Protein AF-0000000077073268 (afdb_homodimer)

Organism: Amphimedon queenslandica (NCBI:txid400682)

Radius of gyration: 28.72 Å; Cα contacts (8 Å, |Δi|>4): 1515; chains: 2; bounding box: 52×98×79 Å

InterPro domains:
  IPR008928 Six-hairpin glycosidase superfamily [SSF48208] (18-399)
  IPR010819 N-acylglucosamine 2-epimerase/Cellobiose 2-epimerase [PF07221] (36-372)
  IPR012341 Six-hairpin glycosidase-like superfamily [G3DSA:1.50.10.10] (2-399)

Nearest PDB structures (foldseek):
  1fp3-assembly1_A  TM=9.815E-01  e=6.208E-42  Sus scrofa
  6f04-assembly1_A-2  TM=9.497E-01  e=4.222E-34  Nostoc sp. KVJ10
  8bry-assembly1_B  TM=9.528E-01  e=8.111E-32  Pedobacter heparinus
  2gz6-assembly1_B  TM=9.140E-01  e=1.262E-31  Anabaena sp. CH1
  2gz6-assembly1_A  TM=9.123E-01  e=1.547E-30  Anabaena sp. CH1

Secondary structure (DSSP, 8-state):
---HHHHHHHHHHHHHHHHHHHHHHHHHTB-TTTSSB--EE-TTS-EEE--EEHHHHHHHHHHHHHHHHH-GGG-SHHHHHHHHHHHHHIIIIIBPTTSS-B-SEE-TT--EEE--SSSHHHHHHHHHHHHHHHHH--HHHHHHHHHHHHHHHIIIII--GGGT----TTS--EEETHHHHHHHHHHHHHHTT-HHHHHHTHHHHHHHHHHHHTTB-SS-B-SEEETTSS--SHHHHHEE-HHHHHHHHHHHHHHHHHHT-HHHHHHIIIIIIIHHHHHHB-TTT-SB-S-EE-STT---S-TTTT-EEHHHHHHHHHHHHHHHHHH--HHHHHHHHHHHHHHHHHSB-TTT-SB--EE-TTS-EEE--S--SS--SSHHHHHHHHHHHHHHHHHHHHHHHHHHHHH-/---HHHHHHHHHHHHHHHHHHHHHHHHHTB-TTTSSB--EE-TTS-EEE--EEHHHHHHHHHHHHHHHHH-GGG-SHHHHHHHHHHHHHIIIIIBPTTSS-B-SEE-TT--EEE--SSSHHHHHHHHHHHHHHHHH--HHHHHHHHHHHHHHHIIIII--GGGT----TTS--EEETHHHHHHHHHHHHHHTT-HHHHHHTHHHHHHHHHHHHTTB-SS-B-SEEETTSS--SHHHHHEE-HHHHHHHHHHHHHHHHHHT-HHHHHHIIIIIIIHHHHHHB-TTT-SB-S-EE-STT---S-TTTT-EEHHHHHHHHHHHHHHHHHH--HHHHHHHHHHHHHHHHHSB-TTT-SB--EE-TTS-EEE--S-BTTB-SSHHHHHHHHHHHHHHHHHHHHHHHHHHHHH-

Solvent-accessible surface area (backbone atoms only — not comparable to full-atom values): 40536 Å² total; per-residue (Å²): 119,85,46,72,66,56,45,51,53,50,33,52,49,28,51,52,49,33,54,36,30,50,49,37,48,68,74,48,18,63,31,88,84,63,39,30,49,45,33,24,19,35,55,83,38,48,75,64,26,60,52,24,42,34,36,45,43,15,33,32,15,22,44,35,16,46,38,31,66,73,32,77,92,39,53,45,66,70,39,46,50,54,19,48,41,26,47,49,33,42,65,69,43,31,42,38,83,99,46,98,48,40,33,36,28,22,38,53,82,38,36,42,45,38,73,61,65,60,65,59,27,47,50,24,42,23,47,12,24,39,32,36,16,73,58,66,71,43,62,68,34,41,53,54,18,50,56,46,46,54,51,48,49,38,36,71,74,72,52,49,60,84,43,69,53,81,88,37,89,41,42,73,67,62,41,52,46,65,51,31,42,47,49,41,51,44,51,47,66,69,30,62,86,40,63,70,50,43,59,74,42,40,67,58,50,50,48,18,54,54,55,46,58,55,22,50,74,88,79,51,56,30,37,28,18,30,79,89,59,54,57,51,74,38,61,64,24,26,27,22,35,31,33,59,36,18,39,40,9,42,53,40,29,51,51,14,62,74,68,66,34,64,69,50,32,49,46,14,46,52,59,21,33,46,41,32,52,60,76,25,43,35,85,86,59,48,58,46,34,42,41,40,34,72,48,89,94,48,70,48,88,55,87,58,21,56,23,33,44,44,56,41,54,28,31,43,46,38,30,21,51,55,46,19,73,75,62,71,42,50,66,30,48,52,50,30,50,55,51,48,55,50,44,70,74,54,30,64,37,86,84,60,34,40,42,39,41,39,20,36,53,77,55,44,79,67,37,62,41,44,21,36,91,87,35,51,63,31,53,61,55,49,27,26,50,51,40,29,52,52,38,50,55,54,55,53,48,48,50,52,53,52,55,51,59,71,73,101,117,84,46,72,66,54,46,51,52,52,33,53,48,28,51,52,48,33,54,35,31,50,50,38,46,69,73,45,18,65,31,88,86,62,38,31,48,45,33,25,19,35,55,86,38,50,76,64,27,62,52,24,44,33,35,46,41,15,32,32,15,22,45,35,17,45,37,32,65,74,33,78,92,40,54,46,66,70,40,46,50,54,19,48,42,25,46,50,33,41,65,69,43,31,42,37,83,98,46,98,47,38,32,36,28,22,38,54,81,38,34,43,45,38,72,60,66,61,64,58,29,48,51,23,43,26,46,13,24,39,33,37,16,74,58,65,69,43,62,68,33,41,54,55,18,51,56,47,45,54,51,47,48,39,36,71,74,73,50,50,60,84,43,69,52,80,87,36,88,42,42,72,68,61,42,51,47,66,52,32,44,48,49,40,50,44,49,47,67,69,30,62,88,41,64,70,52,44,58,73,42,41,66,57,50,50,49,19,54,54,54,46,58,54,24,51,75,87,79,50,57,28,38,28,18,29,78,88,58,54,56,50,73,38,60,63,24,26,27,24,36,31,34,59,36,19,39,40,8,42,54,41,31,52,51,14,62,75,69,67,34,64,68,49,32,50,47,14,45,52,60,20,34,46,42,32,51,60,76,25,43,34,85,85,59,50,59,46,34,41,42,40,35,72,48,88,93,49,70,48,87,55,87,58,20,56,22,32,45,43,57,38,55,28,31,43,47,38,30,21,53,54,47,20,74,74,63,71,40,51,67,30,49,54,49,29,50,54,51,47,53,51,44,70,72,53,30,63,39,86,86,59,33,40,42,38,41,39,20,36,54,78,53,45,79,68,36,63,42,45,22,36,91,87,36,50,62,32,52,61,53,50,28,26,50,52,39,30,52,52,40,51,54,54,54,54,48,47,51,51,53,53,55,52,58,68,73,100

pLDDT: mean 95.15, std 8.07, range [43.97, 98.94]

Foldseek 3Di:
DQDLVNLVVLLVVLVVQLVLLVCLQLVQFADPPQFFTQFFAFLQRHRPAQKDFQLQLLQLLLLLLVCCLPPPVSVDDSSLVNSVRSLVLCVPAQQDPPDLAGARIAGNNRHGDGGALDRSSLLSNLLSLLSNCSSPVPVVSVVNSVVSLVVLCCCLPPNVVVSPDDDDPPDAAKHFLVSLLSNLVSLCSNCPLPPVSCVVCVVSNVVSLVVNLLQFPPQARARMAGPVGAADDDLNRFKHFLLSLLLSLVSQCVVCVSVVPVVSNCCSLVGRQPRSLVVQFDPPQGAGFGMAGNDDPDGRPDPRRLKHFDLSLLSNLLSLLSNCLVPVDVVSVVSNVRSVVLQVVAFFDDPSHATQTIGHNNRHRPHRGRGDSPHGDHSSSVSSVSNSVSSVVVSVVVVVVVVVVVVD/DQDLVNLVVLLVVLVVQLVLLVCLQLVQFADPPQFFTQFFAFLQRHRPAQKDFQLQLLQLLLLLLVCCLPPPVSVDDSSLVNSVRSLVLCVPAQQDPPDLFGARIAGNNRHGDGGALDRSSLLSNLLSLLSNCSNPVPVVSLVNSVVSLVVLCCCLPPNVVVSPDDDDPPDAAKDFLVSLLSNLVSLCSNCPLPPVSCVVCVVSNVVSLVVNLLQFPPQARARMAGPVGAADDDLNRFKHFLLSLLLSLVSQCVVCVSVVPVVSNCCSLVGRQPRSLVVQFDPPQGAGFGMAGNDDPDGHPDPRRLKHFDLSLLSNLLSLLSNCLVPVDVVSVVSNVSSVVLQVVAFFDDPSHAGQTIGHNNRHRPHRGRGDSPHGSHSSSVSSVSNSVSSVVVSVVVVVVVVVVVVD

Structure (mmCIF, N/CA/C/O backbone):
data_AF-0000000077073268-model_v1
#
loop_
_entity.id
_entity.type
_entity.pdbx_description
1 polymer 'N-acylglucosamine 2-epimerase'
#
loop_
_atom_site.group_PDB
_atom_site.id
_atom_site.type_symbol
_atom_site.label_atom_id
_atom_site.label_alt_id
_atom_site.label_comp_id
_atom_site.label_asym_id
_atom_site.label_entity_id
_atom_site.label_seq_id
_atom_site.pdbx_PDB_ins_code
_atom_site.Cartn_x
_atom_site.Cartn_y
_atom_site.Cartn_z
_atom_site.occupancy
_atom_site.B_iso_or_equiv
_atom_site.auth_seq_id
_atom_site.auth_comp_id
_atom_site.auth_asym_id
_atom_site.auth_atom_id
_atom_site.pdbx_PDB_model_num
ATOM 1 N N . MET A 1 1 ? 20.703 -35.906 1.863 1 76.62 1 MET A N 1
ATOM 2 C CA . MET A 1 1 ? 19.781 -36.531 0.923 1 76.62 1 MET A CA 1
ATOM 3 C C . MET A 1 1 ? 18.469 -36.906 1.605 1 76.62 1 MET A C 1
ATOM 5 O O . MET A 1 1 ? 18.469 -37.312 2.773 1 76.62 1 MET A O 1
ATOM 9 N N . ALA A 1 2 ? 17.484 -36.656 0.829 1 83.19 2 ALA A N 1
ATOM 10 C CA . ALA A 1 2 ? 16.172 -36.969 1.375 1 83.19 2 ALA A CA 1
ATOM 11 C C . ALA A 1 2 ? 15.977 -38.5 1.52 1 83.19 2 ALA A C 1
ATOM 13 O O . ALA A 1 2 ? 16.25 -39.25 0.588 1 83.19 2 ALA A O 1
ATOM 14 N N . SER A 1 3 ? 15.625 -38.875 2.725 1 85.12 3 SER A N 1
ATOM 15 C CA . SER A 1 3 ? 15.258 -40.281 2.885 1 85.12 3 SER A CA 1
ATOM 16 C C . SER A 1 3 ? 13.867 -40.562 2.314 1 85.12 3 SER A C 1
ATOM 18 O O . SER A 1 3 ? 13.078 -39.625 2.121 1 85.12 3 SER A O 1
ATOM 20 N N . GLN A 1 4 ? 13.68 -41.781 1.961 1 84.88 4 GLN A N 1
ATOM 21 C CA . GLN A 1 4 ? 12.359 -42.188 1.496 1 84.88 4 GLN A CA 1
ATOM 22 C C . GLN A 1 4 ? 11.289 -41.844 2.531 1 84.88 4 GLN A C 1
ATOM 24 O O . GLN A 1 4 ? 10.172 -41.469 2.176 1 84.88 4 GLN A O 1
ATOM 29 N N . SER A 1 5 ? 11.672 -42 3.75 1 86.56 5 SER A N 1
ATOM 30 C CA . SER A 1 5 ? 10.75 -41.688 4.836 1 86.56 5 SER A CA 1
ATOM 31 C C . SER A 1 5 ? 10.438 -40.188 4.867 1 86.56 5 SER A C 1
ATOM 33 O O . SER A 1 5 ? 9.297 -39.812 5.098 1 86.56 5 SER A O 1
ATOM 35 N N . ASP A 1 6 ? 11.445 -39.375 4.66 1 89.69 6 ASP A N 1
ATOM 36 C CA . ASP A 1 6 ? 11.266 -37.938 4.621 1 89.69 6 ASP A CA 1
ATOM 37 C C . ASP A 1 6 ? 10.312 -37.531 3.498 1 89.69 6 ASP A C 1
ATOM 39 O O . ASP A 1 6 ? 9.422 -36.688 3.701 1 89.69 6 ASP A O 1
ATOM 43 N N . LEU A 1 7 ? 10.5 -38.125 2.406 1 91.69 7 LEU A N 1
ATOM 44 C CA . LEU A 1 7 ? 9.68 -37.812 1.239 1 91.69 7 LEU A CA 1
ATOM 45 C C . LEU A 1 7 ? 8.234 -38.219 1.469 1 91.69 7 LEU A C 1
ATOM 47 O O . LEU A 1 7 ? 7.305 -37.5 1.138 1 91.69 7 LEU A O 1
ATOM 51 N N . ALA A 1 8 ? 8.062 -39.406 2.018 1 92.38 8 ALA A N 1
ATOM 52 C CA . ALA A 1 8 ? 6.723 -39.938 2.262 1 92.38 8 ALA A CA 1
ATOM 53 C C . ALA A 1 8 ? 5.969 -39.094 3.277 1 92.38 8 ALA A C 1
ATOM 55 O O . ALA A 1 8 ? 4.766 -38.844 3.131 1 92.38 8 ALA A O 1
ATOM 56 N N . GLU A 1 9 ? 6.648 -38.688 4.27 1 93.31 9 GLU A N 1
ATOM 57 C CA . GLU A 1 9 ? 6.031 -37.844 5.293 1 93.31 9 GLU A CA 1
ATOM 58 C C . GLU A 1 9 ? 5.609 -36.5 4.723 1 93.31 9 GLU A C 1
ATOM 60 O O . GLU A 1 9 ? 4.52 -36 5.02 1 93.31 9 GLU A O 1
ATOM 65 N N . ALA A 1 10 ? 6.48 -35.938 4.004 1 95.62 10 ALA A N 1
ATOM 66 C CA . ALA A 1 10 ? 6.156 -34.656 3.35 1 95.62 10 ALA A CA 1
ATOM 67 C C . ALA A 1 10 ? 4.969 -34.812 2.402 1 95.62 10 ALA A C 1
ATOM 69 O O . ALA A 1 10 ? 4.062 -33.969 2.389 1 95.62 10 ALA A O 1
ATOM 70 N N . LEU A 1 11 ? 5.039 -35.875 1.615 1 96.69 11 LEU A N 1
ATOM 71 C CA . LEU A 1 11 ? 3.969 -36.125 0.662 1 96.69 11 LEU A CA 1
ATOM 72 C C . LEU A 1 11 ? 2.623 -36.25 1.371 1 96.69 11 LEU A C 1
ATOM 74 O O . LEU A 1 11 ? 1.629 -35.688 0.916 1 96.69 11 LEU A O 1
ATOM 78 N N . GLU A 1 12 ? 2.553 -36.938 2.512 1 96.75 12 GLU A N 1
ATOM 79 C CA . GLU A 1 12 ? 1.321 -37.094 3.279 1 96.75 12 GLU A CA 1
ATOM 80 C C . GLU A 1 12 ? 0.827 -35.75 3.791 1 96.75 12 GLU A C 1
ATOM 82 O O . GLU A 1 12 ? -0.378 -35.469 3.805 1 96.75 12 GLU A O 1
ATOM 87 N N . TRP A 1 13 ? 1.729 -34.969 4.234 1 97.5 13 TRP A N 1
ATOM 88 C CA . TRP A 1 13 ? 1.37 -33.656 4.738 1 97.5 13 TRP A CA 1
ATOM 89 C C . TRP A 1 13 ? 0.764 -32.781 3.637 1 97.5 13 TRP A C 1
ATOM 91 O O . TRP A 1 13 ? -0.293 -32.188 3.824 1 97.5 13 TRP A O 1
ATOM 101 N N . PHE A 1 14 ? 1.43 -32.719 2.494 1 98.31 14 PHE A N 1
ATOM 102 C CA . PHE A 1 14 ? 0.949 -31.906 1.378 1 98.31 14 PHE A CA 1
ATOM 103 C C . PHE A 1 14 ? -0.417 -32.406 0.909 1 98.31 14 PHE A C 1
ATOM 105 O O . PHE A 1 14 ? -1.281 -31.594 0.557 1 98.31 14 PHE A O 1
ATOM 112 N N . ASP A 1 15 ? -0.577 -33.688 0.882 1 97.19 15 ASP A N 1
ATOM 113 C CA . ASP A 1 15 ? -1.86 -34.281 0.487 1 97.19 15 ASP A CA 1
ATOM 114 C C . ASP A 1 15 ? -2.971 -33.844 1.44 1 97.19 15 ASP A C 1
ATOM 116 O O . ASP A 1 15 ? -4.043 -33.406 1.002 1 97.19 15 ASP A O 1
ATOM 120 N N . SER A 1 16 ? -2.695 -33.969 2.695 1 97.19 16 SER A N 1
ATOM 121 C CA . SER A 1 16 ? -3.674 -33.594 3.717 1 97.19 16 SER A CA 1
ATOM 122 C C . SER A 1 16 ? -3.998 -32.125 3.666 1 97.19 16 SER A C 1
ATOM 124 O O . SER A 1 16 ? -5.164 -31.719 3.746 1 97.19 16 SER A O 1
ATOM 126 N N . GLN A 1 17 ? -2.979 -31.297 3.496 1 98.12 17 GLN A N 1
ATOM 127 C CA . GLN A 1 17 ? -3.164 -29.859 3.449 1 98.12 17 GLN A CA 1
ATOM 128 C C . GLN A 1 17 ? -3.957 -29.438 2.213 1 98.12 17 GLN A C 1
ATOM 130 O O . GLN A 1 17 ? -4.766 -28.516 2.271 1 98.12 17 GLN A O 1
ATOM 135 N N . LEU A 1 18 ? -3.666 -30.062 1.1 1 98.38 18 LEU A N 1
ATOM 136 C CA . LEU A 1 18 ? -4.402 -29.766 -0.121 1 98.38 18 LEU A CA 1
ATOM 137 C C . LEU A 1 18 ? -5.891 -30.047 0.058 1 98.38 18 LEU A C 1
ATOM 139 O O . LEU A 1 18 ? -6.73 -29.234 -0.338 1 98.38 18 LEU A O 1
ATOM 143 N N . LYS A 1 19 ? -6.215 -31.188 0.669 1 97.31 19 LYS A N 1
ATOM 144 C CA . LYS A 1 19 ? -7.605 -31.562 0.921 1 97.31 19 LYS A CA 1
ATOM 145 C C . LYS A 1 19 ? -8.297 -30.516 1.804 1 97.31 19 LYS A C 1
ATOM 147 O O . LYS A 1 19 ? -9.414 -30.094 1.507 1 97.31 19 LYS A O 1
ATOM 152 N N . ASP A 1 20 ? -7.602 -30.125 2.811 1 96.88 20 ASP A N 1
ATOM 153 C CA . ASP A 1 20 ? -8.156 -29.156 3.744 1 96.88 20 ASP A CA 1
ATOM 154 C C . ASP A 1 20 ? -8.352 -27.797 3.072 1 96.88 20 ASP A C 1
ATOM 156 O O . ASP A 1 20 ? -9.352 -27.109 3.318 1 96.88 20 ASP A O 1
ATOM 160 N N . ASN A 1 21 ? -7.402 -27.422 2.338 1 98 21 ASN A N 1
ATOM 161 C CA . ASN A 1 21 ? -7.445 -26.141 1.648 1 98 21 ASN A CA 1
ATOM 162 C C . ASN A 1 21 ? -8.594 -26.078 0.648 1 98 21 ASN A C 1
ATOM 164 O O . ASN A 1 21 ? -9.375 -25.125 0.647 1 98 21 ASN A O 1
ATOM 168 N N . ILE A 1 22 ? -8.734 -27.062 -0.17 1 98.31 22 ILE A N 1
ATOM 169 C CA . ILE A 1 22 ? -9.773 -27.078 -1.194 1 98.31 22 ILE A CA 1
ATOM 170 C C . ILE A 1 22 ? -11.148 -27.188 -0.536 1 98.31 22 ILE A C 1
ATOM 172 O O . ILE A 1 22 ? -12.102 -26.547 -0.981 1 98.31 22 ILE A O 1
ATOM 176 N N . LYS A 1 23 ? -11.258 -27.953 0.535 1 97.94 23 LYS A N 1
ATOM 177 C CA . LYS A 1 23 ? -12.508 -28.031 1.28 1 97.94 23 LYS A CA 1
ATOM 178 C C . LYS A 1 23 ? -12.938 -26.641 1.771 1 97.94 23 LYS A C 1
ATOM 180 O O . LYS A 1 23 ? -14.117 -26.297 1.689 1 97.94 23 LYS A O 1
ATOM 185 N N . PHE A 1 24 ? -12.047 -25.875 2.295 1 98.44 24 PHE A N 1
ATOM 186 C CA . PHE A 1 24 ? -12.328 -24.531 2.795 1 98.44 24 PHE A CA 1
ATOM 187 C C . PHE A 1 24 ? -12.914 -23.656 1.694 1 98.44 24 PHE A C 1
ATOM 189 O O . PHE A 1 24 ? -13.953 -23.031 1.888 1 98.44 24 PHE A O 1
ATOM 196 N N . TRP A 1 25 ? -12.266 -23.594 0.557 1 98.69 25 TRP A N 1
ATOM 197 C CA . TRP A 1 25 ? -12.68 -22.703 -0.523 1 98.69 25 TRP A CA 1
ATOM 198 C C . TRP A 1 25 ? -13.969 -23.203 -1.174 1 98.69 25 TRP A C 1
ATOM 200 O O . TRP A 1 25 ? -14.844 -22.406 -1.529 1 98.69 25 TRP A O 1
ATOM 210 N N . MET A 1 26 ? -14.148 -24.516 -1.332 1 98.44 26 MET A N 1
ATOM 211 C CA . MET A 1 26 ? -15.359 -25.078 -1.926 1 98.44 26 MET A CA 1
ATOM 212 C C . MET A 1 26 ? -16.562 -24.844 -1.021 1 98.44 26 MET A C 1
ATOM 214 O O . MET A 1 26 ? -17.688 -24.641 -1.507 1 98.44 26 MET A O 1
ATOM 218 N N . SER A 1 27 ? -16.312 -24.75 0.281 1 98.12 27 SER A N 1
ATOM 219 C CA . SER A 1 27 ? -17.406 -24.641 1.242 1 98.12 27 SER A CA 1
ATOM 220 C C . SER A 1 27 ? -17.812 -23.188 1.454 1 98.12 27 SER A C 1
ATOM 222 O O . SER A 1 27 ? -18.953 -22.891 1.81 1 98.12 27 SER A O 1
ATOM 224 N N . ASN A 1 28 ? -16.859 -22.297 1.199 1 98.5 28 ASN A N 1
ATOM 225 C CA . ASN A 1 28 ? -17.125 -20.953 1.701 1 98.5 28 ASN A CA 1
ATOM 226 C C . ASN A 1 28 ? -17.047 -19.922 0.585 1 98.5 28 ASN A C 1
ATOM 228 O O . ASN A 1 28 ? -17.594 -18.828 0.72 1 98.5 28 ASN A O 1
ATOM 232 N N . SER A 1 29 ? -16.453 -20.188 -0.515 1 98.69 29 SER A N 1
ATOM 233 C CA . SER A 1 29 ? -16.078 -19.156 -1.482 1 98.69 29 SER A CA 1
ATOM 234 C C . SER A 1 29 ? -17.094 -19.078 -2.619 1 98.69 29 SER A C 1
ATOM 236 O O . SER A 1 29 ? -17.25 -18.031 -3.24 1 98.69 29 SER A O 1
ATOM 238 N N . ILE A 1 30 ? -17.812 -20.141 -2.963 1 98.56 30 ILE A N 1
ATOM 239 C CA . ILE A 1 30 ? -18.656 -20.234 -4.148 1 98.56 30 ILE A CA 1
ATOM 240 C C . ILE A 1 30 ? -19.922 -19.406 -3.943 1 98.56 30 ILE A C 1
ATOM 242 O O . ILE A 1 30 ? -20.641 -19.609 -2.965 1 98.56 30 ILE A O 1
ATOM 246 N N . ASP A 1 31 ? -20.172 -18.453 -4.789 1 98.56 31 ASP A N 1
ATOM 247 C CA . ASP A 1 31 ? -21.406 -17.688 -4.801 1 98.56 31 ASP A CA 1
ATOM 248 C C . ASP A 1 31 ? -22.438 -18.328 -5.73 1 98.56 31 ASP A C 1
ATOM 250 O O . ASP A 1 31 ? -22.5 -18.016 -6.918 1 98.56 31 ASP A O 1
ATOM 254 N N . ASN A 1 32 ? -23.297 -19.047 -5.195 1 96.56 32 ASN A N 1
ATOM 255 C CA . ASN A 1 32 ? -24.281 -19.797 -5.973 1 96.56 32 ASN A CA 1
ATOM 256 C C . ASN A 1 32 ? -25.406 -18.906 -6.465 1 96.56 32 ASN A C 1
ATOM 258 O O . ASN A 1 32 ? -26.172 -19.297 -7.355 1 96.56 32 ASN A O 1
ATOM 262 N N . LYS A 1 33 ? -25.469 -17.734 -5.914 1 97.44 33 LYS A N 1
ATOM 263 C CA . LYS A 1 33 ? -26.547 -16.812 -6.285 1 97.44 33 LYS A CA 1
ATOM 264 C C . LYS A 1 33 ? -26.172 -15.992 -7.512 1 97.44 33 LYS A C 1
ATOM 266 O O . LYS A 1 33 ? -26.938 -15.914 -8.477 1 97.44 33 LYS A O 1
ATOM 271 N N . ASN A 1 34 ? -24.984 -15.414 -7.535 1 97.81 34 ASN A N 1
ATOM 272 C CA . ASN A 1 34 ? -24.609 -14.469 -8.578 1 97.81 34 ASN A CA 1
ATOM 273 C C . ASN A 1 34 ? -23.516 -15.023 -9.484 1 97.81 34 ASN A C 1
ATOM 275 O O . ASN A 1 34 ? -23.188 -14.422 -10.516 1 97.81 34 ASN A O 1
ATOM 279 N N . GLY A 1 35 ? -23 -16.219 -9.109 1 98.06 35 GLY A N 1
ATOM 280 C CA . GLY A 1 35 ? -21.828 -16.719 -9.812 1 98.06 35 GLY A CA 1
ATOM 281 C C . GLY A 1 35 ? -20.516 -16.172 -9.266 1 98.06 35 GLY A C 1
ATOM 282 O O . GLY A 1 35 ? -20.516 -15.25 -8.445 1 98.06 35 GLY A O 1
ATOM 283 N N . GLY A 1 36 ? -19.422 -16.797 -9.68 1 98.56 36 GLY A N 1
ATOM 284 C CA . GLY A 1 36 ? -18.109 -16.375 -9.203 1 98.56 36 GLY A CA 1
ATOM 285 C C . GLY A 1 36 ? -17.828 -16.797 -7.773 1 98.56 36 GLY A C 1
ATOM 286 O O . GLY A 1 36 ? -18.422 -17.75 -7.273 1 98.56 36 GLY A O 1
ATOM 287 N N . TYR A 1 37 ? -16.859 -16.047 -7.18 1 98.94 37 TYR A N 1
ATOM 288 C CA . TYR A 1 37 ? -16.375 -16.469 -5.875 1 98.94 37 TYR A CA 1
ATOM 289 C C . TYR A 1 37 ? -16.266 -15.297 -4.914 1 98.94 37 TYR A C 1
ATOM 291 O O . TYR A 1 37 ? -15.867 -14.203 -5.312 1 98.94 37 TYR A O 1
ATOM 299 N N . TYR A 1 38 ? -16.656 -15.555 -3.691 1 98.75 38 TYR A N 1
ATOM 300 C CA . TYR A 1 38 ? -16.234 -14.656 -2.619 1 98.75 38 TYR A CA 1
ATOM 301 C C . TYR A 1 38 ? -14.789 -14.945 -2.213 1 98.75 38 TYR A C 1
ATOM 303 O O . TYR A 1 38 ? -14.414 -16.094 -1.975 1 98.75 38 TYR A O 1
ATOM 311 N N . THR A 1 39 ? -13.977 -13.922 -2.189 1 98.44 39 THR A N 1
ATOM 312 C CA . THR A 1 39 ? -12.57 -14.117 -1.85 1 98.44 39 THR A CA 1
ATOM 313 C C . THR A 1 39 ? -12.281 -13.617 -0.436 1 98.44 39 THR A C 1
ATOM 315 O O . THR A 1 39 ? -11.414 -14.156 0.256 1 98.44 39 THR A O 1
ATOM 318 N N . CYS A 1 40 ? -12.984 -12.547 0.005 1 98.19 40 CYS A N 1
ATOM 319 C CA . CYS A 1 40 ? -12.773 -11.977 1.331 1 98.19 40 CYS A CA 1
ATOM 320 C C . CYS A 1 40 ? -13.453 -12.828 2.402 1 98.19 40 CYS A C 1
ATOM 322 O O . CYS A 1 40 ? -14.578 -12.539 2.812 1 98.19 40 CYS A O 1
ATOM 324 N N . LEU A 1 41 ? -12.68 -13.789 2.883 1 98.19 41 LEU A N 1
ATOM 325 C CA . LEU A 1 41 ? -13.195 -14.758 3.844 1 98.19 41 LEU A CA 1
ATOM 326 C C . LEU A 1 41 ? -12.438 -14.664 5.164 1 98.19 41 LEU A C 1
ATOM 328 O O . LEU A 1 41 ? -11.203 -14.594 5.176 1 98.19 41 LEU A O 1
ATOM 332 N N . SER A 1 42 ? -13.156 -14.68 6.297 1 96.62 42 SER A N 1
ATOM 333 C CA . SER A 1 42 ? -12.555 -14.711 7.625 1 96.62 42 SER A CA 1
ATOM 334 C C . SER A 1 42 ? -11.844 -16.031 7.883 1 96.62 42 SER A C 1
ATOM 336 O O . SER A 1 42 ? -11.836 -16.922 7.027 1 96.62 42 SER A O 1
ATOM 338 N N . TYR A 1 43 ? -11.211 -16.156 9.062 1 95.31 43 TYR A N 1
ATOM 339 C CA . TYR A 1 43 ? -10.516 -17.406 9.359 1 95.31 43 TYR A CA 1
ATOM 340 C C . TYR A 1 43 ? -11.492 -18.562 9.484 1 95.31 43 TYR A C 1
ATOM 342 O O . TYR A 1 43 ? -11.125 -19.719 9.273 1 95.31 43 TYR A O 1
ATOM 350 N N . ARG A 1 44 ? -12.836 -18.281 9.734 1 95.81 44 ARG A N 1
ATOM 351 C CA . ARG A 1 44 ? -13.859 -19.312 9.844 1 95.81 44 ARG A CA 1
ATOM 352 C C . ARG A 1 44 ? -14.547 -19.547 8.5 1 95.81 44 ARG A C 1
ATOM 354 O O . ARG A 1 44 ? -15.336 -20.484 8.359 1 95.81 44 ARG A O 1
ATOM 361 N N . GLY A 1 45 ? -14.281 -18.656 7.574 1 96.88 45 GLY A N 1
ATOM 362 C CA . GLY A 1 45 ? -14.875 -18.812 6.254 1 96.88 45 GLY A CA 1
ATOM 363 C C . GLY A 1 45 ? -16.016 -17.859 6 1 96.88 45 GLY A C 1
ATOM 364 O O . GLY A 1 45 ? -16.594 -17.844 4.91 1 96.88 45 GLY A O 1
ATOM 365 N N . GLU A 1 46 ? -16.297 -16.984 6.953 1 96.69 46 GLU A N 1
ATOM 366 C CA . GLU A 1 46 ? -17.359 -16 6.77 1 96.69 46 GLU A CA 1
ATOM 367 C C . GLU A 1 46 ? -16.969 -14.922 5.766 1 96.69 46 GLU A C 1
ATOM 369 O O . GLU A 1 46 ? -15.82 -14.461 5.773 1 96.69 46 GLU A O 1
ATOM 374 N N . VAL A 1 47 ? -17.922 -14.539 4.898 1 97.62 47 VAL A N 1
ATOM 375 C CA . VAL A 1 47 ? -17.672 -13.469 3.941 1 97.62 47 VAL A CA 1
ATOM 376 C C . VAL A 1 47 ? -17.734 -12.117 4.652 1 97.62 47 VAL A C 1
ATOM 378 O O . VAL A 1 47 ? -18.766 -11.742 5.211 1 97.62 47 VAL A O 1
ATOM 381 N N . TYR A 1 48 ? -16.609 -11.359 4.668 1 97 48 TYR A N 1
ATOM 382 C CA . TYR A 1 48 ? -16.609 -10.078 5.359 1 97 48 TYR A CA 1
ATOM 383 C C . TYR A 1 48 ? -16.656 -8.922 4.363 1 97 48 TYR A C 1
ATOM 385 O O . TYR A 1 48 ? -16.75 -7.758 4.758 1 97 48 TYR A O 1
ATOM 393 N N . ASP A 1 49 ? -16.609 -9.164 3.076 1 97.25 49 ASP A N 1
ATOM 394 C CA . ASP A 1 49 ? -16.75 -8.234 1.962 1 97.25 49 ASP A CA 1
ATOM 395 C C . ASP A 1 49 ? -17.234 -8.953 0.706 1 97.25 49 ASP A C 1
ATOM 397 O O . ASP A 1 49 ? -16.656 -9.969 0.303 1 97.25 49 ASP A O 1
ATOM 401 N N . THR A 1 50 ? -18.234 -8.445 0.056 1 97.69 50 THR A N 1
ATOM 402 C CA . THR A 1 50 ? -18.875 -9.18 -1.027 1 97.69 50 THR A CA 1
ATOM 403 C C . THR A 1 50 ? -18.297 -8.773 -2.377 1 97.69 50 THR A C 1
ATOM 405 O O . THR A 1 50 ? -18.656 -9.336 -3.412 1 97.69 50 THR A O 1
ATOM 408 N N . LEU A 1 51 ? -17.375 -7.793 -2.395 1 97.69 51 LEU A N 1
ATOM 409 C CA . LEU A 1 51 ? -16.719 -7.43 -3.645 1 97.69 51 LEU A CA 1
ATOM 410 C C . LEU A 1 51 ? -15.922 -8.609 -4.203 1 97.69 51 LEU A C 1
ATOM 412 O O . LEU A 1 51 ? -15.336 -9.383 -3.443 1 97.69 51 LEU A O 1
ATOM 416 N N . LYS A 1 52 ? -15.922 -8.703 -5.5 1 98.56 52 LYS A N 1
ATOM 417 C CA . LYS A 1 52 ? -15.172 -9.773 -6.16 1 98.56 52 LYS A CA 1
ATOM 418 C C . LYS A 1 52 ? -13.938 -9.227 -6.859 1 98.56 52 LYS A C 1
ATOM 420 O O . LYS A 1 52 ? -14.039 -8.383 -7.758 1 98.56 52 LYS A O 1
ATOM 425 N N . TYR A 1 53 ? -12.82 -9.727 -6.406 1 98.44 53 TYR A N 1
ATOM 426 C CA . TYR A 1 53 ? -11.539 -9.359 -7.004 1 98.44 53 TYR A CA 1
ATOM 427 C C . TYR A 1 53 ? -11.203 -10.281 -8.172 1 98.44 53 TYR A C 1
ATOM 429 O O . TYR A 1 53 ? -10.898 -11.461 -7.977 1 98.44 53 TYR A O 1
ATOM 437 N N . CYS A 1 54 ? -11.07 -9.695 -9.289 1 98.62 54 CYS A N 1
ATOM 438 C CA . CYS A 1 54 ? -11.258 -10.484 -10.508 1 98.62 54 CYS A CA 1
ATOM 439 C C . CYS A 1 54 ? -9.984 -11.242 -10.859 1 98.62 54 CYS A C 1
ATOM 441 O O . CYS A 1 54 ? -10.039 -12.281 -11.508 1 98.62 54 CYS A O 1
ATOM 443 N N . TRP A 1 55 ? -8.789 -10.734 -10.453 1 98.5 55 TRP A N 1
ATOM 444 C CA . TRP A 1 55 ? -7.598 -11.539 -10.664 1 98.5 55 TRP A CA 1
ATOM 445 C C . TRP A 1 55 ? -7.656 -12.828 -9.852 1 98.5 55 TRP A C 1
ATOM 447 O O . TRP A 1 55 ? -7.133 -13.859 -10.273 1 98.5 55 TRP A O 1
ATOM 457 N N . LEU A 1 56 ? -8.375 -12.758 -8.719 1 98.81 56 LEU A N 1
ATOM 458 C CA . LEU A 1 56 ? -8.508 -13.938 -7.875 1 98.81 56 LEU A CA 1
ATOM 459 C C . LEU A 1 56 ? -9.609 -14.852 -8.391 1 98.81 56 LEU A C 1
ATOM 461 O O . LEU A 1 56 ? -9.57 -16.062 -8.18 1 98.81 56 LEU A O 1
ATOM 465 N N . GLN A 1 57 ? -10.617 -14.266 -9.109 1 98.81 57 GLN A N 1
ATOM 466 C CA . GLN A 1 57 ? -11.594 -15.109 -9.797 1 98.81 57 GLN A CA 1
ATOM 467 C C . GLN A 1 57 ? -10.906 -16.016 -10.82 1 98.81 57 GLN A C 1
ATOM 469 O O . GLN A 1 57 ? -11.141 -17.234 -10.828 1 98.81 57 GLN A O 1
ATOM 474 N N . GLY A 1 58 ? -10.07 -15.344 -11.641 1 98.88 58 GLY A N 1
ATOM 475 C CA . GLY A 1 58 ? -9.352 -16.125 -12.641 1 98.88 58 GLY A CA 1
ATOM 476 C C . GLY A 1 58 ? -8.438 -17.172 -12.039 1 98.88 58 GLY A C 1
ATOM 477 O O . GLY A 1 58 ? -8.359 -18.297 -12.539 1 98.88 58 GLY A O 1
ATOM 478 N N . ARG A 1 59 ? -7.77 -16.844 -10.969 1 98.88 59 ARG A N 1
ATOM 479 C CA . ARG A 1 59 ? -6.863 -17.75 -10.266 1 98.88 59 ARG A CA 1
ATOM 480 C C . ARG A 1 59 ? -7.609 -18.969 -9.742 1 98.88 59 ARG A C 1
ATOM 482 O O . ARG A 1 59 ? -7.121 -20.094 -9.852 1 98.88 59 ARG A O 1
ATOM 489 N N . GLN A 1 60 ? -8.734 -18.719 -9.156 1 98.94 60 GLN A N 1
ATOM 490 C CA . GLN A 1 60 ? -9.477 -19.828 -8.578 1 98.94 60 GLN A CA 1
ATOM 491 C C . GLN A 1 60 ? -10.062 -20.719 -9.672 1 98.94 60 GLN A C 1
ATOM 493 O O . GLN A 1 60 ? -10.125 -21.938 -9.516 1 98.94 60 GLN A O 1
ATOM 498 N N . VAL A 1 61 ? -10.531 -20.156 -10.797 1 98.94 61 VAL A N 1
ATOM 499 C CA . VAL A 1 61 ? -10.945 -20.953 -11.945 1 98.94 61 VAL A CA 1
ATOM 500 C C . VAL A 1 61 ? -9.805 -21.859 -12.383 1 98.94 61 VAL A C 1
ATOM 502 O O . VAL A 1 61 ? -10.008 -23.062 -12.578 1 98.94 61 VAL A O 1
ATOM 505 N N . TRP A 1 62 ? -8.648 -21.266 -12.531 1 98.94 62 TRP A N 1
ATOM 506 C CA . TRP A 1 62 ? -7.48 -22.047 -12.938 1 98.94 62 TRP A CA 1
ATOM 507 C C . TRP A 1 62 ? -7.215 -23.188 -11.961 1 98.94 62 TRP A C 1
ATOM 509 O O . TRP A 1 62 ? -7.02 -24.328 -12.375 1 98.94 62 TRP A O 1
ATOM 519 N N . MET A 1 63 ? -7.238 -22.859 -10.664 1 98.94 63 MET A N 1
ATOM 520 C CA . MET A 1 63 ? -6.871 -23.828 -9.641 1 98.94 63 MET A CA 1
ATOM 521 C C . MET A 1 63 ? -7.836 -25.016 -9.633 1 98.94 63 MET A C 1
ATOM 523 O O . MET A 1 63 ? -7.41 -26.172 -9.594 1 98.94 63 MET A O 1
ATOM 527 N N . LEU A 1 64 ? -9.141 -24.719 -9.672 1 98.88 64 LEU A N 1
ATOM 528 C CA . LEU A 1 64 ? -10.141 -25.781 -9.664 1 98.88 64 LEU A CA 1
ATOM 529 C C . LEU A 1 64 ? -10.07 -26.609 -10.945 1 98.88 64 LEU A C 1
ATOM 531 O O . LEU A 1 64 ? -10.094 -27.844 -10.891 1 98.88 64 LEU A O 1
ATOM 535 N N . ALA A 1 65 ? -9.945 -25.953 -12.055 1 98.88 65 ALA A N 1
ATOM 536 C CA . ALA A 1 65 ? -9.844 -26.656 -13.32 1 98.88 65 ALA A CA 1
ATOM 537 C C . ALA A 1 65 ? -8.586 -27.516 -13.367 1 98.88 65 ALA A C 1
ATOM 539 O O . ALA A 1 65 ? -8.609 -28.641 -13.875 1 98.88 65 ALA A O 1
ATOM 540 N N . LYS A 1 66 ? -7.496 -26.953 -12.859 1 98.75 66 LYS A N 1
ATOM 541 C CA . LYS A 1 66 ? -6.234 -27.672 -12.828 1 98.75 66 LYS A CA 1
ATOM 542 C C . LYS A 1 66 ? -6.352 -28.953 -11.992 1 98.75 66 LYS A C 1
ATOM 544 O O . LYS A 1 66 ? -5.883 -30.016 -12.398 1 98.75 66 LYS A O 1
ATOM 549 N N . LEU A 1 67 ? -6.961 -28.812 -10.859 1 98.75 67 LEU A N 1
ATOM 550 C CA . LEU A 1 67 ? -7.168 -29.984 -10.008 1 98.75 67 LEU A CA 1
ATOM 551 C C . LEU A 1 67 ? -8.062 -31.016 -10.695 1 98.75 67 LEU A C 1
ATOM 553 O O . LEU A 1 67 ? -7.77 -32.219 -10.672 1 98.75 67 LEU A O 1
ATOM 557 N N . TYR A 1 68 ? -9.125 -30.562 -11.281 1 98.81 68 TYR A N 1
ATOM 558 C CA . TYR A 1 68 ? -10.023 -31.438 -12.016 1 98.81 68 TYR A CA 1
ATOM 559 C C . TYR A 1 68 ? -9.273 -32.188 -13.117 1 98.81 68 TYR A C 1
ATOM 561 O O . TYR A 1 68 ? -9.477 -33.375 -13.305 1 98.81 68 TYR A O 1
ATOM 569 N N . ASN A 1 69 ? -8.453 -31.5 -13.797 1 98.44 69 ASN A N 1
ATOM 570 C CA . ASN A 1 69 ? -7.754 -32.031 -14.961 1 98.44 69 ASN A CA 1
ATOM 571 C C . ASN A 1 69 ? -6.668 -33.031 -14.547 1 98.44 69 ASN A C 1
ATOM 573 O O . ASN A 1 69 ? -6.379 -33.969 -15.273 1 98.44 69 ASN A O 1
ATOM 577 N N . GLU A 1 70 ? -6.023 -32.812 -13.383 1 97.31 70 GLU A N 1
ATOM 578 C CA . GLU A 1 70 ? -4.742 -33.5 -13.18 1 97.31 70 GLU A CA 1
ATOM 579 C C . GLU A 1 70 ? -4.785 -34.406 -11.961 1 97.31 70 GLU A C 1
ATOM 581 O O . GLU A 1 70 ? -3.828 -35.125 -11.688 1 97.31 70 GLU A O 1
ATOM 586 N N . THR A 1 71 ? -5.863 -34.375 -11.234 1 96.56 71 THR A N 1
ATOM 587 C CA . THR A 1 71 ? -5.918 -35.156 -10.016 1 96.56 71 THR A CA 1
ATOM 588 C C . THR A 1 71 ? -7.203 -35.969 -9.961 1 96.56 71 THR A C 1
ATOM 590 O O . THR A 1 71 ? -8.305 -35.438 -10.047 1 96.56 71 THR A O 1
ATOM 593 N N . LYS A 1 72 ? -7.062 -37.219 -9.742 1 96.06 72 LYS A N 1
ATOM 594 C CA . LYS A 1 72 ? -8.203 -38.156 -9.75 1 96.06 72 LYS A CA 1
ATOM 595 C C . LYS A 1 72 ? -9.195 -37.781 -8.648 1 96.06 72 LYS A C 1
ATOM 597 O O . LYS A 1 72 ? -10.406 -37.812 -8.867 1 96.06 72 LYS A O 1
ATOM 602 N N . GLU A 1 73 ? -8.688 -37.438 -7.52 1 95.88 73 GLU A N 1
ATOM 603 C CA . GLU A 1 73 ? -9.508 -37.156 -6.344 1 95.88 73 GLU A CA 1
ATOM 604 C C . GLU A 1 73 ? -10.422 -35.969 -6.59 1 95.88 73 GLU A C 1
ATOM 606 O O . GLU A 1 73 ? -11.5 -35.875 -5.996 1 95.88 73 GLU A O 1
ATOM 611 N N . TYR A 1 74 ? -10.047 -35.094 -7.473 1 98.06 74 TYR A N 1
ATOM 612 C CA . TYR A 1 74 ? -10.797 -33.844 -7.699 1 98.06 74 TYR A CA 1
ATOM 613 C C . TYR A 1 74 ? -11.484 -33.875 -9.055 1 98.06 74 TYR A C 1
ATOM 615 O O . TYR A 1 74 ? -12.086 -32.906 -9.477 1 98.06 74 TYR A O 1
ATOM 623 N N . HIS A 1 75 ? -11.383 -35.062 -9.703 1 98.31 75 HIS A N 1
ATOM 624 C CA . HIS A 1 75 ? -12.07 -35.25 -10.977 1 98.31 75 HIS A CA 1
ATOM 625 C C . HIS A 1 75 ? -13.547 -35.594 -10.766 1 98.31 75 HIS A C 1
ATOM 627 O O . HIS A 1 75 ? -13.969 -36.719 -11.008 1 98.31 75 HIS A O 1
ATOM 633 N N . ASN A 1 76 ? -14.305 -34.594 -10.406 1 97.75 76 ASN A N 1
ATOM 634 C CA . ASN A 1 76 ? -15.727 -34.812 -10.133 1 97.75 76 ASN A CA 1
ATOM 635 C C . ASN A 1 76 ? -16.547 -33.562 -10.508 1 97.75 76 ASN A C 1
ATOM 637 O O . ASN A 1 76 ? -15.984 -32.5 -10.773 1 97.75 76 ASN A O 1
ATOM 641 N N . HIS A 1 77 ? -17.781 -33.688 -10.461 1 97.81 77 HIS A N 1
ATOM 642 C CA . HIS A 1 77 ? -18.688 -32.656 -11 1 97.81 77 HIS A CA 1
ATOM 643 C C . HIS A 1 77 ? -18.734 -31.438 -10.102 1 97.81 77 HIS A C 1
ATOM 645 O O . HIS A 1 77 ? -18.938 -30.312 -10.586 1 97.81 77 HIS A O 1
ATOM 651 N N . ASP A 1 78 ? -18.547 -31.594 -8.836 1 97.94 78 ASP A N 1
ATOM 652 C CA . ASP A 1 78 ? -18.578 -30.453 -7.934 1 97.94 78 ASP A CA 1
ATOM 653 C C . ASP A 1 78 ? -17.469 -29.469 -8.266 1 97.94 78 ASP A C 1
ATOM 655 O O . ASP A 1 78 ? -17.719 -28.25 -8.352 1 97.94 78 ASP A O 1
ATOM 659 N N . ILE A 1 79 ? -16.266 -30.016 -8.445 1 98.69 79 ILE A N 1
ATOM 660 C CA . ILE A 1 79 ? -15.109 -29.203 -8.773 1 98.69 79 ILE A CA 1
ATOM 661 C C . ILE A 1 79 ? -15.289 -28.578 -10.156 1 98.69 79 ILE A C 1
ATOM 663 O O . ILE A 1 79 ? -15.062 -27.375 -10.336 1 98.69 79 ILE A O 1
ATOM 667 N N . LEU A 1 80 ? -15.703 -29.375 -11.07 1 98.81 80 LEU A N 1
ATOM 668 C CA . LEU A 1 80 ? -15.867 -28.906 -12.445 1 98.81 80 LEU A CA 1
ATOM 669 C C . LEU A 1 80 ? -16.938 -27.828 -12.523 1 98.81 80 LEU A C 1
ATOM 671 O O . LEU A 1 80 ? -16.75 -26.797 -13.18 1 98.81 80 LEU A O 1
ATOM 675 N N . ASP A 1 81 ? -18.078 -28.047 -11.891 1 98.62 81 ASP A N 1
ATOM 676 C CA . ASP A 1 81 ? -19.172 -27.078 -11.906 1 98.62 81 ASP A CA 1
ATOM 677 C C . ASP A 1 81 ? -18.734 -25.75 -11.289 1 98.62 81 ASP A C 1
ATOM 679 O O . ASP A 1 81 ? -19.094 -24.688 -11.789 1 98.62 81 ASP A O 1
ATOM 683 N N . ALA A 1 82 ? -17.984 -25.891 -10.211 1 98.75 82 ALA A N 1
ATOM 684 C CA . ALA A 1 82 ? -17.469 -24.672 -9.562 1 98.75 82 ALA A CA 1
ATOM 685 C C . ALA A 1 82 ? -16.531 -23.922 -10.492 1 98.75 82 ALA A C 1
ATOM 687 O O . ALA A 1 82 ? -16.562 -22.688 -10.531 1 98.75 82 ALA A O 1
ATOM 688 N N . ALA A 1 83 ? -15.672 -24.609 -11.211 1 98.88 83 ALA A N 1
ATOM 689 C CA . ALA A 1 83 ? -14.766 -23.969 -12.172 1 98.88 83 ALA A CA 1
ATOM 690 C C . ALA A 1 83 ? -15.539 -23.312 -13.305 1 98.88 83 ALA A C 1
ATOM 692 O O . ALA A 1 83 ? -15.242 -22.172 -13.688 1 98.88 83 ALA A O 1
ATOM 693 N N . ILE A 1 84 ? -16.578 -24.031 -13.82 1 98.81 84 ILE A N 1
ATOM 694 C CA . ILE A 1 84 ? -17.359 -23.547 -14.945 1 98.81 84 ILE A CA 1
ATOM 695 C C . ILE A 1 84 ? -18.109 -22.281 -14.547 1 98.81 84 ILE A C 1
ATOM 697 O O . ILE A 1 84 ? -18.109 -21.281 -15.289 1 98.81 84 ILE A O 1
ATOM 701 N N . GLN A 1 85 ? -18.703 -22.312 -13.414 1 98.31 85 GLN A N 1
ATOM 702 C CA . GLN A 1 85 ? -19.469 -21.141 -13.016 1 98.31 85 GLN A CA 1
ATOM 703 C C . GLN A 1 85 ? -18.562 -19.922 -12.859 1 98.31 85 GLN A C 1
ATOM 705 O O . GLN A 1 85 ? -18.938 -18.797 -13.203 1 98.31 85 GLN A O 1
ATOM 710 N N . GLY A 1 86 ? -17.344 -20.141 -12.273 1 98.69 86 GLY A N 1
ATOM 711 C CA . GLY A 1 86 ? -16.359 -19.047 -12.211 1 98.69 86 GLY A CA 1
ATOM 712 C C . GLY A 1 86 ? -15.945 -18.547 -13.578 1 98.69 86 GLY A C 1
ATOM 713 O O . GLY A 1 86 ? -15.828 -17.344 -13.797 1 98.69 86 GLY A O 1
ATOM 714 N N . GLY A 1 87 ? -15.703 -19.469 -14.477 1 98.75 87 GLY A N 1
ATOM 715 C CA . GLY A 1 87 ? -15.352 -19.094 -15.836 1 98.75 87 GLY A CA 1
ATOM 716 C C . GLY A 1 87 ? -16.438 -18.297 -16.531 1 98.75 87 GLY A C 1
ATOM 717 O O . GLY A 1 87 ? -16.141 -17.312 -17.234 1 98.75 87 GLY A O 1
ATOM 718 N N . GLU A 1 88 ? -17.656 -18.734 -16.344 1 98.62 88 GLU A N 1
ATOM 719 C CA . GLU A 1 88 ? -18.781 -18 -16.922 1 98.62 88 GLU A CA 1
ATOM 720 C C . GLU A 1 88 ? -18.891 -16.609 -16.344 1 98.62 88 GLU A C 1
ATOM 722 O O . GLU A 1 88 ? -19.25 -15.656 -17.047 1 98.62 88 GLU A O 1
ATOM 727 N N . PHE A 1 89 ? -18.656 -16.5 -15.07 1 98.69 89 PHE A N 1
ATOM 728 C CA . PHE A 1 89 ? -18.656 -15.195 -14.414 1 98.69 89 PHE A CA 1
ATOM 729 C C . PHE A 1 89 ? -17.594 -14.281 -15.023 1 98.69 89 PHE A C 1
ATOM 731 O O . PHE A 1 89 ? -17.844 -13.094 -15.242 1 98.69 89 PHE A O 1
ATOM 738 N N . LEU A 1 90 ? -16.359 -14.805 -15.281 1 98.56 90 LEU A N 1
ATOM 739 C CA . LEU A 1 90 ? -15.289 -14.047 -15.922 1 98.56 90 LEU A CA 1
ATOM 740 C C . LEU A 1 90 ? -15.742 -13.508 -17.281 1 98.56 90 LEU A C 1
ATOM 742 O O . LEU A 1 90 ? -15.562 -12.32 -17.562 1 98.56 90 LEU A O 1
ATOM 746 N N . LEU A 1 91 ? -16.359 -14.344 -18.062 1 97.88 91 LEU A N 1
ATOM 747 C CA . LEU A 1 91 ? -16.766 -13.984 -19.422 1 97.88 91 LEU A CA 1
ATOM 748 C C . LEU A 1 91 ? -17.875 -12.945 -19.406 1 97.88 91 LEU A C 1
ATOM 750 O O . LEU A 1 91 ? -17.875 -12.016 -20.219 1 97.88 91 LEU A O 1
ATOM 754 N N . LYS A 1 92 ? -18.719 -13.086 -18.484 1 97.06 92 LYS A N 1
ATOM 755 C CA . LYS A 1 92 ? -19.938 -12.281 -18.484 1 97.06 92 LYS A CA 1
ATOM 756 C C . LYS A 1 92 ? -19.703 -10.922 -17.828 1 97.06 92 LYS A C 1
ATOM 758 O O . LYS A 1 92 ? -20.219 -9.898 -18.312 1 97.06 92 LYS A O 1
ATOM 763 N N . TYR A 1 93 ? -18.906 -10.898 -16.719 1 97.31 93 TYR A N 1
ATOM 764 C CA . TYR A 1 93 ? -18.922 -9.711 -15.891 1 97.31 93 TYR A CA 1
ATOM 765 C C . TYR A 1 93 ? -17.547 -9.078 -15.812 1 97.31 93 TYR A C 1
ATOM 767 O O . TYR A 1 93 ? -17.406 -7.875 -15.578 1 97.31 93 TYR A O 1
ATOM 775 N N . VAL A 1 94 ? -16.438 -9.781 -15.93 1 97.56 94 VAL A N 1
ATOM 776 C CA . VAL A 1 94 ? -15.094 -9.297 -15.648 1 97.56 94 VAL A CA 1
ATOM 777 C C . VAL A 1 94 ? -14.492 -8.688 -16.906 1 97.56 94 VAL A C 1
ATOM 779 O O . VAL A 1 94 ? -13.82 -7.656 -16.844 1 97.56 94 VAL A O 1
ATOM 782 N N . LYS A 1 95 ? -14.695 -9.32 -18.016 1 95.88 95 LYS A N 1
ATOM 783 C CA . LYS A 1 95 ? -14.211 -8.773 -19.281 1 95.88 95 LYS A CA 1
ATOM 784 C C . LYS A 1 95 ? -15.008 -7.531 -19.672 1 95.88 95 LYS A C 1
ATOM 786 O O . LYS A 1 95 ? -16.234 -7.535 -19.641 1 95.88 95 LYS A O 1
ATOM 791 N N . VAL A 1 96 ? -14.289 -6.41 -19.984 1 88.75 96 VAL A N 1
ATOM 792 C CA . VAL A 1 96 ? -14.93 -5.184 -20.438 1 88.75 96 VAL A CA 1
ATOM 793 C C . VAL A 1 96 ? -15.492 -5.379 -21.844 1 88.75 96 VAL A C 1
ATOM 795 O O . VAL A 1 96 ? -14.758 -5.734 -22.766 1 88.75 96 VAL A O 1
ATOM 798 N N . LYS A 1 97 ? -16.672 -5.074 -21.922 1 79.88 97 LYS A N 1
ATOM 799 C CA . LYS A 1 97 ? -17.344 -5.281 -23.203 1 79.88 97 LYS A CA 1
ATOM 800 C C . LYS A 1 97 ? -16.672 -4.488 -24.312 1 79.88 97 LYS A C 1
ATOM 802 O O . LYS A 1 97 ? -16.422 -3.291 -24.156 1 79.88 97 LYS A O 1
ATOM 807 N N . ASP A 1 98 ? -16.344 -5.168 -25.266 1 81 98 ASP A N 1
ATOM 808 C CA . ASP A 1 98 ? -15.828 -4.613 -26.516 1 81 98 ASP A CA 1
ATOM 809 C C . ASP A 1 98 ? -14.406 -4.07 -26.328 1 81 98 ASP A C 1
ATOM 811 O O . ASP A 1 98 ? -13.898 -3.354 -27.188 1 81 98 ASP A O 1
ATOM 815 N N . GLU A 1 99 ? -13.93 -4.273 -25.109 1 84.69 99 GLU A N 1
ATOM 816 C CA . GLU A 1 99 ? -12.547 -3.902 -24.859 1 84.69 99 GLU A CA 1
ATOM 817 C C . GLU A 1 99 ? -11.719 -5.109 -24.422 1 84.69 99 GLU A C 1
ATOM 819 O O . GLU A 1 99 ? -12.281 -6.133 -24.016 1 84.69 99 GLU A O 1
ATOM 824 N N . LEU A 1 100 ? -10.594 -5.352 -24.656 1 90.94 100 LEU A N 1
ATOM 825 C CA . LEU A 1 100 ? -9.719 -6.426 -24.203 1 90.94 100 LEU A CA 1
ATOM 826 C C . LEU A 1 100 ? -9.023 -6.051 -22.906 1 90.94 100 LEU A C 1
ATOM 828 O O . LEU A 1 100 ? -7.805 -6.156 -22.781 1 90.94 100 LEU A O 1
ATOM 832 N N . ARG A 1 101 ? -9.891 -5.527 -21.984 1 94.12 101 ARG A N 1
ATOM 833 C CA . ARG A 1 101 ? -9.508 -5.234 -20.609 1 94.12 101 ARG A CA 1
ATOM 834 C C . ARG A 1 101 ? -10.359 -6.035 -19.625 1 94.12 101 ARG A C 1
ATOM 836 O O . ARG A 1 101 ? -11.398 -6.578 -20 1 94.12 101 ARG A O 1
ATOM 843 N N . CYS A 1 102 ? -9.906 -6.18 -18.438 1 97.19 102 CYS A N 1
ATOM 844 C CA . CYS A 1 102 ? -10.656 -6.809 -17.344 1 97.19 102 CYS A CA 1
ATOM 845 C C . CYS A 1 102 ? -10.75 -5.887 -16.141 1 97.19 102 CYS A C 1
ATOM 847 O O . CYS A 1 102 ? -9.773 -5.23 -15.781 1 97.19 102 CYS A O 1
ATOM 849 N N . TYR A 1 103 ? -11.969 -5.832 -15.617 1 96.62 103 TYR A N 1
ATOM 850 C CA . TYR A 1 103 ? -12.133 -5.098 -14.367 1 96.62 103 TYR A CA 1
ATOM 851 C C . TYR A 1 103 ? -11.375 -5.77 -13.234 1 96.62 103 TYR A C 1
ATOM 853 O O . TYR A 1 103 ? -11.344 -7 -13.141 1 96.62 103 TYR A O 1
ATOM 861 N N . PHE A 1 104 ? -10.82 -4.961 -12.367 1 97.25 104 PHE A N 1
ATOM 862 C CA . PHE A 1 104 ? -10.117 -5.488 -11.211 1 97.25 104 PHE A CA 1
ATOM 863 C C . PHE A 1 104 ? -11.094 -5.875 -10.102 1 97.25 104 PHE A C 1
ATOM 865 O O . PHE A 1 104 ? -10.898 -6.887 -9.43 1 97.25 104 PHE A O 1
ATOM 872 N N . ILE A 1 105 ? -12.047 -5.043 -9.922 1 97.5 105 ILE A N 1
ATOM 873 C CA . ILE A 1 105 ? -13.062 -5.27 -8.898 1 97.5 105 ILE A CA 1
ATOM 874 C C . ILE A 1 105 ? -14.453 -5.105 -9.508 1 97.5 105 ILE A C 1
ATOM 876 O O . ILE A 1 105 ? -14.695 -4.18 -10.289 1 97.5 105 ILE A O 1
ATOM 880 N N . VAL A 1 106 ? -15.352 -5.992 -9.156 1 97.88 106 VAL A N 1
ATOM 881 C CA . VAL A 1 106 ? -16.766 -5.852 -9.453 1 97.88 106 VAL A CA 1
ATOM 882 C C . VAL A 1 106 ? -17.594 -6.156 -8.211 1 97.88 106 VAL A C 1
ATOM 884 O O . VAL A 1 106 ? -17.094 -6.77 -7.262 1 97.88 106 VAL A O 1
ATOM 887 N N . THR A 1 107 ? -18.812 -5.699 -8.172 1 97.62 107 THR A N 1
ATOM 888 C CA . THR A 1 107 ? -19.734 -6.074 -7.113 1 97.62 107 THR A CA 1
ATOM 889 C C . THR A 1 107 ? -20.125 -7.547 -7.219 1 97.62 107 THR A C 1
ATOM 891 O O . THR A 1 107 ? -19.766 -8.219 -8.195 1 97.62 107 THR A O 1
ATOM 894 N N . GLU A 1 108 ? -20.75 -8.062 -6.195 1 97.31 108 GLU A N 1
ATOM 895 C CA . GLU A 1 108 ? -21.094 -9.484 -6.191 1 97.31 108 GLU A CA 1
ATOM 896 C C . GLU A 1 108 ? -22 -9.836 -7.371 1 97.31 108 GLU A C 1
ATOM 898 O O . GLU A 1 108 ? -21.953 -10.953 -7.883 1 97.31 108 GLU A O 1
ATOM 903 N N . ASP A 1 109 ? -22.734 -8.82 -7.871 1 97.06 109 ASP A N 1
ATOM 904 C CA . ASP A 1 109 ? -23.641 -9.078 -8.992 1 97.06 109 ASP A CA 1
ATOM 905 C C . ASP A 1 109 ? -23.016 -8.625 -10.312 1 97.06 109 ASP A C 1
ATOM 907 O O . ASP A 1 109 ? -23.703 -8.531 -11.328 1 97.06 109 ASP A O 1
ATOM 911 N N . GLY A 1 110 ? -21.766 -8.219 -10.312 1 97.12 110 GLY A N 1
ATOM 912 C CA . GLY A 1 110 ? -21.016 -8.102 -11.547 1 97.12 110 GLY A CA 1
ATOM 913 C C . GLY A 1 110 ? -20.875 -6.668 -12.039 1 97.12 110 GLY A C 1
ATOM 914 O O . GLY A 1 110 ? -20.422 -6.426 -13.156 1 97.12 110 GLY A O 1
ATOM 915 N N . LYS A 1 111 ? -21.219 -5.695 -11.266 1 96.94 111 LYS A N 1
ATOM 916 C CA . LYS A 1 111 ? -21.062 -4.301 -11.672 1 96.94 111 LYS A CA 1
ATOM 917 C C . LYS A 1 111 ? -19.641 -3.818 -11.438 1 96.94 111 LYS A C 1
ATOM 919 O O . LYS A 1 111 ? -19.062 -4.059 -10.375 1 96.94 111 LYS A O 1
ATOM 924 N N . PRO A 1 112 ? -19.078 -3.17 -12.445 1 96 112 PRO A N 1
ATOM 925 C CA . PRO A 1 112 ? -17.672 -2.76 -12.367 1 96 112 PRO A CA 1
ATOM 926 C C . PRO A 1 112 ? -17.422 -1.729 -11.266 1 96 112 PRO A C 1
ATOM 928 O O . PRO A 1 112 ? -18.188 -0.775 -11.125 1 96 112 PRO A O 1
ATOM 931 N N . VAL A 1 113 ? -16.312 -1.894 -10.539 1 95 113 VAL A N 1
ATOM 932 C CA . VAL A 1 113 ? -15.953 -0.99 -9.453 1 95 113 VAL A CA 1
ATOM 933 C C . VAL A 1 113 ? -14.586 -0.361 -9.734 1 95 113 VAL A C 1
ATOM 935 O O . VAL A 1 113 ? -14.375 0.826 -9.477 1 95 113 VAL A O 1
ATOM 938 N N . LYS A 1 114 ? -13.695 -1.126 -10.305 1 93.38 114 LYS A N 1
ATOM 939 C CA . LYS A 1 114 ? -12.336 -0.62 -10.492 1 93.38 114 LYS A CA 1
ATOM 940 C C . LYS A 1 114 ? -11.672 -1.28 -11.695 1 93.38 114 LYS A C 1
ATOM 942 O O . LYS A 1 114 ? -11.836 -2.479 -11.93 1 93.38 114 LYS A O 1
ATOM 947 N N . LEU A 1 115 ? -10.961 -0.47 -12.43 1 91.12 115 LEU A N 1
ATOM 948 C CA . LEU A 1 115 ? -10.078 -0.904 -13.508 1 91.12 115 LEU A CA 1
ATOM 949 C C . LEU A 1 115 ? -8.633 -0.541 -13.211 1 91.12 115 LEU A C 1
ATOM 951 O O . LEU A 1 115 ? -8.32 0.619 -12.922 1 91.12 115 LEU A O 1
ATOM 955 N N . GLN A 1 116 ? -7.738 -1.504 -13.227 1 89.69 116 GLN A N 1
ATOM 956 C CA . GLN A 1 116 ? -6.336 -1.249 -12.914 1 89.69 116 GLN A CA 1
ATOM 957 C C . GLN A 1 116 ? -5.543 -0.917 -14.18 1 89.69 116 GLN A C 1
ATOM 959 O O . GLN A 1 116 ? -5.953 -1.273 -15.289 1 89.69 116 GLN A O 1
ATOM 964 N N . ARG A 1 117 ? -4.41 -0.301 -13.969 1 88.44 117 ARG A N 1
ATOM 965 C CA . ARG A 1 117 ? -3.549 0.073 -15.086 1 88.44 117 ARG A CA 1
ATOM 966 C C . ARG A 1 117 ? -2.438 -0.951 -15.289 1 88.44 117 ARG A C 1
ATOM 968 O O . ARG A 1 117 ? -1.36 -0.616 -15.789 1 88.44 117 ARG A O 1
ATOM 975 N N . LYS A 1 118 ? -2.596 -2.109 -14.789 1 92.81 118 LYS A N 1
ATOM 976 C CA . L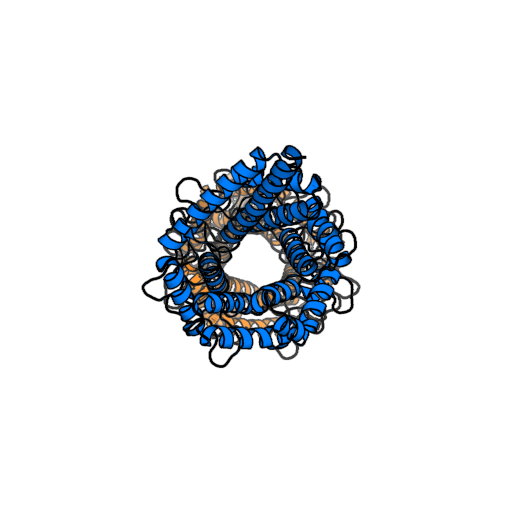YS A 1 118 ? -1.711 -3.258 -14.961 1 92.81 118 LYS A CA 1
ATOM 977 C C . LYS A 1 118 ? -2.459 -4.445 -15.555 1 92.81 118 LYS A C 1
ATOM 979 O O . LYS A 1 118 ? -3.672 -4.578 -15.375 1 92.81 118 LYS A O 1
ATOM 984 N N . PRO A 1 119 ? -1.803 -5.258 -16.156 1 95.75 119 PRO A N 1
ATOM 985 C CA . PRO A 1 119 ? -2.498 -6.289 -16.922 1 95.75 119 PRO A CA 1
ATOM 986 C C . PRO A 1 119 ? -2.697 -7.582 -16.141 1 95.75 119 PRO A C 1
ATOM 988 O O . PRO A 1 119 ? -2.977 -8.625 -16.734 1 95.75 119 PRO A O 1
ATOM 991 N N . TYR A 1 120 ? -2.574 -7.598 -14.867 1 97.44 120 TYR A N 1
ATOM 992 C CA . TYR A 1 120 ? -2.518 -8.844 -14.109 1 97.44 120 TYR A CA 1
ATOM 993 C C . TYR A 1 120 ? -3.873 -9.539 -14.102 1 97.44 120 TYR A C 1
ATOM 995 O O . TYR A 1 120 ? -3.947 -10.766 -14.133 1 97.44 120 TYR A O 1
ATOM 1003 N N . THR A 1 121 ? -4.957 -8.758 -14 1 98.25 121 THR A N 1
ATOM 1004 C CA . THR A 1 121 ? -6.27 -9.391 -14.055 1 98.25 121 THR A CA 1
ATOM 1005 C C . THR A 1 121 ? -6.457 -10.133 -15.375 1 98.25 121 THR A C 1
ATOM 1007 O O . THR A 1 121 ? -6.984 -11.25 -15.398 1 98.25 121 THR A O 1
ATOM 1010 N N . GLU A 1 122 ? -6.016 -9.477 -16.469 1 98.06 122 GLU A N 1
ATOM 1011 C CA . GLU A 1 122 ? -6.094 -10.109 -17.781 1 98.06 122 GLU A CA 1
ATOM 1012 C C . GLU A 1 122 ? -5.25 -11.375 -17.828 1 98.06 122 GLU A C 1
ATOM 1014 O O . GLU A 1 122 ? -5.633 -12.359 -18.469 1 98.06 122 GLU A O 1
ATOM 1019 N N . CYS A 1 123 ? -4.129 -11.352 -17.141 1 98.56 123 CYS A N 1
ATOM 1020 C CA . CYS A 1 123 ? -3.277 -12.539 -17.094 1 98.56 123 CYS A CA 1
ATOM 1021 C C . CYS A 1 123 ? -4.016 -13.711 -16.469 1 98.56 123 CYS A C 1
ATOM 1023 O O . CYS A 1 123 ? -4.043 -14.805 -17.047 1 98.56 123 CYS A O 1
ATOM 1025 N N . PHE A 1 124 ? -4.664 -13.492 -15.383 1 98.81 124 PHE A N 1
ATOM 1026 C CA . PHE A 1 124 ? -5.285 -14.586 -14.641 1 98.81 124 PHE A CA 1
ATOM 1027 C C . PHE A 1 124 ? -6.621 -14.969 -15.266 1 98.81 124 PHE A C 1
ATOM 1029 O O . PHE A 1 124 ? -7.02 -16.141 -15.227 1 98.81 124 PHE A O 1
ATOM 1036 N N . TYR A 1 125 ? -7.25 -13.953 -15.875 1 98.62 125 TYR A N 1
ATOM 1037 C CA . TYR A 1 125 ? -8.375 -14.266 -16.75 1 98.62 125 TYR A CA 1
ATOM 1038 C C . TYR A 1 125 ? -7.973 -15.289 -17.812 1 98.62 125 TYR A C 1
ATOM 1040 O O . TYR A 1 125 ? -8.672 -16.281 -18.016 1 98.62 125 TYR A O 1
ATOM 1048 N N . THR A 1 126 ? -6.875 -15.133 -18.375 1 98.69 126 THR A N 1
ATOM 1049 C CA . THR A 1 126 ? -6.391 -15.938 -19.5 1 98.69 126 THR A CA 1
ATOM 1050 C C . THR A 1 126 ? -6.043 -17.344 -19.031 1 98.69 126 THR A C 1
ATOM 1052 O O . THR A 1 126 ? -6.52 -18.328 -19.594 1 98.69 126 THR A O 1
ATOM 1055 N N . ILE A 1 127 ? -5.32 -17.453 -17.969 1 98.69 127 ILE A N 1
ATOM 1056 C CA . ILE A 1 127 ? -4.898 -18.797 -17.562 1 98.69 127 ILE A CA 1
ATOM 1057 C C . ILE A 1 127 ? -6.098 -19.578 -17.031 1 98.69 127 ILE A C 1
ATOM 1059 O O . ILE A 1 127 ? -6.18 -20.797 -17.203 1 98.69 127 ILE A O 1
ATOM 1063 N N . GLY A 1 128 ? -7.027 -18.828 -16.391 1 98.88 128 GLY A N 1
ATOM 1064 C CA . GLY A 1 128 ? -8.25 -19.484 -15.953 1 98.88 128 GLY A CA 1
ATOM 1065 C C . GLY A 1 128 ? -9.023 -20.125 -17.094 1 98.88 128 GLY A C 1
ATOM 1066 O O . GLY A 1 128 ? -9.438 -21.281 -17 1 98.88 128 GLY A O 1
ATOM 1067 N N . LEU A 1 129 ? -9.156 -19.422 -18.156 1 98.81 129 LEU A N 1
ATOM 1068 C CA . LEU A 1 129 ? -9.953 -19.906 -19.281 1 98.81 129 LEU A CA 1
ATOM 1069 C C . LEU A 1 129 ? -9.211 -20.984 -20.047 1 98.81 129 LEU A C 1
ATOM 1071 O O . LEU A 1 129 ? -9.836 -21.906 -20.594 1 98.81 129 LEU A O 1
ATOM 1075 N N . ILE A 1 130 ? -7.91 -20.875 -20.109 1 98.38 130 ILE A N 1
ATOM 1076 C CA . ILE A 1 130 ? -7.109 -21.906 -20.766 1 98.38 130 ILE A CA 1
ATOM 1077 C C . ILE A 1 130 ? -7.34 -23.25 -20.062 1 98.38 130 ILE A C 1
ATOM 1079 O O . ILE A 1 130 ? -7.625 -24.25 -20.734 1 98.38 130 ILE A O 1
ATOM 1083 N N . GLU A 1 131 ? -7.223 -23.25 -18.734 1 98.62 131 GLU A N 1
ATOM 1084 C CA . GLU A 1 131 ? -7.363 -24.5 -18 1 98.62 131 GLU A CA 1
ATOM 1085 C C . GLU A 1 131 ? -8.805 -25 -18.047 1 98.62 131 GLU A C 1
ATOM 1087 O O . GLU A 1 131 ? -9.047 -26.203 -18.047 1 98.62 131 GLU A O 1
ATOM 1092 N N . LEU A 1 132 ? -9.719 -24.062 -18.062 1 98.75 132 LEU A N 1
ATOM 1093 C CA . LEU A 1 132 ? -11.125 -24.438 -18.141 1 98.75 132 LEU A CA 1
ATOM 1094 C C . LEU A 1 132 ? -11.438 -25.078 -19.484 1 98.75 132 LEU A C 1
ATOM 1096 O O . LEU A 1 132 ? -12.258 -26 -19.562 1 98.75 132 LEU A O 1
ATOM 1100 N N . TYR A 1 133 ? -10.891 -24.594 -20.547 1 98.5 133 TYR A N 1
ATOM 1101 C CA . TYR A 1 133 ? -11.023 -25.234 -21.844 1 98.5 133 TYR A CA 1
ATOM 1102 C C . TYR A 1 133 ? -10.555 -26.688 -21.781 1 98.5 133 TYR A C 1
ATOM 1104 O O . TYR A 1 133 ? -11.227 -27.578 -22.281 1 98.5 133 TYR A O 1
ATOM 1112 N N . ARG A 1 134 ? -9.414 -26.875 -21.172 1 97.94 134 ARG A N 1
ATOM 1113 C CA . ARG A 1 134 ? -8.883 -28.234 -21.062 1 97.94 134 ARG A CA 1
ATOM 1114 C C . ARG A 1 134 ? -9.844 -29.141 -20.297 1 97.94 134 ARG A C 1
ATOM 1116 O O . ARG A 1 134 ? -9.953 -30.328 -20.594 1 97.94 134 ARG A O 1
ATOM 1123 N N . ALA A 1 135 ? -10.508 -28.547 -19.328 1 98.44 135 ALA A N 1
ATOM 1124 C CA . ALA A 1 135 ? -11.406 -29.312 -18.469 1 98.44 135 ALA A CA 1
ATOM 1125 C C . ALA A 1 135 ? -12.711 -29.641 -19.203 1 98.44 135 ALA A C 1
ATOM 1127 O O . ALA A 1 135 ? -13.312 -30.688 -18.969 1 98.44 135 ALA A O 1
ATOM 1128 N N . THR A 1 136 ? -13.148 -28.734 -20.141 1 98.5 136 THR A N 1
ATOM 1129 C CA . THR A 1 136 ? -14.508 -28.844 -20.672 1 98.5 136 THR A CA 1
ATOM 1130 C C . THR A 1 136 ? -14.5 -29.141 -22.156 1 98.5 136 THR A C 1
ATOM 1132 O O . THR A 1 136 ? -15.516 -29.531 -22.734 1 98.5 136 THR A O 1
ATOM 1135 N N . SER A 1 137 ? -13.422 -28.828 -22.812 1 97.69 137 SER A N 1
ATOM 1136 C CA . SER A 1 137 ? -13.273 -28.906 -24.266 1 97.69 137 SER A CA 1
ATOM 1137 C C . SER A 1 137 ? -14.211 -27.938 -24.984 1 97.69 137 SER A C 1
ATOM 1139 O O . SER A 1 137 ? -14.516 -28.109 -26.156 1 97.69 137 SER A O 1
ATOM 1141 N N . ASN A 1 138 ? -14.734 -27.031 -24.188 1 98.19 138 ASN A N 1
ATOM 1142 C CA . ASN A 1 138 ? -15.555 -26 -24.812 1 98.19 138 ASN A CA 1
ATOM 1143 C C . ASN A 1 138 ? -14.695 -24.922 -25.469 1 98.19 138 ASN A C 1
ATOM 1145 O O . ASN A 1 138 ? -14.039 -24.141 -24.766 1 98.19 138 ASN A O 1
ATOM 1149 N N . ILE A 1 139 ? -14.82 -24.734 -26.734 1 97.62 139 ILE A N 1
ATOM 1150 C CA . ILE A 1 139 ? -13.922 -23.938 -27.562 1 97.62 139 ILE A CA 1
ATOM 1151 C C . ILE A 1 139 ? -14.086 -22.453 -27.219 1 97.62 139 ILE A C 1
ATOM 1153 O O . ILE A 1 139 ? -13.172 -21.656 -27.438 1 97.62 139 ILE A O 1
ATOM 1157 N N . LYS A 1 140 ? -15.18 -22.062 -26.672 1 97.94 140 LYS A N 1
ATOM 1158 C CA . LYS A 1 140 ? -15.406 -20.656 -26.359 1 97.94 140 LYS A CA 1
ATOM 1159 C C . LYS A 1 140 ? -14.375 -20.141 -25.375 1 97.94 140 LYS A C 1
ATOM 1161 O O . LYS A 1 140 ? -13.969 -18.969 -25.438 1 97.94 140 LYS A O 1
ATOM 1166 N N . TYR A 1 141 ? -13.969 -21.016 -24.422 1 98.31 141 TYR A N 1
ATOM 1167 C CA . TYR A 1 141 ? -12.977 -20.609 -23.422 1 98.31 141 TYR A CA 1
ATOM 1168 C C . TYR A 1 141 ? -11.609 -20.406 -24.062 1 98.31 141 TYR A C 1
ATOM 1170 O O . TYR A 1 141 ? -10.906 -19.453 -23.75 1 98.31 141 TYR A O 1
ATOM 1178 N N . GLU A 1 142 ? -11.211 -21.266 -24.938 1 97 142 GLU A N 1
ATOM 1179 C CA . GLU A 1 142 ? -9.922 -21.141 -25.609 1 97 142 GLU A CA 1
ATOM 1180 C C . GLU A 1 142 ? -9.867 -19.922 -26.5 1 97 142 GLU A C 1
ATOM 1182 O O . GLU A 1 142 ? -8.852 -19.219 -26.562 1 97 142 GLU A O 1
ATOM 1187 N N . VAL A 1 143 ? -10.945 -19.703 -27.219 1 97 143 VAL A N 1
ATOM 1188 C CA . VAL A 1 143 ? -11.023 -18.547 -28.109 1 97 143 VAL A CA 1
ATOM 1189 C C . VAL A 1 143 ? -10.859 -17.266 -27.312 1 97 143 VAL A C 1
ATOM 1191 O O . VAL A 1 143 ? -10.07 -16.391 -27.688 1 97 143 VAL A O 1
ATOM 1194 N N . ALA A 1 144 ? -11.594 -17.188 -26.219 1 96.88 144 ALA A N 1
ATOM 1195 C CA . ALA A 1 144 ? -11.508 -16.016 -25.359 1 96.88 144 ALA A CA 1
ATOM 1196 C C . ALA A 1 144 ? -10.109 -15.859 -24.766 1 96.88 144 ALA A C 1
ATOM 1198 O O . ALA A 1 144 ? -9.57 -14.75 -24.719 1 96.88 144 ALA A O 1
ATOM 1199 N N . ALA A 1 145 ? -9.5 -16.922 -24.312 1 97.44 145 ALA A N 1
ATOM 1200 C CA . ALA A 1 145 ? -8.172 -16.906 -23.719 1 97.44 145 ALA A CA 1
ATOM 1201 C C . ALA A 1 145 ? -7.117 -16.469 -24.734 1 97.44 145 ALA A C 1
ATOM 1203 O O . ALA A 1 145 ? -6.23 -15.68 -24.406 1 97.44 145 ALA A O 1
ATOM 1204 N N . GLU A 1 146 ? -7.195 -16.984 -25.906 1 96.25 146 GLU A N 1
ATOM 1205 C CA . GLU A 1 146 ? -6.207 -16.672 -26.938 1 96.25 146 GLU A CA 1
ATOM 1206 C C . GLU A 1 146 ? -6.293 -15.219 -27.359 1 96.25 146 GLU A C 1
ATOM 1208 O O . GLU A 1 146 ? -5.27 -14.578 -27.625 1 96.25 146 GLU A O 1
ATOM 1213 N N . GLU A 1 147 ? -7.504 -14.773 -27.516 1 96.62 147 GLU A N 1
ATOM 1214 C CA . GLU A 1 147 ? -7.68 -13.359 -27.859 1 96.62 147 GLU A CA 1
ATOM 1215 C C . GLU A 1 147 ? -7.008 -12.461 -26.812 1 96.62 147 GLU A C 1
ATOM 1217 O O . GLU A 1 147 ? -6.301 -11.516 -27.172 1 96.62 147 GLU A O 1
ATOM 1222 N N . MET A 1 148 ? -7.227 -12.75 -25.562 1 97.44 148 MET A N 1
ATOM 1223 C CA . MET A 1 148 ? -6.625 -11.961 -24.5 1 97.44 148 MET A CA 1
ATOM 1224 C C . MET A 1 148 ? -5.113 -12.148 -24.469 1 97.44 148 MET A C 1
ATOM 1226 O O . MET A 1 148 ? -4.375 -11.203 -24.188 1 97.44 148 MET A O 1
ATOM 1230 N N . LEU A 1 149 ? -4.672 -13.344 -24.734 1 97.81 149 LEU A N 1
ATOM 1231 C CA . LEU A 1 149 ? -3.236 -13.609 -24.781 1 97.81 149 LEU A CA 1
ATOM 1232 C C . LEU A 1 149 ? -2.557 -12.719 -25.828 1 97.81 149 LEU A C 1
ATOM 1234 O O . LEU A 1 149 ? -1.49 -12.164 -25.562 1 97.81 149 LEU A O 1
ATOM 1238 N N . GLN A 1 150 ? -3.154 -12.57 -26.969 1 97.12 150 GLN A N 1
ATOM 1239 C CA . GLN A 1 150 ? -2.584 -11.727 -28 1 97.12 150 GLN A CA 1
ATOM 1240 C C . GLN A 1 150 ? -2.479 -10.273 -27.531 1 97.12 150 GLN A C 1
ATOM 1242 O O . GLN A 1 150 ? -1.489 -9.594 -27.812 1 97.12 150 GLN A O 1
ATOM 1247 N N . GLN A 1 151 ? -3.465 -9.852 -26.875 1 96.44 151 GLN A N 1
ATOM 1248 C CA . GLN A 1 151 ? -3.457 -8.5 -26.328 1 96.44 151 GLN A CA 1
ATOM 1249 C C . GLN A 1 151 ? -2.377 -8.336 -25.266 1 96.44 151 GLN A C 1
ATOM 1251 O O . GLN A 1 151 ? -1.694 -7.312 -25.219 1 96.44 151 GLN A O 1
ATOM 1256 N N . LEU A 1 152 ? -2.246 -9.312 -24.422 1 97.56 152 LEU A N 1
ATOM 1257 C CA . LEU A 1 152 ? -1.22 -9.305 -23.391 1 97.56 152 LEU A CA 1
ATOM 1258 C C . LEU A 1 152 ? 0.175 -9.25 -24 1 97.56 152 LEU A C 1
ATOM 1260 O O . LEU A 1 152 ? 1.041 -8.516 -23.516 1 97.56 152 LEU A O 1
ATOM 1264 N N . ILE A 1 153 ? 0.347 -10.055 -25.047 1 97.94 153 ILE A N 1
ATOM 1265 C CA . ILE A 1 153 ? 1.623 -10.047 -25.75 1 97.94 153 ILE A CA 1
ATOM 1266 C C . ILE A 1 153 ? 1.913 -8.641 -26.281 1 97.94 153 ILE A C 1
ATOM 1268 O O . ILE A 1 153 ? 3.029 -8.141 -26.141 1 97.94 153 ILE A O 1
ATOM 1272 N N . HIS A 1 154 ? 0.945 -8.031 -26.812 1 96.31 154 HIS A N 1
ATOM 1273 C CA . HIS A 1 154 ? 1.11 -6.672 -27.328 1 96.31 154 HIS A CA 1
ATOM 1274 C C . HIS A 1 154 ? 1.502 -5.707 -26.219 1 96.31 154 HIS A C 1
ATOM 1276 O O . HIS A 1 154 ? 2.447 -4.93 -26.375 1 96.31 154 HIS A O 1
ATOM 1282 N N . TRP A 1 155 ? 0.802 -5.77 -25.062 1 94.81 155 TRP A N 1
ATOM 1283 C CA . TRP A 1 155 ? 1.06 -4.852 -23.953 1 94.81 155 TRP A CA 1
ATOM 1284 C C . TRP A 1 155 ? 2.438 -5.102 -23.344 1 94.81 155 TRP A C 1
ATOM 1286 O O . TRP A 1 155 ? 3.152 -4.156 -23 1 94.81 155 TRP A O 1
ATOM 1296 N N . ILE A 1 156 ? 2.809 -6.297 -23.203 1 95.38 156 ILE A N 1
ATOM 1297 C CA . ILE A 1 156 ? 4.008 -6.664 -22.453 1 95.38 156 ILE A CA 1
ATOM 1298 C C . ILE A 1 156 ? 5.238 -6.516 -23.359 1 95.38 156 ILE A C 1
ATOM 1300 O O . ILE A 1 156 ? 6.289 -6.059 -22.906 1 95.38 156 ILE A O 1
ATOM 1304 N N . CYS A 1 157 ? 5.109 -6.801 -24.656 1 94.62 157 CYS A N 1
ATOM 1305 C CA . CYS A 1 157 ? 6.281 -6.895 -25.531 1 94.62 157 CYS A CA 1
ATOM 1306 C C . CYS A 1 157 ? 6.398 -5.664 -26.422 1 94.62 157 CYS A C 1
ATOM 1308 O O . CYS A 1 157 ? 7.488 -5.34 -26.891 1 94.62 157 CYS A O 1
ATOM 1310 N N . VAL A 1 158 ? 5.277 -5 -26.672 1 92.19 158 VAL A N 1
ATOM 1311 C CA . VAL A 1 158 ? 5.316 -4.031 -27.75 1 92.19 158 VAL A CA 1
ATOM 1312 C C . VAL A 1 158 ? 4.965 -2.645 -27.219 1 92.19 158 VAL A C 1
ATOM 1314 O O . VAL A 1 158 ? 5.75 -1.703 -27.359 1 92.19 158 VAL A O 1
ATOM 1317 N N . ASP A 1 159 ? 3.789 -2.555 -26.688 1 90.5 159 ASP A N 1
ATOM 1318 C CA . ASP A 1 159 ? 3.252 -1.244 -26.328 1 90.5 159 ASP A CA 1
ATOM 1319 C C . ASP A 1 159 ? 2.232 -1.354 -25.203 1 90.5 159 ASP A C 1
ATOM 1321 O O . ASP A 1 159 ? 1.161 -1.938 -25.375 1 90.5 159 ASP A O 1
ATOM 1325 N N . ASP A 1 160 ? 2.574 -0.689 -24.109 1 88.38 160 ASP A N 1
ATOM 1326 C CA . ASP A 1 160 ? 1.675 -0.81 -22.969 1 88.38 160 ASP A CA 1
ATOM 1327 C C . ASP A 1 160 ? 0.794 0.43 -22.828 1 88.38 160 ASP A C 1
ATOM 1329 O O . ASP A 1 160 ? 0.151 0.627 -21.781 1 88.38 160 ASP A O 1
ATOM 1333 N N . SER A 1 161 ? 0.733 1.316 -23.719 1 85.5 161 SER A N 1
ATOM 1334 C CA . SER A 1 161 ? -0.037 2.555 -23.656 1 85.5 161 SER A CA 1
ATOM 1335 C C . SER A 1 161 ? -1.524 2.27 -23.469 1 85.5 161 SER A C 1
ATOM 1337 O O . SER A 1 161 ? -2.246 3.07 -22.875 1 85.5 161 SER A O 1
ATOM 1339 N N . GLY A 1 162 ? -1.918 1.142 -23.938 1 84.75 162 GLY A N 1
ATOM 1340 C CA . GLY A 1 162 ? -3.32 0.766 -23.859 1 84.75 162 GLY A CA 1
ATOM 1341 C C . GLY A 1 162 ? -3.756 0.411 -22.438 1 84.75 162 GLY A C 1
ATOM 1342 O O . GLY A 1 162 ? -4.953 0.308 -22.172 1 84.75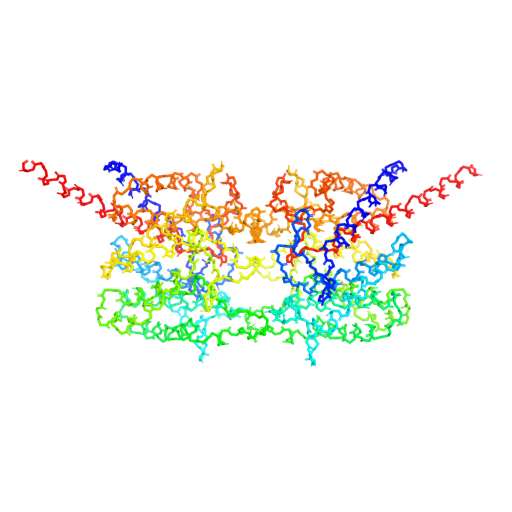 162 GLY A O 1
ATOM 1343 N N . LEU A 1 163 ? -2.82 0.266 -21.547 1 86.5 163 LEU A N 1
ATOM 1344 C CA . LEU A 1 163 ? -3.15 -0.038 -20.156 1 86.5 163 LEU A CA 1
ATOM 1345 C C . LEU A 1 163 ? -3.57 1.224 -19.406 1 86.5 163 LEU A C 1
ATOM 1347 O O . LEU A 1 163 ? -4.098 1.145 -18.297 1 86.5 163 LEU A O 1
ATOM 1351 N N . GLY A 1 164 ? -3.398 2.404 -20 1 77.06 164 GLY A N 1
ATOM 1352 C CA . GLY A 1 164 ? -3.945 3.633 -19.453 1 77.06 164 GLY A CA 1
ATOM 1353 C C . GLY A 1 164 ? -2.939 4.418 -18.625 1 77.06 164 GLY A C 1
ATOM 1354 O O . GLY A 1 164 ? -3.316 5.281 -17.828 1 77.06 164 GLY A O 1
ATOM 1355 N N . MET A 1 165 ? -1.701 4.039 -18.719 1 73.62 165 MET A N 1
ATOM 1356 C CA . MET A 1 165 ? -0.692 4.848 -18.031 1 73.62 165 MET A CA 1
ATOM 1357 C C . MET A 1 165 ? -0.046 5.832 -19 1 73.62 165 MET A C 1
ATOM 1359 O O . MET A 1 165 ? 0.525 5.426 -20.016 1 73.62 165 MET A O 1
ATOM 1363 N N . PRO A 1 166 ? -0.201 7.074 -18.656 1 73 166 PRO A N 1
ATOM 1364 C CA . PRO A 1 166 ? 0.433 8.055 -19.531 1 73 166 PRO A CA 1
ATOM 1365 C C . PRO A 1 166 ? 1.956 7.945 -19.531 1 73 166 PRO A C 1
ATOM 1367 O O . PRO A 1 166 ? 2.562 7.648 -18.5 1 73 166 PRO A O 1
ATOM 1370 N N . ALA A 1 167 ? 2.492 8.125 -20.703 1 78.56 167 ALA A N 1
ATOM 1371 C CA . ALA A 1 167 ? 3.947 8.195 -20.797 1 78.56 167 ALA A CA 1
ATOM 1372 C C . ALA A 1 167 ? 4.453 9.594 -20.438 1 78.56 167 ALA A C 1
ATOM 1374 O O . ALA A 1 167 ? 4.328 10.531 -21.219 1 78.56 167 ALA A O 1
ATOM 1375 N N . LEU A 1 168 ? 4.934 9.727 -19.234 1 87.25 168 LEU A N 1
ATOM 1376 C CA . LEU A 1 168 ? 5.457 11.016 -18.797 1 87.25 168 LEU A CA 1
ATOM 1377 C C . LEU A 1 168 ? 6.961 11.102 -19.047 1 87.25 168 LEU A C 1
ATOM 1379 O O . LEU A 1 168 ? 7.668 10.094 -18.938 1 87.25 168 LEU A O 1
ATOM 1383 N N . SER A 1 169 ? 7.395 12.258 -19.297 1 87.06 169 SER A N 1
ATOM 1384 C CA . SER A 1 169 ? 8.742 12.492 -19.812 1 87.06 169 SER A CA 1
ATOM 1385 C C . SER A 1 169 ? 9.805 12.07 -18.797 1 87.06 169 SER A C 1
ATOM 1387 O O . SER A 1 169 ? 10.922 11.719 -19.172 1 87.06 169 SER A O 1
ATOM 1389 N N . GLY A 1 170 ? 9.461 12.117 -17.578 1 89.44 170 GLY A N 1
ATOM 1390 C CA . GLY A 1 170 ? 10.445 11.797 -16.547 1 89.44 170 GLY A CA 1
ATOM 1391 C C . GLY A 1 170 ? 10.398 10.344 -16.125 1 89.44 170 GLY A C 1
ATOM 1392 O O . GLY A 1 170 ? 11.273 9.883 -15.375 1 89.44 170 GLY A O 1
ATOM 1393 N N . ALA A 1 171 ? 9.438 9.688 -16.625 1 84.81 171 ALA A N 1
ATOM 1394 C CA . ALA A 1 171 ? 9.305 8.281 -16.281 1 84.81 171 ALA A CA 1
ATOM 1395 C C . ALA A 1 171 ? 10.125 7.402 -17.219 1 84.81 171 ALA A C 1
ATOM 1397 O O . ALA A 1 171 ? 9.805 7.293 -18.406 1 84.81 171 ALA A O 1
ATOM 1398 N N . LEU A 1 172 ? 11.172 6.863 -16.703 1 83.75 172 LEU A N 1
ATOM 1399 C CA . LEU A 1 172 ? 11.992 5.98 -17.516 1 83.75 172 LEU A CA 1
ATOM 1400 C C . LEU A 1 172 ? 11.25 4.691 -17.844 1 83.75 172 LEU A C 1
ATOM 1402 O O . LEU A 1 172 ? 10.531 4.152 -17 1 83.75 172 LEU A O 1
ATOM 1406 N N . PRO A 1 173 ? 11.438 4.289 -19.094 1 86.81 173 PRO A N 1
ATOM 1407 C CA . PRO A 1 173 ? 10.82 3.01 -19.453 1 86.81 173 PRO A CA 1
ATOM 1408 C C . PRO A 1 173 ? 11.391 1.837 -18.656 1 86.81 173 PRO A C 1
ATOM 1410 O O . PRO A 1 173 ? 12.547 1.459 -18.859 1 86.81 173 PRO A O 1
ATOM 1413 N N . THR A 1 174 ? 10.648 1.387 -17.734 1 91.19 174 THR A N 1
ATOM 1414 C CA . THR A 1 174 ? 11.062 0.268 -16.891 1 91.19 174 THR A CA 1
ATOM 1415 C C . THR A 1 174 ? 10.141 -0.929 -17.094 1 91.19 174 THR A C 1
ATOM 1417 O O . THR A 1 174 ? 9.008 -0.774 -17.562 1 91.19 174 THR A O 1
ATOM 1420 N N . ARG A 1 175 ? 10.742 -2.039 -16.906 1 93.19 175 ARG A N 1
ATOM 1421 C CA . ARG A 1 175 ? 9.992 -3.289 -16.938 1 93.19 175 ARG A CA 1
ATOM 1422 C C . ARG A 1 175 ? 9.992 -3.959 -15.562 1 93.19 175 ARG A C 1
ATOM 1424 O O . ARG A 1 175 ? 11.055 -4.199 -14.992 1 93.19 175 ARG A O 1
ATOM 1431 N N . GLN A 1 176 ? 8.797 -4.203 -15.18 1 95.56 176 GLN A N 1
ATOM 1432 C CA . GLN A 1 176 ? 8.672 -4.969 -13.945 1 95.56 176 GLN A CA 1
ATOM 1433 C C . GLN A 1 176 ? 8.875 -6.461 -14.195 1 95.56 176 GLN A C 1
ATOM 1435 O O . GLN A 1 176 ? 8.383 -6.996 -15.195 1 95.56 176 GLN A O 1
ATOM 1440 N N . LEU A 1 177 ? 9.5 -7.145 -13.25 1 98.31 177 LEU A N 1
ATOM 1441 C CA . LEU A 1 177 ? 9.781 -8.57 -13.375 1 98.31 177 LEU A CA 1
ATOM 1442 C C . LEU A 1 177 ? 8.492 -9.359 -13.578 1 98.31 177 LEU A C 1
ATOM 1444 O O . LEU A 1 177 ? 8.484 -10.359 -14.305 1 98.31 177 LEU A O 1
ATOM 1448 N N . GLY A 1 178 ? 7.402 -8.852 -13 1 97.5 178 GLY A N 1
ATOM 1449 C CA . GLY A 1 178 ? 6.121 -9.531 -13.062 1 97.5 178 GLY A CA 1
ATOM 1450 C C . GLY A 1 178 ? 5.602 -9.703 -14.477 1 97.5 178 GLY A C 1
ATOM 1451 O O . GLY A 1 178 ? 4.918 -10.688 -14.773 1 97.5 178 GLY A O 1
ATOM 1452 N N . TYR A 1 179 ? 5.965 -8.844 -15.422 1 96.62 179 TYR A N 1
ATOM 1453 C CA . TYR A 1 179 ? 5.418 -8.867 -16.766 1 96.62 179 TYR A CA 1
ATOM 1454 C C . TYR A 1 179 ? 5.992 -10.039 -17.562 1 96.62 179 TYR A C 1
ATOM 1456 O O . TYR A 1 179 ? 5.25 -10.906 -18.016 1 96.62 179 TYR A O 1
ATOM 1464 N N . PRO A 1 180 ? 7.32 -10.094 -17.641 1 98 180 PRO A N 1
ATOM 1465 C CA . PRO A 1 180 ? 7.855 -11.211 -18.422 1 98 180 PRO A CA 1
ATOM 1466 C C . PRO A 1 180 ? 7.625 -12.562 -17.75 1 98 180 PRO A C 1
ATOM 1468 O O . PRO A 1 180 ? 7.453 -13.578 -18.422 1 98 180 PRO A O 1
ATOM 1471 N N . MET A 1 181 ? 7.633 -12.594 -16.438 1 98.44 181 MET A N 1
ATOM 1472 C CA . MET A 1 181 ? 7.391 -13.859 -15.758 1 98.44 181 MET A CA 1
ATOM 1473 C C . MET A 1 181 ? 5.969 -14.352 -16 1 98.44 181 MET A C 1
ATOM 1475 O O . MET A 1 181 ? 5.754 -15.539 -16.234 1 98.44 181 MET A O 1
ATOM 1479 N N . MET A 1 182 ? 4.988 -13.43 -16 1 98.44 182 MET A N 1
ATOM 1480 C CA . MET A 1 182 ? 3.6 -13.805 -16.266 1 98.44 182 MET A CA 1
ATOM 1481 C C . MET A 1 182 ? 3.43 -14.266 -17.719 1 98.44 182 MET A C 1
ATOM 1483 O O . MET A 1 182 ? 2.699 -15.219 -17.984 1 98.44 182 MET A O 1
ATOM 1487 N N . LEU A 1 183 ? 4.094 -13.547 -18.594 1 98.62 183 LEU A N 1
ATOM 1488 C CA . LEU A 1 183 ? 4.004 -13.977 -19.984 1 98.62 183 LEU A CA 1
ATOM 1489 C C . LEU A 1 183 ? 4.551 -15.391 -20.156 1 98.62 183 LEU A C 1
ATOM 1491 O O . LEU A 1 183 ? 3.936 -16.219 -20.828 1 98.62 183 LEU A O 1
ATOM 1495 N N . LEU A 1 184 ? 5.68 -15.648 -19.547 1 98.75 184 LEU A N 1
ATOM 1496 C CA . LEU A 1 184 ? 6.254 -16.984 -19.609 1 98.75 184 LEU A CA 1
ATOM 1497 C C . LEU A 1 184 ? 5.281 -18.031 -19.062 1 98.75 184 LEU A C 1
ATOM 1499 O O . LEU A 1 184 ? 5.098 -19.094 -19.656 1 98.75 184 LEU A O 1
ATOM 1503 N N . ASN A 1 185 ? 4.688 -17.703 -17.922 1 98.44 185 ASN A N 1
ATOM 1504 C CA . ASN A 1 185 ? 3.742 -18.609 -17.281 1 98.44 185 ASN A CA 1
ATOM 1505 C C . ASN A 1 185 ? 2.525 -18.875 -18.172 1 98.44 185 ASN A C 1
ATOM 1507 O O . ASN A 1 185 ? 2.07 -20 -18.297 1 98.44 185 ASN A O 1
ATOM 1511 N N . ILE A 1 186 ? 1.966 -17.828 -18.766 1 98.69 186 ILE A N 1
ATOM 1512 C CA . ILE A 1 186 ? 0.777 -17.938 -19.594 1 98.69 186 ILE A CA 1
ATOM 1513 C C . ILE A 1 186 ? 1.096 -18.781 -20.844 1 98.69 186 ILE A C 1
ATOM 1515 O O . ILE A 1 186 ? 0.306 -19.641 -21.234 1 98.69 186 ILE A O 1
ATOM 1519 N N . LEU A 1 187 ? 2.256 -18.516 -21.453 1 98.5 187 LEU A N 1
ATOM 1520 C CA . LEU A 1 187 ? 2.666 -19.281 -22.609 1 98.5 187 LEU A CA 1
ATOM 1521 C C . LEU A 1 187 ? 2.842 -20.75 -22.266 1 98.5 187 LEU A C 1
ATOM 1523 O O . LEU A 1 187 ? 2.432 -21.625 -23.031 1 98.5 187 LEU A O 1
ATOM 1527 N N . THR A 1 188 ? 3.432 -20.953 -21.125 1 97.81 188 THR A N 1
ATOM 1528 C CA . THR A 1 188 ? 3.619 -22.328 -20.656 1 97.81 188 THR A CA 1
ATOM 1529 C C . THR A 1 188 ? 2.275 -23.031 -20.469 1 97.81 188 THR A C 1
ATOM 1531 O O . THR A 1 188 ? 2.1 -24.172 -20.875 1 97.81 188 THR A O 1
ATOM 1534 N N . GLU A 1 189 ? 1.334 -22.328 -19.859 1 96.44 189 GLU A N 1
ATOM 1535 C CA . GLU A 1 189 ? 0.003 -22.875 -19.625 1 96.44 189 GLU A CA 1
ATOM 1536 C C . GLU A 1 189 ? -0.755 -23.062 -20.938 1 96.44 189 GLU A C 1
ATOM 1538 O O . GLU A 1 189 ? -1.474 -24.062 -21.109 1 96.44 189 GLU A O 1
ATOM 1543 N N . PHE A 1 190 ? -0.629 -22.125 -21.828 1 97.19 190 PHE A N 1
ATOM 1544 C CA . PHE A 1 190 ? -1.389 -22.141 -23.078 1 97.19 190 PHE A CA 1
ATOM 1545 C C . PHE A 1 190 ? -0.864 -23.203 -24.016 1 97.19 190 PHE A C 1
ATOM 1547 O O . PHE A 1 190 ? -1.645 -23.938 -24.641 1 97.19 190 PHE A O 1
ATOM 1554 N N . CYS A 1 191 ? 0.473 -23.359 -24.125 1 95.94 191 CYS A N 1
ATOM 1555 C CA . CYS A 1 191 ? 1.079 -24.219 -25.141 1 95.94 191 CYS A CA 1
ATOM 1556 C C . CYS A 1 191 ? 1.291 -25.641 -24.594 1 95.94 191 CYS A C 1
ATOM 1558 O O . CYS A 1 191 ? 1.273 -26.609 -25.359 1 95.94 191 CYS A O 1
ATOM 1560 N N . GLY A 1 192 ? 1.472 -25.719 -23.281 1 91.31 192 GLY A N 1
ATOM 1561 C CA . GLY A 1 192 ? 1.888 -27.016 -22.766 1 91.31 192 GLY A CA 1
ATOM 1562 C C . GLY A 1 192 ? 3.092 -27.594 -23.484 1 91.31 192 GLY A C 1
ATOM 1563 O O . GLY A 1 192 ? 4.098 -26.906 -23.672 1 91.31 192 GLY A O 1
ATOM 1564 N N . ASN A 1 193 ? 2.963 -28.891 -23.891 1 88.81 193 ASN A N 1
ATOM 1565 C CA . ASN A 1 193 ? 4.051 -29.562 -24.594 1 88.81 193 ASN A CA 1
ATOM 1566 C C . ASN A 1 193 ? 3.734 -29.719 -26.078 1 88.81 193 ASN A C 1
ATOM 1568 O O . ASN A 1 193 ? 4.398 -30.469 -26.797 1 88.81 193 ASN A O 1
ATOM 1572 N N . GLU A 1 194 ? 2.779 -28.969 -26.516 1 93 194 GLU A N 1
ATOM 1573 C CA . GLU A 1 194 ? 2.395 -29.078 -27.922 1 93 194 GLU A CA 1
ATOM 1574 C C . GLU A 1 194 ? 3.406 -28.375 -28.828 1 93 194 GLU A C 1
ATOM 1576 O O . GLU A 1 194 ? 3.494 -27.141 -28.828 1 93 194 GLU A O 1
ATOM 1581 N N . ALA A 1 195 ? 3.953 -29.094 -29.641 1 94.19 195 ALA A N 1
ATOM 1582 C CA . ALA A 1 195 ? 5.078 -28.625 -30.438 1 94.19 195 ALA A CA 1
ATOM 1583 C C . ALA A 1 195 ? 4.652 -27.484 -31.375 1 94.19 195 ALA A C 1
ATOM 1585 O O . ALA A 1 195 ? 5.383 -26.516 -31.547 1 94.19 195 ALA A O 1
ATOM 1586 N N . GLU A 1 196 ? 3.537 -27.625 -32 1 95.56 196 GLU A N 1
ATOM 1587 C CA . GLU A 1 196 ? 3.074 -26.625 -32.969 1 95.56 196 GLU A CA 1
ATOM 1588 C C . GLU A 1 196 ? 2.82 -25.281 -32.281 1 95.56 196 GLU A C 1
ATOM 1590 O O . GLU A 1 196 ? 3.215 -24.234 -32.781 1 95.56 196 GLU A O 1
ATOM 1595 N N . LYS A 1 197 ? 2.135 -25.312 -31.094 1 95.25 197 LYS A N 1
ATOM 1596 C CA . LYS A 1 197 ? 1.865 -24.094 -30.344 1 95.25 197 LYS A CA 1
ATOM 1597 C C . LYS A 1 197 ? 3.16 -23.453 -29.859 1 95.25 197 LYS A C 1
ATOM 1599 O O . LYS A 1 197 ? 3.314 -22.234 -29.922 1 95.25 197 LYS A O 1
ATOM 1604 N N . ARG A 1 198 ? 4.047 -24.297 -29.391 1 96.31 198 ARG A N 1
ATOM 1605 C CA . ARG A 1 198 ? 5.312 -23.781 -28.875 1 96.31 198 ARG A CA 1
ATOM 1606 C C . ARG A 1 198 ? 6.133 -23.141 -29.984 1 96.31 198 ARG A C 1
ATOM 1608 O O . ARG A 1 198 ? 6.836 -22.156 -29.766 1 96.31 198 ARG A O 1
ATOM 1615 N N . GLU A 1 199 ? 6.059 -23.688 -31.156 1 97.12 199 GLU A N 1
ATOM 1616 C CA . GLU A 1 199 ? 6.742 -23.094 -32.312 1 97.12 199 GLU A CA 1
ATOM 1617 C C . GLU A 1 199 ? 6.121 -21.75 -32.688 1 97.12 199 GLU A C 1
ATOM 1619 O O . GLU A 1 199 ? 6.832 -20.781 -32.938 1 97.12 199 GLU A O 1
ATOM 1624 N N . LYS A 1 200 ? 4.871 -21.75 -32.656 1 96.88 200 LYS A N 1
ATOM 1625 C CA . LYS A 1 200 ? 4.137 -20.531 -32.969 1 96.88 200 LYS A CA 1
ATOM 1626 C C . LYS A 1 200 ? 4.535 -19.375 -32.062 1 96.88 200 LYS A C 1
ATOM 1628 O O . LYS A 1 200 ? 4.637 -18.234 -32.5 1 96.88 200 LYS A O 1
ATOM 1633 N N . TYR A 1 201 ? 4.77 -19.719 -30.797 1 97.88 201 TYR A N 1
ATOM 1634 C CA . TYR A 1 201 ? 5.039 -18.672 -29.812 1 97.88 201 TYR A CA 1
ATOM 1635 C C . TYR A 1 201 ? 6.504 -18.688 -29.391 1 97.88 201 TYR A C 1
ATOM 1637 O O . TYR A 1 201 ? 6.848 -18.203 -28.312 1 97.88 201 TYR A O 1
ATOM 1645 N N . SER A 1 202 ? 7.371 -19.234 -30.219 1 97.69 202 SER A N 1
ATOM 1646 C CA . SER A 1 202 ? 8.781 -19.406 -29.875 1 97.69 202 SER A CA 1
ATOM 1647 C C . SER A 1 202 ? 9.453 -18.062 -29.594 1 97.69 202 SER A C 1
ATOM 1649 O O . SER A 1 202 ? 10.297 -17.969 -28.703 1 97.69 202 SER A O 1
ATOM 1651 N N . GLU A 1 203 ? 9.094 -17.031 -30.344 1 97.94 203 GLU A N 1
ATOM 1652 C CA . GLU A 1 203 ? 9.688 -15.719 -30.156 1 97.94 203 GLU A CA 1
ATOM 1653 C C . GLU A 1 203 ? 9.289 -15.117 -28.812 1 97.94 203 GLU A C 1
ATOM 1655 O O . GLU A 1 203 ? 10.094 -14.453 -28.156 1 97.94 203 GLU A O 1
ATOM 1660 N N . GLN A 1 204 ? 8.062 -15.336 -28.406 1 98.44 204 GLN A N 1
ATOM 1661 C CA . GLN A 1 204 ? 7.562 -14.805 -27.141 1 98.44 204 GLN A CA 1
ATOM 1662 C C . GLN A 1 204 ? 8.164 -15.555 -25.953 1 98.44 204 GLN A C 1
ATOM 1664 O O . GLN A 1 204 ? 8.438 -14.961 -24.906 1 98.44 204 GLN A O 1
ATOM 1669 N N . PHE A 1 205 ? 8.336 -16.875 -26.125 1 98.19 205 PHE A N 1
ATOM 1670 C CA . PHE A 1 205 ? 9.062 -17.625 -25.109 1 98.19 205 PHE A CA 1
ATOM 1671 C C . PHE A 1 205 ? 10.469 -17.062 -24.906 1 98.19 205 PHE A C 1
ATOM 1673 O O . PHE A 1 205 ? 10.883 -16.781 -23.781 1 98.19 205 PHE A O 1
ATOM 1680 N N . LYS A 1 206 ? 11.156 -16.875 -26.047 1 98.12 206 LYS A N 1
ATOM 1681 C CA . LYS A 1 206 ? 12.516 -16.359 -26.031 1 98.12 206 LYS A CA 1
ATOM 1682 C C . LYS A 1 206 ? 12.562 -14.969 -25.406 1 98.12 206 LYS A C 1
ATOM 1684 O O . LYS A 1 206 ? 13.422 -14.68 -24.562 1 98.12 206 LYS A O 1
ATOM 1689 N N . TRP A 1 207 ? 11.672 -14.148 -25.812 1 98.06 207 TRP A N 1
ATOM 1690 C CA . TRP A 1 207 ? 11.594 -12.789 -25.281 1 98.06 207 TRP A CA 1
ATOM 1691 C C . TRP A 1 207 ? 11.414 -12.805 -23.766 1 98.06 207 TRP A C 1
ATOM 1693 O O . TRP A 1 207 ? 12.078 -12.055 -23.047 1 98.06 207 TRP A O 1
ATOM 1703 N N . SER A 1 208 ? 10.508 -13.617 -23.266 1 98.56 208 SER A N 1
ATOM 1704 C CA . SER A 1 208 ? 10.195 -13.688 -21.844 1 98.56 208 SER A CA 1
ATOM 1705 C C . SER A 1 208 ? 11.414 -14.102 -21.031 1 98.56 208 SER A C 1
ATOM 1707 O O . SER A 1 208 ? 11.719 -13.492 -20 1 98.56 208 SER A O 1
ATOM 1709 N N . VAL A 1 209 ? 12.062 -15.109 -21.516 1 98.62 209 VAL A N 1
ATOM 1710 C CA . VAL A 1 209 ? 13.242 -15.617 -20.828 1 98.62 209 VAL A CA 1
ATOM 1711 C C . VAL A 1 209 ? 14.312 -14.531 -20.766 1 98.62 209 VAL A C 1
ATOM 1713 O O . VAL A 1 209 ? 14.859 -14.25 -19.703 1 98.62 209 VAL A O 1
ATOM 1716 N N . GLU A 1 210 ? 14.594 -13.914 -21.875 1 97.81 210 GLU A N 1
ATOM 1717 C CA . GLU A 1 210 ? 15.617 -12.875 -21.953 1 97.81 210 GLU A CA 1
ATOM 1718 C C . GLU A 1 210 ? 15.266 -11.688 -21.062 1 97.81 210 GLU A C 1
ATOM 1720 O O . GLU A 1 210 ? 16.141 -11.133 -20.391 1 97.81 210 GLU A O 1
ATOM 1725 N N . ALA A 1 211 ? 14.023 -11.32 -21.094 1 97.88 211 ALA A N 1
ATOM 1726 C CA . ALA A 1 211 ? 13.562 -10.188 -20.297 1 97.88 211 ALA A CA 1
ATOM 1727 C C . ALA A 1 211 ? 13.719 -10.469 -18.812 1 97.88 211 ALA A C 1
ATOM 1729 O O . ALA A 1 211 ? 14.086 -9.586 -18.031 1 97.88 211 ALA A O 1
ATOM 1730 N N . ILE A 1 212 ? 13.406 -11.672 -18.375 1 98.62 212 ILE A N 1
ATOM 1731 C CA . ILE A 1 212 ? 13.562 -12.062 -16.969 1 98.62 212 ILE A CA 1
ATOM 1732 C C . ILE A 1 212 ? 15.031 -11.992 -16.578 1 98.62 212 ILE A C 1
ATOM 1734 O O . ILE A 1 212 ? 15.375 -11.445 -15.523 1 98.62 212 ILE A O 1
ATOM 1738 N N . LEU A 1 213 ? 15.906 -12.484 -17.406 1 98.31 213 LEU A N 1
ATOM 1739 C CA . LEU A 1 213 ? 17.328 -12.578 -17.094 1 98.31 213 LEU A CA 1
ATOM 1740 C C . LEU A 1 213 ? 17.953 -11.195 -16.953 1 98.31 213 LEU A C 1
ATOM 1742 O O . LEU A 1 213 ? 18.953 -11.023 -16.25 1 98.31 213 LEU A O 1
ATOM 1746 N N . LYS A 1 214 ? 17.344 -10.18 -17.516 1 97.56 214 LYS A N 1
ATOM 1747 C CA . LYS A 1 214 ? 17.859 -8.812 -17.469 1 97.56 214 LYS A CA 1
ATOM 1748 C C . LYS A 1 214 ? 17.703 -8.219 -16.078 1 97.56 214 LYS A C 1
ATOM 1750 O O . LYS A 1 214 ? 18.297 -7.184 -15.766 1 97.56 214 LYS A O 1
ATOM 1755 N N . HIS A 1 215 ? 16.984 -8.883 -15.219 1 98.5 215 HIS A N 1
ATOM 1756 C CA . HIS A 1 215 ? 16.734 -8.352 -13.883 1 98.5 215 HIS A CA 1
ATOM 1757 C C . HIS A 1 215 ? 17.859 -8.734 -12.922 1 98.5 215 HIS A C 1
ATOM 1759 O O . HIS A 1 215 ? 17.859 -8.297 -11.773 1 98.5 215 HIS A O 1
ATOM 1765 N N . ASP A 1 216 ? 18.766 -9.531 -13.352 1 98.25 216 ASP A N 1
ATOM 1766 C CA . ASP A 1 216 ? 19.875 -10.016 -12.547 1 98.25 216 ASP A CA 1
ATOM 1767 C C . ASP A 1 216 ? 21.078 -9.086 -12.656 1 98.25 216 ASP A C 1
ATOM 1769 O O . ASP A 1 216 ? 21.578 -8.852 -13.75 1 98.25 216 ASP A O 1
ATOM 1773 N N . ASP A 1 217 ? 21.547 -8.586 -11.562 1 97.12 217 ASP A N 1
ATOM 1774 C CA . ASP A 1 217 ? 22.734 -7.73 -11.617 1 97.12 217 ASP A CA 1
ATOM 1775 C C . ASP A 1 217 ? 23.984 -8.5 -11.195 1 97.12 217 ASP A C 1
ATOM 1777 O O . ASP A 1 217 ? 25.031 -7.898 -10.953 1 97.12 217 ASP A O 1
ATOM 1781 N N . GLY A 1 218 ? 23.906 -9.773 -11.008 1 96.81 218 GLY A N 1
ATOM 1782 C CA . GLY A 1 218 ? 25.016 -10.609 -10.562 1 96.81 218 GLY A CA 1
ATOM 1783 C C . GLY A 1 218 ? 24.953 -10.938 -9.078 1 96.81 218 GLY A C 1
ATOM 1784 O O . GLY A 1 218 ? 25.547 -11.93 -8.641 1 96.81 218 GLY A O 1
ATOM 1785 N N . ARG A 1 219 ? 24.266 -10.086 -8.305 1 96.5 219 ARG A N 1
ATOM 1786 C CA . ARG A 1 219 ? 24.141 -10.305 -6.867 1 96.5 219 ARG A CA 1
ATOM 1787 C C . ARG A 1 219 ? 22.672 -10.336 -6.438 1 96.5 219 ARG A C 1
ATOM 1789 O O . ARG A 1 219 ? 22.297 -11.141 -5.586 1 96.5 219 ARG A O 1
ATOM 1796 N N . TRP A 1 220 ? 21.875 -9.453 -7.008 1 97.62 220 TRP A N 1
ATOM 1797 C CA . TRP A 1 220 ? 20.453 -9.305 -6.668 1 97.62 220 TRP A CA 1
ATOM 1798 C C . TRP A 1 220 ? 19.578 -9.453 -7.906 1 97.62 220 TRP A C 1
ATOM 1800 O O . TRP A 1 220 ? 20.031 -9.211 -9.031 1 97.62 220 TRP A O 1
ATOM 1810 N N . ILE A 1 221 ? 18.406 -9.938 -7.68 1 98.62 221 ILE A N 1
ATOM 1811 C CA . ILE A 1 221 ? 17.359 -9.844 -8.688 1 98.62 221 ILE A CA 1
ATOM 1812 C C . ILE A 1 221 ? 16.5 -8.609 -8.422 1 98.62 221 ILE A C 1
ATOM 1814 O O . ILE A 1 221 ? 15.773 -8.555 -7.43 1 98.62 221 ILE A O 1
ATOM 1818 N N . HIS A 1 222 ? 16.594 -7.645 -9.367 1 98.5 222 HIS A N 1
ATOM 1819 C CA . HIS A 1 222 ? 15.836 -6.402 -9.227 1 98.5 222 HIS A CA 1
ATOM 1820 C C . HIS A 1 222 ? 14.406 -6.57 -9.734 1 98.5 222 HIS A C 1
ATOM 1822 O O . HIS A 1 222 ? 14.172 -7.242 -10.742 1 98.5 222 HIS A O 1
ATOM 1828 N N . GLU A 1 223 ? 13.453 -5.91 -9.047 1 98.31 223 GLU A N 1
ATOM 1829 C CA . GLU A 1 223 ? 12.062 -5.973 -9.484 1 98.31 223 GLU A CA 1
ATOM 1830 C C . GLU A 1 223 ? 11.852 -5.184 -10.781 1 98.31 223 GLU A C 1
ATOM 1832 O O . GLU A 1 223 ? 11.039 -5.559 -11.617 1 98.31 223 GLU A O 1
ATOM 1837 N N . TYR A 1 224 ? 12.672 -4.098 -10.922 1 97.25 224 TYR A N 1
ATOM 1838 C CA . TYR A 1 224 ? 12.539 -3.25 -12.102 1 97.25 224 TYR A CA 1
ATOM 1839 C C . TYR A 1 224 ? 13.844 -3.205 -12.883 1 97.25 224 TYR A C 1
ATOM 1841 O O . TYR A 1 224 ? 14.922 -3.082 -12.305 1 97.25 224 TYR A O 1
ATOM 1849 N N . ALA A 1 225 ? 13.734 -3.352 -14.172 1 96.75 225 ALA A N 1
ATOM 1850 C CA . ALA A 1 225 ? 14.859 -3.193 -15.094 1 96.75 225 ALA A CA 1
ATOM 1851 C C . ALA A 1 225 ? 14.531 -2.172 -16.172 1 96.75 225 ALA A C 1
ATOM 1853 O O . ALA A 1 225 ? 13.367 -1.976 -16.531 1 96.75 225 ALA A O 1
ATOM 1854 N N . LEU A 1 226 ? 15.594 -1.504 -16.672 1 94.38 226 LEU A N 1
ATOM 1855 C CA . LEU A 1 226 ? 15.414 -0.602 -17.797 1 94.38 226 LEU A CA 1
ATOM 1856 C C . LEU A 1 226 ? 15.336 -1.38 -19.109 1 94.38 226 LEU A C 1
ATOM 1858 O O . LEU A 1 226 ? 16.031 -2.381 -19.281 1 94.38 226 LEU A O 1
ATOM 1862 N N . GLU A 1 227 ? 14.547 -0.907 -20 1 86.69 227 GLU A N 1
ATOM 1863 C CA . GLU A 1 227 ? 14.477 -1.522 -21.328 1 86.69 227 GLU A CA 1
ATOM 1864 C C . GLU A 1 227 ? 15.828 -1.467 -22.031 1 86.69 227 GLU A C 1
ATOM 1866 O O . GLU A 1 227 ? 16.172 -2.375 -22.781 1 86.69 227 GLU A O 1
ATOM 1871 N N . SER A 1 228 ? 16.594 -0.449 -21.75 1 88.06 228 SER A N 1
ATOM 1872 C CA . SER A 1 228 ? 17.891 -0.244 -22.391 1 88.06 228 SER A CA 1
ATOM 1873 C C . SER A 1 228 ? 18.984 -1.071 -21.719 1 88.06 228 SER A C 1
ATOM 1875 O O . SER A 1 228 ? 20.109 -1.156 -22.219 1 88.06 228 SER A O 1
ATOM 1877 N N . GLY A 1 229 ? 18.609 -1.655 -20.672 1 90.31 229 GLY A N 1
ATOM 1878 C CA . GLY A 1 229 ? 19.609 -2.381 -19.891 1 90.31 229 GLY A CA 1
ATOM 1879 C C . GLY A 1 229 ? 20 -1.675 -18.609 1 90.31 229 GLY A C 1
ATOM 1880 O O . GLY A 1 229 ? 20.078 -0.445 -18.578 1 90.31 229 GLY A O 1
ATOM 1881 N N . GLY A 1 230 ? 20.188 -2.465 -17.625 1 95 230 GLY A N 1
ATOM 1882 C CA . GLY A 1 230 ? 20.5 -1.904 -16.328 1 95 230 GLY A CA 1
ATOM 1883 C C . GLY A 1 230 ? 19.266 -1.644 -15.469 1 95 230 GLY A C 1
ATOM 1884 O O . GLY A 1 230 ? 18.234 -2.273 -15.664 1 95 230 GLY A O 1
ATOM 1885 N N . PHE A 1 231 ? 19.5 -0.752 -14.414 1 96.12 231 PHE A N 1
ATOM 1886 C CA . PHE A 1 231 ? 18.438 -0.536 -13.43 1 96.12 231 PHE A CA 1
ATOM 1887 C C . PHE A 1 231 ? 18.234 0.952 -13.188 1 96.12 231 PHE A C 1
ATOM 1889 O O . PHE A 1 231 ? 19.172 1.737 -13.234 1 96.12 231 PHE A O 1
ATOM 1896 N N . PRO A 1 232 ? 16.984 1.331 -13.031 1 94.94 232 PRO A N 1
ATOM 1897 C CA . PRO A 1 232 ? 16.75 2.744 -12.711 1 94.94 232 PRO A CA 1
ATOM 1898 C C . PRO A 1 232 ? 17.375 3.154 -11.383 1 94.94 232 PRO A C 1
ATOM 1900 O O . PRO A 1 232 ? 17.625 2.305 -10.523 1 94.94 232 PRO A O 1
ATOM 1903 N N . GLU A 1 233 ? 17.578 4.43 -11.227 1 93.06 233 GLU A N 1
ATOM 1904 C CA . GLU A 1 233 ? 18.141 4.949 -9.977 1 93.06 233 GLU A CA 1
ATOM 1905 C C . GLU A 1 233 ? 17.078 5 -8.875 1 93.06 233 GLU A C 1
ATOM 1907 O O . GLU A 1 233 ? 15.891 4.809 -9.141 1 93.06 233 GLU A O 1
ATOM 1912 N N . GLY A 1 234 ? 17.594 5.145 -7.656 1 94.31 234 GLY A N 1
ATOM 1913 C CA . GLY A 1 234 ? 16.688 5.363 -6.535 1 94.31 234 GLY A CA 1
ATOM 1914 C C . GLY A 1 234 ? 16.078 4.082 -6.004 1 94.31 234 GLY A C 1
ATOM 1915 O O . GLY A 1 234 ? 16.562 2.986 -6.297 1 94.31 234 GLY A O 1
ATOM 1916 N N . CYS A 1 235 ? 15.047 4.254 -5.223 1 95.5 235 CYS A N 1
ATOM 1917 C CA . CYS A 1 235 ? 14.43 3.139 -4.512 1 95.5 235 CYS A CA 1
ATOM 1918 C C . CYS A 1 235 ? 13.82 2.141 -5.492 1 95.5 235 CYS A C 1
ATOM 1920 O O . CYS A 1 235 ? 13.859 0.932 -5.25 1 95.5 235 CYS A O 1
ATOM 1922 N N . GLN A 1 236 ? 13.32 2.662 -6.559 1 94.94 236 GLN A N 1
ATOM 1923 C CA . GLN A 1 236 ? 12.688 1.777 -7.531 1 94.94 236 GLN A CA 1
ATOM 1924 C C . GLN A 1 236 ? 13.695 0.783 -8.102 1 94.94 236 GLN A C 1
ATOM 1926 O O . GLN A 1 236 ? 13.406 -0.41 -8.211 1 94.94 236 GLN A O 1
ATOM 1931 N N . GLY A 1 237 ? 14.828 1.275 -8.43 1 96.25 237 GLY A N 1
ATOM 1932 C CA . GLY A 1 237 ? 15.836 0.428 -9.039 1 96.25 237 GLY A CA 1
ATOM 1933 C C . GLY A 1 237 ? 16.484 -0.535 -8.062 1 96.25 237 GLY A C 1
ATOM 1934 O O . GLY A 1 237 ? 17.094 -1.529 -8.469 1 96.25 237 GLY A O 1
ATOM 1935 N N . ARG A 1 238 ? 16.328 -0.281 -6.793 1 97.12 238 ARG A N 1
ATOM 1936 C CA . ARG A 1 238 ? 16.969 -1.097 -5.773 1 97.12 238 ARG A CA 1
ATOM 1937 C C . ARG A 1 238 ? 15.992 -2.092 -5.164 1 97.12 238 ARG A C 1
ATOM 1939 O O . ARG A 1 238 ? 16.359 -2.863 -4.273 1 97.12 238 ARG A O 1
ATOM 1946 N N . LEU A 1 239 ? 14.805 -2.148 -5.637 1 98.19 239 LEU A N 1
ATOM 1947 C CA . LEU A 1 239 ? 13.781 -2.996 -5.039 1 98.19 239 LEU A CA 1
ATOM 1948 C C . LEU A 1 239 ? 13.953 -4.449 -5.473 1 98.19 239 LEU A C 1
ATOM 1950 O O . LEU A 1 239 ? 14.125 -4.73 -6.664 1 98.19 239 LEU A O 1
ATOM 1954 N N . SER A 1 240 ? 13.969 -5.324 -4.48 1 98.44 240 SER A N 1
ATOM 1955 C CA . SER A 1 240 ? 13.938 -6.762 -4.734 1 98.44 240 SER A CA 1
ATOM 1956 C C . SER A 1 240 ? 12.781 -7.426 -4.004 1 98.44 240 SER A C 1
ATOM 1958 O O . SER A 1 240 ? 12.477 -7.078 -2.859 1 98.44 240 SER A O 1
ATOM 1960 N N . ILE A 1 241 ? 12.117 -8.297 -4.652 1 98.75 241 ILE A N 1
ATOM 1961 C CA . ILE A 1 241 ? 11.062 -9.133 -4.082 1 98.75 241 ILE A CA 1
ATOM 1962 C C . ILE A 1 241 ? 11.469 -10.602 -4.18 1 98.75 241 ILE A C 1
ATOM 1964 O O . ILE A 1 241 ? 11.273 -11.242 -5.219 1 98.75 241 ILE A O 1
ATOM 1968 N N . PRO A 1 242 ? 11.93 -11.133 -3.09 1 98.69 242 PRO A N 1
ATOM 1969 C CA . PRO A 1 242 ? 12.438 -12.508 -3.135 1 98.69 242 PRO A CA 1
ATOM 1970 C C . PRO A 1 242 ? 11.414 -13.5 -3.68 1 98.69 242 PRO A C 1
ATOM 1972 O O . PRO A 1 242 ? 11.766 -14.391 -4.457 1 98.69 242 PRO A O 1
ATOM 1975 N N . GLY A 1 243 ? 10.195 -13.352 -3.316 1 98.81 243 GLY A N 1
ATOM 1976 C CA . GLY A 1 243 ? 9.148 -14.234 -3.811 1 98.81 243 GLY A CA 1
ATOM 1977 C C . GLY A 1 243 ? 9.023 -14.227 -5.32 1 98.81 243 GLY A C 1
ATOM 1978 O O . GLY A 1 243 ? 8.906 -15.281 -5.949 1 98.81 243 GLY A O 1
ATOM 1979 N N . HIS A 1 244 ? 9.047 -13.055 -5.922 1 98.88 244 HIS A N 1
ATOM 1980 C CA . HIS A 1 244 ? 8.977 -12.93 -7.375 1 98.88 244 HIS A CA 1
ATOM 1981 C C . HIS A 1 244 ? 10.195 -13.555 -8.039 1 98.88 244 HIS A C 1
ATOM 1983 O O . HIS A 1 244 ? 10.078 -14.219 -9.07 1 98.88 244 HIS A O 1
ATOM 1989 N N . ALA A 1 245 ? 11.328 -13.328 -7.441 1 98.88 245 ALA A N 1
ATOM 1990 C CA . ALA A 1 245 ? 12.562 -13.875 -7.992 1 98.88 245 ALA A CA 1
ATOM 1991 C C . ALA A 1 245 ? 12.531 -15.406 -7.996 1 98.88 245 ALA A C 1
ATOM 1993 O O . ALA A 1 245 ? 12.812 -16.031 -9.016 1 98.88 245 ALA A O 1
ATOM 1994 N N . ILE A 1 246 ? 12.148 -15.945 -6.906 1 98.94 246 ILE A N 1
ATOM 1995 C CA . ILE A 1 246 ? 12.109 -17.391 -6.762 1 98.94 246 ILE A CA 1
ATOM 1996 C C . ILE A 1 246 ? 11.047 -17.984 -7.695 1 98.94 246 ILE A C 1
ATOM 1998 O O . ILE A 1 246 ? 11.281 -19 -8.344 1 98.94 246 ILE A O 1
ATOM 2002 N N . GLU A 1 247 ? 9.922 -17.312 -7.742 1 98.88 247 GLU A N 1
ATOM 2003 C CA . GLU A 1 247 ? 8.852 -17.734 -8.648 1 98.88 247 GLU A CA 1
ATOM 2004 C C . GLU A 1 247 ? 9.32 -17.703 -10.102 1 98.88 247 GLU A C 1
ATOM 2006 O O . GLU A 1 247 ? 9.094 -18.656 -10.852 1 98.88 247 GLU A O 1
ATOM 2011 N N . ALA A 1 248 ? 9.969 -16.609 -10.469 1 98.94 248 ALA A N 1
ATOM 2012 C CA . ALA A 1 248 ? 10.555 -16.531 -11.805 1 98.94 248 ALA A CA 1
ATOM 2013 C C . ALA A 1 248 ? 11.547 -17.672 -12.031 1 98.94 248 ALA A C 1
ATOM 2015 O O . ALA A 1 248 ? 11.648 -18.203 -13.141 1 98.94 248 ALA A O 1
ATOM 2016 N N . GLY A 1 249 ? 12.242 -18 -10.992 1 98.88 249 GLY A N 1
ATOM 2017 C CA . GLY A 1 249 ? 13.219 -19.078 -11.062 1 98.88 249 GLY A CA 1
ATOM 2018 C C . GLY A 1 249 ? 12.625 -20.406 -11.461 1 98.88 249 GLY A C 1
ATOM 2019 O O . GLY A 1 249 ? 13.117 -21.062 -12.375 1 98.88 249 GLY A O 1
ATOM 2020 N N . TRP A 1 250 ? 11.57 -20.797 -10.742 1 98.81 250 TRP A N 1
ATOM 2021 C CA . TRP A 1 250 ? 11.07 -22.125 -11.086 1 98.81 250 TRP A CA 1
ATOM 2022 C C . TRP A 1 250 ? 10.25 -22.078 -12.367 1 98.81 250 TRP A C 1
ATOM 2024 O O . TRP A 1 250 ? 10.086 -23.094 -13.039 1 98.81 250 TRP A O 1
ATOM 2034 N N . PHE A 1 251 ? 9.711 -20.859 -12.891 1 98.88 251 PHE A N 1
ATOM 2035 C CA . PHE A 1 251 ? 9.164 -20.719 -14.242 1 98.88 251 PHE A CA 1
ATOM 2036 C C . PHE A 1 251 ? 10.25 -20.953 -15.281 1 98.88 251 PHE A C 1
ATOM 2038 O O . PHE A 1 251 ? 10.047 -21.703 -16.25 1 98.88 251 PHE A O 1
ATOM 2045 N N . LEU A 1 252 ? 11.422 -20.312 -15.07 1 98.88 252 LEU A N 1
ATOM 2046 C CA . LEU A 1 252 ? 12.562 -20.5 -15.961 1 98.88 252 LEU A CA 1
ATOM 2047 C C . LEU A 1 252 ? 13.008 -21.953 -15.984 1 98.88 252 LEU A C 1
ATOM 2049 O O . LEU A 1 252 ? 13.336 -22.484 -17.047 1 98.88 252 LEU A O 1
ATOM 2053 N N . LEU A 1 253 ? 13.047 -22.5 -14.812 1 98.81 253 LEU A N 1
ATOM 2054 C CA . LEU A 1 253 ? 13.484 -23.891 -14.703 1 98.81 253 LEU A CA 1
ATOM 2055 C C . LEU A 1 253 ? 12.547 -24.828 -15.477 1 98.81 253 LEU A C 1
ATOM 2057 O O . LEU A 1 253 ? 13 -25.734 -16.172 1 98.81 253 LEU A O 1
ATOM 2061 N N . GLN A 1 254 ? 11.266 -24.594 -15.336 1 98 254 GLN A N 1
ATOM 2062 C CA . GLN A 1 254 ? 10.289 -25.391 -16.078 1 98 254 GLN A CA 1
ATOM 2063 C C . GLN A 1 254 ? 10.516 -25.266 -17.578 1 98 254 GLN A C 1
ATOM 2065 O O . GLN A 1 254 ? 10.469 -26.25 -18.312 1 98 254 GLN A O 1
ATOM 2070 N N . GLU A 1 255 ? 10.719 -24.062 -18.031 1 98.12 255 GLU A N 1
ATOM 2071 C CA . GLU A 1 255 ? 10.969 -23.844 -19.453 1 98.12 255 GLU A CA 1
ATOM 2072 C C . GLU A 1 255 ? 12.266 -24.516 -19.891 1 98.12 255 GLU A C 1
ATOM 2074 O O . GLU A 1 255 ? 12.32 -25.125 -20.969 1 98.12 255 GLU A O 1
ATOM 2079 N N . ALA A 1 256 ? 13.281 -24.375 -19.094 1 98.31 256 ALA A N 1
ATOM 2080 C CA . ALA A 1 256 ? 14.57 -25 -19.391 1 98.31 256 ALA A CA 1
ATOM 2081 C C . ALA A 1 256 ? 14.438 -26.516 -19.562 1 98.31 256 ALA A C 1
ATOM 2083 O O . ALA A 1 256 ? 15.008 -27.094 -20.484 1 98.31 256 ALA A O 1
ATOM 2084 N N . LEU A 1 257 ? 13.711 -27.109 -18.672 1 96.94 257 LEU A N 1
ATOM 2085 C CA . LEU A 1 257 ? 13.516 -28.562 -18.703 1 96.94 257 LEU A CA 1
ATOM 2086 C C . LEU A 1 257 ? 12.719 -28.969 -19.938 1 96.94 257 LEU A C 1
ATOM 2088 O O . LEU A 1 257 ? 13.023 -29.984 -20.578 1 96.94 257 LEU A O 1
ATOM 2092 N N . THR A 1 258 ? 11.719 -28.203 -20.281 1 95.5 258 THR A N 1
ATOM 2093 C CA . THR A 1 258 ? 10.891 -28.5 -21.453 1 95.5 258 THR A CA 1
ATOM 2094 C C . THR A 1 258 ? 11.719 -28.438 -22.734 1 95.5 258 THR A C 1
ATOM 2096 O O . THR A 1 258 ? 11.555 -29.266 -23.625 1 95.5 258 THR A O 1
ATOM 2099 N N . LYS A 1 259 ? 12.664 -27.562 -22.766 1 94.44 259 LYS A N 1
ATOM 2100 C CA . LYS A 1 259 ? 13.445 -27.328 -23.984 1 94.44 259 LYS A CA 1
ATOM 2101 C C . LYS A 1 259 ? 14.75 -28.125 -23.953 1 94.44 259 LYS A C 1
ATOM 2103 O O . LYS A 1 259 ? 15.438 -28.234 -24.984 1 94.44 259 LYS A O 1
ATOM 2108 N N . GLY A 1 260 ? 15.047 -28.641 -22.844 1 95.5 260 GLY A N 1
ATOM 2109 C CA . GLY A 1 260 ? 16.344 -29.281 -22.703 1 95.5 260 GLY A CA 1
ATOM 2110 C C . GLY A 1 260 ? 17.5 -28.281 -22.719 1 95.5 260 GLY A C 1
ATOM 2111 O O . GLY A 1 260 ? 18.562 -28.594 -23.266 1 95.5 260 GLY A O 1
ATOM 2112 N N . ASP A 1 261 ? 17.266 -27.094 -22.281 1 97.31 261 ASP A N 1
ATOM 2113 C CA . ASP A 1 261 ? 18.266 -26.031 -22.266 1 97.31 261 ASP A CA 1
ATOM 2114 C C . ASP A 1 261 ? 19.062 -26.047 -20.953 1 97.31 261 ASP A C 1
ATOM 2116 O O . ASP A 1 261 ? 18.672 -25.391 -19.984 1 97.31 261 ASP A O 1
ATOM 2120 N N . VAL A 1 262 ? 20.219 -26.547 -20.953 1 97.81 262 VAL A N 1
ATOM 2121 C CA . VAL A 1 262 ? 21.016 -26.797 -19.75 1 97.81 262 VAL A CA 1
ATOM 2122 C C . VAL A 1 262 ? 21.531 -25.469 -19.203 1 97.81 262 VAL A C 1
ATOM 2124 O O . VAL A 1 262 ? 21.656 -25.281 -17.984 1 97.81 262 VAL A O 1
ATOM 2127 N N . GLU A 1 263 ? 21.891 -24.609 -20.109 1 98.19 263 GLU A N 1
ATOM 2128 C CA . GLU A 1 263 ? 22.391 -23.297 -19.672 1 98.19 263 GLU A CA 1
ATOM 2129 C C . GLU A 1 263 ? 21.312 -22.531 -18.922 1 98.19 263 GLU A C 1
ATOM 2131 O O . GLU A 1 263 ? 21.578 -21.938 -17.859 1 98.19 263 GLU A O 1
ATOM 2136 N N . LEU A 1 264 ? 20.125 -22.531 -19.484 1 98.56 264 LEU A N 1
ATOM 2137 C CA . LEU A 1 264 ? 19.016 -21.844 -18.828 1 98.56 264 LEU A CA 1
ATOM 2138 C C . LEU A 1 264 ? 18.672 -22.516 -17.5 1 98.56 264 LEU A C 1
ATOM 2140 O O . LEU A 1 264 ? 18.312 -21.828 -16.547 1 98.56 264 LEU A O 1
ATOM 2144 N N . GLN A 1 265 ? 18.75 -23.828 -17.469 1 98.62 265 GLN A N 1
ATOM 2145 C CA . GLN A 1 265 ? 18.531 -24.578 -16.234 1 98.62 265 GLN A CA 1
ATOM 2146 C C . GLN A 1 265 ? 19.469 -24.094 -15.133 1 98.62 265 GLN A C 1
ATOM 2148 O O . GLN A 1 265 ? 19.047 -23.859 -14 1 98.62 265 GLN A O 1
ATOM 2153 N N . ASP A 1 266 ? 20.703 -23.953 -15.484 1 98.25 266 ASP A N 1
ATOM 2154 C CA . ASP A 1 266 ? 21.703 -23.516 -14.523 1 98.25 266 ASP A CA 1
ATOM 2155 C C . ASP A 1 266 ? 21.422 -22.094 -14.039 1 98.25 266 ASP A C 1
ATOM 2157 O O . ASP A 1 266 ? 21.516 -21.812 -12.844 1 98.25 266 ASP A O 1
ATOM 2161 N N . LYS A 1 267 ? 21.109 -21.219 -14.938 1 98.44 267 LYS A N 1
ATOM 2162 C CA . LYS A 1 267 ? 20.797 -19.828 -14.586 1 98.44 267 LYS A CA 1
ATOM 2163 C C . LYS A 1 267 ? 19.578 -19.75 -13.68 1 98.44 267 LYS A C 1
ATOM 2165 O O . LYS A 1 267 ? 19.562 -19.031 -12.688 1 98.44 267 LYS A O 1
ATOM 2170 N N . ALA A 1 268 ? 18.531 -20.531 -14.055 1 98.81 268 ALA A N 1
ATOM 2171 C CA . ALA A 1 268 ? 17.297 -20.547 -13.258 1 98.81 268 ALA A CA 1
ATOM 2172 C C . ALA A 1 268 ? 17.594 -20.953 -11.812 1 98.81 268 ALA A C 1
ATOM 2174 O O . ALA A 1 268 ? 17.125 -20.312 -10.875 1 98.81 268 ALA A O 1
ATOM 2175 N N . ILE A 1 269 ? 18.359 -22.016 -11.664 1 98.69 269 ILE A N 1
ATOM 2176 C CA . ILE A 1 269 ? 18.594 -22.609 -10.359 1 98.69 269 ILE A CA 1
ATOM 2177 C C . ILE A 1 269 ? 19.562 -21.734 -9.555 1 98.69 269 ILE A C 1
ATOM 2179 O O . ILE A 1 269 ? 19.281 -21.391 -8.406 1 98.69 269 ILE A O 1
ATOM 2183 N N . ARG A 1 270 ? 20.625 -21.25 -10.109 1 98.19 270 ARG A N 1
ATOM 2184 C CA . ARG A 1 270 ? 21.672 -20.547 -9.375 1 98.19 270 ARG A CA 1
ATOM 2185 C C . ARG A 1 270 ? 21.281 -19.094 -9.133 1 98.19 270 ARG A C 1
ATOM 2187 O O . ARG A 1 270 ? 21.5 -18.562 -8.039 1 98.19 270 ARG A O 1
ATOM 2194 N N . GLN A 1 271 ? 20.766 -18.5 -10.148 1 98.62 271 GLN A N 1
ATOM 2195 C CA . GLN A 1 271 ? 20.594 -17.047 -10.086 1 98.62 271 GLN A CA 1
ATOM 2196 C C . GLN A 1 271 ? 19.219 -16.688 -9.523 1 98.62 271 GLN A C 1
ATOM 2198 O O . GLN A 1 271 ? 19.078 -15.719 -8.781 1 98.62 271 GLN A O 1
ATOM 2203 N N . PHE A 1 272 ? 18.203 -17.5 -9.828 1 98.88 272 PHE A N 1
ATOM 2204 C CA . PHE A 1 272 ? 16.844 -17.047 -9.531 1 98.88 272 PHE A CA 1
ATOM 2205 C C . PHE A 1 272 ? 16.219 -17.891 -8.43 1 98.88 272 PHE A C 1
ATOM 2207 O O . PHE A 1 272 ? 15.18 -17.531 -7.871 1 98.88 272 PHE A O 1
ATOM 2214 N N . ILE A 1 273 ? 16.75 -19 -8.094 1 98.81 273 ILE A N 1
ATOM 2215 C CA . ILE A 1 273 ? 16.234 -19.797 -6.98 1 98.81 273 ILE A CA 1
ATOM 2216 C C . ILE A 1 273 ? 17.188 -19.703 -5.797 1 98.81 273 ILE A C 1
ATOM 2218 O O . ILE A 1 273 ? 16.828 -19.219 -4.727 1 98.81 273 ILE A O 1
ATOM 2222 N N . LYS A 1 274 ? 18.438 -19.984 -5.98 1 98.62 274 LYS A N 1
ATOM 2223 C CA . LYS A 1 274 ? 19.391 -20.078 -4.883 1 98.62 274 LYS A CA 1
ATOM 2224 C C . LYS A 1 274 ? 19.703 -18.688 -4.309 1 98.62 274 LYS A C 1
ATOM 2226 O O . LYS A 1 274 ? 19.562 -18.469 -3.105 1 98.62 274 LYS A O 1
ATOM 2231 N N . ARG A 1 275 ? 20.109 -17.781 -5.121 1 98.25 275 ARG A N 1
ATOM 2232 C CA . ARG A 1 275 ? 20.578 -16.469 -4.645 1 98.25 275 ARG A CA 1
ATOM 2233 C C . ARG A 1 275 ? 19.453 -15.734 -3.912 1 98.25 275 ARG A C 1
ATOM 2235 O O . ARG A 1 275 ? 19.641 -15.289 -2.777 1 98.25 275 ARG A O 1
ATOM 2242 N N . PRO A 1 276 ? 18.266 -15.609 -4.523 1 98.44 276 PRO A N 1
ATOM 2243 C CA . PRO A 1 276 ? 17.203 -14.922 -3.793 1 98.44 276 PRO A CA 1
ATOM 2244 C C . PRO A 1 276 ? 16.812 -15.648 -2.51 1 98.44 276 PRO A C 1
ATOM 2246 O O . PRO A 1 276 ? 16.359 -15.016 -1.55 1 98.44 276 PRO A O 1
ATOM 2249 N N . SER A 1 277 ? 16.906 -16.953 -2.486 1 97.62 277 SER A N 1
ATOM 2250 C CA . SER A 1 277 ? 16.641 -17.703 -1.269 1 97.62 277 SER A CA 1
ATOM 2251 C C . SER A 1 277 ? 17.625 -17.344 -0.163 1 97.62 277 SER A C 1
ATOM 2253 O O . SER A 1 277 ? 17.25 -17.297 1.012 1 97.62 277 SER A O 1
ATOM 2255 N N . GLU A 1 278 ? 18.828 -17.125 -0.531 1 97.44 278 GLU A N 1
ATOM 2256 C CA . GLU A 1 278 ? 19.875 -16.812 0.442 1 97.44 278 GLU A CA 1
ATOM 2257 C C . GLU A 1 278 ? 19.703 -15.414 1.011 1 97.44 278 GLU A C 1
ATOM 2259 O O . GLU A 1 278 ? 19.703 -15.227 2.229 1 97.44 278 GLU A O 1
ATOM 2264 N N . TYR A 1 279 ? 19.516 -14.438 0.095 1 97.19 279 TYR A N 1
ATOM 2265 C CA . TYR A 1 279 ? 19.438 -13.086 0.638 1 97.19 279 TYR A CA 1
ATOM 2266 C C . TYR A 1 279 ? 18.031 -12.797 1.146 1 97.19 279 TYR A C 1
ATOM 2268 O O . TYR A 1 279 ? 17.828 -11.867 1.938 1 97.19 279 TYR A O 1
ATOM 2276 N N . GLY A 1 280 ? 17.062 -13.578 0.718 1 98.25 280 GLY A N 1
ATOM 2277 C CA . GLY A 1 280 ? 15.688 -13.312 1.088 1 98.25 280 GLY A CA 1
ATOM 2278 C C . GLY A 1 280 ? 15.297 -13.914 2.424 1 98.25 280 GLY A C 1
ATOM 2279 O O . GLY A 1 280 ? 14.289 -13.531 3.016 1 98.25 280 GLY A O 1
ATOM 2280 N N . TRP A 1 281 ? 16.062 -14.906 2.953 1 98.62 281 TRP A N 1
ATOM 2281 C CA . TRP A 1 281 ? 15.734 -15.609 4.191 1 98.62 281 TRP A CA 1
ATOM 2282 C C . TRP A 1 281 ? 16.141 -14.781 5.406 1 98.62 281 TRP A C 1
ATOM 2284 O O . TRP A 1 281 ? 17.266 -14.273 5.477 1 98.62 281 TRP A O 1
ATOM 2294 N N . ASP A 1 282 ? 15.195 -14.555 6.281 1 98.31 282 ASP A N 1
ATOM 2295 C CA . ASP A 1 282 ? 15.453 -13.867 7.543 1 98.31 282 ASP A CA 1
ATOM 2296 C C . ASP A 1 282 ? 16.188 -14.773 8.523 1 98.31 282 ASP A C 1
ATOM 2298 O O . ASP A 1 282 ? 15.578 -15.594 9.203 1 98.31 282 ASP A O 1
ATOM 2302 N N . LYS A 1 283 ? 17.422 -14.562 8.734 1 97.38 283 LYS A N 1
ATOM 2303 C CA . LYS A 1 283 ? 18.25 -15.438 9.547 1 97.38 283 LYS A CA 1
ATOM 2304 C C . LYS A 1 283 ? 17.922 -15.305 11.031 1 97.38 283 LYS A C 1
ATOM 2306 O O . LYS A 1 283 ? 18.188 -16.203 11.82 1 97.38 283 LYS A O 1
ATOM 2311 N N . GLU A 1 284 ? 17.312 -14.211 11.367 1 97.44 284 GLU A N 1
ATOM 2312 C CA . GLU A 1 284 ? 17 -13.953 12.766 1 97.44 284 GLU A CA 1
ATOM 2313 C C . GLU A 1 284 ? 15.703 -14.633 13.188 1 97.44 284 GLU A C 1
ATOM 2315 O O . GLU A 1 284 ? 15.641 -15.266 14.242 1 97.44 284 GLU A O 1
ATOM 2320 N N . HIS A 1 285 ? 14.656 -14.562 12.383 1 97.88 285 HIS A N 1
ATOM 2321 C CA . HIS A 1 285 ? 13.352 -15.031 12.82 1 97.88 285 HIS A CA 1
ATOM 2322 C C . HIS A 1 285 ? 12.844 -16.172 11.938 1 97.88 285 HIS A C 1
ATOM 2324 O O . HIS A 1 285 ? 11.805 -16.766 12.219 1 97.88 285 HIS A O 1
ATOM 2330 N N . GLY A 1 286 ? 13.57 -16.469 10.898 1 98.31 286 GLY A N 1
ATOM 2331 C CA . GLY A 1 286 ? 13.086 -17.438 9.922 1 98.31 286 GLY A CA 1
ATOM 2332 C C . GLY A 1 286 ? 12.086 -16.844 8.945 1 98.31 286 GLY A C 1
ATOM 2333 O O . GLY A 1 286 ? 11.602 -15.734 9.148 1 98.31 286 GLY A O 1
ATOM 2334 N N . GLY A 1 287 ? 11.867 -17.578 7.848 1 98.69 287 GLY A N 1
ATOM 2335 C CA . GLY A 1 287 ? 10.93 -17.125 6.828 1 98.69 287 GLY A CA 1
ATOM 2336 C C . GLY A 1 287 ? 11.539 -16.109 5.879 1 98.69 287 GLY A C 1
ATOM 2337 O O . GLY A 1 287 ? 12.648 -15.617 6.105 1 98.69 287 GLY A O 1
ATOM 2338 N N . PHE A 1 288 ? 10.797 -15.805 4.852 1 98.94 288 PHE A N 1
ATOM 2339 C CA . PHE A 1 288 ? 11.281 -14.898 3.812 1 98.94 288 PHE A CA 1
ATOM 2340 C C . PHE A 1 288 ? 10.758 -13.484 4.039 1 98.94 288 PHE A C 1
ATOM 2342 O O . PHE A 1 288 ? 9.602 -13.297 4.41 1 98.94 288 PHE A O 1
ATOM 2349 N N . PHE A 1 289 ? 11.672 -12.508 3.832 1 98.75 289 PHE A N 1
ATOM 2350 C CA . PHE A 1 289 ? 11.234 -11.117 3.773 1 98.75 289 PHE A CA 1
ATOM 2351 C C . PHE A 1 289 ? 10.336 -10.883 2.562 1 98.75 289 PHE A C 1
ATOM 2353 O O . PHE A 1 289 ? 10.469 -11.562 1.544 1 98.75 289 PHE A O 1
ATOM 2360 N N . TYR A 1 290 ? 9.492 -9.914 2.715 1 98.62 290 TYR A N 1
ATOM 2361 C CA . TYR A 1 290 ? 8.602 -9.578 1.61 1 98.62 290 TYR A CA 1
ATOM 2362 C C . TYR A 1 290 ? 9.312 -8.703 0.584 1 98.62 290 TYR A C 1
ATOM 2364 O O . TYR A 1 290 ? 9.359 -9.039 -0.602 1 98.62 290 TYR A O 1
ATOM 2372 N N . TYR A 1 291 ? 9.875 -7.582 1.004 1 98.56 291 TYR A N 1
ATOM 2373 C CA . TYR A 1 291 ? 10.648 -6.672 0.167 1 98.56 291 TYR A CA 1
ATOM 2374 C C . TYR A 1 291 ? 12.047 -6.457 0.741 1 98.56 291 TYR A C 1
ATOM 2376 O O . TYR A 1 291 ? 12.234 -6.496 1.959 1 98.56 291 TYR A O 1
ATOM 2384 N N . LEU A 1 292 ? 12.938 -6.23 -0.148 1 98.19 292 LEU A N 1
ATOM 2385 C CA . LEU A 1 292 ? 14.297 -5.871 0.247 1 98.19 292 LEU A CA 1
ATOM 2386 C C . LEU A 1 292 ? 14.836 -4.738 -0.621 1 98.19 292 LEU A C 1
ATOM 2388 O O . LEU A 1 292 ? 14.32 -4.492 -1.715 1 98.19 292 LEU A O 1
ATOM 2392 N N . ASP A 1 293 ? 15.758 -4.008 -0.101 1 97.75 293 ASP A N 1
ATOM 2393 C CA . ASP A 1 293 ? 16.516 -2.988 -0.825 1 97.75 293 ASP A CA 1
ATOM 2394 C C . ASP A 1 293 ? 17.906 -3.49 -1.186 1 97.75 293 ASP A C 1
ATOM 2396 O O . ASP A 1 293 ? 18.672 -3.879 -0.306 1 97.75 293 ASP A O 1
ATOM 2400 N N . CYS A 1 294 ? 18.219 -3.477 -2.445 1 95.06 294 CYS A N 1
ATOM 2401 C CA . CYS A 1 294 ? 19.484 -4.02 -2.943 1 95.06 294 CYS A CA 1
ATOM 2402 C C . CYS A 1 294 ? 20.656 -3.139 -2.537 1 95.06 294 CYS A C 1
ATOM 2404 O O . CYS A 1 294 ? 21.812 -3.549 -2.643 1 95.06 294 CYS A O 1
ATOM 2406 N N . GLY A 1 295 ? 20.328 -1.935 -2.119 1 87.12 295 GLY A N 1
ATOM 2407 C CA . GLY A 1 295 ? 21.391 -1.029 -1.699 1 87.12 295 GLY A CA 1
ATOM 2408 C C . GLY A 1 295 ? 21.969 -1.377 -0.34 1 87.12 295 GLY A C 1
ATOM 2409 O O . GLY A 1 295 ? 21.281 -1.972 0.497 1 87.12 295 GLY A O 1
ATOM 2410 N N . ILE A 1 296 ? 23.188 -0.996 -0.188 1 81.56 296 ILE A N 1
ATOM 2411 C CA . ILE A 1 296 ? 23.859 -1.272 1.074 1 81.56 296 ILE A CA 1
ATOM 2412 C C . ILE A 1 296 ? 23.312 -0.364 2.168 1 81.56 296 ILE A C 1
ATOM 2414 O O . ILE A 1 296 ? 23.328 0.862 2.033 1 81.56 296 ILE A O 1
ATOM 2418 N N . ASN A 1 297 ? 22.656 -0.854 3.195 1 80.81 297 ASN A N 1
ATOM 2419 C CA . ASN A 1 297 ? 22.25 -0.188 4.426 1 80.81 297 ASN A CA 1
ATOM 2420 C C . ASN A 1 297 ? 20.984 0.644 4.223 1 80.81 297 ASN A C 1
ATOM 2422 O O . ASN A 1 297 ? 20.797 1.656 4.895 1 80.81 297 ASN A O 1
ATOM 2426 N N . TRP A 1 298 ? 20.266 0.411 3.135 1 91.75 298 TRP A N 1
ATOM 2427 C CA . TRP A 1 298 ? 19 1.112 2.963 1 91.75 298 TRP A CA 1
ATOM 2428 C C . TRP A 1 298 ? 17.812 0.17 3.184 1 91.75 298 TRP A C 1
ATOM 2430 O O . TRP A 1 298 ? 17.922 -1.033 2.934 1 91.75 298 TRP A O 1
ATOM 2440 N N . PHE A 1 299 ? 16.766 0.693 3.689 1 95 299 PHE A N 1
ATOM 2441 C CA . PHE A 1 299 ? 15.523 -0.05 3.85 1 95 299 PHE A CA 1
ATOM 2442 C C . PHE A 1 299 ? 14.594 0.184 2.662 1 95 299 PHE A C 1
ATOM 2444 O O . PHE A 1 299 ? 14.602 1.264 2.068 1 95 299 PHE A O 1
ATOM 2451 N N . PRO A 1 300 ? 13.836 -0.909 2.252 1 96.94 300 PRO A N 1
ATOM 2452 C CA . PRO A 1 300 ? 12.766 -0.634 1.296 1 96.94 300 PRO A CA 1
ATOM 2453 C C . PRO A 1 300 ? 11.75 0.375 1.824 1 96.94 300 PRO A C 1
ATOM 2455 O O . PRO A 1 300 ? 11.602 0.53 3.039 1 96.94 300 PRO A O 1
ATOM 2458 N N . THR A 1 301 ? 11.086 1.083 0.897 1 97.06 301 THR A N 1
ATOM 2459 C CA . THR A 1 301 ? 10.102 2.074 1.314 1 97.06 301 THR A CA 1
ATOM 2460 C C . THR A 1 301 ? 8.75 1.414 1.576 1 97.06 301 THR A C 1
ATOM 2462 O O . THR A 1 301 ? 7.848 2.033 2.152 1 97.06 301 THR A O 1
ATOM 2465 N N . GLN A 1 302 ? 8.594 0.154 1.152 1 97.69 302 GLN A N 1
ATOM 2466 C CA . GLN A 1 302 ? 7.391 -0.602 1.481 1 97.69 302 GLN A CA 1
ATOM 2467 C C . GLN A 1 302 ? 7.312 -0.889 2.979 1 97.69 302 GLN A C 1
ATOM 2469 O O . GLN A 1 302 ? 8.195 -1.539 3.537 1 97.69 302 GLN A O 1
ATOM 2474 N N . LEU A 1 303 ? 6.203 -0.533 3.574 1 97.88 303 LEU A N 1
ATOM 2475 C CA . LEU A 1 303 ? 6.113 -0.603 5.031 1 97.88 303 LEU A CA 1
ATOM 2476 C C . LEU A 1 303 ? 6.09 -2.053 5.504 1 97.88 303 LEU A C 1
ATOM 2478 O O . LEU A 1 303 ? 6.512 -2.35 6.625 1 97.88 303 LEU A O 1
ATOM 2482 N N . GLU A 1 304 ? 5.613 -2.955 4.668 1 98.12 304 GLU A N 1
ATOM 2483 C CA . GLU A 1 304 ? 5.434 -4.359 5.031 1 98.12 304 GLU A CA 1
ATOM 2484 C C . GLU A 1 304 ? 6.645 -5.191 4.625 1 98.12 304 GLU A C 1
ATOM 2486 O O . GLU A 1 304 ? 6.543 -6.414 4.484 1 98.12 304 GLU A O 1
ATOM 2491 N N . TRP A 1 305 ? 7.832 -4.574 4.512 1 98.38 305 TRP A N 1
ATOM 2492 C CA . TRP A 1 305 ? 8.984 -5.18 3.857 1 98.38 305 TRP A CA 1
ATOM 2493 C C . TRP A 1 305 ? 9.445 -6.422 4.613 1 98.38 305 TRP A C 1
ATOM 2495 O O . TRP A 1 305 ? 9.93 -7.383 4.004 1 98.38 305 TRP A O 1
ATOM 2505 N N . ASN A 1 306 ? 9.227 -6.434 5.918 1 98.19 306 ASN A N 1
ATOM 2506 C CA . ASN A 1 306 ? 9.805 -7.52 6.695 1 98.19 306 ASN A CA 1
ATOM 2507 C C . ASN A 1 306 ? 8.75 -8.531 7.133 1 98.19 306 ASN A C 1
ATOM 2509 O O . ASN A 1 306 ? 9.031 -9.414 7.941 1 98.19 306 ASN A O 1
ATOM 2513 N N . MET A 1 307 ? 7.5 -8.32 6.668 1 98.75 307 MET A N 1
ATOM 2514 C CA . MET A 1 307 ? 6.445 -9.297 6.945 1 98.75 307 MET A CA 1
ATOM 2515 C C . MET A 1 307 ? 6.727 -10.617 6.238 1 98.75 307 MET A C 1
ATOM 2517 O O . MET A 1 307 ? 7.484 -10.656 5.266 1 98.75 307 MET A O 1
ATOM 2521 N N . LYS A 1 308 ? 6.164 -11.672 6.859 1 98.88 308 LYS A N 1
ATOM 2522 C CA . LYS A 1 308 ? 6.242 -13 6.246 1 98.88 308 LYS A CA 1
ATOM 2523 C C . LYS A 1 308 ? 4.934 -13.367 5.559 1 98.88 308 LYS A C 1
ATOM 2525 O O . LYS A 1 308 ? 3.957 -13.727 6.219 1 98.88 308 LYS A O 1
ATOM 2530 N N . LEU A 1 309 ? 4.895 -13.297 4.227 1 98.88 309 LEU A N 1
ATOM 2531 C CA . LEU A 1 309 ? 3.678 -13.578 3.471 1 98.88 309 LEU A CA 1
ATOM 2532 C C . LEU A 1 309 ? 3.676 -15.016 2.959 1 98.88 309 LEU A C 1
ATOM 2534 O O . LEU A 1 309 ? 4.715 -15.523 2.535 1 98.88 309 LEU A O 1
ATOM 2538 N N . TRP A 1 310 ? 2.574 -15.57 2.857 1 98.81 310 TRP A N 1
ATOM 2539 C CA . TRP A 1 310 ? 2.371 -16.984 2.564 1 98.81 310 TRP A CA 1
ATOM 2540 C C . TRP A 1 310 ? 2.908 -17.344 1.183 1 98.81 310 TRP A C 1
ATOM 2542 O O . TRP A 1 310 ? 3.566 -18.375 1.009 1 98.81 310 TRP A O 1
ATOM 2552 N N . TRP A 1 311 ? 2.639 -16.484 0.229 1 98.81 311 TRP A N 1
ATOM 2553 C CA . TRP A 1 311 ? 2.867 -16.844 -1.165 1 98.81 311 TRP A CA 1
ATOM 2554 C C . TRP A 1 311 ? 4.359 -16.938 -1.468 1 98.81 311 TRP A C 1
ATOM 2556 O O . TRP A 1 311 ? 4.781 -17.734 -2.312 1 98.81 311 TRP A O 1
ATOM 2566 N N . VAL A 1 312 ? 5.172 -16.141 -0.774 1 98.88 312 VAL A N 1
ATOM 2567 C CA . VAL A 1 312 ? 6.617 -16.219 -0.959 1 98.88 312 VAL A CA 1
ATOM 2568 C C . VAL A 1 312 ? 7.121 -17.609 -0.578 1 98.88 312 VAL A C 1
ATOM 2570 O O . VAL A 1 312 ? 7.918 -18.203 -1.303 1 98.88 312 VAL A O 1
ATOM 2573 N N . HIS A 1 313 ? 6.633 -18.125 0.502 1 98.94 313 HIS A N 1
ATOM 2574 C CA . HIS A 1 313 ? 7.02 -19.438 0.997 1 98.94 313 HIS A CA 1
ATOM 2575 C C . HIS A 1 313 ? 6.492 -20.547 0.092 1 98.94 313 HIS A C 1
ATOM 2577 O O . HIS A 1 313 ? 7.172 -21.562 -0.121 1 98.94 313 HIS A O 1
ATOM 2583 N N . CYS A 1 314 ? 5.293 -20.297 -0.419 1 98.94 314 CYS A N 1
ATOM 2584 C CA . CYS A 1 314 ? 4.742 -21.25 -1.381 1 98.94 314 CYS A CA 1
ATOM 2585 C C . CYS A 1 314 ? 5.648 -21.375 -2.598 1 98.94 314 CYS A C 1
ATOM 2587 O O . CYS A 1 314 ? 5.961 -22.5 -3.023 1 98.94 314 CYS A O 1
ATOM 2589 N N . GLU A 1 315 ? 6.07 -20.266 -3.115 1 98.94 315 GLU A N 1
ATOM 2590 C CA . GLU A 1 315 ? 6.934 -20.281 -4.289 1 98.94 315 GLU A CA 1
ATOM 2591 C C . GLU A 1 315 ? 8.266 -20.969 -3.988 1 98.94 315 GLU A C 1
ATOM 2593 O O . GLU A 1 315 ? 8.812 -21.688 -4.832 1 98.94 315 GLU A O 1
ATOM 2598 N N . ALA A 1 316 ? 8.758 -20.734 -2.832 1 98.94 316 ALA A N 1
ATOM 2599 C CA . ALA A 1 316 ? 10.039 -21.297 -2.436 1 98.94 316 ALA A CA 1
ATOM 2600 C C . ALA A 1 316 ? 9.961 -22.828 -2.344 1 98.94 316 ALA A C 1
ATOM 2602 O O . ALA A 1 316 ? 10.859 -23.531 -2.805 1 98.94 316 ALA A O 1
ATOM 2603 N N . LEU A 1 317 ? 8.898 -23.312 -1.744 1 98.88 317 LEU A N 1
ATOM 2604 C CA . LEU A 1 317 ? 8.734 -24.75 -1.613 1 98.88 317 LEU A CA 1
ATOM 2605 C C . LEU A 1 317 ? 8.742 -25.422 -2.982 1 98.88 317 LEU A C 1
ATOM 2607 O O . LEU A 1 317 ? 9.438 -26.422 -3.182 1 98.88 317 LEU A O 1
ATOM 2611 N N . ILE A 1 318 ? 8.016 -24.875 -3.914 1 98.88 318 ILE A N 1
ATOM 2612 C CA . ILE A 1 318 ? 7.961 -25.422 -5.266 1 98.88 318 ILE A CA 1
ATOM 2613 C C . ILE A 1 318 ? 9.359 -25.406 -5.883 1 98.88 318 ILE A C 1
ATOM 2615 O O . ILE A 1 318 ? 9.828 -26.422 -6.402 1 98.88 318 ILE A O 1
ATOM 2619 N N . ALA A 1 319 ? 9.984 -24.281 -5.77 1 98.94 319 ALA A N 1
ATOM 2620 C CA . ALA A 1 319 ? 11.273 -24.047 -6.418 1 98.94 319 ALA A CA 1
ATOM 2621 C C . ALA A 1 319 ? 12.328 -25.016 -5.887 1 98.94 319 ALA A C 1
ATOM 2623 O O . ALA A 1 319 ? 13.102 -25.578 -6.66 1 98.94 319 ALA A O 1
ATOM 2624 N N . TYR A 1 320 ? 12.375 -25.203 -4.582 1 98.81 320 TYR A N 1
ATOM 2625 C CA . TYR A 1 320 ? 13.367 -26.078 -3.965 1 98.81 320 TYR A CA 1
ATOM 2626 C C . TYR A 1 320 ? 13.172 -27.516 -4.398 1 98.81 320 TYR A C 1
ATOM 2628 O O . TYR A 1 320 ? 14.141 -28.203 -4.734 1 98.81 320 TYR A O 1
ATOM 2636 N N . LEU A 1 321 ? 11.945 -27.984 -4.363 1 98.5 321 LEU A N 1
ATOM 2637 C CA . LEU A 1 321 ? 11.695 -29.375 -4.762 1 98.5 321 LEU A CA 1
ATOM 2638 C C . LEU A 1 321 ? 12.023 -29.578 -6.234 1 98.5 321 LEU A C 1
ATOM 2640 O O . LEU A 1 321 ? 12.594 -30.609 -6.609 1 98.5 321 LEU A O 1
ATOM 2644 N N . MET A 1 322 ? 11.648 -28.625 -7.07 1 98.5 322 MET A N 1
ATOM 2645 C CA . MET A 1 322 ? 11.969 -28.719 -8.492 1 98.5 322 MET A CA 1
ATOM 2646 C C . MET A 1 322 ? 13.484 -28.766 -8.703 1 98.5 322 MET A C 1
ATOM 2648 O O . MET A 1 322 ? 13.984 -29.578 -9.477 1 98.5 322 MET A O 1
ATOM 2652 N N . ALA A 1 323 ? 14.156 -27.844 -8.039 1 98.62 323 ALA A N 1
ATOM 2653 C CA . ALA A 1 323 ? 15.617 -27.797 -8.156 1 98.62 323 ALA A CA 1
ATOM 2654 C C . ALA A 1 323 ? 16.25 -29.078 -7.625 1 98.62 323 ALA A C 1
ATOM 2656 O O . ALA A 1 323 ? 17.203 -29.594 -8.219 1 98.62 323 ALA A O 1
ATOM 2657 N N . TYR A 1 324 ? 15.773 -29.547 -6.512 1 97.69 324 TYR A N 1
ATOM 2658 C CA . TYR A 1 324 ? 16.312 -30.766 -5.93 1 97.69 324 TYR A CA 1
ATOM 2659 C C . TYR A 1 324 ? 16.094 -31.953 -6.863 1 97.69 324 TYR A C 1
ATOM 2661 O O . TYR A 1 324 ? 16.984 -32.781 -7.027 1 97.69 324 TYR A O 1
ATOM 2669 N N . LYS A 1 325 ? 14.945 -32.031 -7.41 1 95.88 325 LYS A N 1
ATOM 2670 C CA . LYS A 1 325 ? 14.617 -33.125 -8.32 1 95.88 325 LYS A CA 1
ATOM 2671 C C . LYS A 1 325 ? 15.602 -33.156 -9.484 1 95.88 325 LYS A C 1
ATOM 2673 O O . LYS A 1 325 ? 15.977 -34.25 -9.945 1 95.88 325 LYS A O 1
ATOM 2678 N N . VAL A 1 326 ? 16.062 -32 -9.93 1 95.56 326 VAL A N 1
ATOM 2679 C CA . VAL A 1 326 ? 16.891 -31.891 -11.117 1 95.56 326 VAL A CA 1
ATOM 2680 C C . VAL A 1 326 ? 18.359 -32.062 -10.742 1 95.56 326 VAL A C 1
ATOM 2682 O O . VAL A 1 326 ? 19.141 -32.656 -11.492 1 95.56 326 VAL A O 1
ATOM 2685 N N . THR A 1 327 ? 18.75 -31.625 -9.547 1 96.19 327 THR A N 1
ATOM 2686 C CA . THR A 1 327 ? 20.172 -31.516 -9.234 1 96.19 327 THR A CA 1
ATOM 2687 C C . THR A 1 327 ? 20.578 -32.562 -8.211 1 96.19 327 THR A C 1
ATOM 2689 O O . THR A 1 327 ? 21.766 -32.844 -8.055 1 96.19 327 THR A O 1
ATOM 2692 N N . SER A 1 328 ? 19.672 -33.031 -7.422 1 95.12 328 SER A N 1
ATOM 2693 C CA . SER A 1 328 ? 19.938 -33.906 -6.27 1 95.12 328 SER A CA 1
ATOM 2694 C C . SER A 1 328 ? 20.906 -33.25 -5.297 1 95.12 328 SER A C 1
ATOM 2696 O O . SER A 1 328 ? 21.625 -33.938 -4.574 1 95.12 328 SER A O 1
ATOM 2698 N N . ASP A 1 329 ? 20.969 -31.953 -5.383 1 95.88 329 ASP A N 1
ATOM 2699 C CA . ASP A 1 329 ? 21.828 -31.172 -4.496 1 95.88 329 ASP A CA 1
ATOM 2700 C C . ASP A 1 329 ? 21.188 -30.984 -3.127 1 95.88 329 ASP A C 1
ATOM 2702 O O . ASP A 1 329 ? 20.062 -30.484 -3.027 1 95.88 329 ASP A O 1
ATOM 2706 N N . ASP A 1 330 ? 21.906 -31.266 -2.07 1 95.88 330 ASP A N 1
ATOM 2707 C CA . ASP A 1 330 ? 21.406 -31.234 -0.696 1 95.88 330 ASP A CA 1
ATOM 2708 C C . ASP A 1 330 ? 21.031 -29.812 -0.273 1 95.88 330 ASP A C 1
ATOM 2710 O O . ASP A 1 330 ? 20.156 -29.641 0.591 1 95.88 330 ASP A O 1
ATOM 2714 N N . PHE A 1 331 ? 21.625 -28.891 -0.881 1 96.19 331 PHE A N 1
ATOM 2715 C CA . PHE A 1 331 ? 21.281 -27.516 -0.557 1 96.19 331 PHE A CA 1
ATOM 2716 C C . PHE A 1 331 ? 19.781 -27.281 -0.717 1 96.19 331 PHE A C 1
ATOM 2718 O O . PHE A 1 331 ? 19.141 -26.672 0.145 1 96.19 331 PHE A O 1
ATOM 2725 N N . TYR A 1 332 ? 19.281 -27.75 -1.752 1 97.94 332 TYR A N 1
ATOM 2726 C CA . TYR A 1 332 ? 17.891 -27.469 -2.062 1 97.94 332 TYR A CA 1
ATOM 2727 C C . TYR A 1 332 ? 16.969 -28.281 -1.176 1 97.94 332 TYR A C 1
ATOM 2729 O O . TYR A 1 332 ? 15.906 -27.812 -0.763 1 97.94 332 TYR A O 1
ATOM 2737 N N . TRP A 1 333 ? 17.312 -29.5 -0.877 1 96.81 333 TRP A N 1
ATOM 2738 C CA . TRP A 1 333 ? 16.5 -30.297 0.049 1 96.81 333 TRP A CA 1
ATOM 2739 C C . TRP A 1 333 ? 16.516 -29.672 1.443 1 96.81 333 TRP A C 1
ATOM 2741 O O . TRP A 1 333 ? 15.469 -29.578 2.094 1 96.81 333 TRP A O 1
ATOM 2751 N N . ASP A 1 334 ? 17.703 -29.312 1.896 1 97.5 334 ASP A N 1
ATOM 2752 C CA . ASP A 1 334 ? 17.828 -28.703 3.213 1 97.5 334 ASP A CA 1
ATOM 2753 C C . ASP A 1 334 ? 17.031 -27.391 3.285 1 97.5 334 ASP A C 1
ATOM 2755 O O . ASP A 1 334 ? 16.406 -27.109 4.305 1 97.5 334 ASP A O 1
ATOM 2759 N N . SER A 1 335 ? 17.125 -26.641 2.213 1 98.12 335 SER A N 1
ATOM 2760 C CA . SER A 1 335 ? 16.359 -25.406 2.145 1 98.12 335 SER A CA 1
ATOM 2761 C C . SER A 1 335 ? 14.852 -25.672 2.135 1 98.12 335 SER A C 1
ATOM 2763 O O . SER A 1 335 ? 14.078 -24.953 2.76 1 98.12 335 SER A O 1
ATOM 2765 N N . PHE A 1 336 ? 14.516 -26.719 1.396 1 98.38 336 PHE A N 1
ATOM 2766 C CA . PHE A 1 336 ? 13.125 -27.156 1.401 1 98.38 336 PHE A CA 1
ATOM 2767 C C . PHE A 1 336 ? 12.672 -27.5 2.814 1 98.38 336 PHE A C 1
ATOM 2769 O O . PHE A 1 336 ? 11.641 -27.016 3.279 1 98.38 336 PHE A O 1
ATOM 2776 N N . LYS A 1 337 ? 13.414 -28.266 3.492 1 97.69 337 LYS A N 1
ATOM 2777 C CA . LYS A 1 337 ? 13.055 -28.719 4.832 1 97.69 337 LYS A CA 1
ATOM 2778 C C . LYS A 1 337 ? 12.93 -27.531 5.793 1 97.69 337 LYS A C 1
ATOM 2780 O O . LYS A 1 337 ? 11.992 -27.484 6.594 1 97.69 337 LYS A O 1
ATOM 2785 N N . ALA A 1 338 ? 13.875 -26.625 5.695 1 97.94 338 ALA A N 1
ATOM 2786 C CA . ALA A 1 338 ? 13.836 -25.453 6.559 1 97.94 338 ALA A CA 1
ATOM 2787 C C . ALA A 1 338 ? 12.578 -24.625 6.301 1 97.94 338 ALA A C 1
ATOM 2789 O O . ALA A 1 338 ? 11.914 -24.188 7.242 1 97.94 338 ALA A O 1
ATOM 2790 N N . THR A 1 339 ? 12.281 -24.406 5.055 1 98.62 339 THR A N 1
ATOM 2791 C CA . THR A 1 339 ? 11.094 -23.641 4.676 1 98.62 339 THR A CA 1
ATOM 2792 C C . THR A 1 339 ? 9.82 -24.391 5.062 1 98.62 339 THR A C 1
ATOM 2794 O O . THR A 1 339 ? 8.867 -23.797 5.559 1 98.62 339 THR A O 1
ATOM 2797 N N . PHE A 1 340 ? 9.891 -25.656 4.801 1 98.44 340 PHE A N 1
ATOM 2798 C CA . PHE A 1 340 ? 8.773 -26.531 5.141 1 98.44 340 PHE A CA 1
ATOM 2799 C C . PHE A 1 340 ? 8.477 -26.469 6.637 1 98.44 340 PHE A C 1
ATOM 2801 O O . PHE A 1 340 ? 7.32 -26.328 7.043 1 98.44 340 PHE A O 1
ATOM 2808 N N . ASP A 1 341 ? 9.461 -26.625 7.449 1 98.06 341 ASP A N 1
ATOM 2809 C CA . ASP A 1 341 ? 9.305 -26.562 8.898 1 98.06 341 ASP A CA 1
ATOM 2810 C C . ASP A 1 341 ? 8.727 -25.219 9.336 1 98.06 341 ASP A C 1
ATOM 2812 O O . ASP A 1 341 ? 7.863 -25.172 10.211 1 98.06 341 ASP A O 1
ATOM 2816 N N . TYR A 1 342 ? 9.203 -24.172 8.742 1 98.56 342 TYR A N 1
ATOM 2817 C CA . TYR A 1 342 ? 8.664 -22.844 9.047 1 98.56 342 TYR A CA 1
ATOM 2818 C C . TYR A 1 342 ? 7.188 -22.766 8.695 1 98.56 342 TYR A C 1
ATOM 2820 O O . TYR A 1 342 ? 6.379 -22.297 9.5 1 98.56 342 TYR A O 1
ATOM 2828 N N . VAL A 1 343 ? 6.871 -23.172 7.516 1 98.62 343 VAL A N 1
ATOM 2829 C CA . VAL A 1 343 ? 5.496 -23.125 7.023 1 98.62 343 VAL A CA 1
ATOM 2830 C C . VAL A 1 343 ? 4.582 -23.922 7.938 1 98.62 343 VAL A C 1
ATOM 2832 O O . VAL A 1 343 ? 3.535 -23.438 8.367 1 98.62 343 VAL A O 1
ATOM 2835 N N . CYS A 1 344 ? 4.961 -25.141 8.312 1 97.56 344 CYS A N 1
ATOM 2836 C CA . CYS A 1 344 ? 4.145 -26.047 9.117 1 97.56 344 CYS A CA 1
ATOM 2837 C C . CYS A 1 344 ? 3.83 -25.438 10.477 1 97.56 344 CYS A C 1
ATOM 2839 O O . CYS A 1 344 ? 2.746 -25.641 11.023 1 97.56 344 CYS A O 1
ATOM 2841 N N . SER A 1 345 ? 4.699 -24.625 10.898 1 97.38 345 SER A N 1
ATOM 2842 C CA . SER A 1 345 ? 4.59 -24.125 12.258 1 97.38 345 SER A CA 1
ATOM 2843 C C . SER A 1 345 ? 3.869 -22.781 12.297 1 97.38 345 SER A C 1
ATOM 2845 O O . SER A 1 345 ? 3.434 -22.328 13.359 1 97.38 345 SER A O 1
ATOM 2847 N N . HIS A 1 346 ? 3.654 -22.156 11.102 1 98.31 346 HIS A N 1
ATOM 2848 C CA . HIS A 1 346 ? 3.232 -20.766 11.211 1 98.31 346 HIS A CA 1
ATOM 2849 C C . HIS A 1 346 ? 1.969 -20.5 10.398 1 98.31 346 HIS A C 1
ATOM 2851 O O . HIS A 1 346 ? 1.092 -19.75 10.828 1 98.31 346 HIS A O 1
ATOM 2857 N N . PHE A 1 347 ? 1.761 -21.062 9.281 1 98.44 347 PHE A N 1
ATOM 2858 C CA . PHE A 1 347 ? 0.761 -20.562 8.344 1 98.44 347 PHE A CA 1
ATOM 2859 C C . PHE A 1 347 ? -0.527 -21.375 8.445 1 98.44 347 PHE A C 1
ATOM 2861 O O . PHE A 1 347 ? -1.622 -20.812 8.469 1 98.44 347 PHE A O 1
ATOM 2868 N N . PRO A 1 348 ? -0.485 -22.719 8.578 1 98.12 348 PRO A N 1
ATOM 2869 C CA . PRO A 1 348 ? -1.732 -23.484 8.539 1 98.12 348 PRO A CA 1
ATOM 2870 C C . PRO A 1 348 ? -2.625 -23.219 9.75 1 98.12 348 PRO A C 1
ATOM 2872 O O . PRO A 1 348 ? -2.139 -23.156 10.883 1 98.12 348 PRO A O 1
ATOM 2875 N N . GLU A 1 349 ? -3.891 -22.922 9.492 1 96.25 349 GLU A N 1
ATOM 2876 C CA . GLU A 1 349 ? -4.906 -22.844 10.539 1 96.25 349 GLU A CA 1
ATOM 2877 C C . GLU A 1 349 ? -5.566 -24.188 10.781 1 96.25 349 GLU A C 1
ATOM 2879 O O . GLU A 1 349 ? -6.211 -24.734 9.883 1 96.25 349 GLU A O 1
ATOM 2884 N N . LYS A 1 350 ? -5.523 -24.703 11.836 1 91.12 350 LYS A N 1
ATOM 2885 C CA . LYS A 1 350 ? -5.742 -26.125 12.109 1 91.12 350 LYS A CA 1
ATOM 2886 C C . LYS A 1 350 ? -7.227 -26.422 12.297 1 91.12 350 LYS A C 1
ATOM 2888 O O . LYS A 1 350 ? -7.676 -27.547 12.055 1 91.12 350 LYS A O 1
ATOM 2893 N N . MET A 1 351 ? -7.996 -25.5 12.602 1 93.62 351 MET A N 1
ATOM 2894 C CA . MET A 1 351 ? -9.375 -25.766 12.984 1 93.62 351 MET A CA 1
ATOM 2895 C C . MET A 1 351 ? -10.297 -25.734 11.773 1 93.62 351 MET A C 1
ATOM 2897 O O . MET A 1 351 ? -11.148 -26.594 11.609 1 93.62 351 MET A O 1
ATOM 2901 N N . PHE A 1 352 ? -10.188 -24.734 10.891 1 95.12 352 PHE A N 1
ATOM 2902 C CA . PHE A 1 352 ? -11.141 -24.562 9.805 1 95.12 352 PHE A CA 1
ATOM 2903 C C . PHE A 1 352 ? -10.477 -24.781 8.453 1 95.12 352 PHE A C 1
ATOM 2905 O O . PHE A 1 352 ? -11.141 -24.766 7.418 1 95.12 352 PHE A O 1
ATOM 2912 N N . GLY A 1 353 ? -9.164 -25.031 8.469 1 95.31 353 GLY A N 1
ATOM 2913 C CA . GLY A 1 353 ? -8.445 -25.266 7.23 1 95.31 353 GLY A CA 1
ATOM 2914 C C . GLY A 1 353 ? -7.879 -23.984 6.617 1 95.31 353 GLY A C 1
ATOM 2915 O O . GLY A 1 353 ? -8.086 -22.891 7.145 1 95.31 353 GLY A O 1
ATOM 2916 N N . GLU A 1 354 ? -7.094 -24.141 5.531 1 98 354 GLU A N 1
ATOM 2917 C CA . GLU A 1 354 ? -6.449 -23.047 4.82 1 98 354 GLU A CA 1
ATOM 2918 C C . GLU A 1 354 ? -5.355 -22.406 5.672 1 98 354 GLU A C 1
ATOM 2920 O O . GLU A 1 354 ? -5.129 -22.812 6.812 1 98 354 GLU A O 1
ATOM 2925 N N . TRP A 1 355 ? -4.578 -21.516 5.062 1 98.62 355 TRP A N 1
ATOM 2926 C CA . TRP A 1 355 ? -3.434 -20.875 5.711 1 98.62 355 TRP A CA 1
ATOM 2927 C C . TRP A 1 355 ? -3.729 -19.422 6.039 1 98.62 355 TRP A C 1
ATOM 2929 O O . TRP A 1 355 ? -4.449 -18.75 5.301 1 98.62 355 TRP A O 1
ATOM 2939 N N . TYR A 1 356 ? -3.217 -18.938 7.164 1 98.25 356 TYR A N 1
ATOM 2940 C CA . TYR A 1 356 ? -3.053 -17.5 7.316 1 98.25 356 TYR A CA 1
ATOM 2941 C C . TYR A 1 356 ? -2.115 -16.938 6.25 1 98.25 356 TYR A C 1
ATOM 2943 O O . TYR A 1 356 ? -1.197 -17.641 5.801 1 98.25 356 TYR A O 1
ATOM 2951 N N . GLY A 1 357 ? -2.379 -15.75 5.859 1 98.06 357 GLY A N 1
ATOM 2952 C CA . GLY A 1 357 ? -1.596 -15.211 4.758 1 98.06 357 GLY A CA 1
ATOM 2953 C C . GLY A 1 357 ? -0.557 -14.203 5.199 1 98.06 357 GLY A C 1
ATOM 2954 O O . GLY A 1 357 ? 0.42 -13.953 4.492 1 98.06 357 GLY A O 1
ATOM 2955 N N . TYR A 1 358 ? -0.799 -13.578 6.363 1 98.5 358 TYR A N 1
ATOM 2956 C CA . TYR A 1 358 ? -0.025 -12.398 6.727 1 98.5 358 TYR A CA 1
ATOM 2957 C C . TYR A 1 358 ? 0.519 -12.516 8.148 1 98.5 358 TYR A C 1
ATOM 2959 O O . TYR A 1 358 ? -0.239 -12.438 9.117 1 98.5 358 TYR A O 1
ATOM 2967 N N . LEU A 1 359 ? 1.841 -12.711 8.227 1 98.75 359 LEU A N 1
ATOM 2968 C CA . LEU A 1 359 ? 2.514 -12.766 9.523 1 98.75 359 LEU A CA 1
ATOM 2969 C C . LEU A 1 359 ? 3.438 -11.57 9.703 1 98.75 359 LEU A C 1
ATOM 2971 O O . LEU A 1 359 ? 3.975 -11.039 8.734 1 98.75 359 LEU A O 1
ATOM 2975 N N . ASN A 1 360 ? 3.582 -11.094 10.961 1 98.25 360 ASN A N 1
ATOM 2976 C CA . ASN A 1 360 ? 4.625 -10.109 11.211 1 98.25 360 ASN A CA 1
ATOM 2977 C C . ASN A 1 360 ? 6.016 -10.727 11.133 1 98.25 360 ASN A C 1
ATOM 2979 O O . ASN A 1 360 ? 6.156 -11.914 10.82 1 98.25 360 ASN A O 1
ATOM 2983 N N . ARG A 1 361 ? 7.07 -9.984 11.32 1 98.25 361 ARG A N 1
ATOM 2984 C CA . ARG A 1 361 ? 8.445 -10.445 11.133 1 98.25 361 ARG A CA 1
ATOM 2985 C C . ARG A 1 361 ? 8.75 -11.625 12.047 1 98.25 361 ARG A C 1
ATOM 2987 O O . ARG A 1 361 ? 9.484 -12.539 11.664 1 98.25 361 ARG A O 1
ATOM 2994 N N . GLU A 1 362 ? 8.148 -11.688 13.195 1 97.88 362 GLU A N 1
ATOM 2995 C CA . GLU A 1 362 ? 8.422 -12.711 14.195 1 97.88 362 GLU A CA 1
ATOM 2996 C C . GLU A 1 362 ? 7.609 -13.977 13.93 1 97.88 362 GLU A C 1
ATOM 2998 O O . GLU A 1 362 ? 7.73 -14.961 14.656 1 97.88 362 GLU A O 1
ATOM 3003 N N . GLY A 1 363 ? 6.766 -13.969 12.922 1 98.12 363 GLY A N 1
ATOM 3004 C CA . GLY A 1 363 ? 6.012 -15.156 12.547 1 98.12 363 GLY A CA 1
ATOM 3005 C C . GLY A 1 363 ? 4.66 -15.242 13.227 1 98.12 363 GLY A C 1
ATOM 3006 O O . GLY A 1 363 ? 4.02 -16.297 13.219 1 98.12 363 GLY A O 1
ATOM 3007 N N . LYS A 1 364 ? 4.277 -14.141 13.844 1 97.81 364 LYS A N 1
ATOM 3008 C CA . LYS A 1 364 ? 2.955 -14.102 14.461 1 97.81 364 LYS A CA 1
ATOM 3009 C C . LYS A 1 364 ? 1.902 -13.602 13.477 1 97.81 364 LYS A C 1
ATOM 3011 O O . LYS A 1 364 ? 2.191 -12.758 12.625 1 97.81 364 LYS A O 1
ATOM 3016 N N . VAL A 1 365 ? 0.656 -14.109 13.633 1 97.81 365 VAL A N 1
ATOM 3017 C CA . VAL A 1 365 ? -0.431 -13.742 12.727 1 97.81 365 VAL A CA 1
ATOM 3018 C C . VAL A 1 365 ? -0.729 -12.25 12.867 1 97.81 365 VAL A C 1
ATOM 3020 O O . VAL A 1 365 ? -1.016 -11.766 13.961 1 97.81 365 VAL A O 1
ATOM 3023 N N . ASN A 1 366 ? -0.622 -11.539 11.773 1 97.75 366 ASN A N 1
ATOM 3024 C CA . ASN A 1 366 ? -0.919 -10.109 11.719 1 97.75 366 ASN A CA 1
ATOM 3025 C C . ASN A 1 366 ? -2.385 -9.859 11.375 1 97.75 366 ASN A C 1
ATOM 3027 O O . ASN A 1 366 ? -3.014 -8.961 11.945 1 97.75 366 ASN A O 1
ATOM 3031 N N . GLN A 1 367 ? -2.92 -10.523 10.391 1 97.25 367 GLN A N 1
ATOM 3032 C CA . GLN A 1 367 ? -4.328 -10.617 10.023 1 97.25 367 GLN A CA 1
ATOM 3033 C C . GLN A 1 367 ? -4.797 -12.07 10.008 1 97.25 367 GLN A C 1
ATOM 3035 O O . GLN A 1 367 ? -4.098 -12.953 9.5 1 97.25 367 GLN A O 1
ATOM 3040 N N . ASP A 1 368 ? -5.98 -12.234 10.445 1 96.12 368 ASP A N 1
ATOM 3041 C CA . ASP A 1 368 ? -6.359 -13.633 10.625 1 96.12 368 ASP A CA 1
ATOM 3042 C C . ASP A 1 368 ? -7.297 -14.094 9.508 1 96.12 368 ASP A C 1
ATOM 3044 O O . ASP A 1 368 ? -7.711 -15.258 9.477 1 96.12 368 ASP A O 1
ATOM 3048 N N . PHE A 1 369 ? -7.711 -13.125 8.617 1 97.31 369 PHE A N 1
ATOM 3049 C CA . PHE A 1 369 ? -8.531 -13.586 7.508 1 97.31 369 PHE A CA 1
ATOM 3050 C C . PHE A 1 369 ? -7.719 -14.453 6.555 1 97.31 369 PHE A C 1
ATOM 3052 O O . PHE A 1 369 ? -6.52 -14.227 6.379 1 97.31 369 PHE A O 1
ATOM 3059 N N . LYS A 1 370 ? -8.328 -15.383 5.949 1 97.56 370 LYS A N 1
ATOM 3060 C CA . LYS A 1 370 ? -7.641 -16.344 5.09 1 97.56 370 LYS A CA 1
ATOM 3061 C C . LYS A 1 370 ? -7.773 -15.953 3.619 1 97.56 370 LYS A C 1
ATOM 3063 O O . LYS A 1 370 ? -7.055 -16.484 2.768 1 97.56 370 LYS A O 1
ATOM 3068 N N . GLY A 1 371 ? -8.688 -15.148 3.275 1 98.25 371 GLY A N 1
ATOM 3069 C CA . GLY A 1 371 ? -8.844 -14.547 1.96 1 98.25 371 GLY A CA 1
ATOM 3070 C C . GLY A 1 371 ? -9.039 -13.047 2.01 1 98.25 371 GLY A C 1
ATOM 3071 O O . GLY A 1 371 ? -9.633 -12.523 2.953 1 98.25 371 GLY A O 1
ATOM 3072 N N . GLY A 1 372 ? -8.609 -12.359 1.06 1 97.62 372 GLY A N 1
ATOM 3073 C CA . GLY A 1 372 ? -8.727 -10.914 0.959 1 97.62 372 GLY A CA 1
ATOM 3074 C C . GLY A 1 372 ? -8.5 -10.391 -0.448 1 97.62 372 GLY A C 1
ATOM 3075 O O . GLY A 1 372 ? -8.531 -11.156 -1.412 1 97.62 372 GLY A O 1
ATOM 3076 N N . PRO A 1 373 ? -8.258 -9.141 -0.565 1 97 373 PRO A N 1
ATOM 3077 C CA . PRO A 1 373 ? -8.102 -8.523 -1.885 1 97 373 PRO A CA 1
ATOM 3078 C C . PRO A 1 373 ? -6.93 -9.109 -2.674 1 97 373 PRO A C 1
ATOM 3080 O O . PRO A 1 373 ? -6.926 -9.062 -3.906 1 97 373 PRO A O 1
ATOM 3083 N N . PHE A 1 374 ? -5.961 -9.672 -1.924 1 97.25 374 PHE A N 1
ATOM 3084 C CA . PHE A 1 374 ? -4.762 -10.117 -2.625 1 97.25 374 PHE A CA 1
ATOM 3085 C C . PHE A 1 374 ? -4.453 -11.578 -2.299 1 97.25 374 PHE A C 1
ATOM 3087 O O . PHE A 1 374 ? -3.402 -12.094 -2.684 1 97.25 374 PHE A O 1
ATOM 3094 N N . LYS A 1 375 ? -5.242 -12.18 -1.548 1 98.5 375 LYS A N 1
ATOM 3095 C CA . LYS A 1 375 ? -5.078 -13.586 -1.206 1 98.5 375 LYS A CA 1
ATOM 3096 C C . LYS A 1 375 ? -6.34 -14.383 -1.518 1 98.5 375 LYS A C 1
ATOM 3098 O O . LYS A 1 375 ? -7.434 -14.023 -1.078 1 98.5 375 LYS A O 1
ATOM 3103 N N . GLY A 1 376 ? -6.258 -15.344 -2.312 1 98.56 376 GLY A N 1
ATOM 3104 C CA . GLY A 1 376 ? -7.355 -16.234 -2.674 1 98.56 376 GLY A CA 1
ATOM 3105 C C . GLY A 1 376 ? -6.914 -17.656 -2.92 1 98.56 376 GLY A C 1
ATOM 3106 O O . GLY A 1 376 ? -5.852 -18.078 -2.455 1 98.56 376 GLY A O 1
ATOM 3107 N N . CYS A 1 377 ? -7.742 -18.406 -3.518 1 98.75 377 CYS A N 1
ATOM 3108 C CA . CYS A 1 377 ? -7.543 -19.828 -3.773 1 98.75 377 CYS A CA 1
ATOM 3109 C C . CYS A 1 377 ? -6.605 -20.031 -4.957 1 98.75 377 CYS A C 1
ATOM 3111 O O . CYS A 1 377 ? -7.047 -20.406 -6.047 1 98.75 377 CYS A O 1
ATOM 3113 N N . PHE A 1 378 ? -5.223 -19.844 -4.645 1 98.81 378 PHE A N 1
ATOM 3114 C CA . PHE A 1 378 ? -4.297 -19.984 -5.766 1 98.81 378 PHE A CA 1
ATOM 3115 C C . PHE A 1 378 ? -2.916 -20.406 -5.277 1 98.81 378 PHE A C 1
ATOM 3117 O O . PHE A 1 378 ? -2.559 -21.578 -5.352 1 98.81 378 PHE A O 1
ATOM 3124 N N . HIS A 1 379 ? -2.137 -19.516 -4.586 1 98.81 379 HIS A N 1
ATOM 3125 C CA . HIS A 1 379 ? -0.751 -19.797 -4.234 1 98.81 379 HIS A CA 1
ATOM 3126 C C . HIS A 1 379 ? -0.653 -21.016 -3.312 1 98.81 379 HIS A C 1
ATOM 3128 O O . HIS A 1 379 ? 0.217 -21.859 -3.496 1 98.81 379 HIS A O 1
ATOM 3134 N N . VAL A 1 380 ? -1.509 -21.109 -2.33 1 98.81 380 VAL A N 1
ATOM 3135 C CA . VAL A 1 380 ? -1.431 -22.203 -1.368 1 98.81 380 VAL A CA 1
ATOM 3136 C C . VAL A 1 380 ? -1.785 -23.516 -2.055 1 98.81 380 VAL A C 1
ATOM 3138 O O . VAL A 1 380 ? -0.958 -24.422 -2.125 1 98.81 380 VAL A O 1
ATOM 3141 N N . PRO A 1 381 ? -2.971 -23.594 -2.609 1 98.81 381 PRO A N 1
ATOM 3142 C CA . PRO A 1 381 ? -3.283 -24.891 -3.217 1 98.81 381 PRO A CA 1
ATOM 3143 C C . PRO A 1 381 ? -2.389 -25.219 -4.41 1 98.81 381 PRO A C 1
ATOM 3145 O O . PRO A 1 381 ? -2.096 -26.391 -4.672 1 98.81 381 PRO A O 1
ATOM 3148 N N . ARG A 1 382 ? -1.924 -24.203 -5.133 1 98.88 382 ARG A N 1
ATOM 3149 C CA . ARG A 1 382 ? -0.994 -24.484 -6.223 1 98.88 382 ARG A CA 1
ATOM 3150 C C . ARG A 1 382 ? 0.306 -25.078 -5.695 1 98.88 382 ARG A C 1
ATOM 3152 O O . ARG A 1 382 ? 0.83 -26.047 -6.266 1 98.88 382 ARG A O 1
ATOM 3159 N N . ALA A 1 383 ? 0.81 -24.484 -4.656 1 98.88 383 ALA A N 1
ATOM 3160 C CA . ALA A 1 383 ? 2.041 -25 -4.066 1 98.88 383 ALA A CA 1
ATOM 3161 C C . ALA A 1 383 ? 1.834 -26.406 -3.512 1 98.88 383 ALA A C 1
ATOM 3163 O O . ALA A 1 383 ? 2.688 -27.281 -3.686 1 98.88 383 ALA A O 1
ATOM 3164 N N . LEU A 1 384 ? 0.709 -26.609 -2.83 1 98.81 384 LEU A N 1
ATOM 3165 C CA . LEU A 1 384 ? 0.405 -27.922 -2.266 1 98.81 384 LEU A CA 1
ATOM 3166 C C . LEU A 1 384 ? 0.28 -28.969 -3.365 1 98.81 384 LEU A C 1
ATOM 3168 O O . LEU A 1 384 ? 0.829 -30.062 -3.246 1 98.81 384 LEU A O 1
ATOM 3172 N N . PHE A 1 385 ? -0.361 -28.656 -4.367 1 98.62 385 PHE A N 1
ATOM 3173 C CA . PHE A 1 385 ? -0.576 -29.531 -5.508 1 98.62 385 PHE A CA 1
ATOM 3174 C C . PHE A 1 385 ? 0.745 -29.875 -6.191 1 98.62 385 PHE A C 1
ATOM 3176 O O . PHE A 1 385 ? 1.06 -31.047 -6.41 1 98.62 385 PHE A O 1
ATOM 3183 N N . LEU A 1 386 ? 1.515 -28.844 -6.516 1 98.69 386 LEU A N 1
ATOM 3184 C CA . LEU A 1 386 ? 2.756 -29.031 -7.258 1 98.69 386 LEU A CA 1
ATOM 3185 C C . LEU A 1 386 ? 3.783 -29.781 -6.418 1 98.69 386 LEU A C 1
ATOM 3187 O O . LEU A 1 386 ? 4.5 -30.641 -6.926 1 98.69 386 LEU A O 1
ATOM 3191 N N . CYS A 1 387 ? 3.867 -29.438 -5.168 1 98.75 387 CYS A N 1
ATOM 3192 C CA . CYS A 1 387 ? 4.801 -30.141 -4.293 1 98.75 387 CYS A CA 1
ATOM 3193 C C . CYS A 1 387 ? 4.414 -31.594 -4.137 1 98.75 387 CYS A C 1
ATOM 3195 O O . CYS A 1 387 ? 5.273 -32.469 -4.156 1 98.75 387 CYS A O 1
ATOM 3197 N N . ARG A 1 388 ? 3.119 -31.812 -3.945 1 97.94 388 ARG A N 1
ATOM 3198 C CA . ARG A 1 388 ? 2.631 -33.188 -3.895 1 97.94 388 ARG A CA 1
ATOM 3199 C C . ARG A 1 388 ? 3.027 -33.969 -5.148 1 97.94 388 ARG A C 1
ATOM 3201 O O . ARG A 1 388 ? 3.492 -35.094 -5.066 1 97.94 388 ARG A O 1
ATOM 3208 N N . LYS A 1 389 ? 2.84 -33.375 -6.273 1 97.19 389 LYS A N 1
ATOM 3209 C CA . LYS A 1 389 ? 3.178 -33.969 -7.551 1 97.19 389 LYS A CA 1
ATOM 3210 C C . LYS A 1 389 ? 4.672 -34.281 -7.641 1 97.19 389 LYS A C 1
ATOM 3212 O O . LYS A 1 389 ? 5.07 -35.375 -8.016 1 97.19 389 LYS A O 1
ATOM 3217 N N . LEU A 1 390 ? 5.492 -33.344 -7.277 1 97.44 390 LEU A N 1
ATOM 3218 C CA . LEU A 1 390 ? 6.941 -33.469 -7.336 1 97.44 390 LEU A CA 1
ATOM 3219 C C . LEU A 1 390 ? 7.422 -34.562 -6.383 1 97.44 390 LEU A C 1
ATOM 3221 O O . LEU A 1 390 ? 8.258 -35.406 -6.75 1 97.44 390 LEU A O 1
ATOM 3225 N N . LEU A 1 391 ? 6.871 -34.562 -5.195 1 97.19 391 LEU A N 1
ATOM 3226 C CA . LEU A 1 391 ? 7.25 -35.562 -4.203 1 97.19 391 LEU A CA 1
ATOM 3227 C C . LEU A 1 391 ? 6.832 -36.969 -4.648 1 97.19 391 LEU A C 1
ATOM 3229 O O . LEU A 1 391 ? 7.562 -37.938 -4.434 1 97.19 391 LEU A O 1
ATOM 3233 N N . THR A 1 392 ? 5.68 -37.062 -5.254 1 95.56 392 THR A N 1
ATOM 3234 C CA . THR A 1 392 ? 5.207 -38.312 -5.785 1 95.56 392 THR A CA 1
ATOM 3235 C C . THR A 1 392 ? 6.164 -38.844 -6.852 1 95.56 392 THR A C 1
ATOM 3237 O O . THR A 1 392 ? 6.508 -40.031 -6.852 1 95.56 392 THR A O 1
ATOM 3240 N N . GLU A 1 393 ? 6.574 -38 -7.699 1 94.19 393 GLU A N 1
ATOM 3241 C CA . GLU A 1 393 ? 7.5 -38.406 -8.758 1 94.19 393 GLU A CA 1
ATOM 3242 C C . GLU A 1 393 ? 8.844 -38.844 -8.195 1 94.19 393 GLU A C 1
ATOM 3244 O O . GLU A 1 393 ? 9.477 -39.75 -8.719 1 94.19 393 GLU A O 1
ATOM 3249 N N . MET A 1 394 ? 9.266 -38.219 -7.152 1 92.06 394 MET A N 1
ATOM 3250 C CA . MET A 1 394 ? 10.562 -38.5 -6.547 1 92.06 394 MET A CA 1
ATOM 3251 C C . MET A 1 394 ? 10.5 -39.812 -5.766 1 92.06 394 MET A C 1
ATOM 3253 O O . MET A 1 394 ? 11.5 -40.531 -5.664 1 92.06 394 MET A O 1
ATOM 3257 N N . THR A 1 395 ? 9.383 -40.062 -5.176 1 88.81 395 THR A N 1
ATOM 3258 C CA . THR A 1 395 ? 9.219 -41.281 -4.41 1 88.81 395 THR A CA 1
ATOM 3259 C C . THR A 1 395 ? 9.086 -42.5 -5.344 1 88.81 395 THR A C 1
ATOM 3261 O O . THR A 1 395 ? 9.547 -43.594 -5.012 1 88.81 395 THR A O 1
ATOM 3264 N N . THR A 1 396 ? 8.445 -42.375 -6.477 1 84.06 396 THR A N 1
ATOM 3265 C CA . THR A 1 396 ? 8.281 -43.469 -7.445 1 84.06 396 THR A CA 1
ATOM 3266 C C . THR A 1 396 ? 9.602 -43.781 -8.141 1 84.06 396 THR A C 1
ATOM 3268 O O . THR A 1 396 ? 9.906 -44.938 -8.422 1 84.06 396 THR A O 1
ATOM 3271 N N . LYS A 1 397 ? 10.438 -42.844 -8.406 1 69.69 397 LYS A N 1
ATOM 3272 C CA . LYS A 1 397 ? 11.742 -43.062 -9.039 1 69.69 397 LYS A CA 1
ATOM 3273 C C . LYS A 1 397 ? 12.688 -43.812 -8.109 1 69.69 397 LYS A C 1
ATOM 3275 O O . LYS A 1 397 ? 13.438 -44.688 -8.547 1 69.69 397 LYS A O 1
ATOM 3280 N N . ASP A 1 398 ? 12.711 -43.375 -6.926 1 61.91 398 ASP A N 1
ATOM 3281 C CA . ASP A 1 398 ? 13.578 -44.062 -5.957 1 61.91 398 ASP A CA 1
ATOM 3282 C C . ASP A 1 398 ? 13.188 -45.531 -5.789 1 61.91 398 ASP A C 1
ATOM 3284 O O . ASP A 1 398 ? 14.047 -46.375 -5.617 1 61.91 398 ASP A O 1
ATOM 3288 N N . ASN A 1 399 ? 11.883 -45.625 -5.863 1 54.72 399 ASN A N 1
ATOM 3289 C CA . ASN A 1 399 ? 11.414 -47 -5.773 1 54.72 399 ASN A CA 1
ATOM 3290 C C . ASN A 1 399 ? 11.844 -47.844 -6.988 1 54.72 399 ASN A C 1
ATOM 3292 O O . ASN A 1 399 ? 12.188 -49 -6.859 1 54.72 399 ASN A O 1
ATOM 3296 N N . VAL A 1 400 ? 11.953 -47.094 -8.047 1 51.47 400 VAL A N 1
ATOM 3297 C CA . VAL A 1 400 ? 12.383 -47.812 -9.258 1 51.47 400 VAL A CA 1
ATOM 3298 C C . VAL A 1 400 ? 13.891 -48.062 -9.203 1 51.47 400 VAL A C 1
ATOM 3300 O O . VAL A 1 400 ? 14.359 -49.125 -9.547 1 51.47 400 VAL A O 1
ATOM 3303 N N . GLU A 1 401 ? 14.578 -47.125 -8.68 1 54.31 401 GLU A N 1
ATOM 3304 C CA . GLU A 1 401 ? 16.031 -47.25 -8.609 1 54.31 401 GLU A CA 1
ATOM 3305 C C . GLU A 1 401 ? 16.438 -48.219 -7.512 1 54.31 401 GLU A C 1
ATOM 3307 O O . GLU A 1 401 ? 17.391 -49 -7.68 1 54.31 401 GLU A O 1
ATOM 3312 N N . THR A 1 402 ? 15.727 -48.188 -6.391 1 51.97 402 THR A N 1
ATOM 3313 C CA . THR A 1 402 ? 16 -49.125 -5.312 1 51.97 402 THR A CA 1
ATOM 3314 C C . THR A 1 402 ? 15.633 -50.531 -5.738 1 51.97 402 THR A C 1
ATOM 3316 O O . THR A 1 402 ? 16.344 -51.5 -5.422 1 51.97 402 THR A O 1
ATOM 3319 N N . LYS A 1 403 ? 14.57 -50.812 -6.43 1 49.81 403 LYS A N 1
ATOM 3320 C CA . LYS A 1 403 ? 14.203 -52.125 -6.938 1 49.81 403 LYS A CA 1
ATOM 3321 C C . LYS A 1 403 ? 15.227 -52.625 -7.953 1 49.81 403 LYS A C 1
ATOM 3323 O O . LYS A 1 403 ? 15.531 -53.812 -7.996 1 49.81 403 LYS A O 1
ATOM 3328 N N . LYS A 1 404 ? 15.859 -51.781 -8.703 1 54.75 404 LYS A N 1
ATOM 3329 C CA . LYS A 1 404 ? 16.891 -52.188 -9.656 1 54.75 404 LYS A CA 1
ATOM 3330 C C . LYS A 1 404 ? 18.172 -52.594 -8.945 1 54.75 404 LYS A C 1
ATOM 3332 O O . LYS A 1 404 ? 18.875 -53.5 -9.391 1 54.75 404 LYS A O 1
ATOM 3337 N N . ARG A 1 405 ? 18.625 -52 -7.906 1 55.88 405 ARG A N 1
ATOM 3338 C CA . ARG A 1 405 ? 19.828 -52.344 -7.156 1 55.88 405 ARG A CA 1
ATOM 3339 C C . ARG A 1 405 ? 19.672 -53.688 -6.43 1 55.88 405 ARG A C 1
ATOM 3341 O O . ARG A 1 405 ? 20.656 -54.281 -6.012 1 55.88 405 ARG A O 1
ATOM 3348 N N . LYS A 1 406 ? 18.469 -53.875 -6.059 1 67.06 406 LYS A N 1
ATOM 3349 C CA . LYS A 1 406 ? 18.234 -55.156 -5.359 1 67.06 406 LYS A CA 1
ATOM 3350 C C . LYS A 1 406 ? 18.266 -56.312 -6.328 1 67.06 406 LYS A C 1
ATOM 3352 O O . LYS A 1 406 ? 18.344 -57.469 -5.906 1 67.06 406 LYS A O 1
ATOM 3357 N N . LYS A 1 407 ? 17.969 -56.219 -7.551 1 57 407 LYS A N 1
ATOM 3358 C CA . LYS A 1 407 ? 17.984 -57.281 -8.555 1 57 407 LYS A CA 1
ATOM 3359 C C . LYS A 1 407 ? 19.375 -57.469 -9.141 1 57 407 LYS A C 1
ATOM 3361 O O . LYS A 1 407 ? 19.656 -58.469 -9.805 1 57 407 LYS A O 1
ATOM 3366 N N . ASN A 1 408 ? 20.188 -56.625 -9.195 1 44.25 408 ASN A N 1
ATOM 3367 C CA . ASN A 1 408 ? 21.562 -56.844 -9.648 1 44.25 408 ASN A CA 1
ATOM 3368 C C . ASN A 1 408 ? 22.453 -57.344 -8.508 1 44.25 408 ASN A C 1
ATOM 3370 O O . ASN A 1 408 ? 22.438 -56.75 -7.418 1 44.25 408 ASN A O 1
ATOM 3374 N N . MET B 1 1 ? -4.363 18.109 36.656 1 76.69 1 MET B N 1
ATOM 3375 C CA . MET B 1 1 ? -4.059 19.438 36.094 1 76.69 1 MET B CA 1
ATOM 3376 C C . MET B 1 1 ? -2.557 19.594 35.875 1 76.69 1 MET B C 1
ATOM 3378 O O . MET B 1 1 ? -1.751 19.094 36.656 1 76.69 1 MET B O 1
ATOM 3382 N N . ALA B 1 2 ? -2.334 20.172 34.781 1 83.19 2 ALA B N 1
ATOM 3383 C CA . ALA B 1 2 ? -0.926 20.391 34.438 1 83.19 2 ALA B CA 1
ATOM 3384 C C . ALA B 1 2 ? -0.284 21.391 35.375 1 83.19 2 ALA B C 1
ATOM 3386 O O . ALA B 1 2 ? -0.834 22.469 35.625 1 83.19 2 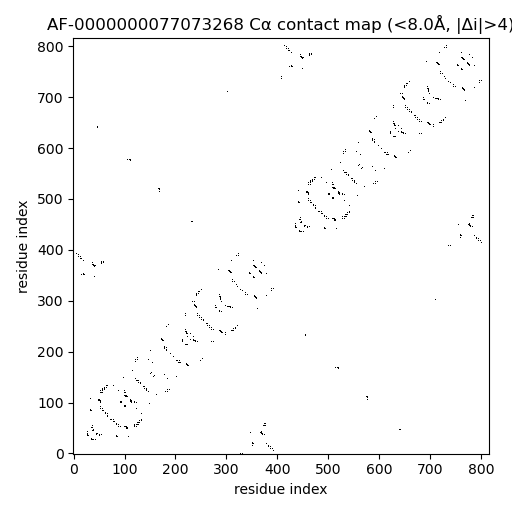ALA B O 1
ATOM 3387 N N . SER B 1 3 ? 0.798 20.969 36 1 85.19 3 SER B N 1
ATOM 3388 C CA . SER B 1 3 ? 1.555 21.938 36.781 1 85.19 3 SER B CA 1
ATOM 3389 C C . SER B 1 3 ? 2.34 22.891 35.875 1 85.19 3 SER B C 1
ATOM 3391 O O . SER B 1 3 ? 2.576 22.578 34.688 1 85.19 3 SER B O 1
ATOM 3393 N N . GLN B 1 4 ? 2.588 24.016 36.406 1 85 4 GLN B N 1
ATOM 3394 C CA . GLN B 1 4 ? 3.418 24.969 35.656 1 85 4 GLN B CA 1
ATOM 3395 C C . GLN B 1 4 ? 4.754 24.328 35.281 1 85 4 GLN B C 1
ATOM 3397 O O . GLN B 1 4 ? 5.281 24.609 34.188 1 85 4 GLN B O 1
ATOM 3402 N N . SER B 1 5 ? 5.242 23.547 36.156 1 86.62 5 SER B N 1
ATOM 3403 C CA . SER B 1 5 ? 6.496 22.844 35.906 1 86.62 5 SER B CA 1
ATOM 3404 C C . SER B 1 5 ? 6.344 21.859 34.75 1 86.62 5 SER B C 1
ATOM 3406 O O . SER B 1 5 ? 7.242 21.75 33.906 1 86.62 5 SER B O 1
ATOM 3408 N N . ASP B 1 6 ? 5.238 21.156 34.688 1 89.69 6 ASP B N 1
ATOM 3409 C CA . ASP B 1 6 ? 4.961 20.219 33.625 1 89.69 6 ASP B CA 1
ATOM 3410 C C . ASP B 1 6 ? 4.898 20.938 32.281 1 89.69 6 ASP B C 1
ATOM 3412 O O . ASP B 1 6 ? 5.465 20.453 31.281 1 89.69 6 ASP B O 1
ATOM 3416 N N . LEU B 1 7 ? 4.262 22.016 32.281 1 91.69 7 LEU B N 1
ATOM 3417 C CA . LEU B 1 7 ? 4.105 22.797 31.062 1 91.69 7 LEU B CA 1
ATOM 3418 C C . LEU B 1 7 ? 5.449 23.344 30.578 1 91.69 7 LEU B C 1
ATOM 3420 O O . LEU B 1 7 ? 5.75 23.281 29.391 1 91.69 7 LEU B O 1
ATOM 3424 N N . ALA B 1 8 ? 6.227 23.844 31.5 1 92.44 8 ALA B N 1
ATOM 3425 C CA . ALA B 1 8 ? 7.527 24.422 31.172 1 92.44 8 ALA B CA 1
ATOM 3426 C C . ALA B 1 8 ? 8.469 23.359 30.609 1 92.44 8 ALA B C 1
ATOM 3428 O O . ALA B 1 8 ? 9.227 23.609 29.672 1 92.44 8 ALA B O 1
ATOM 3429 N N . GLU B 1 9 ? 8.438 22.219 31.188 1 93.31 9 GLU B N 1
ATOM 3430 C CA . GLU B 1 9 ? 9.289 21.125 30.734 1 93.31 9 GLU B CA 1
ATOM 3431 C C . GLU B 1 9 ? 8.898 20.672 29.328 1 93.31 9 GLU B C 1
ATOM 3433 O O . GLU B 1 9 ? 9.766 20.422 28.5 1 93.31 9 GLU B O 1
ATOM 3438 N N . ALA B 1 10 ? 7.664 20.516 29.156 1 95.69 10 ALA B N 1
ATOM 3439 C CA . ALA B 1 10 ? 7.176 20.156 27.828 1 95.69 10 ALA B CA 1
ATOM 3440 C C . ALA B 1 10 ? 7.551 21.219 26.797 1 95.69 10 ALA B C 1
ATOM 3442 O O . ALA B 1 10 ? 8 20.891 25.703 1 95.69 10 ALA B O 1
ATOM 3443 N N . LEU B 1 11 ? 7.309 22.453 27.172 1 96.75 11 LEU B N 1
ATOM 3444 C CA . LEU B 1 11 ? 7.625 23.562 26.281 1 96.75 11 LEU B CA 1
ATOM 3445 C C . LEU B 1 11 ? 9.094 23.531 25.875 1 96.75 11 LEU B C 1
ATOM 3447 O O . LEU B 1 11 ? 9.422 23.703 24.703 1 96.75 11 LEU B O 1
ATOM 3451 N N . GLU B 1 12 ? 10.016 23.281 26.812 1 96.69 12 GLU B N 1
ATOM 3452 C CA . GLU B 1 12 ? 11.445 23.219 26.516 1 96.69 12 GLU B CA 1
ATOM 3453 C C . GLU B 1 12 ? 11.758 22.062 25.562 1 96.69 12 GLU B C 1
ATOM 3455 O O . GLU B 1 12 ? 12.609 22.203 24.688 1 96.69 12 GLU B O 1
ATOM 3460 N N . TRP B 1 13 ? 11.133 20.984 25.781 1 97.5 13 TRP B N 1
ATOM 3461 C CA . TRP B 1 13 ? 11.352 19.828 24.938 1 97.5 13 TRP B CA 1
ATOM 3462 C C . TRP B 1 13 ? 10.914 20.125 23.5 1 97.5 13 TRP B C 1
ATOM 3464 O O . TRP B 1 13 ? 11.664 19.844 22.547 1 97.5 13 TRP B O 1
ATOM 3474 N N . PHE B 1 14 ? 9.711 20.656 23.328 1 98.31 14 PHE B N 1
ATOM 3475 C CA . PHE B 1 14 ? 9.195 20.953 22 1 98.31 14 PHE B CA 1
ATOM 3476 C C . PHE B 1 14 ? 10.078 21.984 21.297 1 98.31 14 PHE B C 1
ATOM 3478 O O . PHE B 1 14 ? 10.305 21.891 20.094 1 98.31 14 PHE B O 1
ATOM 3485 N N . ASP B 1 15 ? 10.531 22.953 22.062 1 97.12 15 ASP B N 1
ATOM 3486 C CA . ASP B 1 15 ? 11.422 23.953 21.5 1 97.12 15 ASP B CA 1
ATOM 3487 C C . ASP B 1 15 ? 12.719 23.328 20.984 1 97.12 15 ASP B C 1
ATOM 3489 O O . ASP B 1 15 ? 13.148 23.609 19.859 1 97.12 15 ASP B O 1
ATOM 3493 N N . SER B 1 16 ? 13.289 22.516 21.797 1 97.19 16 SER B N 1
ATOM 3494 C CA . SER B 1 16 ? 14.539 21.844 21.438 1 97.19 16 SER B CA 1
ATOM 3495 C C . SER B 1 16 ? 14.344 20.922 20.234 1 97.19 16 SER B C 1
ATOM 3497 O O . SER B 1 16 ? 15.172 20.922 19.328 1 97.19 16 SER B O 1
ATOM 3499 N N . GLN B 1 17 ? 13.258 20.203 20.234 1 98.06 17 GLN B N 1
ATOM 3500 C CA . GLN B 1 17 ? 12.977 19.266 19.141 1 98.06 17 GLN B CA 1
ATOM 3501 C C . GLN B 1 17 ? 12.727 20.016 17.828 1 98.06 17 GLN B C 1
ATOM 3503 O O . GLN B 1 17 ? 13.125 19.547 16.766 1 98.06 17 GLN B O 1
ATOM 3508 N N . LEU B 1 18 ? 12.016 21.109 17.906 1 98.38 18 LEU B N 1
ATOM 3509 C CA . LEU B 1 18 ? 11.766 21.891 16.719 1 98.38 18 LEU B CA 1
ATOM 3510 C C . LEU B 1 18 ? 13.078 22.375 16.094 1 98.38 18 LEU B C 1
ATOM 3512 O O . LEU B 1 18 ? 13.258 22.297 14.875 1 98.38 18 LEU B O 1
ATOM 3516 N N . LYS B 1 19 ? 13.992 22.875 16.938 1 97.31 19 LYS B N 1
ATOM 3517 C CA . LYS B 1 19 ? 15.289 23.328 16.469 1 97.31 19 LYS B CA 1
ATOM 3518 C C . LYS B 1 19 ? 16.062 22.219 15.773 1 97.31 19 LYS B C 1
ATOM 3520 O O . LYS B 1 19 ? 16.609 22.406 14.688 1 97.31 19 LYS B O 1
ATOM 3525 N N . ASP B 1 20 ? 16.016 21.078 16.391 1 96.88 20 ASP B N 1
ATOM 3526 C CA . ASP B 1 20 ? 16.734 19.938 15.836 1 96.88 20 ASP B CA 1
ATOM 3527 C C . ASP B 1 20 ? 16.125 19.484 14.516 1 96.88 20 ASP B C 1
ATOM 3529 O O . ASP B 1 20 ? 16.828 19.109 13.586 1 96.88 20 ASP B O 1
ATOM 3533 N N . ASN B 1 21 ? 14.867 19.438 14.508 1 98 21 ASN B N 1
ATOM 3534 C CA . ASN B 1 21 ? 14.141 19.016 13.32 1 98 21 ASN B CA 1
ATOM 3535 C C . ASN B 1 21 ? 14.398 19.938 12.133 1 98 21 ASN B C 1
ATOM 3537 O O . ASN B 1 21 ? 14.727 19.484 11.039 1 98 21 ASN B O 1
ATOM 3541 N N . ILE B 1 22 ? 14.281 21.203 12.328 1 98.31 22 ILE B N 1
ATOM 3542 C CA . ILE B 1 22 ? 14.461 22.172 11.25 1 98.31 22 ILE B CA 1
ATOM 3543 C C . ILE B 1 22 ? 15.914 22.188 10.797 1 98.31 22 ILE B C 1
ATOM 3545 O O . ILE B 1 22 ? 16.203 22.281 9.602 1 98.31 22 ILE B O 1
ATOM 3549 N N . LYS B 1 23 ? 16.844 22.047 11.727 1 97.94 23 LYS B N 1
ATOM 3550 C CA . LYS B 1 23 ? 18.266 21.938 11.367 1 97.94 23 LYS B CA 1
ATOM 3551 C C . LYS B 1 23 ? 18.5 20.766 10.43 1 97.94 23 LYS B C 1
ATOM 3553 O O . LYS B 1 23 ? 19.25 20.891 9.453 1 97.94 23 LYS B O 1
ATOM 3558 N N . PHE B 1 24 ? 17.922 19.641 10.688 1 98.44 24 PHE B N 1
ATOM 3559 C CA . PHE B 1 24 ? 18.078 18.453 9.859 1 98.44 24 PHE B CA 1
ATOM 3560 C C . PHE B 1 24 ? 17.625 18.719 8.43 1 98.44 24 PHE B C 1
ATOM 3562 O O . PHE B 1 24 ? 18.359 18.438 7.48 1 98.44 24 PHE B O 1
ATOM 3569 N N . TRP B 1 25 ? 16.438 19.25 8.25 1 98.69 25 TRP B N 1
ATOM 3570 C CA . TRP B 1 25 ? 15.875 19.453 6.922 1 98.69 25 TRP B CA 1
ATOM 3571 C C . TRP B 1 25 ? 16.594 20.594 6.191 1 98.69 25 TRP B C 1
ATOM 3573 O O . TRP B 1 25 ? 16.828 20.5 4.98 1 98.69 25 TRP B O 1
ATOM 3583 N N . MET B 1 26 ? 17 21.656 6.879 1 98.44 26 MET B N 1
ATOM 3584 C CA . MET B 1 26 ? 17.703 22.766 6.254 1 98.44 26 MET B CA 1
ATOM 3585 C C . MET B 1 26 ? 19.094 22.328 5.793 1 98.44 26 MET B C 1
ATOM 3587 O O . MET B 1 26 ? 19.594 22.812 4.781 1 98.44 26 MET B O 1
ATOM 3591 N N . SER B 1 27 ? 19.641 21.344 6.484 1 98.12 27 SER B N 1
ATOM 3592 C CA . SER B 1 27 ? 21.016 20.922 6.195 1 98.12 27 SER B CA 1
ATOM 3593 C C . SER B 1 27 ? 21.047 19.875 5.09 1 98.12 27 SER B C 1
ATOM 3595 O O . SER B 1 27 ? 22.047 19.75 4.375 1 98.12 27 SER B O 1
ATOM 3597 N N . ASN B 1 28 ? 19.938 19.172 4.957 1 98.5 28 ASN B N 1
ATOM 3598 C CA . ASN B 1 28 ? 20.078 17.969 4.141 1 98.5 28 ASN B CA 1
ATOM 3599 C C . ASN B 1 28 ? 19.078 17.953 2.984 1 98.5 28 ASN B C 1
ATOM 3601 O O . ASN B 1 28 ? 19.266 17.25 1.997 1 98.5 28 ASN B O 1
ATOM 3605 N N . SER B 1 29 ? 18.047 18.719 3.018 1 98.69 29 SER B N 1
ATOM 3606 C CA . SER B 1 29 ? 16.906 18.531 2.119 1 98.69 29 SER B CA 1
ATOM 3607 C C . SER B 1 29 ? 16.969 19.516 0.945 1 98.69 29 SER B C 1
ATOM 3609 O O . SER B 1 29 ? 16.438 19.234 -0.128 1 98.69 29 SER B O 1
ATOM 3611 N N . ILE B 1 30 ? 17.594 20.672 1.066 1 98.56 30 ILE B N 1
ATOM 3612 C CA . ILE B 1 30 ? 17.547 21.75 0.082 1 98.56 30 ILE B CA 1
ATOM 3613 C C . ILE B 1 30 ? 18.406 21.375 -1.125 1 98.56 30 ILE B C 1
ATOM 3615 O O . ILE B 1 30 ? 19.594 21.062 -0.979 1 98.56 30 ILE B O 1
ATOM 3619 N N . ASP B 1 31 ? 17.828 21.344 -2.285 1 98.56 31 ASP B N 1
ATOM 3620 C CA . ASP B 1 31 ? 18.562 21.141 -3.539 1 98.56 31 ASP B CA 1
ATOM 3621 C C . ASP B 1 31 ? 18.953 22.484 -4.156 1 98.56 31 ASP B C 1
ATOM 3623 O O . ASP B 1 31 ? 18.203 23.062 -4.934 1 98.56 31 ASP B O 1
ATOM 3627 N N . ASN B 1 32 ? 20.125 22.859 -3.955 1 96.56 32 ASN B N 1
ATOM 3628 C CA . ASN B 1 32 ? 20.594 24.156 -4.395 1 96.56 32 ASN B CA 1
ATOM 3629 C C . ASN B 1 32 ? 20.922 24.172 -5.887 1 96.56 32 ASN B C 1
ATOM 3631 O O . ASN B 1 32 ? 21.062 25.234 -6.488 1 96.56 32 ASN B O 1
ATOM 3635 N N . LYS B 1 33 ? 20.969 23 -6.449 1 97.38 33 LYS B N 1
ATOM 3636 C CA . LYS B 1 33 ? 21.312 22.891 -7.863 1 97.38 33 LYS B CA 1
ATOM 3637 C C . LYS B 1 33 ? 20.062 23.031 -8.742 1 97.38 33 LYS B C 1
ATOM 3639 O O . LYS B 1 33 ? 20.047 23.828 -9.688 1 97.38 33 LYS B O 1
ATOM 3644 N N . ASN B 1 34 ? 19 22.312 -8.422 1 97.81 34 ASN B N 1
ATOM 3645 C CA . ASN B 1 34 ? 17.844 22.25 -9.305 1 97.81 34 ASN B CA 1
ATOM 3646 C C . ASN B 1 34 ? 16.625 22.938 -8.695 1 97.81 34 ASN B C 1
ATOM 3648 O O . ASN B 1 34 ? 15.609 23.125 -9.367 1 97.81 34 ASN B O 1
ATOM 3652 N N . GLY B 1 35 ? 16.781 23.391 -7.422 1 98.06 35 GLY B N 1
ATOM 3653 C CA . GLY B 1 35 ? 15.609 23.891 -6.711 1 98.06 35 GLY B CA 1
ATOM 3654 C C . GLY B 1 35 ? 14.805 22.781 -6.047 1 98.06 35 GLY B C 1
ATOM 3655 O O . GLY B 1 35 ? 15.039 21.594 -6.289 1 98.06 35 GLY B O 1
ATOM 3656 N N . GLY B 1 36 ? 13.898 23.203 -5.156 1 98.56 36 GLY B N 1
ATOM 3657 C CA . GLY B 1 36 ? 13.086 22.234 -4.441 1 98.56 36 GLY B CA 1
ATOM 3658 C C . GLY B 1 36 ? 13.836 21.516 -3.344 1 98.56 36 GLY B C 1
ATOM 3659 O O . GLY B 1 36 ? 14.844 22.016 -2.834 1 98.56 36 GLY B O 1
ATOM 3660 N N . TYR B 1 37 ? 13.25 20.328 -2.994 1 98.94 37 TYR B N 1
ATOM 3661 C CA . TYR B 1 37 ? 13.789 19.641 -1.825 1 98.94 37 TYR B CA 1
ATOM 3662 C C . TYR B 1 37 ? 13.961 18.156 -2.1 1 98.94 37 TYR B C 1
ATOM 3664 O O . TYR B 1 37 ? 13.125 17.547 -2.773 1 98.94 37 TYR B O 1
ATOM 3672 N N . TYR B 1 38 ? 15.047 17.625 -1.6 1 98.75 38 TYR B N 1
ATOM 3673 C CA . TYR B 1 38 ? 15.125 16.172 -1.447 1 98.75 38 TYR B CA 1
ATOM 3674 C C . TYR B 1 38 ? 14.352 15.719 -0.217 1 98.75 38 TYR B C 1
ATOM 3676 O O . TYR B 1 38 ? 14.523 16.266 0.874 1 98.75 38 TYR B O 1
ATOM 3684 N N . THR B 1 39 ? 13.477 14.773 -0.403 1 98.38 39 THR B N 1
ATOM 3685 C CA . THR B 1 39 ? 12.664 14.297 0.713 1 98.38 39 THR B CA 1
ATOM 3686 C C . THR B 1 39 ? 13.156 12.938 1.195 1 98.38 39 THR B C 1
ATOM 3688 O O . THR B 1 39 ? 13.062 12.625 2.385 1 98.38 39 THR B O 1
ATOM 3691 N N . CYS B 1 40 ? 13.648 12.078 0.271 1 98.19 40 CYS B N 1
ATOM 3692 C CA . CYS B 1 40 ? 14.125 10.75 0.615 1 98.19 40 CYS B CA 1
ATOM 3693 C C . CYS B 1 40 ? 15.508 10.812 1.264 1 98.19 40 CYS B C 1
ATOM 3695 O O . CYS B 1 40 ? 16.516 10.633 0.591 1 98.19 40 CYS B O 1
ATOM 3697 N N . LEU B 1 41 ? 15.484 10.969 2.58 1 98.19 41 LEU B N 1
ATOM 3698 C CA . LEU B 1 41 ? 16.703 11.148 3.357 1 98.19 41 LEU B CA 1
ATOM 3699 C C . LEU B 1 41 ? 16.891 10.008 4.348 1 98.19 41 LEU B C 1
ATOM 3701 O O . LEU B 1 41 ? 15.945 9.617 5.035 1 98.19 41 LEU B O 1
ATOM 3705 N N . SER B 1 42 ? 18.109 9.461 4.453 1 96.62 42 SER B N 1
ATOM 3706 C CA . SER B 1 42 ? 18.453 8.438 5.434 1 96.62 42 SER B CA 1
ATOM 3707 C C . SER B 1 42 ? 18.438 9 6.852 1 96.62 42 SER B C 1
ATOM 3709 O O . SER B 1 42 ? 18.172 10.188 7.047 1 96.62 42 SER B O 1
ATOM 3711 N N . TYR B 1 43 ? 18.688 8.141 7.848 1 95.31 43 TYR B N 1
ATOM 3712 C CA . TYR B 1 43 ? 18.688 8.625 9.227 1 95.31 43 TYR B CA 1
ATOM 3713 C C . TYR B 1 43 ? 19.812 9.609 9.461 1 95.31 43 TYR B C 1
ATOM 3715 O O . TYR B 1 43 ? 19.734 10.461 10.344 1 95.31 43 TYR B O 1
ATOM 3723 N N . ARG B 1 44 ? 20.906 9.617 8.57 1 95.81 44 ARG B N 1
ATOM 3724 C CA . ARG B 1 44 ? 22.016 10.539 8.695 1 95.81 44 ARG B CA 1
ATOM 3725 C C . ARG B 1 44 ? 21.812 11.773 7.828 1 95.81 44 ARG B C 1
ATOM 3727 O O . ARG B 1 44 ? 22.578 12.742 7.906 1 95.81 44 ARG B O 1
ATOM 3734 N N . GLY B 1 45 ? 20.797 11.695 6.977 1 96.88 45 GLY B N 1
ATOM 3735 C CA . GLY B 1 45 ? 20.5 12.836 6.125 1 96.88 45 GLY B CA 1
ATOM 3736 C C . GLY B 1 45 ? 20.953 12.641 4.691 1 96.88 45 GLY B C 1
ATOM 3737 O O . GLY B 1 45 ? 20.75 13.516 3.844 1 96.88 45 GLY B O 1
ATOM 3738 N N . GLU B 1 46 ? 21.5 11.477 4.391 1 96.75 46 GLU B N 1
ATOM 3739 C CA . GLU B 1 46 ? 21.938 11.203 3.021 1 96.75 46 GLU B CA 1
ATOM 3740 C C . GLU B 1 46 ? 20.734 11.008 2.094 1 96.75 46 GLU B C 1
ATOM 3742 O O . GLU B 1 46 ? 19.75 10.375 2.467 1 96.75 46 GLU B O 1
ATOM 3747 N N . VAL B 1 47 ? 20.844 11.57 0.878 1 97.62 47 VAL B N 1
ATOM 3748 C CA . VAL B 1 47 ? 19.797 11.391 -0.126 1 97.62 47 VAL B CA 1
ATOM 3749 C C . VAL B 1 47 ? 19.891 9.992 -0.726 1 97.62 47 VAL B C 1
ATOM 3751 O O . VAL B 1 47 ? 20.906 9.641 -1.335 1 97.62 47 VAL B O 1
ATOM 3754 N N . TYR B 1 48 ? 18.859 9.156 -0.554 1 97.06 48 TYR B N 1
ATOM 3755 C CA . TYR B 1 48 ? 18.922 7.801 -1.089 1 97.06 48 TYR B CA 1
ATOM 3756 C C . TYR B 1 48 ? 18.047 7.66 -2.324 1 97.06 48 TYR B C 1
ATOM 3758 O O . TYR B 1 48 ? 18.031 6.605 -2.969 1 97.06 48 TYR B O 1
ATOM 3766 N N . ASP B 1 49 ? 17.297 8.664 -2.719 1 97.25 49 ASP B N 1
ATOM 3767 C CA . ASP B 1 49 ? 16.5 8.797 -3.93 1 97.25 49 ASP B CA 1
ATOM 3768 C C . ASP B 1 49 ? 16.312 10.258 -4.312 1 97.25 49 ASP B C 1
ATOM 3770 O O . ASP B 1 49 ? 15.906 11.078 -3.484 1 97.25 49 ASP B O 1
ATOM 3774 N N . THR B 1 50 ? 16.531 10.602 -5.535 1 97.69 50 THR B N 1
ATOM 3775 C CA . THR B 1 50 ? 16.578 12.008 -5.926 1 97.69 50 THR B CA 1
ATOM 3776 C C . THR B 1 50 ? 15.219 12.453 -6.469 1 97.69 50 THR B C 1
ATOM 3778 O O . THR B 1 50 ? 15.031 13.633 -6.781 1 97.69 50 THR B O 1
ATOM 3781 N N . LEU B 1 51 ? 14.25 11.531 -6.57 1 97.62 51 LEU B N 1
ATOM 3782 C CA . LEU B 1 51 ? 12.914 11.922 -6.988 1 97.62 51 LEU B CA 1
ATOM 3783 C C . LEU B 1 51 ? 12.297 12.906 -5.992 1 97.62 51 LEU B C 1
ATOM 3785 O O . LEU B 1 51 ? 12.516 12.789 -4.785 1 97.62 51 LEU B O 1
ATOM 3789 N N . LYS B 1 52 ? 11.555 13.836 -6.523 1 98.56 52 LYS B N 1
ATOM 3790 C CA . LYS B 1 52 ? 10.883 14.82 -5.672 1 98.56 52 LYS B CA 1
ATOM 3791 C C . LYS B 1 52 ? 9.383 14.562 -5.617 1 98.56 52 LYS B C 1
ATOM 3793 O O . LYS B 1 52 ? 8.703 14.594 -6.645 1 98.56 52 LYS B O 1
ATOM 3798 N N . TYR B 1 53 ? 8.938 14.312 -4.406 1 98.44 53 TYR B N 1
ATOM 3799 C CA . TYR B 1 53 ? 7.516 14.109 -4.156 1 98.44 53 TYR B CA 1
ATOM 3800 C C . TYR B 1 53 ? 6.816 15.43 -3.881 1 98.44 53 TYR B C 1
ATOM 3802 O O . TYR B 1 53 ? 7.023 16.047 -2.83 1 98.44 53 TYR B O 1
ATOM 3810 N N . CYS B 1 54 ? 5.895 15.727 -4.695 1 98.62 54 CYS B N 1
ATOM 3811 C CA . CYS B 1 54 ? 5.527 17.125 -4.836 1 98.62 54 CYS B CA 1
ATOM 3812 C C . CYS B 1 54 ? 4.559 17.547 -3.738 1 98.62 54 CYS B C 1
ATOM 3814 O O . CYS B 1 54 ? 4.5 18.734 -3.377 1 98.62 54 CYS B O 1
ATOM 3816 N N . TRP B 1 55 ? 3.764 16.609 -3.18 1 98.44 55 TRP B N 1
ATOM 3817 C CA . TRP B 1 55 ? 2.957 17 -2.027 1 98.44 55 TRP B CA 1
ATOM 3818 C C . TRP B 1 55 ? 3.842 17.375 -0.843 1 98.44 55 TRP B C 1
ATOM 3820 O O . TRP B 1 55 ? 3.484 18.234 -0.042 1 98.44 55 TRP B O 1
ATOM 3830 N N . LEU B 1 56 ? 5.031 16.766 -0.809 1 98.81 56 LEU B N 1
ATOM 3831 C CA . LEU B 1 56 ? 5.961 17.062 0.273 1 98.81 56 LEU B CA 1
ATOM 3832 C C . LEU B 1 56 ? 6.738 18.344 -0.018 1 98.81 56 LEU B C 1
ATOM 3834 O O . LEU B 1 56 ? 7.16 19.047 0.906 1 98.81 56 LEU B O 1
ATOM 3838 N N . GLN B 1 57 ? 6.91 18.688 -1.328 1 98.81 57 GLN B N 1
ATOM 3839 C CA . GLN B 1 57 ? 7.461 19.984 -1.668 1 98.81 57 GLN B CA 1
ATOM 3840 C C . GLN B 1 57 ? 6.582 21.109 -1.129 1 98.81 57 GLN B C 1
ATOM 3842 O O . GLN B 1 57 ? 7.074 22.031 -0.473 1 98.81 57 GLN B O 1
ATOM 3847 N N . GLY B 1 58 ? 5.277 20.953 -1.441 1 98.88 58 GLY B N 1
ATOM 3848 C CA . GLY B 1 58 ? 4.344 21.969 -0.956 1 98.88 58 GLY B CA 1
ATOM 3849 C C . GLY B 1 58 ? 4.297 22.047 0.558 1 98.88 58 GLY B C 1
ATOM 3850 O O . GLY B 1 58 ? 4.242 23.141 1.119 1 98.88 58 GLY B O 1
ATOM 3851 N N . ARG B 1 59 ? 4.344 20.938 1.223 1 98.88 59 ARG B N 1
ATOM 3852 C CA . ARG B 1 59 ? 4.32 20.859 2.68 1 98.88 59 ARG B CA 1
ATOM 3853 C C . ARG B 1 59 ? 5.531 21.562 3.283 1 98.88 59 ARG B C 1
ATOM 3855 O O . ARG B 1 59 ? 5.406 22.297 4.27 1 98.88 59 ARG B O 1
ATOM 3862 N N . GLN B 1 60 ? 6.66 21.312 2.709 1 98.94 60 GLN B N 1
ATOM 3863 C CA . GLN B 1 60 ? 7.871 21.906 3.264 1 98.94 60 GLN B CA 1
ATOM 3864 C C . GLN B 1 60 ? 7.906 23.422 3.006 1 98.94 60 GLN B C 1
ATOM 3866 O O . GLN B 1 60 ? 8.383 24.188 3.846 1 98.94 60 GLN B O 1
ATOM 3871 N N . VAL B 1 61 ? 7.426 23.891 1.841 1 98.94 61 VAL B N 1
ATOM 3872 C CA . VAL B 1 61 ? 7.277 25.312 1.601 1 98.94 61 VAL B CA 1
ATOM 3873 C C . VAL B 1 61 ? 6.402 25.938 2.688 1 98.94 61 VAL B C 1
ATOM 3875 O O . VAL B 1 61 ? 6.758 26.969 3.268 1 98.94 61 VAL B O 1
ATOM 3878 N N . TRP B 1 62 ? 5.277 25.297 2.922 1 98.94 62 TRP B N 1
ATOM 3879 C CA . TRP B 1 62 ? 4.359 25.797 3.945 1 98.94 62 TRP B CA 1
ATOM 3880 C C . TRP B 1 62 ? 5.051 25.875 5.301 1 98.94 62 TRP B C 1
ATOM 3882 O O . TRP B 1 62 ? 4.961 26.906 5.988 1 98.94 62 TRP B O 1
ATOM 3892 N N . MET B 1 63 ? 5.758 24.797 5.66 1 98.94 63 MET B N 1
ATOM 3893 C CA . MET B 1 63 ? 6.355 24.703 6.988 1 98.94 63 MET B CA 1
ATOM 3894 C C . MET B 1 63 ? 7.406 25.781 7.195 1 98.94 63 MET B C 1
ATOM 3896 O O . MET B 1 63 ? 7.426 26.453 8.234 1 98.94 63 MET B O 1
ATOM 3900 N N . LEU B 1 64 ? 8.289 25.969 6.211 1 98.88 64 LEU B N 1
ATOM 3901 C CA . LEU B 1 64 ? 9.336 26.984 6.312 1 98.88 64 LEU B CA 1
ATOM 3902 C C . LEU B 1 64 ? 8.742 28.375 6.32 1 98.88 64 LEU B C 1
ATOM 3904 O O . LEU B 1 64 ? 9.125 29.219 7.141 1 98.88 64 LEU B O 1
ATOM 3908 N N . ALA B 1 65 ? 7.812 28.609 5.445 1 98.88 65 ALA B N 1
ATOM 3909 C CA . ALA B 1 65 ? 7.168 29.922 5.398 1 98.88 65 ALA B CA 1
ATOM 3910 C C . ALA B 1 65 ? 6.418 30.219 6.699 1 98.88 65 ALA B C 1
ATOM 3912 O O . ALA B 1 65 ? 6.441 31.344 7.195 1 98.88 65 ALA B O 1
ATOM 3913 N N . LYS B 1 66 ? 5.754 29.188 7.207 1 98.75 66 LYS B N 1
ATOM 3914 C CA . LYS B 1 66 ? 5.016 29.344 8.453 1 98.75 66 LYS B CA 1
ATOM 3915 C C . LYS B 1 66 ? 5.949 29.703 9.609 1 98.75 66 LYS B C 1
ATOM 3917 O O . LYS B 1 66 ? 5.641 30.594 10.406 1 98.75 66 LYS B O 1
ATOM 3922 N N . LEU B 1 67 ? 7.047 29.031 9.672 1 98.75 67 LEU B N 1
ATOM 3923 C CA . LEU B 1 67 ? 8.031 29.344 10.703 1 98.75 67 LEU B CA 1
ATOM 3924 C C . LEU B 1 67 ? 8.57 30.75 10.539 1 98.75 67 LEU B C 1
ATOM 3926 O O . LEU B 1 67 ? 8.695 31.5 11.516 1 98.75 67 LEU B O 1
ATOM 3930 N N . TYR B 1 68 ? 8.906 31.109 9.336 1 98.81 68 TYR B N 1
ATOM 3931 C CA . TYR B 1 68 ? 9.383 32.469 9.055 1 98.81 68 TYR B CA 1
ATOM 3932 C C . TYR B 1 68 ? 8.359 33.5 9.492 1 98.81 68 TYR B C 1
ATOM 3934 O O . TYR B 1 68 ? 8.719 34.531 10.078 1 98.81 68 TYR B O 1
ATOM 3942 N N . ASN B 1 69 ? 7.141 33.25 9.219 1 98.44 69 ASN B N 1
ATOM 3943 C CA . ASN B 1 69 ? 6.07 34.219 9.461 1 98.44 69 ASN B CA 1
ATOM 3944 C C . ASN B 1 69 ? 5.762 34.344 10.953 1 98.44 69 ASN B C 1
ATOM 3946 O O . ASN B 1 69 ? 5.367 35.406 11.422 1 98.44 69 ASN B O 1
ATOM 3950 N N . GLU B 1 70 ? 5.918 33.25 11.734 1 97.31 70 GLU B N 1
ATOM 3951 C CA . GLU B 1 70 ? 5.254 33.25 13.039 1 97.31 70 GLU B CA 1
ATOM 3952 C C . GLU B 1 70 ? 6.262 33.094 14.172 1 97.31 70 GLU B C 1
ATOM 3954 O O . GLU B 1 70 ? 5.898 33.156 15.344 1 97.31 70 GLU B O 1
ATOM 3959 N N . THR B 1 71 ? 7.484 32.875 13.828 1 96.56 71 THR B N 1
ATOM 3960 C CA . THR B 1 71 ? 8.469 32.625 14.875 1 96.56 71 THR B CA 1
ATOM 3961 C C . THR B 1 71 ? 9.695 33.5 14.672 1 96.56 71 THR B C 1
ATOM 3963 O O . THR B 1 71 ? 10.336 33.469 13.617 1 96.56 71 THR B O 1
ATOM 3966 N N . LYS B 1 72 ? 10.062 34.219 15.68 1 96.12 72 LYS B N 1
ATOM 3967 C CA . LYS B 1 72 ? 11.164 35.156 15.602 1 96.12 72 LYS B CA 1
ATOM 3968 C C . LYS B 1 72 ? 12.477 34.469 15.281 1 96.12 72 LYS B C 1
ATOM 3970 O O . LYS B 1 72 ? 13.273 34.969 14.477 1 96.12 72 LYS B O 1
ATOM 3975 N N . GLU B 1 73 ? 12.672 33.312 15.867 1 95.88 73 GLU B N 1
ATOM 3976 C CA . GLU B 1 73 ? 13.922 32.562 15.719 1 95.88 73 GLU B CA 1
ATOM 3977 C C . GLU B 1 73 ? 14.141 32.156 14.273 1 95.88 73 GLU B C 1
ATOM 3979 O O . GLU B 1 73 ? 15.273 31.969 13.836 1 95.88 73 GLU B O 1
ATOM 3984 N N . TYR B 1 74 ? 13.094 32 13.516 1 98.06 74 TYR B N 1
ATOM 3985 C CA . TYR B 1 74 ? 13.188 31.5 12.156 1 98.06 74 TYR B CA 1
ATOM 3986 C C . TYR B 1 74 ? 12.914 32.594 11.141 1 98.06 74 TYR B C 1
ATOM 3988 O O . TYR B 1 74 ? 12.852 32.344 9.938 1 98.06 74 TYR B O 1
ATOM 3996 N N . HIS B 1 75 ? 12.766 33.844 11.695 1 98.31 75 HIS B N 1
ATOM 3997 C CA . HIS B 1 75 ? 12.578 35 10.828 1 98.31 75 HIS B CA 1
ATOM 3998 C C . HIS B 1 75 ? 13.906 35.5 10.266 1 98.31 75 HIS B C 1
ATOM 4000 O O . HIS B 1 75 ? 14.391 36.562 10.648 1 98.31 75 HIS B O 1
ATOM 4006 N N . ASN B 1 76 ? 14.438 34.75 9.32 1 97.75 76 ASN B N 1
ATOM 4007 C CA . ASN B 1 76 ? 15.727 35.094 8.727 1 97.75 76 ASN B CA 1
ATOM 4008 C C . ASN B 1 76 ? 15.781 34.719 7.25 1 97.75 76 ASN B C 1
ATOM 4010 O O . ASN B 1 76 ? 14.914 34 6.762 1 97.75 76 ASN B O 1
ATOM 4014 N N . HIS B 1 77 ? 16.781 35.094 6.605 1 97.81 77 HIS B N 1
ATOM 4015 C CA . HIS B 1 77 ? 16.875 35 5.152 1 97.81 77 HIS B CA 1
ATOM 4016 C C . HIS B 1 77 ? 17.109 33.531 4.719 1 97.81 77 HIS B C 1
ATOM 4018 O O . HIS B 1 77 ? 16.672 33.125 3.641 1 97.81 77 HIS B O 1
ATOM 4024 N N . ASP B 1 78 ? 17.766 32.781 5.527 1 97.94 78 ASP B N 1
ATOM 4025 C CA . ASP B 1 78 ? 18.016 31.375 5.168 1 97.94 78 ASP B CA 1
ATOM 4026 C C . ASP B 1 78 ? 16.703 30.609 5.02 1 97.94 78 ASP B C 1
ATOM 4028 O O . ASP B 1 78 ? 16.516 29.875 4.039 1 97.94 78 ASP B O 1
ATOM 4032 N N . ILE B 1 79 ? 15.844 30.797 6.016 1 98.69 79 ILE B N 1
ATOM 4033 C CA . ILE B 1 79 ? 14.555 30.125 6.012 1 98.69 79 ILE B CA 1
ATOM 4034 C C . ILE B 1 79 ? 13.695 30.656 4.863 1 98.69 79 ILE B C 1
ATOM 4036 O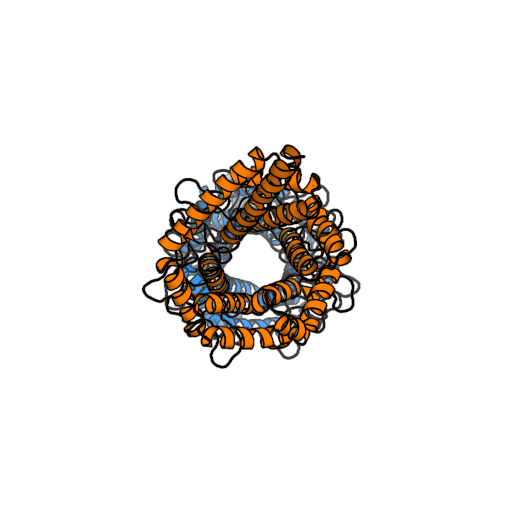 O . ILE B 1 79 ? 13.094 29.875 4.121 1 98.69 79 ILE B O 1
ATOM 4040 N N . LEU B 1 80 ? 13.68 31.922 4.73 1 98.81 80 LEU B N 1
ATOM 4041 C CA . LEU B 1 80 ? 12.867 32.562 3.697 1 98.81 80 LEU B CA 1
ATOM 4042 C C . LEU B 1 80 ? 13.336 32.125 2.307 1 98.81 80 LEU B C 1
ATOM 4044 O O . LEU B 1 80 ? 12.516 31.797 1.445 1 98.81 80 LEU B O 1
ATOM 4048 N N . ASP B 1 81 ? 14.625 32.188 2.066 1 98.62 81 ASP B N 1
ATOM 4049 C CA . ASP B 1 81 ? 15.18 31.797 0.769 1 98.62 81 ASP B CA 1
ATOM 4050 C C . ASP B 1 81 ? 14.867 30.344 0.435 1 98.62 81 ASP B C 1
ATOM 4052 O O . ASP B 1 81 ? 14.547 30.031 -0.712 1 98.62 81 ASP B O 1
ATOM 4056 N N . ALA B 1 82 ? 14.969 29.531 1.462 1 98.75 82 ALA B N 1
ATOM 4057 C CA . ALA B 1 82 ? 14.641 28.109 1.267 1 98.75 82 ALA B CA 1
ATOM 4058 C C . ALA B 1 82 ? 13.172 27.938 0.897 1 98.75 82 ALA B C 1
ATOM 4060 O O . ALA B 1 82 ? 12.836 27.109 0.048 1 98.75 82 ALA B O 1
ATOM 4061 N N . ALA B 1 83 ? 12.281 28.672 1.523 1 98.88 83 ALA B N 1
ATOM 4062 C CA . ALA B 1 83 ? 10.852 28.609 1.209 1 98.88 83 ALA B CA 1
ATOM 4063 C C . ALA B 1 83 ? 10.586 29.109 -0.209 1 98.88 83 ALA B C 1
ATOM 4065 O O . ALA B 1 83 ? 9.82 28.484 -0.957 1 98.88 83 ALA B O 1
ATOM 4066 N N . ILE B 1 84 ? 11.25 30.234 -0.576 1 98.81 84 ILE B N 1
ATOM 4067 C CA . ILE B 1 84 ? 11.047 30.859 -1.879 1 98.81 84 ILE B CA 1
ATOM 4068 C C . ILE B 1 84 ? 11.5 29.906 -2.984 1 98.81 84 ILE B C 1
ATOM 4070 O O . ILE B 1 84 ? 10.797 29.703 -3.975 1 98.81 84 ILE B O 1
ATOM 4074 N N . GLN B 1 85 ? 12.633 29.344 -2.799 1 98.38 85 GLN B N 1
ATOM 4075 C CA . GLN B 1 85 ? 13.125 28.469 -3.855 1 98.38 85 GLN B CA 1
ATOM 4076 C C . GLN B 1 85 ? 12.211 27.266 -4.035 1 98.38 85 GLN B C 1
ATOM 4078 O O . GLN B 1 85 ? 11.984 26.797 -5.16 1 98.38 85 GLN B O 1
ATOM 4083 N N . GLY B 1 86 ? 11.688 26.688 -2.906 1 98.69 86 GLY B N 1
ATOM 4084 C CA . GLY B 1 86 ? 10.695 25.625 -3.014 1 98.69 86 GLY B CA 1
ATOM 4085 C C . GLY B 1 86 ? 9.43 26.078 -3.719 1 98.69 86 GLY B C 1
ATOM 4086 O O . GLY B 1 86 ? 8.883 25.328 -4.543 1 98.69 86 GLY B O 1
ATOM 4087 N N . GLY B 1 87 ? 8.961 27.234 -3.377 1 98.75 87 GLY B N 1
ATOM 4088 C CA . GLY B 1 87 ? 7.781 27.781 -4.031 1 98.75 87 GLY B CA 1
ATOM 4089 C C . GLY B 1 87 ? 7.965 27.969 -5.527 1 98.75 87 GLY B C 1
ATOM 4090 O O . GLY B 1 87 ? 7.066 27.672 -6.312 1 98.75 87 GLY B O 1
ATOM 4091 N N . GLU B 1 88 ? 9.125 28.484 -5.875 1 98.62 88 GLU B N 1
ATOM 4092 C CA . GLU B 1 88 ? 9.43 28.672 -7.289 1 98.62 88 GLU B CA 1
ATOM 4093 C C . GLU B 1 88 ? 9.492 27.328 -8.016 1 98.62 88 GLU B C 1
ATOM 4095 O O . GLU B 1 88 ? 9.086 27.234 -9.18 1 98.62 88 GLU B O 1
ATOM 4100 N N . PHE B 1 89 ? 10.039 26.344 -7.375 1 98.69 89 PHE B N 1
ATOM 4101 C CA . PHE B 1 89 ? 10.07 25 -7.938 1 98.69 89 PHE B CA 1
ATOM 4102 C C . PHE B 1 89 ? 8.656 24.484 -8.188 1 98.69 89 PHE B C 1
ATOM 4104 O O . PHE B 1 89 ? 8.391 23.875 -9.219 1 98.69 89 PHE B O 1
ATOM 4111 N N . LEU B 1 90 ? 7.715 24.688 -7.227 1 98.62 90 LEU B N 1
ATOM 4112 C CA . LEU B 1 90 ? 6.32 24.297 -7.375 1 98.62 90 LEU B CA 1
ATOM 4113 C C . LEU B 1 90 ? 5.703 24.938 -8.617 1 98.62 90 LEU B C 1
ATOM 4115 O O . LEU B 1 90 ? 5.074 24.25 -9.422 1 98.62 90 LEU B O 1
ATOM 4119 N N . LEU B 1 91 ? 5.93 26.219 -8.789 1 97.88 91 LEU B N 1
ATOM 4120 C CA . LEU B 1 91 ? 5.324 26.969 -9.883 1 97.88 91 LEU B CA 1
ATOM 4121 C C . LEU B 1 91 ? 5.895 26.547 -11.227 1 97.88 91 LEU B C 1
ATOM 4123 O O . LEU B 1 91 ? 5.156 26.422 -12.211 1 97.88 91 LEU B O 1
ATOM 4127 N N . LYS B 1 92 ? 7.125 26.25 -11.219 1 97.06 92 LYS B N 1
ATOM 4128 C CA . LYS B 1 92 ? 7.82 26.016 -12.477 1 97.06 92 LYS B CA 1
ATOM 4129 C C . LYS B 1 92 ? 7.668 24.578 -12.93 1 97.06 92 LYS B C 1
ATOM 4131 O O . LYS B 1 92 ? 7.488 24.312 -14.125 1 97.06 92 LYS B O 1
ATOM 4136 N N . TYR B 1 93 ? 7.719 23.609 -11.977 1 97.31 93 TYR B N 1
ATOM 4137 C CA . TYR B 1 93 ? 7.906 22.219 -12.391 1 97.31 93 TYR B CA 1
ATOM 4138 C C . TYR B 1 93 ? 6.738 21.359 -11.945 1 97.31 93 TYR B C 1
ATOM 4140 O O . TYR B 1 93 ? 6.445 20.328 -12.562 1 97.31 93 TYR B O 1
ATOM 4148 N N . VAL B 1 94 ? 6.023 21.641 -10.875 1 97.62 94 VAL B N 1
ATOM 4149 C CA . VAL B 1 94 ? 5.039 20.75 -10.266 1 97.62 94 VAL B CA 1
ATOM 4150 C C . VAL B 1 94 ? 3.668 20.984 -10.891 1 97.62 94 VAL B C 1
ATOM 4152 O O . VAL B 1 94 ? 2.918 20.047 -11.141 1 97.62 94 VAL B O 1
ATOM 4155 N N . LYS B 1 95 ? 3.344 22.219 -11.086 1 95.94 95 LYS B N 1
ATOM 4156 C CA . LYS B 1 95 ? 2.076 22.547 -11.734 1 95.94 95 LYS B CA 1
ATOM 4157 C C . LYS B 1 95 ? 2.104 22.156 -13.211 1 95.94 95 LYS B C 1
ATOM 4159 O O . LYS B 1 95 ? 3.059 22.469 -13.93 1 95.94 95 LYS B O 1
ATOM 4164 N N . VAL B 1 96 ? 1.062 21.391 -13.664 1 89 96 VAL B N 1
ATOM 4165 C CA . VAL B 1 96 ? 0.945 21 -15.07 1 89 96 VAL B CA 1
ATOM 4166 C C . VAL B 1 96 ? 0.582 22.219 -15.906 1 89 96 VAL B C 1
ATOM 4168 O O . VAL B 1 96 ? -0.431 22.875 -15.656 1 89 96 VAL B O 1
ATOM 4171 N N . LYS B 1 97 ? 1.345 22.375 -16.859 1 80.12 97 LYS B N 1
ATOM 4172 C CA . LYS B 1 97 ? 1.146 23.547 -17.703 1 80.12 97 LYS B CA 1
ATOM 4173 C C . LYS B 1 97 ? -0.242 23.547 -18.328 1 80.12 97 LYS B C 1
ATOM 4175 O O . LYS B 1 97 ? -0.667 22.531 -18.906 1 80.12 97 LYS B O 1
ATOM 4180 N N . ASP B 1 98 ? -0.886 24.562 -18.125 1 81.12 98 ASP B N 1
ATOM 4181 C CA . ASP B 1 98 ? -2.172 24.844 -18.75 1 81.12 98 ASP B CA 1
ATOM 4182 C C . ASP B 1 98 ? -3.273 23.953 -18.172 1 81.12 98 ASP B C 1
ATOM 4184 O O . ASP B 1 98 ? -4.371 23.875 -18.734 1 81.12 98 ASP B O 1
ATOM 4188 N N . GLU B 1 99 ? -2.848 23.172 -17.203 1 84.81 99 GLU B N 1
ATOM 4189 C CA . GLU B 1 99 ? -3.846 22.359 -16.5 1 84.81 99 GLU B CA 1
ATOM 4190 C C . GLU B 1 99 ? -3.867 22.688 -15.016 1 84.81 99 GLU B C 1
ATOM 4192 O O . GLU B 1 99 ? -2.932 23.297 -14.492 1 84.81 99 GLU B O 1
ATOM 4197 N N . LEU B 1 100 ? -4.816 22.719 -14.289 1 91.12 100 LEU B N 1
ATOM 4198 C CA . LEU B 1 100 ? -4.91 22.938 -12.852 1 91.12 100 LEU B CA 1
ATOM 4199 C C . LEU B 1 100 ? -4.746 21.625 -12.086 1 91.12 100 LEU B C 1
ATOM 4201 O O . LEU B 1 100 ? -5.57 21.297 -11.227 1 91.12 100 LEU B O 1
ATOM 4205 N N . ARG B 1 101 ? -3.691 20.891 -12.547 1 94.19 101 ARG B N 1
ATOM 4206 C CA . ARG B 1 101 ? -3.236 19.672 -11.891 1 94.19 101 ARG B CA 1
ATOM 4207 C C . ARG B 1 101 ? -1.793 19.812 -11.414 1 94.19 101 ARG B C 1
ATOM 4209 O O . ARG B 1 101 ? -1.077 20.719 -11.852 1 94.19 101 ARG B O 1
ATOM 4216 N N . CYS B 1 102 ? -1.379 19 -10.5 1 97.25 102 CYS B N 1
ATOM 4217 C CA . CYS B 1 102 ? 0.004 18.938 -10.039 1 97.25 102 CYS B CA 1
ATOM 4218 C C . CYS B 1 102 ? 0.547 17.516 -10.156 1 97.25 102 CYS B C 1
ATOM 4220 O O . CYS B 1 102 ? -0.153 16.547 -9.844 1 97.25 102 CYS B O 1
ATOM 4222 N N . TYR B 1 103 ? 1.762 17.453 -10.68 1 96.62 103 TYR B N 1
ATOM 4223 C CA . TYR B 1 103 ? 2.436 16.156 -10.695 1 96.62 103 TYR B CA 1
ATOM 4224 C C . TYR B 1 103 ? 2.715 15.68 -9.273 1 96.62 103 TYR B C 1
ATOM 4226 O O . TYR B 1 103 ? 3.08 16.469 -8.406 1 96.62 103 TYR B O 1
ATOM 4234 N N . PHE B 1 104 ? 2.594 14.383 -9.086 1 97.19 104 PHE B N 1
ATOM 4235 C CA . PHE B 1 104 ? 2.889 13.797 -7.785 1 97.19 104 PHE B CA 1
ATOM 4236 C C . PHE B 1 104 ? 4.391 13.594 -7.609 1 97.19 104 PHE B C 1
ATOM 4238 O O . PHE B 1 104 ? 4.922 13.797 -6.52 1 97.19 104 PHE B O 1
ATOM 4245 N N . ILE B 1 105 ? 5 13.156 -8.648 1 97.56 105 ILE B N 1
ATOM 4246 C CA . ILE B 1 105 ? 6.441 12.906 -8.633 1 97.56 105 ILE B CA 1
ATOM 4247 C C . ILE B 1 105 ? 7.086 13.57 -9.852 1 97.56 105 ILE B C 1
ATOM 4249 O O . ILE B 1 105 ? 6.551 13.508 -10.961 1 97.56 105 ILE B O 1
ATOM 4253 N N . VAL B 1 106 ? 8.211 14.203 -9.641 1 97.94 106 VAL B N 1
ATOM 4254 C CA . VAL B 1 106 ? 9.062 14.688 -10.711 1 97.94 106 VAL B CA 1
ATOM 4255 C C . VAL B 1 106 ? 10.516 14.297 -10.438 1 97.94 106 VAL B C 1
ATOM 4257 O O . VAL B 1 106 ? 10.867 13.969 -9.305 1 97.94 106 VAL B O 1
ATOM 4260 N N . THR B 1 107 ? 11.336 14.281 -11.453 1 97.62 107 THR B N 1
ATOM 4261 C CA . THR B 1 107 ? 12.766 14.094 -11.273 1 97.62 107 THR B CA 1
ATOM 4262 C C . THR B 1 107 ? 13.391 15.297 -10.57 1 97.62 107 THR B C 1
ATOM 4264 O O . THR B 1 107 ? 12.727 16.312 -10.367 1 97.62 107 THR B O 1
ATOM 4267 N N . GLU B 1 108 ? 14.617 15.156 -10.148 1 97.38 108 GLU B N 1
ATOM 4268 C CA . GLU B 1 108 ? 15.266 16.234 -9.414 1 97.38 108 GLU B CA 1
ATOM 4269 C C . GLU B 1 108 ? 15.344 17.5 -10.258 1 97.38 108 GLU B C 1
ATOM 4271 O O . GLU B 1 108 ? 15.305 18.609 -9.719 1 97.38 108 GLU B O 1
ATOM 4276 N N . ASP B 1 109 ? 15.32 17.344 -11.586 1 97.06 109 ASP B N 1
ATOM 4277 C CA . ASP B 1 109 ? 15.406 18.5 -12.469 1 97.06 109 ASP B CA 1
ATOM 4278 C C . ASP B 1 109 ? 14.023 18.891 -12.992 1 97.06 109 ASP B C 1
ATOM 4280 O O . ASP B 1 109 ? 13.914 19.688 -13.922 1 97.06 109 ASP B O 1
ATOM 4284 N N . GLY B 1 110 ? 12.969 18.25 -12.516 1 97.12 110 GLY B N 1
ATOM 4285 C CA . GLY B 1 110 ? 11.633 18.781 -12.711 1 97.12 110 GLY B CA 1
ATOM 4286 C C . GLY B 1 110 ? 10.859 18.078 -13.805 1 97.12 110 GLY B C 1
ATOM 4287 O O . GLY B 1 110 ? 9.773 18.516 -14.195 1 97.12 110 GLY B O 1
ATOM 4288 N N . LYS B 1 111 ? 11.312 16.969 -14.305 1 96.94 111 LYS B N 1
ATOM 4289 C CA . LYS B 1 111 ? 10.578 16.219 -15.312 1 96.94 111 LYS B CA 1
ATOM 4290 C C . LYS B 1 111 ? 9.5 15.352 -14.68 1 96.94 111 LYS B C 1
ATOM 4292 O O . LYS B 1 111 ? 9.758 14.656 -13.695 1 96.94 111 LYS B O 1
ATOM 4297 N N . PRO B 1 112 ? 8.305 15.406 -15.234 1 96 112 PRO B N 1
ATOM 4298 C CA . PRO B 1 112 ? 7.176 14.688 -14.633 1 96 112 PRO B CA 1
ATOM 4299 C C . PRO B 1 112 ? 7.355 13.172 -14.664 1 96 112 PRO B C 1
ATOM 4301 O O . PRO B 1 112 ? 7.766 12.617 -15.688 1 96 112 PRO B O 1
ATOM 4304 N N . VAL B 1 113 ? 7 12.516 -13.562 1 95 113 VAL B N 1
ATOM 4305 C CA . VAL B 1 113 ? 7.125 11.062 -13.453 1 95 113 VAL B CA 1
ATOM 4306 C C . VAL B 1 113 ? 5.754 10.445 -13.188 1 95 113 VAL B C 1
ATOM 4308 O O . VAL B 1 113 ? 5.43 9.391 -13.727 1 95 113 VAL B O 1
ATOM 4311 N N . LYS B 1 114 ? 4.945 11.117 -12.398 1 93.38 114 LYS B N 1
ATOM 4312 C CA . LYS B 1 114 ? 3.668 10.523 -12.016 1 93.38 114 LYS B CA 1
ATOM 4313 C C . LYS B 1 114 ? 2.627 11.602 -11.727 1 93.38 114 LYS B C 1
ATOM 4315 O O . LYS B 1 114 ? 2.941 12.633 -11.133 1 93.38 114 LYS B O 1
ATOM 4320 N N . LEU B 1 115 ? 1.434 11.32 -12.172 1 91.19 115 LEU B N 1
ATOM 4321 C CA . LEU B 1 115 ? 0.244 12.102 -11.852 1 91.19 115 LEU B CA 1
ATOM 4322 C C . LEU B 1 115 ? -0.774 11.258 -11.094 1 91.19 115 LEU B C 1
ATOM 4324 O O . LEU B 1 115 ? -1.159 10.18 -11.547 1 91.19 115 LEU B O 1
ATOM 4328 N N . GLN B 1 116 ? -1.195 11.703 -9.93 1 89.88 116 GLN B N 1
ATOM 4329 C CA . GLN B 1 116 ? -2.139 10.938 -9.117 1 89.88 116 GLN B CA 1
ATOM 4330 C C . GLN B 1 116 ? -3.58 11.32 -9.445 1 89.88 116 GLN B C 1
ATOM 4332 O O . GLN B 1 116 ? -3.836 12.414 -9.953 1 89.88 116 GLN B O 1
ATOM 4337 N N . ARG B 1 117 ? -4.48 10.445 -9.086 1 88.56 117 ARG B N 1
ATOM 4338 C CA . ARG B 1 117 ? -5.898 10.68 -9.328 1 88.56 117 ARG B CA 1
ATOM 4339 C C . ARG B 1 117 ? -6.582 11.227 -8.078 1 88.56 117 ARG B C 1
ATOM 4341 O O . ARG B 1 117 ? -7.781 11.023 -7.875 1 88.56 117 ARG B O 1
ATOM 4348 N N . LYS B 1 118 ? -5.852 11.766 -7.184 1 92.88 118 LYS B N 1
ATOM 4349 C CA . LYS B 1 118 ? -6.309 12.438 -5.973 1 92.88 118 LYS B CA 1
ATOM 4350 C C . LYS B 1 118 ? -5.777 13.867 -5.902 1 92.88 118 LYS B C 1
ATOM 4352 O O . LYS B 1 118 ? -4.719 14.164 -6.461 1 92.88 118 LYS B O 1
ATOM 4357 N N . PRO B 1 119 ? -6.402 14.656 -5.25 1 95.81 119 PRO B N 1
ATOM 4358 C CA . PRO B 1 119 ? -6.055 16.078 -5.332 1 95.81 119 PRO B CA 1
ATOM 4359 C C . PRO B 1 119 ? -5.09 16.516 -4.238 1 95.81 119 PRO B C 1
ATOM 4361 O O . PRO B 1 119 ? -4.945 17.703 -3.979 1 95.81 119 PRO B O 1
ATOM 4364 N N . TYR B 1 120 ? -4.418 15.648 -3.572 1 97.44 120 TYR B N 1
ATOM 4365 C CA . TYR B 1 120 ? -3.672 16 -2.369 1 97.44 120 TYR B CA 1
ATOM 4366 C C . TYR B 1 120 ? -2.453 16.844 -2.713 1 97.44 120 TYR B C 1
ATOM 4368 O O . TYR B 1 120 ? -2.08 17.75 -1.954 1 97.44 120 TYR B O 1
ATOM 4376 N N . THR B 1 121 ? -1.785 16.531 -3.834 1 98.25 121 THR B N 1
ATOM 4377 C CA . THR B 1 121 ? -0.654 17.359 -4.223 1 98.25 121 THR B CA 1
ATOM 4378 C C . THR B 1 121 ? -1.1 18.812 -4.445 1 98.25 121 THR B C 1
ATOM 4380 O O . THR B 1 121 ? -0.411 19.75 -4.035 1 98.25 121 THR B O 1
ATOM 4383 N N . GLU B 1 122 ? -2.254 18.953 -5.102 1 98.12 122 GLU B N 1
ATOM 4384 C CA . GLU B 1 122 ? -2.809 20.281 -5.328 1 98.12 122 GLU B CA 1
ATOM 4385 C C . GLU B 1 122 ? -3.137 20.969 -4.012 1 98.12 122 GLU B C 1
ATOM 4387 O O . GLU B 1 122 ? -2.965 22.188 -3.887 1 98.12 122 GLU B O 1
ATOM 4392 N N . CYS B 1 123 ? -3.584 20.203 -3.049 1 98.56 123 CYS B N 1
ATOM 4393 C CA . CYS B 1 123 ? -3.879 20.766 -1.738 1 98.56 123 CYS B CA 1
ATOM 4394 C C . CYS B 1 123 ? -2.631 21.375 -1.115 1 98.56 123 CYS B C 1
ATOM 4396 O O . CYS B 1 123 ? -2.654 22.531 -0.665 1 98.56 123 CYS B O 1
ATOM 4398 N N . PHE B 1 124 ? -1.548 20.672 -1.152 1 98.81 124 PHE B N 1
ATOM 4399 C CA . PHE B 1 124 ? -0.34 21.109 -0.464 1 98.81 124 PHE B CA 1
ATOM 4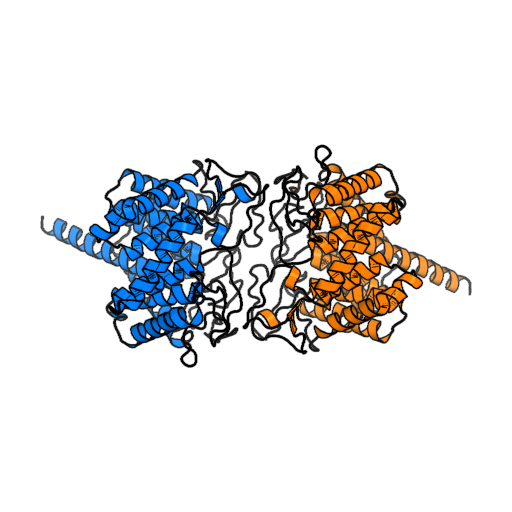400 C C . PHE B 1 124 ? 0.402 22.156 -1.289 1 98.81 124 PHE B C 1
ATOM 4402 O O . PHE B 1 124 ? 1.041 23.047 -0.734 1 98.81 124 PHE B O 1
ATOM 4409 N N . TYR B 1 125 ? 0.238 22.031 -2.611 1 98.62 125 TYR B N 1
ATOM 4410 C CA . TYR B 1 125 ? 0.648 23.125 -3.475 1 98.62 125 TYR B CA 1
ATOM 4411 C C . TYR B 1 125 ? -0.005 24.438 -3.037 1 98.62 125 TYR B C 1
ATOM 4413 O O . TYR B 1 125 ? 0.67 25.453 -2.893 1 98.62 125 TYR B O 1
ATOM 4421 N N . THR B 1 126 ? -1.218 24.406 -2.75 1 98.75 126 THR B N 1
ATOM 4422 C CA . THR B 1 126 ? -2.029 25.562 -2.432 1 98.75 126 THR B CA 1
ATOM 4423 C C . THR B 1 126 ? -1.634 26.156 -1.078 1 98.75 126 THR B C 1
ATOM 4425 O O . THR B 1 126 ? -1.348 27.344 -0.97 1 98.75 126 THR B O 1
ATOM 4428 N N . ILE B 1 127 ? -1.518 25.328 -0.098 1 98.69 127 ILE B N 1
ATOM 4429 C CA . ILE B 1 127 ? -1.235 25.891 1.221 1 98.69 127 ILE B CA 1
ATOM 4430 C C . ILE B 1 127 ? 0.2 26.406 1.267 1 98.69 127 ILE B C 1
ATOM 4432 O O . ILE B 1 127 ? 0.488 27.391 1.947 1 98.69 127 ILE B O 1
ATOM 4436 N N . GLY B 1 128 ? 1.089 25.719 0.513 1 98.88 128 GLY B N 1
ATOM 4437 C CA . GLY B 1 128 ? 2.451 26.219 0.419 1 98.88 128 GLY B CA 1
ATOM 4438 C C . GLY B 1 128 ? 2.529 27.625 -0.144 1 98.88 128 GLY B C 1
ATOM 4439 O O . GLY B 1 128 ? 3.201 28.5 0.423 1 98.88 128 GLY B O 1
ATOM 4440 N N . LEU B 1 129 ? 1.805 27.875 -1.162 1 98.81 129 LEU B N 1
ATOM 4441 C CA . LEU B 1 129 ? 1.864 29.172 -1.84 1 98.81 129 LEU B CA 1
ATOM 4442 C C . LEU B 1 129 ? 1.134 30.234 -1.034 1 98.81 129 LEU B C 1
ATOM 4444 O O . LEU B 1 129 ? 1.532 31.406 -1.041 1 98.81 129 LEU B O 1
ATOM 4448 N N . ILE B 1 130 ? 0.092 29.844 -0.351 1 98.44 130 ILE B N 1
ATOM 4449 C CA . ILE B 1 130 ? -0.62 30.781 0.514 1 98.44 130 ILE B CA 1
ATOM 4450 C C . ILE B 1 130 ? 0.331 31.328 1.576 1 98.44 130 ILE B C 1
ATOM 4452 O O . ILE B 1 130 ? 0.426 32.531 1.768 1 98.44 130 ILE B O 1
ATOM 4456 N N . GLU B 1 131 ? 1.032 30.406 2.248 1 98.62 131 GLU B N 1
ATOM 4457 C CA . GLU B 1 131 ? 1.916 30.844 3.328 1 98.62 131 GLU B CA 1
ATOM 4458 C C . GLU B 1 131 ? 3.119 31.609 2.783 1 98.62 131 GLU B C 1
ATOM 4460 O O . GLU B 1 131 ? 3.629 32.531 3.436 1 98.62 131 GLU B O 1
ATOM 4465 N N . LEU B 1 132 ? 3.541 31.203 1.606 1 98.75 132 LEU B N 1
ATOM 4466 C CA . LEU B 1 132 ? 4.656 31.906 0.977 1 98.75 132 LEU B CA 1
ATOM 4467 C C . LEU B 1 132 ? 4.266 33.344 0.605 1 98.75 132 LEU B C 1
ATOM 4469 O O . LEU B 1 132 ? 5.09 34.25 0.684 1 98.75 132 LEU B O 1
ATOM 4473 N N . TYR B 1 133 ? 3.104 33.531 0.129 1 98.5 133 TYR B N 1
ATOM 4474 C CA . TYR B 1 133 ? 2.602 34.875 -0.118 1 98.5 133 TYR B CA 1
ATOM 4475 C C . TYR B 1 133 ? 2.67 35.719 1.146 1 98.5 133 TYR B C 1
ATOM 4477 O O . TYR B 1 133 ? 3.129 36.875 1.108 1 98.5 133 TYR B O 1
ATOM 4485 N N . ARG B 1 134 ? 2.23 35.156 2.227 1 97.94 134 ARG B N 1
ATOM 4486 C CA . ARG B 1 134 ? 2.26 35.875 3.494 1 97.94 134 ARG B CA 1
ATOM 4487 C C . ARG B 1 134 ? 3.688 36.281 3.871 1 97.94 134 ARG B C 1
ATOM 4489 O O . ARG B 1 134 ? 3.918 37.344 4.453 1 97.94 134 ARG B O 1
ATOM 4496 N N . ALA B 1 135 ? 4.609 35.406 3.51 1 98.44 135 ALA B N 1
ATOM 4497 C CA . ALA B 1 135 ? 6.008 35.625 3.871 1 98.44 135 ALA B CA 1
ATOM 4498 C C . ALA B 1 135 ? 6.648 36.656 2.979 1 98.44 135 ALA B C 1
ATOM 4500 O O . ALA B 1 135 ? 7.527 37.406 3.42 1 98.44 135 ALA B O 1
ATOM 4501 N N . THR B 1 136 ? 6.164 36.781 1.696 1 98.5 136 THR B N 1
ATOM 4502 C CA . THR B 1 136 ? 6.91 37.562 0.714 1 98.5 136 THR B CA 1
ATOM 4503 C C . THR B 1 136 ? 6.094 38.781 0.243 1 98.5 136 THR B C 1
ATOM 4505 O O . THR B 1 136 ? 6.633 39.688 -0.369 1 98.5 136 THR B O 1
ATOM 4508 N N . SER B 1 137 ? 4.809 38.688 0.375 1 97.69 137 SER B N 1
ATOM 4509 C CA . SER B 1 137 ? 3.852 39.656 -0.138 1 97.69 137 SER B CA 1
ATOM 4510 C C . SER B 1 137 ? 3.877 39.719 -1.662 1 97.69 137 SER B C 1
ATOM 4512 O O . SER B 1 137 ? 3.453 40.719 -2.262 1 97.69 137 SER B O 1
ATOM 4514 N N . ASN B 1 138 ? 4.492 38.688 -2.217 1 98.19 138 ASN B N 1
ATOM 4515 C CA . ASN B 1 138 ? 4.465 38.594 -3.672 1 98.19 138 ASN B CA 1
ATOM 4516 C C . ASN B 1 138 ? 3.135 38.062 -4.172 1 98.19 138 ASN B C 1
ATOM 4518 O O . ASN B 1 138 ? 2.838 36.875 -3.977 1 98.19 138 ASN B O 1
ATOM 4522 N N . ILE B 1 139 ? 2.42 38.781 -4.941 1 97.62 139 ILE B N 1
ATOM 4523 C CA . ILE B 1 139 ? 1.031 38.531 -5.309 1 97.62 139 ILE B CA 1
ATOM 4524 C C . ILE B 1 139 ? 0.957 37.312 -6.234 1 97.62 139 ILE B C 1
ATOM 4526 O O . ILE B 1 139 ? -0.08 36.656 -6.312 1 97.62 139 ILE B O 1
ATOM 4530 N N . LYS B 1 140 ? 2.006 36.969 -6.895 1 97.94 140 LYS B N 1
ATOM 4531 C CA . LYS B 1 140 ? 1.973 35.844 -7.82 1 97.94 140 LYS B CA 1
ATOM 4532 C C . LYS B 1 140 ? 1.646 34.562 -7.094 1 97.94 140 LYS B C 1
ATOM 4534 O O . LYS B 1 140 ? 0.979 33.688 -7.645 1 97.94 140 LYS B O 1
ATOM 4539 N N . TYR B 1 141 ? 2.133 34.438 -5.84 1 98.31 141 TYR B N 1
ATOM 4540 C CA . TYR B 1 141 ? 1.87 33.219 -5.059 1 98.31 141 TYR B CA 1
ATOM 4541 C C . TYR B 1 141 ? 0.4 33.125 -4.668 1 98.31 141 TYR B C 1
ATOM 4543 O O . TYR B 1 141 ? -0.208 32.062 -4.746 1 98.31 141 TYR B O 1
ATOM 4551 N N . GLU B 1 142 ? -0.181 34.219 -4.266 1 97 142 GLU B N 1
ATOM 4552 C CA . GLU B 1 142 ? -1.586 34.219 -3.873 1 97 142 GLU B CA 1
ATOM 4553 C C . GLU B 1 142 ? -2.494 33.938 -5.066 1 97 142 GLU B C 1
ATOM 4555 O O . GLU B 1 142 ? -3.488 33.219 -4.941 1 97 142 GLU B O 1
ATOM 4560 N N . VAL B 1 143 ? -2.17 34.562 -6.18 1 97.06 143 VAL B N 1
ATOM 4561 C CA . VAL B 1 143 ? -2.959 34.344 -7.391 1 97.06 143 VAL B CA 1
ATOM 4562 C C . VAL B 1 143 ? -2.953 32.875 -7.777 1 97.06 143 VAL B C 1
ATOM 4564 O O . VAL B 1 143 ? -4.004 32.281 -8.055 1 97.06 143 VAL B O 1
ATOM 4567 N N . ALA B 1 144 ? -1.766 32.312 -7.766 1 96.94 144 ALA B N 1
ATOM 4568 C CA . ALA B 1 144 ? -1.637 30.891 -8.102 1 96.94 144 ALA B CA 1
ATOM 4569 C C . ALA B 1 144 ? -2.383 30.016 -7.105 1 96.94 144 ALA B C 1
ATOM 4571 O O . ALA B 1 144 ? -3.059 29.047 -7.488 1 96.94 144 ALA B O 1
ATOM 4572 N N . ALA B 1 145 ? -2.283 30.297 -5.828 1 97.44 145 ALA B N 1
ATOM 4573 C CA . ALA B 1 145 ? -2.938 29.531 -4.77 1 97.44 145 ALA B CA 1
ATOM 4574 C C . ALA B 1 145 ? -4.457 29.609 -4.895 1 97.44 145 ALA B C 1
ATOM 4576 O O . ALA B 1 145 ? -5.152 28.594 -4.75 1 97.44 145 ALA B O 1
ATOM 4577 N N . GLU B 1 146 ? -4.961 30.766 -5.141 1 96.19 146 GLU B N 1
ATOM 4578 C CA . GLU B 1 146 ? -6.406 30.969 -5.223 1 96.19 146 GLU B CA 1
ATOM 4579 C C . GLU B 1 146 ? -6.988 30.25 -6.438 1 96.19 146 GLU B C 1
ATOM 4581 O O . GLU B 1 146 ? -8.094 29.703 -6.371 1 96.19 146 GLU B O 1
ATOM 4586 N N . GLU B 1 147 ? -6.289 30.375 -7.523 1 96.62 147 GLU B N 1
ATOM 4587 C CA . GLU B 1 147 ? -6.734 29.656 -8.711 1 96.62 147 GLU B CA 1
ATOM 4588 C C . GLU B 1 147 ? -6.863 28.156 -8.438 1 96.62 147 GLU B C 1
ATOM 4590 O O . GLU B 1 147 ? -7.863 27.531 -8.797 1 96.62 147 GLU B O 1
ATOM 4595 N N . MET B 1 148 ? -5.879 27.594 -7.805 1 97.5 148 MET B N 1
ATOM 4596 C CA . MET B 1 148 ? -5.91 26.156 -7.484 1 97.5 148 MET B CA 1
ATOM 4597 C C . MET B 1 148 ? -6.984 25.859 -6.445 1 97.5 148 MET B C 1
ATOM 4599 O O . MET B 1 148 ? -7.629 24.812 -6.496 1 97.5 148 MET B O 1
ATOM 4603 N N . LEU B 1 149 ? -7.16 26.766 -5.516 1 97.81 149 LEU B N 1
ATOM 4604 C CA . LEU B 1 149 ? -8.203 26.594 -4.508 1 97.81 149 LEU B CA 1
ATOM 4605 C C . LEU B 1 149 ? -9.57 26.469 -5.164 1 97.81 149 LEU B C 1
ATOM 4607 O O . LEU B 1 149 ? -10.375 25.625 -4.777 1 97.81 149 LEU B O 1
ATOM 4611 N N . GLN B 1 150 ? -9.836 27.281 -6.133 1 97.12 150 GLN B N 1
ATOM 4612 C CA . GLN B 1 150 ? -11.117 27.219 -6.828 1 97.12 150 GLN B CA 1
ATOM 4613 C C . GLN B 1 150 ? -11.305 25.875 -7.512 1 97.12 150 GLN B C 1
ATOM 4615 O O . GLN B 1 150 ? -12.406 25.312 -7.496 1 97.12 150 GLN B O 1
ATOM 4620 N N . GLN B 1 151 ? -10.289 25.406 -8.078 1 96.5 151 GLN B N 1
ATOM 4621 C CA . GLN B 1 151 ? -10.344 24.094 -8.719 1 96.5 151 GLN B CA 1
ATOM 4622 C C . GLN B 1 151 ? -10.562 22.984 -7.695 1 96.5 151 GLN B C 1
ATOM 4624 O O . GLN B 1 151 ? -11.32 22.047 -7.945 1 96.5 151 GLN B O 1
ATOM 4629 N N . LEU B 1 152 ? -9.891 23.062 -6.59 1 97.56 152 LEU B N 1
ATOM 4630 C CA . LEU B 1 152 ? -10.055 22.094 -5.508 1 97.56 152 LEU B CA 1
ATOM 4631 C C . LEU B 1 152 ? -11.484 22.094 -4.996 1 97.56 152 LEU B C 1
ATOM 4633 O O . LEU B 1 152 ? -12.055 21.016 -4.746 1 97.56 152 LEU B O 1
ATOM 4637 N N . ILE B 1 153 ? -12.023 23.297 -4.84 1 97.94 153 ILE B N 1
ATOM 4638 C CA . ILE B 1 153 ? -13.414 23.422 -4.406 1 97.94 153 ILE B CA 1
ATOM 4639 C C . ILE B 1 153 ? -14.32 22.703 -5.402 1 97.94 153 ILE B C 1
ATOM 4641 O O . ILE B 1 153 ? -15.219 21.969 -5.008 1 97.94 153 ILE B O 1
ATOM 4645 N N . HIS B 1 154 ? -14.078 22.891 -6.625 1 96.31 154 HIS B N 1
ATOM 4646 C CA . HIS B 1 154 ? -14.875 22.234 -7.66 1 96.31 154 HIS B CA 1
ATOM 4647 C C . HIS B 1 154 ? -14.766 20.719 -7.559 1 96.31 154 HIS B C 1
ATOM 4649 O O . HIS B 1 154 ? -15.781 20.016 -7.578 1 96.31 154 HIS B O 1
ATOM 4655 N N . TRP B 1 155 ? -13.531 20.188 -7.406 1 94.81 155 TRP B N 1
ATOM 4656 C CA . TRP B 1 155 ? -13.312 18.734 -7.352 1 94.81 155 TRP B CA 1
ATOM 4657 C C . TRP B 1 155 ? -13.93 18.141 -6.09 1 94.81 155 TRP B C 1
ATOM 4659 O O . TRP B 1 155 ? -14.516 17.062 -6.129 1 94.81 155 TRP B O 1
ATOM 4669 N N . ILE B 1 156 ? -13.805 18.781 -5.012 1 95.44 156 ILE B N 1
ATOM 4670 C CA . ILE B 1 156 ? -14.164 18.219 -3.713 1 95.44 156 ILE B CA 1
ATOM 4671 C C . ILE B 1 156 ? -15.664 18.375 -3.484 1 95.44 156 ILE B C 1
ATOM 4673 O O . ILE B 1 156 ? -16.312 17.469 -2.955 1 95.44 156 ILE B O 1
ATOM 4677 N N . CYS B 1 157 ? -16.266 19.484 -3.977 1 94.75 157 CYS B N 1
ATOM 4678 C CA . CYS B 1 157 ? -17.641 19.797 -3.609 1 94.75 157 CYS B CA 1
ATOM 4679 C C . CYS B 1 157 ? -18.594 19.5 -4.758 1 94.75 157 CYS B C 1
ATOM 4681 O O . CYS B 1 157 ? -19.797 19.297 -4.543 1 94.75 157 CYS B O 1
ATOM 4683 N N . VAL B 1 158 ? -18.094 19.516 -5.977 1 92.19 158 VAL B N 1
ATOM 4684 C CA . VAL B 1 158 ? -19.031 19.547 -7.094 1 92.19 158 VAL B CA 1
ATOM 4685 C C . VAL B 1 158 ? -18.812 18.312 -7.977 1 92.19 158 VAL B C 1
ATOM 4687 O O . VAL B 1 158 ? -19.75 17.531 -8.188 1 92.19 158 VAL B O 1
ATOM 4690 N N . ASP B 1 159 ? -17.625 18.203 -8.484 1 90.5 159 ASP B N 1
ATOM 4691 C CA . ASP B 1 159 ? -17.359 17.188 -9.508 1 90.5 159 ASP B CA 1
ATOM 4692 C C . ASP B 1 159 ? -15.891 16.797 -9.523 1 90.5 159 ASP B C 1
ATOM 4694 O O . ASP B 1 159 ? -15.031 17.609 -9.859 1 90.5 159 ASP B O 1
ATOM 4698 N N . ASP B 1 160 ? -15.68 15.508 -9.266 1 88.44 160 ASP B N 1
ATOM 4699 C CA . ASP B 1 160 ? -14.289 15.086 -9.195 1 88.44 160 ASP B CA 1
ATOM 4700 C C . ASP B 1 160 ? -13.875 14.359 -10.477 1 88.44 160 ASP B C 1
ATOM 4702 O O . ASP B 1 160 ? -12.828 13.711 -10.523 1 88.44 160 ASP B O 1
ATOM 4706 N N . SER B 1 161 ? -14.609 14.344 -11.5 1 85.56 161 SER B N 1
ATOM 4707 C CA . SER B 1 161 ? -14.32 13.633 -12.75 1 85.56 161 SER B CA 1
ATOM 4708 C C . SER B 1 161 ? -13.016 14.117 -13.367 1 85.56 161 SER B C 1
ATOM 4710 O O . SER B 1 161 ? -12.336 13.359 -14.062 1 85.56 161 SER B O 1
ATOM 4712 N N . GLY B 1 162 ? -12.703 15.32 -13.086 1 84.81 162 GLY B N 1
ATOM 4713 C CA . GLY B 1 162 ? -11.492 15.906 -13.641 1 84.81 162 GLY B CA 1
ATOM 4714 C C . GLY B 1 162 ? -10.227 15.352 -13.023 1 84.81 162 GLY B C 1
ATOM 4715 O O . GLY B 1 162 ? -9.133 15.57 -13.547 1 84.81 162 GLY B O 1
ATOM 4716 N N . LEU B 1 163 ? -10.344 14.609 -11.961 1 86.69 163 LEU B N 1
ATOM 4717 C CA . LEU B 1 163 ? -9.18 14 -11.328 1 86.69 163 LEU B CA 1
ATOM 4718 C C . LEU B 1 163 ? -8.758 12.734 -12.062 1 86.69 163 LEU B C 1
ATOM 4720 O O . LEU B 1 163 ? -7.676 12.195 -11.812 1 86.69 163 LEU B O 1
ATOM 4724 N N . GLY B 1 164 ? -9.562 12.258 -13 1 77.19 164 GLY B N 1
ATOM 4725 C CA . GLY B 1 164 ? -9.148 11.18 -13.883 1 77.19 164 GLY B CA 1
ATOM 4726 C C . GLY B 1 164 ? -9.633 9.812 -13.43 1 77.19 164 GLY B C 1
ATOM 4727 O O . GLY B 1 164 ? -9.109 8.789 -13.867 1 77.19 164 GLY B O 1
ATOM 4728 N N . MET B 1 165 ? -10.516 9.797 -12.484 1 73.88 165 MET B N 1
ATOM 4729 C CA . MET B 1 165 ? -11.094 8.508 -12.109 1 73.88 165 MET B CA 1
ATOM 4730 C C . MET B 1 165 ? -12.43 8.289 -12.805 1 73.88 165 MET B C 1
ATOM 4732 O O . MET B 1 165 ? -13.359 9.086 -12.633 1 73.88 165 MET B O 1
ATOM 4736 N N . PRO B 1 166 ? -12.445 7.25 -13.57 1 73.25 166 PRO B N 1
ATOM 4737 C CA . PRO B 1 166 ? -13.727 6.984 -14.234 1 73.25 166 PRO B CA 1
ATOM 4738 C C . PRO B 1 166 ? -14.836 6.625 -13.25 1 73.25 166 PRO B C 1
ATOM 4740 O O . PRO B 1 166 ? -14.586 5.969 -12.242 1 73.25 166 PRO B O 1
ATOM 4743 N N . ALA B 1 167 ? -15.984 7.133 -13.562 1 78.94 167 ALA B N 1
ATOM 4744 C CA . ALA B 1 167 ? -17.156 6.738 -12.781 1 78.94 167 ALA B CA 1
ATOM 4745 C C . ALA B 1 167 ? -17.688 5.383 -13.242 1 78.94 167 ALA B C 1
ATOM 4747 O O . ALA B 1 167 ? -18.297 5.277 -14.312 1 78.94 167 ALA B O 1
ATOM 4748 N N . LEU B 1 168 ? -17.391 4.367 -12.5 1 87.62 168 LEU B N 1
ATOM 4749 C CA . LEU B 1 168 ? -17.875 3.035 -12.844 1 87.62 168 LEU B CA 1
ATOM 4750 C C . LEU B 1 168 ? -19.172 2.727 -12.117 1 87.62 168 LEU B C 1
ATOM 4752 O O . LEU B 1 168 ? -19.375 3.17 -10.992 1 87.62 168 LEU B O 1
ATOM 4756 N N . SER B 1 169 ? -19.969 1.962 -12.742 1 87.56 169 SER B N 1
ATOM 4757 C CA . SER B 1 169 ? -21.359 1.774 -12.328 1 87.56 169 SER B CA 1
ATOM 4758 C C . SER B 1 169 ? -21.438 1.106 -10.961 1 87.56 169 SER B C 1
ATOM 4760 O O . SER B 1 169 ? -22.422 1.294 -10.234 1 87.56 169 SER B O 1
ATOM 4762 N N . GLY B 1 170 ? -20.469 0.355 -10.633 1 89.88 170 GLY B N 1
ATOM 4763 C CA . GLY B 1 170 ? -20.516 -0.36 -9.367 1 89.88 170 GLY B CA 1
ATOM 4764 C C . GLY B 1 170 ? -19.828 0.382 -8.234 1 89.88 170 GLY B C 1
ATOM 4765 O O . GLY B 1 170 ? -19.922 -0.027 -7.078 1 89.88 170 GLY B O 1
ATOM 4766 N N . ALA B 1 171 ? -19.234 1.438 -8.602 1 85.06 171 ALA B N 1
ATOM 4767 C CA . ALA B 1 171 ? -18.547 2.23 -7.582 1 85.06 171 ALA B CA 1
ATOM 4768 C C . ALA B 1 171 ? -19.484 3.244 -6.945 1 85.06 171 ALA B C 1
ATOM 4770 O O . ALA B 1 171 ? -19.922 4.191 -7.602 1 85.06 171 ALA B O 1
ATOM 4771 N N . LEU B 1 172 ? -19.828 2.998 -5.727 1 84.12 172 LEU B N 1
ATOM 4772 C CA . LEU B 1 172 ? -20.703 3.936 -5.031 1 84.12 172 LEU B CA 1
ATOM 4773 C C . LEU B 1 172 ? -19.984 5.258 -4.773 1 84.12 172 LEU B C 1
ATOM 4775 O O . LEU B 1 172 ? -18.797 5.273 -4.457 1 84.12 172 LEU B O 1
ATOM 4779 N N . PRO B 1 173 ? -20.766 6.324 -4.969 1 87 173 PRO B N 1
ATOM 4780 C CA . PRO B 1 173 ? -20.156 7.625 -4.66 1 87 173 PRO B CA 1
ATOM 4781 C C . PRO B 1 173 ? -19.797 7.77 -3.182 1 87 173 PRO B C 1
ATOM 4783 O O . PRO B 1 173 ? -20.688 7.859 -2.332 1 87 173 PRO B O 1
ATOM 4786 N N . THR B 1 174 ? -18.562 7.668 -2.908 1 91.25 174 THR B N 1
ATOM 4787 C CA . THR B 1 174 ? -18.062 7.785 -1.54 1 91.25 174 THR B CA 1
ATOM 4788 C C . THR B 1 174 ? -17.156 9 -1.394 1 91.25 174 THR B C 1
ATOM 4790 O O . THR B 1 174 ? -16.625 9.508 -2.381 1 91.25 174 THR B O 1
ATOM 4793 N N . ARG B 1 175 ? -17.203 9.492 -0.225 1 93.31 175 ARG B N 1
ATOM 4794 C CA . ARG B 1 175 ? -16.312 10.586 0.138 1 93.31 175 ARG B CA 1
ATOM 4795 C C . ARG B 1 175 ? -15.32 10.148 1.206 1 93.31 175 ARG B C 1
ATOM 4797 O O . ARG B 1 175 ? -15.711 9.648 2.26 1 93.31 175 ARG B O 1
ATOM 4804 N N . GLN B 1 176 ? -14.117 10.391 0.835 1 95.56 176 GLN B N 1
ATOM 4805 C CA . GLN B 1 176 ? -13.078 10.148 1.828 1 95.56 176 GLN B CA 1
ATOM 4806 C C . GLN B 1 176 ? -12.977 11.305 2.818 1 95.56 176 GLN B C 1
ATOM 4808 O O . GLN B 1 176 ? -13.062 12.469 2.428 1 95.56 176 GLN B O 1
ATOM 4813 N N . LEU B 1 177 ? -12.703 10.992 4.074 1 98.31 177 LEU B N 1
ATOM 4814 C CA . LEU B 1 177 ? -12.602 11.992 5.129 1 98.31 177 LEU B CA 1
ATOM 4815 C C . LEU B 1 177 ? -11.539 13.031 4.789 1 98.31 177 LEU B C 1
ATOM 4817 O O . LEU B 1 177 ? -11.688 14.211 5.117 1 98.31 177 LEU B O 1
ATOM 4821 N N . GLY B 1 178 ? -10.5 12.578 4.059 1 97.44 178 GLY B N 1
ATOM 4822 C CA . GLY B 1 178 ? -9.383 13.438 3.721 1 97.44 178 GLY B CA 1
ATOM 4823 C C . GLY B 1 178 ? -9.781 14.633 2.879 1 97.44 178 GLY B C 1
ATOM 4824 O O . GLY B 1 178 ? -9.18 15.703 2.984 1 97.44 178 GLY B O 1
ATOM 4825 N N . TYR B 1 179 ? -10.859 14.562 2.102 1 96.62 179 TYR B N 1
ATOM 4826 C CA . TYR B 1 179 ? -11.242 15.633 1.181 1 96.62 179 TYR B CA 1
ATOM 4827 C C . TYR B 1 179 ? -11.828 16.812 1.932 1 96.62 179 TYR B C 1
ATOM 4829 O O . TYR B 1 179 ? -11.305 17.938 1.857 1 96.62 179 TYR B O 1
ATOM 4837 N N . PRO B 1 180 ? -12.867 16.547 2.725 1 98.06 180 PRO B N 1
ATOM 4838 C CA . PRO B 1 180 ? -13.43 17.703 3.43 1 98.06 180 PRO B CA 1
ATOM 4839 C C . PRO B 1 180 ? -12.484 18.266 4.492 1 98.06 180 PRO B C 1
ATOM 4841 O O . PRO B 1 180 ? -12.484 19.469 4.75 1 98.06 180 PRO B O 1
ATOM 4844 N N . MET B 1 181 ? -11.703 17.422 5.105 1 98.44 181 MET B N 1
ATOM 4845 C CA . MET B 1 181 ? -10.773 17.922 6.113 1 98.44 181 MET B CA 1
ATOM 4846 C C . MET B 1 181 ? -9.711 18.812 5.48 1 98.44 181 MET B C 1
ATOM 4848 O O . MET B 1 181 ? -9.359 19.859 6.027 1 98.44 181 MET B O 1
ATOM 4852 N N . MET B 1 182 ? -9.219 18.422 4.281 1 98.44 182 MET B N 1
ATOM 4853 C CA . MET B 1 182 ? -8.227 19.234 3.578 1 98.44 182 MET B CA 1
ATOM 4854 C C . MET B 1 182 ? -8.836 20.562 3.123 1 98.44 182 MET B C 1
ATOM 4856 O O . MET B 1 182 ? -8.188 21.609 3.199 1 98.44 182 MET B O 1
ATOM 4860 N N . LEU B 1 183 ? -10.062 20.469 2.645 1 98.62 183 LEU B N 1
ATOM 4861 C CA . LEU B 1 183 ? -10.703 21.719 2.24 1 98.62 183 LEU B CA 1
ATOM 4862 C C . LEU B 1 183 ? -10.836 22.672 3.424 1 98.62 183 LEU B C 1
ATOM 4864 O O . LEU B 1 183 ? -10.547 23.859 3.301 1 98.62 183 LEU B O 1
ATOM 4868 N N . LEU B 1 184 ? -11.258 22.141 4.543 1 98.75 184 LEU B N 1
ATOM 4869 C CA . LEU B 1 184 ? -11.367 22.969 5.742 1 98.75 184 LEU B CA 1
ATOM 4870 C C . LEU B 1 184 ? -10.023 23.594 6.102 1 98.75 184 LEU B C 1
ATOM 4872 O O . LEU B 1 184 ? -9.953 24.781 6.426 1 98.75 184 LEU B O 1
ATOM 4876 N N . ASN B 1 185 ? -8.984 22.781 6.059 1 98.44 185 ASN B N 1
ATOM 4877 C CA . ASN B 1 185 ? -7.645 23.25 6.387 1 98.44 185 ASN B CA 1
ATOM 4878 C C . ASN B 1 185 ? -7.184 24.328 5.422 1 98.44 185 ASN B C 1
ATOM 4880 O O . ASN B 1 185 ? -6.605 25.344 5.848 1 98.44 185 ASN B O 1
ATOM 4884 N N . ILE B 1 186 ? -7.398 24.156 4.133 1 98.69 186 ILE B N 1
ATOM 4885 C CA . ILE B 1 186 ? -6.965 25.109 3.121 1 98.69 186 ILE B CA 1
ATOM 4886 C C . ILE B 1 186 ? -7.719 26.438 3.303 1 98.69 186 ILE B C 1
ATOM 4888 O O . ILE B 1 186 ? -7.125 27.5 3.221 1 98.69 186 ILE B O 1
ATOM 4892 N N . LEU B 1 187 ? -9.031 26.328 3.539 1 98.5 187 LEU B N 1
ATOM 4893 C CA . LEU B 1 187 ? -9.836 27.531 3.756 1 98.5 187 LEU B CA 1
ATOM 4894 C C . LEU B 1 187 ? -9.367 28.281 4.996 1 98.5 187 LEU B C 1
ATOM 4896 O O . LEU B 1 187 ? -9.273 29.516 4.98 1 98.5 187 LEU B O 1
ATOM 4900 N N . THR B 1 188 ? -9.07 27.5 6.004 1 97.81 188 THR B N 1
ATOM 4901 C CA . THR B 1 188 ? -8.57 28.109 7.23 1 97.81 188 THR B CA 1
ATOM 4902 C C . THR B 1 188 ? -7.25 28.828 6.98 1 97.81 188 THR B C 1
ATOM 4904 O O . THR B 1 188 ? -7.055 29.953 7.449 1 97.81 188 THR B O 1
ATOM 4907 N N . GLU B 1 189 ? -6.359 28.203 6.234 1 96.44 189 GLU B N 1
ATOM 4908 C CA . GLU B 1 189 ? -5.066 28.797 5.914 1 96.44 189 GLU B CA 1
ATOM 4909 C C . GLU B 1 189 ? -5.223 30 4.992 1 96.44 189 GLU B C 1
ATOM 4911 O O . GLU B 1 189 ? -4.516 31 5.141 1 96.44 189 GLU B O 1
ATOM 4916 N N . PHE B 1 190 ? -6.102 29.891 4.039 1 97.19 190 PHE B N 1
ATOM 4917 C CA . PHE B 1 190 ? -6.266 30.938 3.023 1 97.19 190 PHE B CA 1
ATOM 4918 C C . PHE B 1 190 ? -6.938 32.156 3.615 1 97.19 190 PHE B C 1
ATOM 4920 O O . PHE B 1 190 ? -6.52 33.281 3.35 1 97.19 190 PHE B O 1
ATOM 4927 N N . CYS B 1 191 ? -7.973 31.984 4.465 1 95.94 191 CYS B N 1
ATOM 4928 C CA . CYS B 1 191 ? -8.805 33.094 4.938 1 95.94 191 CYS B CA 1
ATOM 4929 C C . CYS B 1 191 ? -8.258 33.656 6.242 1 95.94 191 CYS B C 1
ATOM 4931 O O . CYS B 1 191 ? -8.438 34.844 6.527 1 95.94 191 CYS B O 1
ATOM 4933 N N . GLY B 1 192 ? -7.578 32.812 7 1 91.19 192 GLY B N 1
ATOM 4934 C CA . GLY B 1 192 ? -7.234 33.25 8.344 1 91.19 192 GLY B CA 1
ATOM 4935 C C . GLY B 1 192 ? -8.414 33.812 9.109 1 91.19 192 GLY B C 1
ATOM 4936 O O . GLY B 1 192 ? -9.477 33.188 9.172 1 91.19 192 GLY B O 1
ATOM 4937 N N . ASN B 1 193 ? -8.211 35.031 9.719 1 88.69 193 ASN B N 1
ATOM 4938 C CA . ASN B 1 193 ? -9.281 35.656 10.477 1 88.69 193 ASN B CA 1
ATOM 4939 C C . ASN B 1 193 ? -9.883 36.844 9.719 1 88.69 193 ASN B C 1
ATOM 4941 O O . ASN B 1 193 ? -10.602 37.656 10.297 1 88.69 193 ASN B O 1
ATOM 4945 N N . GLU B 1 194 ? -9.617 36.875 8.461 1 93 194 GLU B N 1
ATOM 4946 C CA . GLU B 1 194 ? -10.133 37.969 7.66 1 93 194 GLU B CA 1
ATOM 4947 C C . GLU B 1 194 ? -11.625 37.812 7.387 1 93 194 GLU B C 1
ATOM 4949 O O . GLU B 1 194 ? -12.023 36.906 6.621 1 93 194 GLU B O 1
ATOM 4954 N N . ALA B 1 195 ? -12.336 38.688 7.812 1 94.12 195 ALA B N 1
ATOM 4955 C CA . ALA B 1 195 ? -13.789 38.594 7.805 1 94.12 195 ALA B CA 1
ATOM 4956 C C . ALA B 1 195 ? -14.328 38.531 6.375 1 94.12 195 ALA B C 1
ATOM 4958 O O . ALA B 1 195 ? -15.242 37.75 6.086 1 94.12 195 ALA B O 1
ATOM 4959 N N . GLU B 1 196 ? -13.82 39.344 5.512 1 95.5 196 GLU B N 1
ATOM 4960 C CA . GLU B 1 196 ? -14.312 39.406 4.137 1 95.5 196 GLU B CA 1
ATOM 4961 C C . GLU B 1 196 ? -14.07 38.062 3.412 1 95.5 196 GLU B C 1
ATOM 4963 O O . GLU B 1 196 ? -14.961 37.562 2.719 1 95.5 196 GLU B O 1
ATOM 4968 N N . LYS B 1 197 ? -12.852 37.5 3.562 1 95.25 197 LYS B N 1
ATOM 4969 C CA . LYS B 1 197 ? -12.531 36.219 2.938 1 95.25 197 LYS B CA 1
ATOM 4970 C C . LYS B 1 197 ? -13.391 35.094 3.506 1 95.25 197 LYS B C 1
ATOM 4972 O O . LYS B 1 197 ? -13.867 34.25 2.762 1 95.25 197 LYS B O 1
ATOM 4977 N N . ARG B 1 198 ? -13.547 35.125 4.805 1 96.31 198 ARG B N 1
ATOM 4978 C CA . ARG B 1 198 ? -14.344 34.094 5.449 1 96.31 198 ARG B CA 1
ATOM 4979 C C . ARG B 1 198 ? -15.797 34.156 5.008 1 96.31 198 ARG B C 1
ATOM 4981 O O . ARG B 1 198 ? -16.453 33.125 4.875 1 96.31 198 ARG B O 1
ATOM 4988 N N . GLU B 1 199 ? -16.297 35.344 4.793 1 97.06 199 GLU B N 1
ATOM 4989 C CA . GLU B 1 199 ? -17.656 35.5 4.281 1 97.06 199 GLU B CA 1
ATOM 4990 C C . GLU B 1 199 ? -17.766 34.969 2.854 1 97.06 199 GLU B C 1
ATOM 4992 O O . GLU B 1 199 ? -18.734 34.281 2.516 1 97.06 199 GLU B O 1
ATOM 4997 N N . LYS B 1 200 ? -16.797 35.281 2.125 1 96.88 200 LYS B N 1
ATOM 4998 C CA . LYS B 1 200 ? -16.781 34.844 0.731 1 96.88 200 LYS B CA 1
ATOM 4999 C C . LYS B 1 200 ? -16.844 33.344 0.627 1 96.88 200 LYS B C 1
ATOM 5001 O O . LYS B 1 200 ? -17.484 32.781 -0.27 1 96.88 200 LYS B O 1
ATOM 5006 N N . TYR B 1 201 ? -16.188 32.656 1.564 1 97.88 201 TYR B N 1
ATOM 5007 C CA . TYR B 1 201 ? -16.078 31.219 1.485 1 97.88 201 TYR B CA 1
ATOM 5008 C C . TYR B 1 201 ? -16.938 30.547 2.553 1 97.88 201 TYR B C 1
ATOM 5010 O O . TYR B 1 201 ? -16.688 29.406 2.932 1 97.88 201 TYR B O 1
ATOM 5018 N N . SER B 1 202 ? -17.938 31.234 3.049 1 97.62 202 SER B N 1
ATOM 5019 C CA . SER B 1 202 ? -18.75 30.75 4.16 1 97.62 202 SER B CA 1
ATOM 5020 C C . SER B 1 202 ? -19.453 29.453 3.805 1 97.62 202 SER B C 1
ATOM 5022 O O . SER B 1 202 ? -19.578 28.562 4.648 1 97.62 202 SER B O 1
ATOM 5024 N N . GLU B 1 203 ? -19.906 29.328 2.57 1 97.94 203 GLU B N 1
ATOM 5025 C CA . GLU B 1 203 ? -20.594 28.109 2.137 1 97.94 203 GLU B CA 1
ATOM 5026 C C . GLU B 1 203 ? -19.656 26.922 2.119 1 97.94 203 GLU B C 1
ATOM 5028 O O . GLU B 1 203 ? -20.047 25.797 2.457 1 97.94 203 GLU B O 1
ATOM 5033 N N . GLN B 1 204 ? -18.422 27.125 1.725 1 98.44 204 GLN B N 1
ATOM 5034 C CA . GLN B 1 204 ? -17.438 26.062 1.657 1 98.44 204 GLN B CA 1
ATOM 5035 C C . GLN B 1 204 ? -16.984 25.641 3.053 1 98.44 204 GLN B C 1
ATOM 5037 O O . GLN B 1 204 ? -16.719 24.453 3.295 1 98.44 204 GLN B O 1
ATOM 5042 N N . PHE B 1 205 ? -16.859 26.609 3.947 1 98.19 205 PHE B N 1
ATOM 5043 C CA . PHE B 1 205 ? -16.594 26.281 5.34 1 98.19 205 PHE B CA 1
ATOM 5044 C C . PHE B 1 205 ? -17.688 25.375 5.895 1 98.19 205 PHE B C 1
ATOM 5046 O O . PHE B 1 205 ? -17.406 24.328 6.473 1 98.19 205 PHE B O 1
ATOM 5053 N N . LYS B 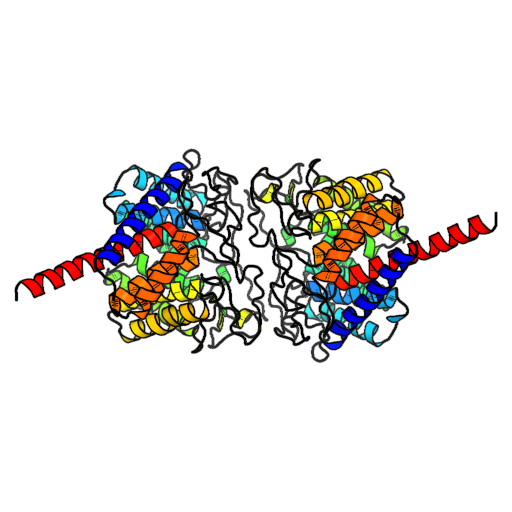1 206 ? -18.938 25.828 5.66 1 98.12 206 LYS B N 1
ATOM 5054 C CA . LYS B 1 206 ? -20.094 25.062 6.145 1 98.12 206 LYS B CA 1
ATOM 5055 C C . LYS B 1 206 ? -20.141 23.672 5.535 1 98.12 206 LYS B C 1
ATOM 5057 O O . LYS B 1 206 ? -20.359 22.688 6.242 1 98.12 206 LYS B O 1
ATOM 5062 N N . TRP B 1 207 ? -19.922 23.609 4.277 1 98.06 207 TRP B N 1
ATOM 5063 C CA . TRP B 1 207 ? -19.922 22.328 3.574 1 98.06 207 TRP B CA 1
ATOM 5064 C C . TRP B 1 207 ? -18.875 21.375 4.164 1 98.06 207 TRP B C 1
ATOM 5066 O O . TRP B 1 207 ? -19.156 20.203 4.395 1 98.06 207 TRP B O 1
ATOM 5076 N N . SER B 1 208 ? -17.672 21.859 4.387 1 98.56 208 SER B N 1
ATOM 5077 C CA . SER B 1 208 ? -16.578 21.062 4.898 1 98.56 208 SER B CA 1
ATOM 5078 C C . SER B 1 208 ? -16.906 20.484 6.27 1 98.56 208 SER B C 1
ATOM 5080 O O . SER B 1 208 ? -16.672 19.297 6.516 1 98.56 208 SER B O 1
ATOM 5082 N N . VAL B 1 209 ? -17.406 21.328 7.098 1 98.62 209 VAL B N 1
ATOM 5083 C CA . VAL B 1 209 ? -17.75 20.906 8.453 1 98.62 209 VAL B CA 1
ATOM 5084 C C . VAL B 1 209 ? -18.812 19.828 8.398 1 98.62 209 VAL B C 1
ATOM 5086 O O . VAL B 1 209 ? -18.672 18.766 9.023 1 98.62 209 VAL B O 1
ATOM 5089 N N . GLU B 1 210 ? -19.859 20.062 7.648 1 97.81 210 GLU B N 1
ATOM 5090 C CA . GLU B 1 210 ? -20.953 19.109 7.543 1 97.81 210 GLU B CA 1
ATOM 5091 C C . GLU B 1 210 ? -20.484 17.781 6.957 1 97.81 210 GLU B C 1
ATOM 5093 O O . GLU B 1 210 ? -20.891 16.703 7.41 1 97.81 210 GLU B O 1
ATOM 5098 N N . ALA B 1 211 ? -19.672 17.875 5.953 1 97.88 211 ALA B N 1
ATOM 5099 C CA . ALA B 1 211 ? -19.156 16.672 5.297 1 97.88 211 ALA B CA 1
ATOM 5100 C C . ALA B 1 211 ? -18.297 15.852 6.254 1 97.88 211 ALA B C 1
ATOM 5102 O O . ALA B 1 211 ? -18.359 14.617 6.242 1 97.88 211 ALA B O 1
ATOM 5103 N N . ILE B 1 212 ? -17.484 16.484 7.07 1 98.62 212 ILE B N 1
ATOM 5104 C CA . ILE B 1 212 ? -16.656 15.781 8.055 1 98.62 212 ILE B CA 1
ATOM 5105 C C . ILE B 1 212 ? -17.562 15.078 9.07 1 98.62 212 ILE B C 1
ATOM 5107 O O . ILE B 1 212 ? -17.328 13.906 9.391 1 98.62 212 ILE B O 1
ATOM 5111 N N . LEU B 1 213 ? -18.562 15.742 9.531 1 98.31 213 LEU B N 1
ATOM 5112 C CA . LEU B 1 213 ? -19.438 15.219 10.578 1 98.31 213 LEU B CA 1
ATOM 5113 C C . LEU B 1 213 ? -20.203 13.984 10.094 1 98.31 213 LEU B C 1
ATOM 5115 O O . LEU B 1 213 ? -20.578 13.133 10.898 1 98.31 213 LEU B O 1
ATOM 5119 N N . LYS B 1 214 ? -20.344 13.812 8.812 1 97.56 214 LYS B N 1
ATOM 5120 C CA . LYS B 1 214 ? -21.078 12.688 8.234 1 97.56 214 LYS B CA 1
ATOM 5121 C C . LYS B 1 214 ? -20.297 11.383 8.391 1 97.56 214 LYS B C 1
ATOM 5123 O O . LYS B 1 214 ? -20.844 10.297 8.203 1 97.56 214 LYS B O 1
ATOM 5128 N N . HIS B 1 215 ? -19.062 11.484 8.789 1 98.5 215 HIS B N 1
ATOM 5129 C CA . HIS B 1 215 ? -18.219 10.297 8.898 1 98.5 215 HIS B CA 1
ATOM 5130 C C . HIS B 1 215 ? -18.391 9.625 10.258 1 98.5 215 HIS B C 1
ATOM 5132 O O . HIS B 1 215 ? -17.844 8.547 10.5 1 98.5 215 HIS B O 1
ATOM 5138 N N . ASP B 1 216 ? -19.109 10.219 11.133 1 98.25 216 ASP B N 1
ATOM 5139 C CA . ASP B 1 216 ? -19.344 9.727 12.484 1 98.25 216 ASP B CA 1
ATOM 5140 C C . ASP B 1 216 ? -20.578 8.82 12.539 1 98.25 216 ASP B C 1
ATOM 5142 O O . ASP B 1 216 ? -21.672 9.242 12.18 1 98.25 216 ASP B O 1
ATOM 5146 N N . ASP B 1 217 ? -20.406 7.617 12.984 1 97.12 217 ASP B N 1
ATOM 5147 C CA . ASP B 1 217 ? -21.578 6.734 13.102 1 97.12 217 ASP B CA 1
ATOM 5148 C C . ASP B 1 217 ? -22.062 6.656 14.547 1 97.12 217 ASP B C 1
ATOM 5150 O O . ASP B 1 217 ? -22.859 5.789 14.891 1 97.12 217 ASP B O 1
ATOM 5154 N N . GLY B 1 218 ? -21.547 7.441 15.438 1 96.75 218 GLY B N 1
ATOM 5155 C CA . GLY B 1 218 ? -21.891 7.434 16.844 1 96.75 218 GLY B CA 1
ATOM 5156 C C . GLY B 1 218 ? -20.875 6.707 17.703 1 96.75 218 GLY B C 1
ATOM 5157 O O . GLY B 1 218 ? -20.781 6.949 18.906 1 96.75 218 GLY B O 1
ATOM 5158 N N . ARG B 1 219 ? -20.125 5.785 17.078 1 96.38 219 ARG B N 1
ATOM 5159 C CA . ARG B 1 219 ? -19.109 5.023 17.812 1 96.38 219 ARG B CA 1
ATOM 5160 C C . ARG B 1 219 ? -17.734 5.156 17.156 1 96.38 219 ARG B C 1
ATOM 5162 O O . ARG B 1 219 ? -16.719 5.246 17.844 1 96.38 219 ARG B O 1
ATOM 5169 N N . TRP B 1 220 ? -17.703 5.129 15.812 1 97.56 220 TRP B N 1
ATOM 5170 C CA . TRP B 1 220 ? -16.484 5.176 15.031 1 97.56 220 TRP B CA 1
ATOM 5171 C C . TRP B 1 220 ? -16.516 6.336 14.039 1 97.56 220 TRP B C 1
ATOM 5173 O O . TRP B 1 220 ? -17.594 6.789 13.641 1 97.56 220 TRP B O 1
ATOM 5183 N N . ILE B 1 221 ? -15.359 6.844 13.766 1 98.56 221 ILE B N 1
ATOM 5184 C CA . ILE B 1 221 ? -15.195 7.73 12.617 1 98.56 221 ILE B CA 1
ATOM 5185 C C . ILE B 1 221 ? -14.719 6.922 11.414 1 98.56 221 ILE B C 1
ATOM 5187 O O . ILE B 1 221 ? -13.594 6.422 11.398 1 98.56 221 ILE B O 1
ATOM 5191 N N . HIS B 1 222 ? -15.609 6.848 10.398 1 98.5 222 HIS B N 1
ATOM 5192 C CA . HIS B 1 222 ? -15.297 6.094 9.188 1 98.5 222 HIS B CA 1
ATOM 5193 C C . HIS B 1 222 ? -14.469 6.934 8.219 1 98.5 222 HIS B C 1
ATOM 5195 O O . HIS B 1 222 ? -14.719 8.133 8.062 1 98.5 222 HIS B O 1
ATOM 5201 N N . GLU B 1 223 ? -13.516 6.277 7.527 1 98.31 223 GLU B N 1
ATOM 5202 C CA . GLU B 1 223 ? -12.711 6.988 6.539 1 98.31 223 GLU B CA 1
ATOM 5203 C C . GLU B 1 223 ? -13.547 7.344 5.309 1 98.31 223 GLU B C 1
ATOM 5205 O O . GLU B 1 223 ? -13.336 8.391 4.691 1 98.31 223 GLU B O 1
ATOM 5210 N N . TYR B 1 224 ? -14.531 6.449 5.008 1 97.31 224 TYR B N 1
ATOM 5211 C CA . TYR B 1 224 ? -15.367 6.672 3.834 1 97.31 224 TYR B CA 1
ATOM 5212 C C . TYR B 1 224 ? -16.828 6.809 4.227 1 97.31 224 TYR B C 1
ATOM 5214 O O . TYR B 1 224 ? -17.328 6.043 5.055 1 97.31 224 TYR B O 1
ATOM 5222 N N . ALA B 1 225 ? -17.484 7.789 3.68 1 96.81 225 ALA B N 1
ATOM 5223 C CA . ALA B 1 225 ? -18.922 7.984 3.824 1 96.81 225 ALA B CA 1
ATOM 5224 C C . ALA B 1 225 ? -19.594 8.07 2.461 1 96.81 225 ALA B C 1
ATOM 5226 O O . ALA B 1 225 ? -18.984 8.484 1.477 1 96.81 225 ALA B O 1
ATOM 5227 N N . LEU B 1 226 ? -20.875 7.645 2.428 1 94.38 226 LEU B N 1
ATOM 5228 C CA . LEU B 1 226 ? -21.656 7.809 1.207 1 94.38 226 LEU B CA 1
ATOM 5229 C C . LEU B 1 226 ? -22.172 9.242 1.076 1 94.38 226 LEU B C 1
ATOM 5231 O O . LEU B 1 226 ? -22.531 9.867 2.074 1 94.38 226 LEU B O 1
ATOM 5235 N N . GLU B 1 227 ? -22.234 9.711 -0.108 1 86.88 227 GLU B N 1
ATOM 5236 C CA . GLU B 1 227 ? -22.797 11.031 -0.347 1 86.88 227 GLU B CA 1
ATOM 5237 C C . GLU B 1 227 ? -24.266 11.102 0.098 1 86.88 227 GLU B C 1
ATOM 5239 O O . GLU B 1 227 ? -24.734 12.141 0.559 1 86.88 227 GLU B O 1
ATOM 5244 N N . SER B 1 228 ? -24.953 9.992 0.015 1 88 228 SER B N 1
ATOM 5245 C CA . SER B 1 228 ? -26.375 9.922 0.358 1 88 228 SER B CA 1
ATOM 5246 C C . SER B 1 228 ? -26.562 9.758 1.861 1 88 228 SER B C 1
ATOM 5248 O O . SER B 1 228 ? -27.688 9.844 2.359 1 88 228 SER B O 1
ATOM 5250 N N . GLY B 1 229 ? -25.5 9.57 2.51 1 90.38 229 GLY B N 1
ATOM 5251 C CA . GLY B 1 229 ? -25.594 9.297 3.934 1 90.38 229 GLY B CA 1
ATOM 5252 C C . GLY B 1 229 ? -25.328 7.848 4.281 1 90.38 229 GLY B C 1
ATOM 5253 O O . GLY B 1 229 ? -25.688 6.941 3.531 1 90.38 229 GLY B O 1
ATOM 5254 N N . GLY B 1 230 ? -24.656 7.699 5.355 1 95 230 GLY B N 1
ATOM 5255 C CA . GLY B 1 230 ? -24.281 6.359 5.762 1 95 230 GLY B CA 1
ATOM 5256 C C . GLY B 1 230 ? -22.906 5.945 5.25 1 95 230 GLY B C 1
ATOM 5257 O O . GLY B 1 230 ? -22.062 6.801 4.969 1 95 230 GLY B O 1
ATOM 5258 N N . PHE B 1 231 ? -22.688 4.562 5.277 1 96.12 231 PHE B N 1
ATOM 5259 C CA . PHE B 1 231 ? -21.359 4.051 4.953 1 96.12 231 PHE B CA 1
ATOM 5260 C C . PHE B 1 231 ? -21.453 2.902 3.953 1 96.12 231 PHE B C 1
ATOM 5262 O O . PHE B 1 231 ? -22.422 2.127 3.979 1 96.12 231 PHE B O 1
ATOM 5269 N N . PRO B 1 232 ? -20.516 2.879 3.027 1 94.94 232 PRO B N 1
ATOM 5270 C CA . PRO B 1 232 ? -20.547 1.74 2.107 1 94.94 232 PRO B CA 1
ATOM 5271 C C . PRO B 1 232 ? -20.344 0.404 2.816 1 94.94 232 PRO B C 1
ATOM 5273 O O . PRO B 1 232 ? -19.781 0.364 3.916 1 94.94 232 PRO B O 1
ATOM 5276 N N . GLU B 1 233 ? -20.734 -0.646 2.156 1 93 233 GLU B N 1
ATOM 5277 C CA . GLU B 1 233 ? -20.547 -1.981 2.717 1 93 233 GLU B CA 1
ATOM 5278 C C . GLU B 1 233 ? -19.109 -2.461 2.557 1 93 233 GLU B C 1
ATOM 5280 O O . GLU B 1 233 ? -18.312 -1.832 1.854 1 93 233 GLU B O 1
ATOM 5285 N N . GLY B 1 234 ? -18.812 -3.51 3.322 1 94.19 234 GLY B N 1
ATOM 5286 C CA . GLY B 1 234 ? -17.516 -4.156 3.154 1 94.19 234 GLY B CA 1
ATOM 5287 C C . GLY B 1 234 ? -16.391 -3.443 3.879 1 94.19 234 GLY B C 1
ATOM 5288 O O . GLY B 1 234 ? -16.641 -2.611 4.754 1 94.19 234 GLY B O 1
ATOM 5289 N N . CYS B 1 235 ? -15.195 -3.807 3.516 1 95.38 235 CYS B N 1
ATOM 5290 C CA . CYS B 1 235 ? -14.008 -3.328 4.207 1 95.38 235 CYS B CA 1
ATOM 5291 C C . CYS B 1 235 ? -13.859 -1.818 4.059 1 95.38 235 CYS B C 1
ATOM 5293 O O . CYS B 1 235 ? -13.414 -1.14 4.984 1 95.38 235 CYS B O 1
ATOM 5295 N N . GLN B 1 236 ? -14.25 -1.343 2.918 1 94.88 236 GLN B N 1
ATOM 5296 C CA . GLN B 1 236 ? -14.117 0.09 2.68 1 94.88 236 GLN B CA 1
ATOM 5297 C C . GLN B 1 236 ? -14.945 0.895 3.672 1 94.88 236 GLN B C 1
ATOM 5299 O O . GLN B 1 236 ? -14.469 1.881 4.238 1 94.88 236 GLN B O 1
ATOM 5304 N N . GLY B 1 237 ? -16.141 0.461 3.881 1 96.19 237 GLY B N 1
ATOM 5305 C CA . GLY B 1 237 ? -17.031 1.187 4.762 1 96.19 237 GLY B CA 1
ATOM 5306 C C . GLY B 1 237 ? -16.672 1.042 6.23 1 96.19 237 GLY B C 1
ATOM 5307 O O . GLY B 1 237 ? -17.109 1.845 7.062 1 96.19 237 GLY B O 1
ATOM 5308 N N . ARG B 1 238 ? -15.867 0.069 6.551 1 97.06 238 ARG B N 1
ATOM 5309 C CA . ARG B 1 238 ? -15.531 -0.209 7.941 1 97.06 238 ARG B CA 1
ATOM 5310 C C . ARG B 1 238 ? -14.156 0.349 8.297 1 97.06 238 ARG B C 1
ATOM 5312 O O . ARG B 1 238 ? -13.695 0.207 9.43 1 97.06 238 ARG B O 1
ATOM 5319 N N . LEU B 1 239 ? -13.523 1.015 7.402 1 98.19 239 LEU B N 1
ATOM 5320 C CA . LEU B 1 239 ? -12.164 1.492 7.625 1 98.19 239 LEU B CA 1
ATOM 5321 C C . LEU B 1 239 ? -12.164 2.748 8.492 1 98.19 239 LEU B C 1
ATOM 5323 O O . LEU B 1 239 ? -12.922 3.686 8.234 1 98.19 239 LEU B O 1
ATOM 5327 N N . SER B 1 240 ? -11.344 2.707 9.531 1 98.38 240 SER B N 1
ATOM 5328 C CA . SER B 1 240 ? -11.086 3.887 10.344 1 98.38 240 SER B CA 1
ATOM 5329 C C . SER B 1 240 ? -9.594 4.184 10.438 1 98.38 240 SER B C 1
ATOM 5331 O O . SER B 1 240 ? -8.773 3.268 10.547 1 98.38 240 SER B O 1
ATOM 5333 N N . ILE B 1 241 ? -9.242 5.398 10.312 1 98.75 241 ILE B N 1
ATOM 5334 C CA . ILE B 1 241 ? -7.879 5.891 10.508 1 98.75 241 ILE B CA 1
ATOM 5335 C C . ILE B 1 241 ? -7.848 6.871 11.68 1 98.75 241 ILE B C 1
ATOM 5337 O O . ILE B 1 241 ? -8.148 8.055 11.516 1 98.75 241 ILE B O 1
ATOM 5341 N N . PRO B 1 242 ? -7.398 6.402 12.797 1 98.69 242 PRO B N 1
ATOM 5342 C CA . PRO B 1 242 ? -7.441 7.254 13.992 1 98.69 242 PRO B CA 1
ATOM 5343 C C . PRO B 1 242 ? -6.727 8.586 13.789 1 98.69 242 PRO B C 1
ATOM 5345 O O . PRO B 1 242 ? -7.215 9.625 14.234 1 98.69 242 PRO B O 1
ATOM 5348 N N . GLY B 1 243 ? -5.633 8.57 13.125 1 98.81 243 GLY B N 1
ATOM 5349 C CA . GLY B 1 243 ? -4.898 9.797 12.859 1 98.81 243 GLY B CA 1
ATOM 5350 C C . GLY B 1 243 ? -5.707 10.82 12.086 1 98.81 243 GLY B C 1
ATOM 5351 O O . GLY B 1 243 ? -5.707 12.008 12.43 1 98.81 243 GLY B O 1
ATOM 5352 N N . HIS B 1 244 ? -6.398 10.398 11.055 1 98.88 244 HIS B N 1
ATOM 5353 C CA . HIS B 1 244 ? -7.246 11.289 10.273 1 98.88 244 HIS B CA 1
ATOM 5354 C C . HIS B 1 244 ? -8.398 11.836 11.109 1 98.88 244 HIS B C 1
ATOM 5356 O O . HIS B 1 244 ? -8.734 13.016 11.008 1 98.88 244 HIS B O 1
ATOM 5362 N N . ALA B 1 245 ? -8.953 10.984 11.906 1 98.88 245 ALA B N 1
ATOM 5363 C CA . ALA B 1 245 ? -10.062 11.391 12.758 1 98.88 245 ALA B CA 1
ATOM 5364 C C . ALA B 1 245 ? -9.625 12.477 13.742 1 98.88 245 ALA B C 1
ATOM 5366 O O . ALA B 1 245 ? -10.281 13.516 13.867 1 98.88 245 ALA B O 1
ATOM 5367 N N . ILE B 1 246 ? -8.547 12.242 14.367 1 98.94 246 ILE B N 1
ATOM 5368 C CA . ILE B 1 246 ? -8.039 13.172 15.375 1 98.94 246 ILE B CA 1
ATOM 5369 C C . ILE B 1 246 ? -7.633 14.484 14.703 1 98.94 246 ILE B C 1
ATOM 5371 O O . ILE B 1 246 ? -7.91 15.562 15.227 1 98.94 246 ILE B O 1
ATOM 5375 N N . GLU B 1 247 ? -6.988 14.344 13.562 1 98.88 247 GLU B N 1
ATOM 5376 C CA . GLU B 1 247 ? -6.605 15.531 12.789 1 98.88 247 GLU B CA 1
ATOM 5377 C C . GLU B 1 247 ? -7.828 16.344 12.391 1 98.88 247 GLU B C 1
ATOM 5379 O O . GLU B 1 247 ? -7.844 17.562 12.539 1 98.88 247 GLU B O 1
ATOM 5384 N N . ALA B 1 248 ? -8.844 15.641 11.883 1 98.94 248 ALA B N 1
ATOM 5385 C CA . ALA B 1 248 ? -10.102 16.328 11.578 1 98.94 248 ALA B CA 1
ATOM 5386 C C . ALA B 1 248 ? -10.672 17 12.812 1 98.94 248 ALA B C 1
ATOM 5388 O O . ALA B 1 248 ? -11.266 18.078 12.727 1 98.94 248 ALA B O 1
ATOM 5389 N N . GLY B 1 249 ? -10.484 16.359 13.922 1 98.88 249 GLY B N 1
ATOM 5390 C CA . GLY B 1 249 ? -10.984 16.891 15.18 1 98.88 249 GLY B CA 1
ATOM 5391 C C . GLY B 1 249 ? -10.406 18.25 15.523 1 98.88 249 GLY B C 1
ATOM 5392 O O . GLY B 1 249 ? -11.148 19.172 15.844 1 98.88 249 GLY B O 1
ATOM 5393 N N . TRP B 1 250 ? -9.078 18.328 15.477 1 98.75 250 TRP B N 1
ATOM 5394 C CA . TRP B 1 250 ? -8.539 19.609 15.898 1 98.75 250 TRP B CA 1
ATOM 5395 C C . TRP B 1 250 ? -8.695 20.656 14.805 1 98.75 250 TRP B C 1
ATOM 5397 O O . TRP B 1 250 ? -8.688 21.859 15.078 1 98.75 250 TRP B O 1
ATOM 5407 N N . PHE B 1 251 ? -8.938 20.281 13.43 1 98.88 251 PHE B N 1
ATOM 5408 C CA . PHE B 1 251 ? -9.367 21.234 12.414 1 98.88 251 PHE B CA 1
ATOM 5409 C C . PHE B 1 251 ? -10.742 21.797 12.734 1 98.88 251 PHE B C 1
ATOM 5411 O O . PHE B 1 251 ? -10.961 23.016 12.664 1 98.88 251 PHE B O 1
ATOM 5418 N N . LEU B 1 252 ? -11.672 20.891 13.109 1 98.88 252 LEU B N 1
ATOM 5419 C CA . LEU B 1 252 ? -13.016 21.297 13.492 1 98.88 252 LEU B CA 1
ATOM 5420 C C . LEU B 1 252 ? -12.977 22.219 14.719 1 98.88 252 LEU B C 1
ATOM 5422 O O . LEU B 1 252 ? -13.711 23.203 14.781 1 98.88 252 LEU B O 1
ATOM 5426 N N . LEU B 1 253 ? -12.156 21.812 15.641 1 98.81 253 LEU B N 1
ATOM 5427 C CA . LEU B 1 253 ? -12.055 22.594 16.875 1 98.81 253 LEU B CA 1
ATOM 5428 C C . LEU B 1 253 ? -11.547 24.016 16.578 1 98.81 253 LEU B C 1
ATOM 5430 O O . LEU B 1 253 ? -12.062 24.984 17.125 1 98.81 253 LEU B O 1
ATOM 5434 N N . GLN B 1 254 ? -10.562 24.109 15.719 1 98 254 GLN B N 1
ATOM 5435 C CA . GLN B 1 254 ? -10.047 25.406 15.312 1 98 254 GLN B CA 1
ATOM 5436 C C . GLN B 1 254 ? -11.148 26.266 14.68 1 98 254 GLN B C 1
ATOM 5438 O O . GLN B 1 254 ? -11.273 27.453 14.977 1 98 254 GLN B O 1
ATOM 5443 N N . GLU B 1 255 ? -11.883 25.656 13.812 1 98.12 255 GLU B N 1
ATOM 5444 C CA . GLU B 1 255 ? -12.984 26.375 13.172 1 98.12 255 GLU B CA 1
ATOM 5445 C C . GLU B 1 255 ? -14.039 26.797 14.188 1 98.12 255 GLU B C 1
ATOM 5447 O O . GLU B 1 255 ? -14.555 27.906 14.125 1 98.12 255 GLU B O 1
ATOM 5452 N N . ALA B 1 256 ? -14.375 25.906 15.062 1 98.25 256 ALA B N 1
ATOM 5453 C CA . ALA B 1 256 ? -15.367 26.188 16.109 1 98.25 256 ALA B CA 1
ATOM 5454 C C . ALA B 1 256 ? -14.953 27.375 16.953 1 98.25 256 ALA B C 1
ATOM 5456 O O . ALA B 1 256 ? -15.773 28.25 17.25 1 98.25 256 ALA B O 1
ATOM 5457 N N . LEU B 1 257 ? -13.719 27.422 17.312 1 96.94 257 LEU B N 1
ATOM 5458 C CA . LEU B 1 257 ? -13.195 28.5 18.125 1 96.94 257 LEU B CA 1
ATOM 5459 C C . LEU B 1 257 ? -13.219 29.828 17.375 1 96.94 257 LEU B C 1
ATOM 5461 O O . LEU B 1 257 ? -13.555 30.875 17.938 1 96.94 257 LEU B O 1
ATOM 5465 N N . THR B 1 258 ? -12.867 29.781 16.125 1 95.5 258 THR B N 1
ATOM 5466 C CA . THR B 1 258 ? -12.867 30.984 15.289 1 95.5 258 THR B CA 1
ATOM 5467 C C . THR B 1 258 ? -14.273 31.547 15.156 1 95.5 258 THR B C 1
ATOM 5469 O O . THR B 1 258 ? -14.453 32.781 15.195 1 95.5 258 THR B O 1
ATOM 5472 N N . LYS B 1 259 ? -15.242 30.703 15.117 1 94.38 259 LYS B N 1
ATOM 5473 C CA . LYS B 1 259 ? -16.625 31.141 14.875 1 94.38 259 LYS B CA 1
ATOM 5474 C C . LYS B 1 259 ? -17.375 31.328 16.188 1 94.38 259 LYS B C 1
ATOM 5476 O O . LYS B 1 259 ? -18.469 31.891 16.203 1 94.38 259 LYS B O 1
ATOM 5481 N N . GLY B 1 260 ? -16.781 30.875 17.219 1 95.44 260 GLY B N 1
ATOM 5482 C CA . GLY B 1 260 ? -17.516 30.875 18.484 1 95.44 260 GLY B CA 1
ATOM 5483 C C . GLY B 1 260 ? -18.672 29.891 18.5 1 95.44 260 GLY B C 1
ATOM 5484 O O . GLY B 1 260 ? -19.719 30.172 19.078 1 95.44 260 GLY B O 1
ATOM 5485 N N . ASP B 1 261 ? -18.562 28.812 17.781 1 97.31 261 ASP B N 1
ATOM 5486 C CA . ASP B 1 261 ? -19.594 27.781 17.672 1 97.31 261 ASP B CA 1
ATOM 5487 C C . ASP B 1 261 ? -19.406 26.719 18.75 1 97.31 261 ASP B C 1
ATOM 5489 O O . ASP B 1 261 ? -18.703 25.734 18.531 1 97.31 261 ASP B O 1
ATOM 5493 N N . VAL B 1 262 ? -20.141 26.766 19.781 1 97.81 262 VAL B N 1
ATOM 5494 C CA . VAL B 1 262 ? -19.969 25.922 20.969 1 97.81 262 VAL B CA 1
ATOM 5495 C C . VAL B 1 262 ? -20.391 24.484 20.641 1 97.81 262 VAL B C 1
ATOM 5497 O O . VAL B 1 262 ? -19.812 23.531 21.156 1 97.81 262 VAL B O 1
ATOM 5500 N N . GLU B 1 263 ? -21.438 24.375 19.875 1 98.12 263 GLU B N 1
ATOM 5501 C CA . GLU B 1 263 ? -21.891 23.047 19.516 1 98.12 263 GLU B CA 1
ATOM 5502 C C . GLU B 1 263 ? -20.844 22.297 18.703 1 98.12 263 GLU B C 1
ATOM 5504 O O . GLU B 1 263 ? -20.578 21.125 18.953 1 98.12 263 GLU B O 1
ATOM 5509 N N . LEU B 1 264 ? -20.281 23 17.734 1 98.56 264 LEU B N 1
ATOM 5510 C CA . LEU B 1 264 ? -19.234 22.391 16.922 1 98.56 264 LEU B CA 1
ATOM 5511 C C . LEU B 1 264 ? -18.016 22.062 17.781 1 98.56 264 LEU B C 1
ATOM 5513 O O . LEU B 1 264 ? -17.344 21.062 17.547 1 98.56 264 LEU B O 1
ATOM 5517 N N . GLN B 1 265 ? -17.688 22.953 18.703 1 98.62 265 GLN B N 1
ATOM 5518 C CA . GLN B 1 265 ? -16.594 22.719 19.641 1 98.62 265 GLN B CA 1
ATOM 5519 C C . GLN B 1 265 ? -16.766 21.406 20.375 1 98.62 265 GLN B C 1
ATOM 5521 O O . GLN B 1 265 ? -15.836 20.609 20.484 1 98.62 265 GLN B O 1
ATOM 5526 N N . ASP B 1 266 ? -17.953 21.188 20.844 1 98.25 266 ASP B N 1
ATOM 5527 C CA . ASP B 1 266 ? -18.266 19.984 21.594 1 98.25 266 ASP B CA 1
ATOM 5528 C C . ASP B 1 266 ? -18.141 18.75 20.719 1 98.25 266 ASP B C 1
ATOM 5530 O O . ASP B 1 266 ? -17.562 17.734 21.125 1 98.25 266 ASP B O 1
ATOM 5534 N N . LYS B 1 267 ? -18.672 18.797 19.531 1 98.44 267 LYS B N 1
ATOM 5535 C CA . LYS B 1 267 ? -18.609 17.688 18.578 1 98.44 267 LYS B CA 1
ATOM 5536 C C . LYS B 1 267 ? -17.156 17.375 18.219 1 98.44 267 LYS B C 1
ATOM 5538 O O . LYS B 1 267 ? -16.766 16.203 18.188 1 98.44 267 LYS B O 1
ATOM 5543 N N . ALA B 1 268 ? -16.391 18.438 17.938 1 98.81 268 ALA B N 1
ATOM 5544 C CA . ALA B 1 268 ? -14.977 18.266 17.594 1 98.81 268 ALA B CA 1
ATOM 5545 C C . ALA B 1 268 ? -14.227 17.516 18.688 1 98.81 268 ALA B C 1
ATOM 5547 O O . ALA B 1 268 ? -13.5 16.562 18.406 1 98.81 268 ALA B O 1
ATOM 5548 N N . ILE B 1 269 ? -14.43 17.953 19.906 1 98.69 269 ILE B N 1
ATOM 5549 C CA . ILE B 1 269 ? -13.672 17.438 21.047 1 98.69 269 ILE B CA 1
ATOM 5550 C C . ILE B 1 269 ? -14.156 16.047 21.406 1 98.69 269 ILE B C 1
ATOM 5552 O O . ILE B 1 269 ? -13.359 15.109 21.531 1 98.69 269 ILE B O 1
ATOM 5556 N N . ARG B 1 270 ? -15.422 15.781 21.469 1 98.19 270 ARG B N 1
ATOM 5557 C CA . ARG B 1 270 ? -15.961 14.523 21.969 1 98.19 270 ARG B CA 1
ATOM 5558 C C . ARG B 1 270 ? -15.93 13.445 20.891 1 98.19 270 ARG B C 1
ATOM 5560 O O . ARG B 1 270 ? -15.57 12.297 21.156 1 98.19 270 ARG B O 1
ATOM 5567 N N . GLN B 1 271 ? -16.312 13.828 19.719 1 98.62 271 GLN B N 1
ATOM 5568 C CA . GLN B 1 271 ? -16.531 12.828 18.688 1 98.62 271 GLN B CA 1
ATOM 5569 C C . GLN B 1 271 ? -15.258 12.578 17.875 1 98.62 271 GLN B C 1
ATOM 5571 O O . GLN B 1 271 ? -14.977 11.445 17.484 1 98.62 271 GLN B O 1
ATOM 5576 N N . PHE B 1 272 ? -14.445 13.617 17.672 1 98.88 272 PHE B N 1
ATOM 5577 C CA . PHE B 1 272 ? -13.367 13.477 16.703 1 98.88 272 PHE B CA 1
ATOM 5578 C C . PHE B 1 272 ? -12.008 13.5 17.391 1 98.88 272 PHE B C 1
ATOM 5580 O O . PHE B 1 272 ? -10.992 13.156 16.781 1 98.88 272 PHE B O 1
ATOM 5587 N N . ILE B 1 273 ? -11.906 13.922 18.594 1 98.81 273 ILE B N 1
ATOM 5588 C CA . ILE B 1 273 ? -10.641 13.867 19.312 1 98.81 273 ILE B CA 1
ATOM 5589 C C . ILE B 1 273 ? -10.688 12.766 20.359 1 98.81 273 ILE B C 1
ATOM 5591 O O . ILE B 1 273 ? -9.906 11.812 20.297 1 98.81 273 ILE B O 1
ATOM 5595 N N . LYS B 1 274 ? -11.648 12.75 21.203 1 98.62 274 LYS B N 1
ATOM 5596 C CA . LYS B 1 274 ? -11.695 11.828 22.344 1 98.62 274 LYS B CA 1
ATOM 5597 C C . LYS B 1 274 ? -11.961 10.398 21.875 1 98.62 274 LYS B C 1
ATOM 5599 O O . LYS B 1 274 ? -11.203 9.484 22.188 1 98.62 274 LYS B O 1
ATOM 5604 N N . ARG B 1 275 ? -13.016 10.188 21.141 1 98.25 275 ARG B N 1
ATOM 5605 C CA . ARG B 1 275 ? -13.422 8.836 20.766 1 98.25 275 ARG B CA 1
ATOM 5606 C C . ARG B 1 275 ? -12.344 8.141 19.953 1 98.25 275 ARG B C 1
ATOM 5608 O O . ARG B 1 275 ? -11.93 7.027 20.281 1 98.25 275 ARG B O 1
ATOM 5615 N N . PRO B 1 276 ? -11.844 8.766 18.875 1 98.44 276 PRO B N 1
ATOM 5616 C CA . PRO B 1 276 ? -10.789 8.094 18.125 1 98.44 276 PRO B CA 1
ATOM 5617 C C . PRO B 1 276 ? -9.523 7.863 18.953 1 98.44 276 PRO B C 1
ATOM 5619 O O . PRO B 1 276 ? -8.789 6.906 18.703 1 98.44 276 PRO B O 1
ATOM 5622 N N . SER B 1 277 ? -9.234 8.742 19.875 1 97.69 277 SER B N 1
ATOM 5623 C CA . SER B 1 277 ? -8.102 8.539 20.781 1 97.69 277 SER B CA 1
ATOM 5624 C C . SER B 1 277 ? -8.289 7.281 21.625 1 97.69 277 SER B C 1
ATOM 5626 O O . SER B 1 277 ? -7.32 6.566 21.906 1 97.69 277 SER B O 1
ATOM 5628 N N . GLU B 1 278 ? -9.484 7.039 22.031 1 97.44 278 GLU B N 1
ATOM 5629 C CA . GLU B 1 278 ? -9.781 5.895 22.891 1 97.44 278 GLU B CA 1
ATOM 5630 C C . GLU B 1 278 ? -9.688 4.582 22.109 1 97.44 278 GLU B C 1
ATOM 5632 O O . GLU B 1 278 ? -9.008 3.646 22.547 1 97.44 278 GLU B O 1
ATOM 5637 N N . TYR B 1 279 ? -10.352 4.555 20.953 1 97.12 279 TYR B N 1
ATOM 5638 C CA . TYR B 1 279 ? -10.328 3.275 20.25 1 97.12 279 TYR B CA 1
ATOM 5639 C C . TYR B 1 279 ? -9.047 3.111 19.453 1 97.12 279 TYR B C 1
ATOM 5641 O O . TYR B 1 279 ? -8.672 1.996 19.078 1 97.12 279 TYR B O 1
ATOM 5649 N N . GLY B 1 280 ? -8.359 4.199 19.203 1 98.19 280 GLY B N 1
ATOM 5650 C CA . GLY B 1 280 ? -7.168 4.141 18.375 1 98.19 280 GLY B CA 1
ATOM 5651 C C . GLY B 1 280 ? -5.918 3.783 19.156 1 98.19 280 GLY B C 1
ATOM 5652 O O . GLY B 1 280 ? -4.902 3.398 18.562 1 98.19 280 GLY B O 1
ATOM 5653 N N . TRP B 1 281 ? -5.906 3.926 20.5 1 98.56 281 TRP B N 1
ATOM 5654 C CA . TRP B 1 281 ? -4.738 3.686 21.328 1 98.56 281 TRP B CA 1
ATOM 5655 C C . TRP B 1 281 ? -4.539 2.195 21.578 1 98.56 281 TRP B C 1
ATOM 5657 O O . TRP B 1 281 ? -5.484 1.488 21.938 1 98.56 281 TRP B O 1
ATOM 5667 N N . ASP B 1 282 ? -3.369 1.706 21.266 1 98.31 282 ASP B N 1
ATOM 5668 C CA . ASP B 1 282 ? -2.998 0.321 21.547 1 98.31 282 ASP B CA 1
ATOM 5669 C C . ASP B 1 282 ? -2.725 0.111 23.031 1 98.31 282 ASP B C 1
ATOM 5671 O O . ASP B 1 282 ? -1.631 0.406 23.516 1 98.31 282 ASP B O 1
ATOM 5675 N N . LYS B 1 283 ? -3.582 -0.499 23.719 1 97.31 283 LYS B N 1
ATOM 5676 C CA . LYS B 1 283 ? -3.496 -0.65 25.172 1 97.31 283 LYS B CA 1
ATOM 5677 C C . LYS B 1 283 ? -2.393 -1.63 25.547 1 97.31 283 LYS B C 1
ATOM 5679 O O . LYS B 1 283 ? -1.882 -1.588 26.672 1 97.31 283 LYS B O 1
ATOM 5684 N N . GLU B 1 284 ? -2.021 -2.453 24.609 1 97.44 284 GLU B N 1
ATOM 5685 C CA . GLU B 1 284 ? -1.022 -3.477 24.906 1 97.44 284 GLU B CA 1
ATOM 5686 C C . GLU B 1 284 ? 0.393 -2.922 24.766 1 97.44 284 GLU B C 1
ATOM 5688 O O . GLU B 1 284 ? 1.242 -3.152 25.625 1 97.44 284 GLU B O 1
ATOM 5693 N N . HIS B 1 285 ? 0.685 -2.168 23.734 1 97.88 285 HIS B N 1
ATOM 5694 C CA . HIS B 1 285 ? 2.062 -1.775 23.453 1 97.88 285 HIS B CA 1
ATOM 5695 C C . HIS B 1 285 ? 2.225 -0.259 23.5 1 97.88 285 HIS B C 1
ATOM 5697 O 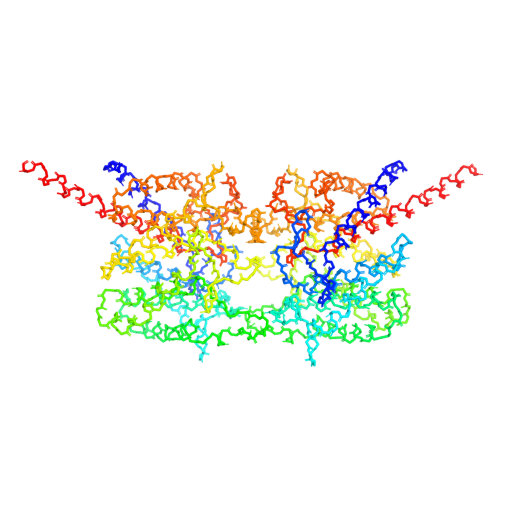O . HIS B 1 285 ? 3.34 0.254 23.391 1 97.88 285 HIS B O 1
ATOM 5703 N N . GLY B 1 286 ? 1.132 0.452 23.672 1 98.31 286 GLY B N 1
ATOM 5704 C CA . GLY B 1 286 ? 1.176 1.902 23.578 1 98.31 286 GLY B CA 1
ATOM 5705 C C . GLY B 1 286 ? 1.19 2.402 22.141 1 98.31 286 GLY B C 1
ATOM 5706 O O . GLY B 1 286 ? 1.377 1.621 21.203 1 98.31 286 GLY B O 1
ATOM 5707 N N . GLY B 1 287 ? 0.905 3.699 22 1 98.69 287 GLY B N 1
ATOM 5708 C CA . GLY B 1 287 ? 0.876 4.312 20.672 1 98.69 287 GLY B CA 1
ATOM 5709 C C . GLY B 1 287 ? -0.422 4.062 19.938 1 98.69 287 GLY B C 1
ATOM 5710 O O . GLY B 1 287 ? -1.258 3.273 20.375 1 98.69 287 GLY B O 1
ATOM 5711 N N . PHE B 1 288 ? -0.555 4.719 18.812 1 98.94 288 PHE B N 1
ATOM 5712 C CA . PHE B 1 288 ? -1.783 4.641 18.031 1 98.94 288 PHE B CA 1
ATOM 5713 C C . PHE B 1 288 ? -1.638 3.639 16.891 1 98.94 288 PHE B C 1
ATOM 5715 O O . PHE B 1 288 ? -0.59 3.576 16.25 1 98.94 288 PHE B O 1
ATOM 5722 N N . PHE B 1 289 ? -2.721 2.848 16.703 1 98.69 289 PHE B N 1
ATOM 5723 C CA . PHE B 1 289 ? -2.801 2.035 15.5 1 98.69 289 PHE B CA 1
ATOM 5724 C C . PHE B 1 289 ? -2.904 2.916 14.258 1 98.69 289 PHE B C 1
ATOM 5726 O O . PHE B 1 289 ? -3.428 4.031 14.328 1 98.69 289 PHE B O 1
ATOM 5733 N N . TYR B 1 290 ? -2.426 2.373 13.188 1 98.62 290 TYR B N 1
ATOM 5734 C CA . TYR B 1 290 ? -2.502 3.107 11.93 1 98.62 290 TYR B CA 1
ATOM 5735 C C . TYR B 1 290 ? -3.889 2.986 11.305 1 98.62 290 TYR B C 1
ATOM 5737 O O . TYR B 1 290 ? -4.535 3.996 11.016 1 98.62 290 TYR B O 1
ATOM 5745 N N . TYR B 1 291 ? -4.375 1.772 11.094 1 98.56 291 TYR B N 1
ATOM 5746 C CA . TYR B 1 291 ? -5.703 1.48 10.57 1 98.56 291 TYR B CA 1
ATOM 5747 C C . TYR B 1 291 ? -6.477 0.574 11.523 1 98.56 291 TYR B C 1
ATOM 5749 O O . TYR B 1 291 ? -5.883 -0.254 12.219 1 98.56 291 TYR B O 1
ATOM 5757 N N . LEU B 1 292 ? -7.746 0.756 11.5 1 98.19 292 LEU B N 1
ATOM 5758 C CA . LEU B 1 292 ? -8.633 -0.125 12.242 1 98.19 292 LEU B CA 1
ATOM 5759 C C . LEU B 1 292 ? -9.867 -0.488 11.422 1 98.19 292 LEU B C 1
ATOM 5761 O O . LEU B 1 292 ? -10.195 0.204 10.453 1 98.19 292 LEU B O 1
ATOM 5765 N N . ASP B 1 293 ? -10.445 -1.601 11.719 1 97.69 293 ASP B N 1
ATOM 5766 C CA . ASP B 1 293 ? -11.727 -2.037 11.164 1 97.69 293 ASP B CA 1
ATOM 5767 C C . ASP B 1 293 ? -12.859 -1.824 12.164 1 97.69 293 ASP B C 1
ATOM 5769 O O . ASP B 1 293 ? -12.82 -2.342 13.281 1 97.69 293 ASP B O 1
ATOM 5773 N N . CYS B 1 294 ? -13.852 -1.076 11.766 1 94.94 294 CYS B N 1
ATOM 5774 C CA . CYS B 1 294 ? -14.953 -0.702 12.648 1 94.94 294 CYS B CA 1
ATOM 5775 C C . CYS B 1 294 ? -15.828 -1.906 12.969 1 94.94 294 CYS B C 1
ATOM 5777 O O . CYS B 1 294 ? -16.641 -1.86 13.891 1 94.94 294 CYS B O 1
ATOM 5779 N N . GLY B 1 295 ? -15.672 -2.941 12.156 1 86.62 295 GLY B N 1
ATOM 5780 C CA . GLY B 1 295 ? -16.453 -4.141 12.398 1 86.62 295 GLY B CA 1
ATOM 5781 C C . GLY B 1 295 ? -15.969 -4.945 13.586 1 86.62 295 GLY B C 1
ATOM 5782 O O . GLY B 1 295 ? -14.789 -4.906 13.93 1 86.62 295 GLY B O 1
ATOM 5783 N N . ILE B 1 296 ? -16.906 -5.641 14.164 1 79.94 296 ILE B N 1
ATOM 5784 C CA . ILE B 1 296 ? -16.578 -6.449 15.336 1 79.94 296 ILE B CA 1
ATOM 5785 C C . ILE B 1 296 ? -15.766 -7.668 14.906 1 79.94 296 ILE B C 1
ATOM 5787 O O . ILE B 1 296 ? -16.188 -8.43 14.039 1 79.94 296 ILE B O 1
ATOM 5791 N N . ASN B 1 297 ? -14.523 -7.824 15.242 1 80.31 297 ASN B N 1
ATOM 5792 C CA . ASN B 1 297 ? -13.688 -9.008 15.133 1 80.31 297 ASN B CA 1
ATOM 5793 C C . ASN B 1 297 ? -13.047 -9.117 13.75 1 80.31 297 ASN B C 1
ATOM 5795 O O . ASN B 1 297 ? -12.727 -10.219 13.289 1 80.31 297 ASN B O 1
ATOM 5799 N N . TRP B 1 298 ? -13.109 -8.047 12.953 1 91.75 298 TRP B N 1
ATOM 5800 C CA . TRP B 1 298 ? -12.43 -8.094 11.664 1 91.75 298 TRP B CA 1
ATOM 5801 C C . TRP B 1 298 ? -11.156 -7.258 11.688 1 91.75 298 TRP B C 1
ATOM 5803 O O . TRP B 1 298 ? -11.07 -6.273 12.43 1 91.75 298 TRP B O 1
ATOM 5813 N N . PHE B 1 299 ? -10.203 -7.664 10.953 1 95 299 PHE B N 1
ATOM 5814 C CA . PHE B 1 299 ? -8.969 -6.906 10.773 1 95 299 PHE B CA 1
ATOM 5815 C C . PHE B 1 299 ? -9.047 -6.039 9.523 1 95 299 PHE B C 1
ATOM 5817 O O . PHE B 1 299 ? -9.703 -6.402 8.547 1 95 299 PHE B O 1
ATOM 5824 N N . PRO B 1 300 ? -8.438 -4.797 9.602 1 96.94 300 PRO B N 1
ATOM 5825 C CA . PRO B 1 300 ? -8.273 -4.07 8.344 1 96.94 300 PRO B CA 1
ATOM 5826 C C . PRO B 1 300 ? -7.461 -4.852 7.312 1 96.94 300 PRO B C 1
ATOM 5828 O O . PRO B 1 300 ? -6.668 -5.723 7.676 1 96.94 300 PRO B O 1
ATOM 5831 N N . THR B 1 301 ? -7.699 -4.547 6.027 1 97.12 301 THR B N 1
ATOM 5832 C CA . THR B 1 301 ? -6.973 -5.25 4.973 1 97.12 301 THR B CA 1
ATOM 5833 C C . THR B 1 301 ? -5.617 -4.598 4.723 1 97.12 301 THR B C 1
ATOM 5835 O O . THR B 1 301 ? -4.766 -5.172 4.043 1 97.12 301 THR B O 1
ATOM 5838 N N . GLN B 1 302 ? -5.414 -3.398 5.27 1 97.75 302 GLN B N 1
ATOM 5839 C CA . GLN B 1 302 ? -4.098 -2.766 5.203 1 97.75 302 GLN B CA 1
ATOM 5840 C C . GLN B 1 302 ? -3.076 -3.533 6.035 1 97.75 302 GLN B C 1
ATOM 5842 O O . GLN B 1 302 ? -3.242 -3.686 7.246 1 97.75 302 GLN B O 1
ATOM 5847 N N . LEU B 1 303 ? -1.974 -3.879 5.41 1 97.88 303 LEU B N 1
ATOM 5848 C CA . LEU B 1 303 ? -1.026 -4.77 6.074 1 97.88 303 LEU B CA 1
ATOM 5849 C C . LEU B 1 303 ? -0.33 -4.062 7.23 1 97.88 303 LEU B C 1
ATOM 5851 O O . LEU B 1 303 ? 0.1 -4.707 8.188 1 97.88 303 LEU B O 1
ATOM 5855 N N . GLU B 1 304 ? -0.219 -2.744 7.156 1 98.12 304 GLU B N 1
ATOM 5856 C CA . GLU B 1 304 ? 0.517 -1.951 8.141 1 98.12 304 GLU B CA 1
ATOM 5857 C C . GLU B 1 304 ? -0.41 -1.428 9.234 1 98.12 304 GLU B C 1
ATOM 5859 O O . GLU B 1 304 ? -0.084 -0.457 9.914 1 98.12 304 GLU B O 1
ATOM 5864 N N . TRP B 1 305 ? -1.557 -2.105 9.477 1 98.38 305 TRP B N 1
ATOM 5865 C CA . TRP B 1 305 ? -2.652 -1.558 10.266 1 98.38 305 TRP B CA 1
ATOM 5866 C C . TRP B 1 305 ? -2.215 -1.317 11.711 1 98.38 305 TRP B C 1
ATOM 5868 O O . TRP B 1 305 ? -2.684 -0.379 12.359 1 98.38 305 TRP B O 1
ATOM 5878 N N . ASN B 1 306 ? -1.264 -2.117 12.172 1 98.12 306 ASN B N 1
ATOM 5879 C CA . ASN B 1 306 ? -0.949 -2.031 13.594 1 98.12 306 ASN B CA 1
ATOM 5880 C C . ASN B 1 306 ? 0.385 -1.33 13.836 1 98.12 306 ASN B C 1
ATOM 5882 O O . ASN B 1 306 ? 0.894 -1.319 14.953 1 98.12 306 ASN B O 1
ATOM 5886 N N . MET B 1 307 ? 1.002 -0.824 12.742 1 98.75 307 MET B N 1
ATOM 5887 C CA . MET B 1 307 ? 2.225 -0.04 12.883 1 98.75 307 MET B CA 1
ATOM 5888 C C . MET B 1 307 ? 1.947 1.276 13.602 1 98.75 307 MET B C 1
ATOM 5890 O O . MET B 1 307 ? 0.806 1.737 13.641 1 98.75 307 MET B O 1
ATOM 5894 N N . LYS B 1 308 ? 3.031 1.757 14.25 1 98.88 308 LYS B N 1
ATOM 5895 C CA . LYS B 1 308 ? 2.965 3.064 14.898 1 98.88 308 LYS B CA 1
ATOM 5896 C C . LYS B 1 308 ? 3.643 4.133 14.039 1 98.88 308 LYS B C 1
ATOM 5898 O O . LYS B 1 308 ? 4.871 4.223 14.016 1 98.88 308 LYS B O 1
ATOM 5903 N N . LEU B 1 309 ? 2.855 4.977 13.359 1 98.88 309 LEU B N 1
ATOM 5904 C CA . LEU B 1 309 ? 3.4 6.004 12.477 1 98.88 309 LEU B CA 1
ATOM 5905 C C . LEU B 1 309 ? 3.486 7.348 13.195 1 98.88 309 LEU B C 1
ATOM 5907 O O . LEU B 1 309 ? 2.586 7.707 13.961 1 98.88 309 LEU B O 1
ATOM 5911 N N . TRP B 1 310 ? 4.414 8.109 12.867 1 98.81 310 TRP B N 1
ATOM 5912 C CA . TRP B 1 310 ? 4.777 9.344 13.555 1 98.81 310 TRP B CA 1
ATOM 5913 C C . TRP B 1 310 ? 3.643 10.359 13.477 1 98.81 310 TRP B C 1
ATOM 5915 O O . TRP B 1 310 ? 3.32 11.023 14.469 1 98.81 310 TRP B O 1
ATOM 5925 N N . TRP B 1 311 ? 3.049 10.461 12.305 1 98.81 311 TRP B N 1
ATOM 5926 C CA . TRP B 1 311 ? 2.145 11.578 12.047 1 98.81 311 TRP B CA 1
ATOM 5927 C C . TRP B 1 311 ? 0.858 11.438 12.852 1 98.81 311 TRP B C 1
ATOM 5929 O O . TRP B 1 311 ? 0.248 12.43 13.242 1 98.81 311 TRP B O 1
ATOM 5939 N N . VAL B 1 312 ? 0.435 10.203 13.133 1 98.88 312 VAL B N 1
ATOM 5940 C CA . VAL B 1 312 ? -0.749 9.984 13.961 1 98.88 312 VAL B CA 1
ATOM 5941 C C . VAL B 1 312 ? -0.524 10.57 15.352 1 98.88 312 VAL B C 1
ATOM 5943 O O . VAL B 1 312 ? -1.397 11.25 15.891 1 98.88 312 VAL B O 1
ATOM 5946 N N . HIS B 1 313 ? 0.633 10.352 15.898 1 98.94 313 HIS B N 1
ATOM 5947 C CA . HIS B 1 313 ? 0.991 10.844 17.219 1 98.94 313 HIS B CA 1
ATOM 5948 C C . HIS B 1 313 ? 1.151 12.359 17.219 1 98.94 313 HIS B C 1
ATOM 5950 O O . HIS B 1 313 ? 0.787 13.023 18.203 1 98.94 313 HIS B O 1
ATOM 5956 N N . CYS B 1 314 ? 1.685 12.852 16.109 1 98.94 314 CYS B N 1
ATO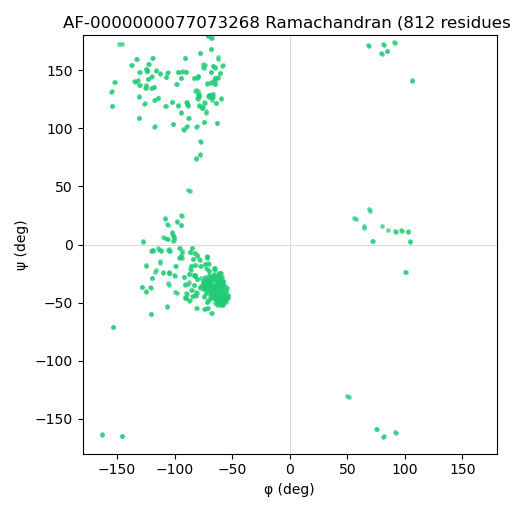M 5957 C CA . CYS B 1 314 ? 1.787 14.297 15.969 1 98.94 314 CYS B CA 1
ATOM 5958 C C . CYS B 1 314 ? 0.412 14.953 16.047 1 98.94 314 CYS B C 1
ATOM 5960 O O . CYS B 1 314 ? 0.223 15.93 16.766 1 98.94 314 CYS B O 1
ATOM 5962 N N . GLU B 1 315 ? -0.517 14.398 15.328 1 98.94 315 GLU B N 1
ATOM 5963 C CA . GLU B 1 315 ? -1.868 14.953 15.312 1 98.94 315 GLU B CA 1
ATOM 5964 C C . GLU B 1 315 ? -2.514 14.867 16.688 1 98.94 315 GLU B C 1
ATOM 5966 O O . GLU B 1 315 ? -3.232 15.781 17.109 1 98.94 315 GLU B O 1
ATOM 5971 N N . ALA B 1 316 ? -2.254 13.805 17.359 1 98.94 316 ALA B N 1
ATOM 5972 C CA . ALA B 1 316 ? -2.834 13.602 18.688 1 98.94 316 ALA B CA 1
ATOM 5973 C C . ALA B 1 316 ? -2.301 14.625 19.688 1 98.94 316 ALA B C 1
ATOM 5975 O O . ALA B 1 316 ? -3.064 15.188 20.469 1 98.94 316 ALA B O 1
ATOM 5976 N N . LEU B 1 317 ? -1.014 14.859 19.656 1 98.88 317 LEU B N 1
ATOM 5977 C CA . LEU B 1 317 ? -0.416 15.828 20.562 1 98.88 317 LEU B CA 1
ATOM 5978 C C . LEU B 1 317 ? -1.055 17.203 20.391 1 98.88 317 LEU B C 1
ATOM 5980 O O . LEU B 1 317 ? -1.426 17.844 21.375 1 98.88 317 LEU B O 1
ATOM 5984 N N . ILE B 1 318 ? -1.211 17.641 19.172 1 98.88 318 ILE B N 1
ATOM 5985 C CA . ILE B 1 318 ? -1.83 18.922 18.891 1 98.88 318 ILE B CA 1
ATOM 5986 C C . ILE B 1 318 ? -3.26 18.938 19.422 1 98.88 318 ILE B C 1
ATOM 5988 O O . ILE B 1 318 ? -3.65 19.875 20.141 1 98.88 318 ILE B O 1
ATOM 5992 N N . ALA B 1 319 ? -3.975 17.906 19.094 1 98.94 319 ALA B N 1
ATOM 5993 C CA . ALA B 1 319 ? -5.395 17.828 19.422 1 98.94 319 ALA B CA 1
ATOM 5994 C C . ALA B 1 319 ? -5.617 17.875 20.938 1 98.94 319 ALA B C 1
ATOM 5996 O O . ALA B 1 319 ? -6.508 18.562 21.422 1 98.94 319 ALA B O 1
ATOM 5997 N N . TYR B 1 320 ? -4.816 17.125 21.672 1 98.81 320 TYR B N 1
ATOM 5998 C CA . TYR B 1 320 ? -4.965 17.062 23.125 1 98.81 320 TYR B CA 1
ATOM 5999 C C . TYR B 1 320 ? -4.684 18.406 23.766 1 98.81 320 TYR B C 1
ATOM 6001 O O . TYR B 1 320 ? -5.43 18.859 24.656 1 98.81 320 TYR B O 1
ATOM 6009 N N . LEU B 1 321 ? -3.609 19.047 23.375 1 98.5 321 LEU B N 1
ATOM 6010 C CA . LEU B 1 321 ? -3.281 20.344 23.953 1 98.5 321 LEU B CA 1
ATOM 6011 C C . LEU B 1 321 ? -4.352 21.375 23.609 1 98.5 321 LEU B C 1
ATOM 6013 O O . LEU B 1 321 ? -4.723 22.188 24.453 1 98.5 321 LEU B O 1
ATOM 6017 N N . MET B 1 322 ? -4.828 21.359 22.375 1 98.5 322 MET B N 1
ATOM 6018 C CA . MET B 1 322 ? -5.891 22.281 21.984 1 98.5 322 MET B CA 1
ATOM 6019 C C . MET B 1 322 ? -7.148 22.031 22.812 1 98.5 322 MET B C 1
ATOM 6021 O O . MET B 1 322 ? -7.766 22.984 23.297 1 98.5 322 MET B O 1
ATOM 6025 N N . ALA B 1 323 ? -7.508 20.781 22.906 1 98.62 323 ALA B N 1
ATOM 6026 C CA . ALA B 1 323 ? -8.695 20.422 23.688 1 98.62 323 ALA B CA 1
ATOM 6027 C C . ALA B 1 323 ? -8.508 20.797 25.156 1 98.62 323 ALA B C 1
ATOM 6029 O O . ALA B 1 323 ? -9.438 21.297 25.797 1 98.62 323 ALA B O 1
ATOM 6030 N N . TYR B 1 324 ? -7.363 20.516 25.703 1 97.69 324 TYR B N 1
ATOM 6031 C CA . TYR B 1 324 ? -7.09 20.844 27.094 1 97.69 324 TYR B CA 1
ATOM 6032 C C . TYR B 1 324 ? -7.16 22.359 27.328 1 97.69 324 TYR B C 1
ATOM 6034 O O . TYR B 1 324 ? -7.707 22.812 28.328 1 97.69 324 TYR B O 1
ATOM 6042 N N . LYS B 1 325 ? -6.594 23.062 26.422 1 95.94 325 LYS B N 1
ATOM 6043 C CA . LYS B 1 325 ? -6.598 24.531 26.547 1 95.94 325 LYS B CA 1
ATOM 6044 C C . LYS B 1 325 ? -8.023 25.062 26.625 1 95.94 325 LYS B C 1
ATOM 6046 O O . LYS B 1 325 ? -8.281 26.031 27.359 1 95.94 325 LYS B O 1
ATOM 6051 N N . VAL B 1 326 ? -8.953 24.406 25.938 1 95.56 326 VAL B N 1
ATOM 6052 C CA . VAL B 1 326 ? -10.328 24.891 25.812 1 95.56 326 VAL B CA 1
ATOM 6053 C C . VAL B 1 326 ? -11.164 24.375 26.984 1 95.56 326 VAL B C 1
ATOM 6055 O O . VAL B 1 326 ? -12.031 25.078 27.5 1 95.56 326 VAL B O 1
ATOM 6058 N N . THR B 1 327 ? -10.852 23.172 27.453 1 96.12 327 THR B N 1
ATOM 6059 C CA . THR B 1 327 ? -11.773 22.516 28.375 1 96.12 327 THR B CA 1
ATOM 6060 C C . THR B 1 327 ? -11.188 22.453 29.781 1 96.12 327 THR B C 1
ATOM 6062 O O . THR B 1 327 ? -11.914 22.234 30.75 1 96.12 327 THR B O 1
ATOM 6065 N N . SER B 1 328 ? -9.906 22.516 29.922 1 95.12 328 SER B N 1
ATOM 6066 C CA . SER B 1 328 ? -9.18 22.281 31.172 1 95.12 328 SER B CA 1
ATOM 6067 C C . SER B 1 328 ? -9.516 20.922 31.75 1 95.12 328 SER B C 1
ATOM 6069 O O . SER B 1 328 ? -9.453 20.719 32.969 1 95.12 328 SER B O 1
ATOM 6071 N N . ASP B 1 329 ? -9.961 20.047 30.906 1 95.88 329 ASP B N 1
ATOM 6072 C CA . ASP B 1 329 ? -10.297 18.688 31.312 1 95.88 329 ASP B CA 1
ATOM 6073 C C . ASP B 1 329 ? -9.039 17.828 31.422 1 95.88 329 ASP B C 1
ATOM 6075 O O . ASP B 1 329 ? -8.266 17.719 30.469 1 95.88 329 ASP B O 1
ATOM 6079 N N . ASP B 1 330 ? -8.891 17.109 32.5 1 95.88 330 ASP B N 1
ATOM 6080 C CA . ASP B 1 330 ? -7.707 16.312 32.812 1 95.88 330 ASP B CA 1
ATOM 6081 C C . ASP B 1 330 ? -7.547 15.156 31.844 1 95.88 330 ASP B C 1
ATOM 6083 O O . ASP B 1 330 ? -6.434 14.688 31.609 1 95.88 330 ASP B O 1
ATOM 6087 N N . PHE B 1 331 ? -8.609 14.75 31.312 1 96.19 331 PHE B N 1
ATOM 6088 C CA . PHE B 1 331 ? -8.523 13.664 30.344 1 96.19 331 PHE B CA 1
ATOM 6089 C C . PHE B 1 331 ? -7.551 14.016 29.219 1 96.19 331 PHE B C 1
ATOM 6091 O O . PHE B 1 331 ? -6.727 13.188 28.828 1 96.19 331 PHE B O 1
ATOM 6098 N N . TYR B 1 332 ? -7.676 15.148 28.766 1 97.94 332 TYR B N 1
ATOM 6099 C CA . TYR B 1 332 ? -6.879 15.539 27.609 1 97.94 332 TYR B CA 1
ATOM 6100 C C . TYR B 1 332 ? -5.426 15.781 28 1 97.94 332 TYR B C 1
ATOM 6102 O O . TYR B 1 332 ? -4.512 15.453 27.25 1 97.94 332 TYR B O 1
ATOM 6110 N N . TRP B 1 333 ? -5.184 16.344 29.156 1 96.81 333 TRP B N 1
ATOM 6111 C CA . TRP B 1 333 ? -3.809 16.5 29.625 1 96.81 333 TRP B CA 1
ATOM 6112 C C . TRP B 1 333 ? -3.152 15.148 29.859 1 96.81 333 TRP B C 1
ATOM 6114 O O . TRP B 1 333 ? -2.004 14.93 29.469 1 96.81 333 TRP B O 1
ATOM 6124 N N . ASP B 1 334 ? -3.879 14.266 30.531 1 97.5 334 ASP B N 1
ATOM 6125 C CA . ASP B 1 334 ? -3.355 12.93 30.797 1 97.5 334 ASP B CA 1
ATOM 6126 C C . ASP B 1 334 ? -3.062 12.188 29.484 1 97.5 334 ASP B C 1
ATOM 6128 O O . ASP B 1 334 ? -2.059 11.477 29.391 1 97.5 334 ASP B O 1
ATOM 6132 N N . SER B 1 335 ? -3.967 12.344 28.547 1 98.12 335 SER B N 1
ATOM 6133 C CA . SER B 1 335 ? -3.768 11.727 27.25 1 98.12 335 SER B CA 1
ATOM 6134 C C . SER B 1 335 ? -2.564 12.336 26.531 1 98.12 335 SER B C 1
ATOM 6136 O O . SER B 1 335 ? -1.807 11.617 25.859 1 98.12 335 SER B O 1
ATOM 6138 N N . PHE B 1 336 ? -2.465 13.633 26.688 1 98.44 336 PHE B N 1
ATOM 6139 C CA . PHE B 1 336 ? -1.292 14.312 26.141 1 98.44 336 PHE B CA 1
ATOM 6140 C C . PHE B 1 336 ? -0.013 13.742 26.734 1 98.44 336 PHE B C 1
ATOM 6142 O O . PHE B 1 336 ? 0.913 13.375 26.016 1 98.44 336 PHE B O 1
ATOM 6149 N N . LYS B 1 337 ? 0.028 13.641 28 1 97.75 337 LYS B N 1
ATOM 6150 C CA . LYS B 1 337 ? 1.22 13.164 28.688 1 97.75 337 LYS B CA 1
ATOM 6151 C C . LYS B 1 337 ? 1.57 11.742 28.281 1 97.75 337 LYS B C 1
ATOM 6153 O O . LYS B 1 337 ? 2.74 11.422 28.047 1 97.75 337 LYS B O 1
ATOM 6158 N N . ALA B 1 338 ? 0.559 10.922 28.203 1 97.94 338 ALA B N 1
ATOM 6159 C CA . ALA B 1 338 ? 0.784 9.531 27.797 1 97.94 338 ALA B CA 1
ATOM 6160 C C . ALA B 1 338 ? 1.355 9.461 26.375 1 97.94 338 ALA B C 1
ATOM 6162 O O . ALA B 1 338 ? 2.295 8.711 26.125 1 97.94 338 ALA B O 1
ATOM 6163 N N . THR B 1 339 ? 0.777 10.211 25.484 1 98.62 339 THR B N 1
ATOM 6164 C CA . THR B 1 339 ? 1.241 10.25 24.094 1 98.62 339 THR B CA 1
ATOM 6165 C C . THR B 1 339 ? 2.637 10.859 24.016 1 98.62 339 THR B C 1
ATOM 6167 O O . THR B 1 339 ? 3.492 10.367 23.281 1 98.62 339 THR B O 1
ATOM 6170 N N . PHE B 1 340 ? 2.771 11.898 24.766 1 98.44 340 PHE B N 1
ATOM 6171 C CA . PHE B 1 340 ? 4.055 12.586 24.828 1 98.44 340 PHE B CA 1
ATOM 6172 C C . PHE B 1 340 ? 5.152 11.641 25.297 1 98.44 340 PHE B C 1
ATOM 6174 O O . PHE B 1 340 ? 6.23 11.578 24.703 1 98.44 340 PHE B O 1
ATOM 6181 N N . ASP B 1 341 ? 4.934 10.938 26.359 1 98.12 341 ASP B N 1
ATOM 6182 C CA . ASP B 1 341 ? 5.902 9.984 26.891 1 98.12 341 ASP B CA 1
ATOM 6183 C C . ASP B 1 341 ? 6.238 8.906 25.859 1 98.12 341 ASP B C 1
ATOM 6185 O O . ASP B 1 341 ? 7.398 8.523 25.703 1 98.12 341 ASP B O 1
ATOM 6189 N N . TYR B 1 342 ? 5.242 8.445 25.172 1 98.56 342 TYR B N 1
ATOM 6190 C CA . TYR B 1 342 ? 5.469 7.457 24.125 1 98.56 342 TYR B CA 1
ATOM 6191 C C . TYR B 1 342 ? 6.355 8.031 23.016 1 98.56 342 TYR B C 1
ATOM 6193 O O . TYR B 1 342 ? 7.32 7.391 22.594 1 98.56 342 TYR B O 1
ATOM 6201 N N . VAL B 1 343 ? 6.004 9.188 22.578 1 98.62 343 VAL B N 1
ATOM 6202 C CA . VAL B 1 343 ? 6.727 9.844 21.484 1 98.62 343 VAL B CA 1
ATOM 6203 C C . VAL B 1 343 ? 8.188 10.055 21.891 1 98.62 343 VAL B C 1
ATOM 6205 O O . VAL B 1 343 ? 9.102 9.719 21.141 1 98.62 343 VAL B O 1
ATOM 6208 N N . CYS B 1 344 ? 8.461 10.555 23.094 1 97.56 344 CYS B N 1
ATOM 6209 C CA . CYS B 1 344 ? 9.797 10.875 23.562 1 97.56 344 CYS B CA 1
ATOM 6210 C C . CYS B 1 344 ? 10.68 9.633 23.594 1 97.56 344 CYS B C 1
ATOM 6212 O O . CYS B 1 344 ? 11.883 9.711 23.344 1 97.56 344 CYS B O 1
ATOM 6214 N N . SER B 1 345 ? 10.055 8.562 23.766 1 97.38 345 SER B N 1
ATOM 6215 C CA . SER B 1 345 ? 10.812 7.336 23.984 1 97.38 345 SER B CA 1
ATOM 6216 C C . SER B 1 345 ? 11.016 6.566 22.688 1 97.38 345 SER B C 1
ATOM 6218 O O . SER B 1 345 ? 11.859 5.672 22.609 1 97.38 345 SER B O 1
ATOM 6220 N N . HIS B 1 346 ? 10.297 6.977 21.609 1 98.31 346 HIS B N 1
ATOM 6221 C CA . HIS B 1 346 ? 10.305 6.043 20.484 1 98.31 346 HIS B CA 1
ATOM 6222 C C . HIS B 1 346 ? 10.703 6.738 19.188 1 98.31 346 HIS B C 1
ATOM 6224 O O . HIS B 1 346 ? 11.43 6.168 18.375 1 98.31 346 HIS B O 1
ATOM 6230 N N . PHE B 1 347 ? 10.344 7.918 18.922 1 98.44 347 PHE B N 1
ATOM 6231 C CA . PHE B 1 347 ? 10.406 8.469 17.562 1 98.44 347 PHE B CA 1
ATOM 6232 C C . PHE B 1 347 ? 11.664 9.305 17.375 1 98.44 347 PHE B C 1
ATOM 6234 O O . PHE B 1 347 ? 12.352 9.188 16.359 1 98.44 347 PHE B O 1
ATOM 6241 N N . PRO B 1 348 ? 12.078 10.156 18.359 1 98.12 348 PRO B N 1
ATOM 6242 C CA . PRO B 1 348 ? 13.203 11.047 18.109 1 98.12 348 PRO B CA 1
ATOM 6243 C C . PRO B 1 348 ? 14.523 10.305 17.938 1 98.12 348 PRO B C 1
ATOM 6245 O O . PRO B 1 348 ? 14.82 9.383 18.719 1 98.12 348 PRO B O 1
ATOM 6248 N N . GLU B 1 349 ? 15.25 10.602 16.875 1 96 349 GLU B N 1
ATOM 6249 C CA . GLU B 1 349 ? 16.625 10.125 16.688 1 96 349 GLU B CA 1
ATOM 6250 C C . GLU B 1 349 ? 17.625 11.094 17.297 1 96 349 GLU B C 1
ATOM 6252 O O . GLU B 1 349 ? 17.734 12.25 16.875 1 96 349 GLU B O 1
ATOM 6257 N N . LYS B 1 350 ? 18.359 10.742 18.141 1 91 350 LYS B N 1
ATOM 6258 C CA . LYS B 1 350 ? 19.078 11.617 19.078 1 91 350 LYS B CA 1
ATOM 6259 C C . LYS B 1 350 ? 20.391 12.102 18.469 1 91 350 LYS B C 1
ATOM 6261 O O . LYS B 1 350 ? 20.891 13.164 18.844 1 91 350 LYS B O 1
ATOM 6266 N N . MET B 1 351 ? 20.906 11.453 17.531 1 93.38 351 MET B N 1
ATOM 6267 C CA . MET B 1 351 ? 22.25 11.766 17.062 1 93.38 351 MET B CA 1
ATOM 6268 C C . MET B 1 351 ? 22.203 12.789 15.938 1 93.38 351 MET B C 1
ATOM 6270 O O . MET B 1 351 ? 22.984 13.742 15.938 1 93.38 351 MET B O 1
ATOM 6274 N N . PHE B 1 352 ? 21.344 12.664 14.953 1 94.94 352 PHE B N 1
ATOM 6275 C CA . PHE B 1 352 ? 21.359 13.508 13.766 1 94.94 352 PHE B CA 1
ATOM 6276 C C . PHE B 1 352 ? 20.125 14.383 13.695 1 94.94 352 PHE B C 1
ATOM 6278 O O . PHE B 1 352 ? 20.016 15.25 12.828 1 94.94 352 PHE B O 1
ATOM 6285 N N . GLY B 1 353 ? 19.203 14.18 14.641 1 95.12 353 GLY B N 1
ATOM 6286 C CA . GLY B 1 353 ? 17.984 14.977 14.656 1 95.12 353 GLY B CA 1
ATOM 6287 C C . GLY B 1 353 ? 16.844 14.344 13.883 1 95.12 353 GLY B C 1
ATOM 6288 O O . GLY B 1 353 ? 17.016 13.281 13.266 1 95.12 353 GLY B O 1
ATOM 6289 N N . GLU B 1 354 ? 15.641 14.945 13.969 1 97.94 354 GLU B N 1
ATOM 6290 C CA . GLU B 1 354 ? 14.43 14.469 13.305 1 97.94 354 GLU B CA 1
ATOM 6291 C C . GLU B 1 354 ? 13.938 13.164 13.914 1 97.94 354 GLU B C 1
ATOM 6293 O O . GLU B 1 354 ? 14.547 12.641 14.852 1 97.94 354 GLU B O 1
ATOM 6298 N N . TRP B 1 355 ? 12.742 12.734 13.508 1 98.56 355 TRP B N 1
ATOM 6299 C CA . TRP B 1 355 ? 12.094 11.555 14.07 1 98.56 355 TRP B CA 1
ATOM 6300 C C . TRP B 1 355 ? 12.117 10.398 13.086 1 98.56 355 TRP B C 1
ATOM 6302 O O . TRP B 1 355 ? 12.039 10.602 11.875 1 98.56 355 TRP B O 1
ATOM 6312 N N . TYR B 1 356 ? 12.273 9.172 13.586 1 98.19 356 TYR B N 1
ATOM 6313 C CA . TYR B 1 356 ? 11.852 8.023 12.805 1 98.19 356 TYR B CA 1
ATOM 6314 C C . TYR B 1 356 ? 10.352 8.078 12.508 1 98.19 356 TYR B C 1
ATOM 6316 O O . TYR B 1 356 ? 9.578 8.617 13.305 1 98.19 356 TYR B O 1
ATOM 6324 N N . GLY B 1 357 ? 10 7.574 11.391 1 98.06 357 GLY B N 1
ATOM 6325 C CA . GLY B 1 357 ? 8.609 7.719 11 1 98.06 357 GLY B CA 1
ATOM 6326 C C . GLY B 1 357 ? 7.809 6.438 11.156 1 98.06 357 GLY B C 1
ATOM 6327 O O . GLY B 1 357 ? 6.582 6.473 11.25 1 98.06 357 GLY B O 1
ATOM 6328 N N . TYR B 1 358 ? 8.508 5.293 11.125 1 98.5 358 TYR B N 1
ATOM 6329 C CA . TYR B 1 358 ? 7.816 4.016 10.977 1 98.5 358 TYR B CA 1
ATOM 6330 C C . TYR B 1 358 ? 8.289 3.018 12.023 1 98.5 358 TYR B C 1
ATOM 6332 O O . TYR B 1 358 ? 9.422 2.529 11.969 1 98.5 358 TYR B O 1
ATOM 6340 N N . LEU B 1 359 ? 7.391 2.748 12.984 1 98.75 359 LEU B N 1
ATOM 6341 C CA . LEU B 1 359 ? 7.672 1.751 14.008 1 98.75 359 LEU B CA 1
ATOM 6342 C C . LEU B 1 359 ? 6.758 0.54 13.852 1 98.75 359 LEU B C 1
ATOM 6344 O O . LEU B 1 359 ? 5.629 0.667 13.375 1 98.75 359 LEU B O 1
ATOM 6348 N N . ASN B 1 360 ? 7.27 -0.665 14.203 1 98.25 360 ASN B N 1
ATOM 6349 C CA . ASN B 1 360 ? 6.363 -1.807 14.281 1 98.25 360 ASN B CA 1
ATOM 6350 C C . ASN B 1 360 ? 5.43 -1.696 15.484 1 98.25 360 ASN B C 1
ATOM 6352 O O . ASN B 1 360 ? 5.461 -0.702 16.203 1 98.25 360 ASN B O 1
ATOM 6356 N N . ARG B 1 361 ? 4.543 -2.625 15.703 1 98.25 361 ARG B N 1
ATOM 6357 C CA . ARG B 1 361 ? 3.521 -2.553 16.75 1 98.25 361 ARG B CA 1
ATOM 6358 C C . ARG B 1 361 ? 4.152 -2.412 18.125 1 98.25 361 ARG B C 1
ATOM 6360 O O . ARG B 1 361 ? 3.613 -1.724 19 1 98.25 361 ARG B O 1
ATOM 6367 N N . GLU B 1 362 ? 5.316 -2.963 18.328 1 97.94 362 GLU B N 1
ATOM 6368 C CA . GLU B 1 362 ? 5.984 -2.979 19.625 1 97.94 362 GLU B CA 1
ATOM 6369 C C . GLU B 1 362 ? 6.781 -1.697 19.859 1 97.94 362 GLU B C 1
ATOM 6371 O O . GLU B 1 362 ? 7.391 -1.518 20.906 1 97.94 362 GLU B O 1
ATOM 6376 N N . GLY B 1 363 ? 6.816 -0.816 18.891 1 98.12 363 GLY B N 1
ATOM 6377 C CA . GLY B 1 363 ? 7.48 0.465 19.062 1 98.12 363 GLY B CA 1
ATOM 6378 C C . GLY B 1 363 ? 8.93 0.445 18.609 1 98.12 363 GLY B C 1
ATOM 6379 O O . GLY B 1 363 ? 9.695 1.366 18.922 1 98.12 363 GLY B O 1
ATOM 6380 N N . LYS B 1 364 ? 9.297 -0.619 17.938 1 97.81 364 LYS B N 1
ATOM 6381 C CA . LYS B 1 364 ? 10.648 -0.697 17.406 1 97.81 364 LYS B CA 1
ATOM 6382 C C . LYS B 1 364 ? 10.719 -0.112 15.992 1 97.81 364 LYS B C 1
ATOM 6384 O O . LYS B 1 364 ? 9.766 -0.223 15.219 1 97.81 364 LYS B O 1
ATOM 6389 N N . VAL B 1 365 ? 11.891 0.472 15.656 1 97.75 365 VAL B N 1
ATOM 6390 C CA . VAL B 1 365 ? 12.078 1.102 14.352 1 97.75 365 VAL B CA 1
ATOM 6391 C C . VAL B 1 365 ? 11.977 0.048 13.25 1 97.75 365 VAL B C 1
ATOM 6393 O O . VAL B 1 365 ? 12.719 -0.938 13.258 1 97.75 365 VAL B O 1
ATOM 6396 N N . ASN B 1 366 ? 11.055 0.253 12.352 1 97.69 366 ASN B N 1
ATOM 6397 C CA . ASN B 1 366 ? 10.859 -0.63 11.203 1 97.69 366 ASN B CA 1
ATOM 6398 C C . ASN B 1 366 ? 11.688 -0.189 10.008 1 97.69 366 ASN B C 1
ATOM 6400 O O . ASN B 1 366 ? 12.258 -1.022 9.297 1 97.69 366 ASN B O 1
ATOM 6404 N N . GLN B 1 367 ? 11.695 1.076 9.68 1 97.19 367 GLN B N 1
ATOM 6405 C CA . GLN B 1 367 ? 12.562 1.765 8.734 1 97.19 367 GLN B CA 1
ATOM 6406 C C . GLN B 1 367 ? 13.312 2.914 9.406 1 97.19 367 GLN B C 1
ATOM 6408 O O . GLN B 1 367 ? 12.727 3.672 10.18 1 97.19 367 GLN B O 1
ATOM 6413 N N . ASP B 1 368 ? 14.5 3.061 8.992 1 96.12 368 ASP B N 1
ATOM 6414 C CA . ASP B 1 368 ? 15.281 4.02 9.766 1 96.12 368 ASP B CA 1
ATOM 6415 C C . ASP B 1 368 ? 15.445 5.336 9.008 1 96.12 368 ASP B C 1
ATOM 6417 O O . ASP B 1 368 ? 16.047 6.281 9.516 1 96.12 368 ASP B O 1
ATOM 6421 N N . PHE B 1 369 ? 14.953 5.359 7.723 1 97.31 369 PHE B N 1
ATOM 6422 C CA . PHE B 1 369 ? 15.039 6.641 7.031 1 97.31 369 PHE B CA 1
ATOM 6423 C C . PHE B 1 369 ? 14.094 7.656 7.652 1 97.31 369 PHE B C 1
ATOM 6425 O O . PHE B 1 369 ? 13.023 7.297 8.148 1 97.31 369 PHE B O 1
ATOM 6432 N N . LYS B 1 370 ? 14.453 8.875 7.617 1 97.56 370 LYS B N 1
ATOM 6433 C CA . LYS B 1 370 ? 13.68 9.93 8.273 1 97.56 370 LYS B CA 1
ATOM 6434 C C . LYS B 1 370 ? 12.797 10.672 7.273 1 97.56 370 LYS B C 1
ATOM 6436 O O . LYS B 1 370 ? 11.891 11.406 7.664 1 97.56 370 LYS B O 1
ATOM 6441 N N . GLY B 1 371 ? 13.062 10.578 6.051 1 98.25 371 GLY B N 1
ATOM 6442 C CA . GLY B 1 371 ? 12.234 11.07 4.965 1 98.25 371 GLY B CA 1
ATOM 6443 C C . GLY B 1 371 ? 12 10.047 3.877 1 98.25 371 GLY B C 1
ATOM 6444 O O . GLY B 1 371 ? 12.875 9.219 3.602 1 98.25 371 GLY B O 1
ATOM 6445 N N . GLY B 1 372 ? 10.922 10.078 3.244 1 97.62 372 GLY B N 1
ATOM 6446 C CA . GLY B 1 372 ? 10.555 9.164 2.17 1 97.62 372 GLY B CA 1
ATOM 6447 C C . GLY B 1 372 ? 9.398 9.664 1.329 1 97.62 372 GLY B C 1
ATOM 6448 O O . GLY B 1 372 ? 9.055 10.844 1.384 1 97.62 372 GLY B O 1
ATOM 6449 N N . PRO B 1 373 ? 8.805 8.805 0.587 1 96.94 373 PRO B N 1
ATOM 6450 C CA . PRO B 1 373 ? 7.734 9.203 -0.327 1 96.94 373 PRO B CA 1
ATOM 6451 C C . PRO B 1 373 ? 6.539 9.82 0.397 1 96.94 373 PRO B C 1
ATOM 6453 O O . PRO B 1 373 ? 5.793 10.602 -0.196 1 96.94 373 PRO B O 1
ATOM 6456 N N . PHE B 1 374 ? 6.406 9.453 1.689 1 97.19 374 PHE B N 1
ATOM 6457 C CA . PHE B 1 374 ? 5.207 9.914 2.379 1 97.19 374 PHE B CA 1
ATOM 6458 C C . PHE B 1 374 ? 5.566 10.625 3.676 1 97.19 374 PHE B C 1
ATOM 6460 O O . PHE B 1 374 ? 4.688 10.961 4.473 1 97.19 374 PHE B O 1
ATOM 6467 N N . LYS B 1 375 ? 6.781 10.766 3.941 1 98.5 375 LYS B N 1
ATOM 6468 C CA . LYS B 1 375 ? 7.242 11.477 5.129 1 98.5 375 LYS B CA 1
ATOM 6469 C C . LYS B 1 375 ? 8.234 12.578 4.766 1 98.5 375 LYS B C 1
ATOM 6471 O O . LYS B 1 375 ? 9.227 12.328 4.082 1 98.5 375 LYS B O 1
ATOM 6476 N N . GLY B 1 376 ? 7.957 13.766 5.082 1 98.56 376 GLY B N 1
ATOM 6477 C CA . GLY B 1 376 ? 8.812 14.914 4.848 1 98.56 376 GLY B CA 1
ATOM 6478 C C . GLY B 1 376 ? 8.719 15.961 5.945 1 98.56 376 GLY B C 1
ATOM 6479 O O . GLY B 1 376 ? 8.305 15.656 7.066 1 98.56 376 GLY B O 1
ATOM 6480 N N . CYS B 1 377 ? 9.188 17.094 5.672 1 98.75 377 CYS B N 1
ATOM 6481 C CA . CYS B 1 377 ? 9.273 18.203 6.613 1 98.75 377 CYS B CA 1
ATOM 6482 C C . CYS B 1 377 ? 7.914 18.875 6.777 1 98.75 377 CYS B C 1
ATOM 6484 O O . CYS B 1 377 ? 7.703 19.984 6.262 1 98.75 377 CYS B O 1
ATOM 6486 N N . PHE B 1 378 ? 7 18.172 7.605 1 98.81 378 PHE B N 1
ATOM 6487 C CA . PHE B 1 378 ? 5.672 18.75 7.734 1 98.81 378 PHE B CA 1
ATOM 6488 C C . PHE B 1 378 ? 5.027 18.359 9.055 1 98.81 378 PHE B C 1
ATOM 6490 O O . PHE B 1 378 ? 5.027 19.125 10.016 1 98.81 378 PHE B O 1
ATOM 6497 N N . HIS B 1 379 ? 4.613 17.062 9.258 1 98.81 379 HIS B N 1
ATOM 6498 C CA . HIS B 1 379 ? 3.852 16.656 10.43 1 98.81 379 HIS B CA 1
ATOM 6499 C C . HIS B 1 379 ? 4.652 16.875 11.711 1 98.81 379 HIS B C 1
ATOM 6501 O O . HIS B 1 379 ? 4.117 17.344 12.711 1 98.81 379 HIS B O 1
ATOM 6507 N N . VAL B 1 380 ? 5.914 16.516 11.711 1 98.81 380 VAL B N 1
ATOM 6508 C CA . VAL B 1 380 ? 6.723 16.625 12.914 1 98.81 380 VAL B CA 1
ATOM 6509 C C . VAL B 1 380 ? 6.941 18.094 13.266 1 98.81 380 VAL B C 1
ATOM 6511 O O . VAL B 1 380 ? 6.527 18.547 14.328 1 98.81 380 VAL B O 1
ATOM 6514 N N . PRO B 1 381 ? 7.527 18.844 12.359 1 98.81 381 PRO B N 1
ATOM 6515 C CA . PRO B 1 381 ? 7.754 20.234 12.75 1 98.81 381 PRO B CA 1
ATOM 6516 C C . PRO B 1 381 ? 6.453 21 12.953 1 98.81 381 PRO B C 1
ATOM 6518 O O . PRO B 1 381 ? 6.398 21.922 13.781 1 98.81 381 PRO B O 1
ATOM 6521 N N . ARG B 1 382 ? 5.395 20.641 12.234 1 98.88 382 ARG B N 1
ATOM 6522 C CA . ARG B 1 382 ? 4.121 21.312 12.477 1 98.88 382 ARG B CA 1
ATOM 6523 C C . ARG B 1 382 ? 3.617 21.031 13.891 1 98.88 382 ARG B C 1
ATOM 6525 O O . ARG B 1 382 ? 3.143 21.938 14.578 1 98.88 382 ARG B O 1
ATOM 6532 N N . ALA B 1 383 ? 3.689 19.797 14.266 1 98.88 383 ALA B N 1
ATOM 6533 C CA . ALA B 1 383 ? 3.25 19.438 15.617 1 98.88 383 ALA B CA 1
ATOM 6534 C C . ALA B 1 383 ? 4.117 20.109 16.672 1 98.88 383 ALA B C 1
ATOM 6536 O O . ALA B 1 383 ? 3.609 20.594 17.688 1 98.88 383 ALA B O 1
ATOM 6537 N N . LEU B 1 384 ? 5.434 20.094 16.453 1 98.81 384 LEU B N 1
ATOM 6538 C CA . LEU B 1 384 ? 6.359 20.719 17.391 1 98.81 384 LEU B CA 1
ATOM 6539 C C . LEU B 1 384 ? 6.082 22.219 17.516 1 98.81 384 LEU B C 1
ATOM 6541 O O . LEU B 1 384 ? 6.035 22.75 18.625 1 98.81 384 LEU B O 1
ATOM 6545 N N . PHE B 1 385 ? 5.879 22.828 16.469 1 98.62 385 PHE B N 1
ATOM 6546 C CA . PHE B 1 385 ? 5.602 24.266 16.406 1 98.62 385 PHE B CA 1
ATOM 6547 C C . PHE B 1 385 ? 4.285 24.594 17.094 1 98.62 385 PHE B C 1
ATOM 6549 O O . PHE B 1 385 ? 4.234 25.469 17.953 1 98.62 385 PHE B O 1
ATOM 6556 N N . LEU B 1 386 ? 3.23 23.875 16.734 1 98.69 386 LEU B N 1
ATOM 6557 C CA . LEU B 1 386 ? 1.902 24.172 17.25 1 98.69 386 LEU B CA 1
ATOM 6558 C C . LEU B 1 386 ? 1.83 23.859 18.75 1 98.69 386 LEU B C 1
ATOM 6560 O O . LEU B 1 386 ? 1.216 24.609 19.516 1 98.69 386 LEU B O 1
ATOM 6564 N N . CYS B 1 387 ? 2.418 22.766 19.141 1 98.75 387 CYS B N 1
ATOM 6565 C CA . CYS B 1 387 ? 2.422 22.422 20.562 1 98.75 387 CYS B CA 1
ATOM 6566 C C . CYS B 1 387 ? 3.205 23.453 21.359 1 98.75 387 CYS B C 1
ATOM 6568 O O . CYS B 1 387 ? 2.783 23.844 22.453 1 98.75 387 CYS B O 1
ATOM 6570 N N . ARG B 1 388 ? 4.348 23.828 20.812 1 97.94 388 ARG B N 1
ATOM 6571 C CA . ARG B 1 388 ? 5.121 24.891 21.469 1 97.94 388 ARG B CA 1
ATOM 6572 C C . ARG B 1 388 ? 4.285 26.141 21.641 1 97.94 388 ARG B C 1
ATOM 6574 O O . ARG B 1 388 ? 4.293 26.766 22.703 1 97.94 388 ARG B O 1
ATOM 6581 N N . LYS B 1 389 ? 3.596 26.531 20.625 1 97.25 389 LYS B N 1
ATOM 6582 C CA . LYS B 1 389 ? 2.746 27.719 20.656 1 97.25 389 LYS B CA 1
ATOM 6583 C C . LYS B 1 389 ? 1.647 27.578 21.703 1 97.25 389 LYS B C 1
ATOM 6585 O O . LYS B 1 389 ? 1.421 28.484 22.484 1 97.25 389 LYS B O 1
ATOM 6590 N N . LEU B 1 390 ? 0.991 26.453 21.719 1 97.5 390 LEU B N 1
ATOM 6591 C CA . LEU B 1 390 ? -0.102 26.203 22.656 1 97.5 390 LEU B CA 1
ATOM 6592 C C . LEU B 1 390 ? 0.399 26.203 24.094 1 97.5 390 LEU B C 1
ATOM 6594 O O . LEU B 1 390 ? -0.228 26.797 24.969 1 97.5 390 LEU B O 1
ATOM 6598 N N . LEU B 1 391 ? 1.527 25.562 24.312 1 97.19 391 LEU B N 1
ATOM 6599 C CA . LEU B 1 391 ? 2.105 25.516 25.656 1 97.19 391 LEU B CA 1
ATOM 6600 C C . LEU B 1 391 ? 2.533 26.891 26.125 1 97.19 391 LEU B C 1
ATOM 6602 O O . LEU B 1 391 ? 2.373 27.234 27.297 1 97.19 391 LEU B O 1
ATOM 6606 N N . THR B 1 392 ? 3.064 27.672 25.219 1 95.56 392 THR B N 1
ATOM 6607 C CA . THR B 1 392 ? 3.449 29.031 25.531 1 95.56 392 THR B CA 1
ATOM 6608 C C . THR B 1 392 ? 2.236 29.859 25.969 1 95.56 392 THR B C 1
ATOM 6610 O O . THR B 1 392 ? 2.295 30.594 26.953 1 95.56 392 THR B O 1
ATOM 6613 N N . GLU B 1 393 ? 1.188 29.719 25.281 1 94.25 393 GLU B N 1
ATOM 6614 C CA . GLU B 1 393 ? -0.039 30.438 25.594 1 94.25 393 GLU B CA 1
ATOM 6615 C C . GLU B 1 393 ? -0.594 30 26.953 1 94.25 393 GLU B C 1
ATOM 6617 O O . GLU B 1 393 ? -1.136 30.828 27.688 1 94.25 393 GLU B O 1
ATOM 6622 N N . MET B 1 394 ? -0.466 28.766 27.266 1 92.12 394 MET B N 1
ATOM 6623 C CA . MET B 1 394 ? -0.999 28.219 28.516 1 92.12 394 MET B CA 1
ATOM 6624 C C . MET B 1 394 ? -0.131 28.641 29.688 1 92.12 394 MET B C 1
ATOM 6626 O O . MET B 1 394 ? -0.63 28.781 30.812 1 92.12 394 MET B O 1
ATOM 6630 N N . THR B 1 395 ? 1.121 28.719 29.469 1 88.94 395 THR B N 1
ATOM 6631 C CA . THR B 1 395 ? 2.039 29.125 30.531 1 88.94 395 THR B CA 1
ATOM 6632 C C . THR B 1 395 ? 1.913 30.625 30.812 1 88.94 395 THR B C 1
ATOM 6634 O O . THR B 1 395 ? 2.072 31.047 31.953 1 88.94 395 THR B O 1
ATOM 6637 N N . THR B 1 396 ? 1.689 31.469 29.844 1 84.06 396 THR B N 1
ATOM 6638 C CA . THR B 1 396 ? 1.534 32.906 30.016 1 84.06 396 THR B CA 1
ATOM 6639 C C . THR B 1 396 ? 0.203 33.219 30.688 1 84.06 396 THR B C 1
ATOM 6641 O O . THR B 1 396 ? 0.121 34.156 31.5 1 84.06 396 THR B O 1
ATOM 6644 N N . LYS B 1 397 ? -0.847 32.562 30.469 1 69.75 397 LYS B N 1
ATOM 6645 C CA . LYS B 1 397 ? -2.15 32.781 31.094 1 69.75 397 LYS B CA 1
ATOM 6646 C C . LYS B 1 397 ? -2.121 32.406 32.562 1 69.75 397 LYS B C 1
ATOM 6648 O O . LYS B 1 397 ? -2.707 33.125 33.406 1 69.75 397 LYS B O 1
ATOM 6653 N N . ASP B 1 398 ? -1.559 31.344 32.844 1 61.59 398 ASP B N 1
ATOM 6654 C CA . ASP B 1 398 ? -1.458 30.938 34.219 1 61.59 398 ASP B CA 1
ATOM 6655 C C . ASP B 1 398 ? -0.663 31.953 35.031 1 61.59 398 ASP B C 1
ATOM 6657 O O . ASP B 1 398 ? -0.989 32.219 36.188 1 61.59 398 ASP B O 1
ATOM 6661 N N . ASN B 1 399 ? 0.297 32.438 34.312 1 53.75 399 ASN B N 1
ATOM 6662 C CA . ASN B 1 399 ? 1.077 33.469 35 1 53.75 399 ASN B CA 1
ATOM 6663 C C . ASN B 1 399 ? 0.25 34.719 35.219 1 53.75 399 ASN B C 1
ATOM 6665 O O . ASN B 1 399 ? 0.376 35.375 36.281 1 53.75 399 ASN B O 1
ATOM 6669 N N . VAL B 1 400 ? -0.65 34.906 34.344 1 50 400 VAL B N 1
ATOM 6670 C CA . VAL B 1 400 ? -1.501 36.062 34.5 1 50 400 VAL B CA 1
ATOM 6671 C C . VAL B 1 400 ? -2.549 35.812 35.562 1 50 400 VAL B C 1
ATOM 6673 O O . VAL B 1 400 ? -2.82 36.656 36.406 1 50 400 VAL B O 1
ATOM 6676 N N . GLU B 1 401 ? -3.008 34.625 35.625 1 53.94 401 GLU B N 1
ATOM 6677 C CA . GLU B 1 401 ? -4.031 34.281 36.594 1 53.94 401 GLU B CA 1
ATOM 6678 C C . GLU B 1 401 ? -3.428 34.094 38 1 53.94 401 GLU B C 1
ATOM 6680 O O . GLU B 1 401 ? -4.047 34.469 39 1 53.94 401 GLU B O 1
ATOM 6685 N N . THR B 1 402 ? -2.262 33.531 38.031 1 51.25 402 THR B N 1
ATOM 6686 C CA . THR B 1 402 ? -1.568 33.375 39.312 1 51.25 402 THR B CA 1
ATOM 6687 C C . THR B 1 402 ? -1.151 34.75 39.844 1 51.25 402 THR B C 1
ATOM 6689 O O . THR B 1 402 ? -1.25 35.031 41.062 1 51.25 402 THR B O 1
ATOM 6692 N N . LYS B 1 403 ? -0.686 35.719 39.094 1 50.53 403 LYS B N 1
ATOM 6693 C CA . LYS B 1 403 ? -0.344 37.062 39.531 1 50.53 403 LYS B CA 1
ATOM 6694 C C . LYS B 1 403 ? -1.582 37.812 40.031 1 50.53 403 LYS B C 1
ATOM 6696 O O . LYS B 1 403 ? -1.508 38.594 40.969 1 50.53 403 LYS B O 1
ATOM 6701 N N . LYS B 1 404 ? -2.77 37.562 39.5 1 53.97 404 LYS B N 1
ATOM 6702 C CA . LYS B 1 404 ? -4.012 38.188 39.938 1 53.97 404 LYS B CA 1
ATOM 6703 C C . LYS B 1 404 ? -4.441 37.656 41.281 1 53.97 404 LYS B C 1
ATOM 6705 O O . LYS B 1 404 ? -4.977 38.406 42.125 1 53.97 404 LYS B O 1
ATOM 6710 N N . ARG B 1 405 ? -4.312 36.438 41.656 1 56.19 405 ARG B N 1
ATOM 6711 C CA . ARG B 1 405 ? -4.691 35.875 42.938 1 56.19 405 ARG B CA 1
ATOM 6712 C C . ARG B 1 405 ? -3.777 36.344 44.062 1 56.19 405 ARG B C 1
ATOM 6714 O O . ARG B 1 405 ? -4.121 36.25 45.219 1 56.19 405 ARG B O 1
ATOM 6721 N N . LYS B 1 406 ? -2.604 36.531 43.625 1 66.56 406 LYS B N 1
ATOM 6722 C CA . LYS B 1 406 ? -1.679 37.031 44.656 1 66.56 406 LYS B CA 1
ATOM 6723 C C . LYS B 1 406 ? -1.944 38.469 45 1 66.56 406 LYS B C 1
ATOM 6725 O O . LYS B 1 406 ? -1.466 38.969 46 1 66.56 406 LYS B O 1
ATOM 6730 N N . LYS B 1 407 ? -2.443 39.312 44.188 1 57.5 407 LYS B N 1
ATOM 6731 C CA . LYS B 1 407 ? -2.758 40.719 44.469 1 57.5 407 LYS B CA 1
ATOM 6732 C C . LYS B 1 407 ? -4.113 40.875 45.156 1 57.5 407 LYS B C 1
ATOM 6734 O O . LYS B 1 407 ? -4.426 41.938 45.688 1 57.5 407 LYS B O 1
ATOM 6739 N N . ASN B 1 408 ? -5.016 40.094 45.031 1 43.97 408 ASN B N 1
ATOM 6740 C CA . ASN B 1 408 ? -6.258 40.188 45.812 1 43.97 408 ASN B CA 1
ATOM 6741 C C . ASN B 1 408 ? -6.129 39.531 47.156 1 43.97 408 ASN B C 1
ATOM 6743 O O . ASN B 1 408 ? -5.66 38.375 47.281 1 43.97 408 ASN B O 1
#

Sequence (816 aa):
MASQSDLAEALEWFDSQLKDNIKFWMSNSIDNKNGGYYTCLSYRGEVYDTLKYCWLQGRQVWMLAKLYNETKEYHNHDILDAAIQGGEFLLKYVKVKDELRCYFIVTEDGKPVKLQRKPYTECFYTIGLIELYRATSNIKYEVAAEEMLQQLIHWICVDDSGLGMPALSGALPTRQLGYPMMLLNILTEFCGNEAEKREKYSEQFKWSVEAILKHDDGRWIHEYALESGGFPEGCQGRLSIPGHAIEAGWFLLQEALTKGDVELQDKAIRQFIKRPSEYGWDKEHGGFFYYLDCGINWFPTQLEWNMKLWWVHCEALIAYLMAYKVTSDDFYWDSFKATFDYVCSHFPEKMFGEWYGYLNREGKVNQDFKGGPFKGCFHVPRALFLCRKLLTEMTTKDNVETKKRKKNMASQSDLAEALEWFDSQLKDNIKFWMSNSIDNKNGGYYTCLSYRGEVYDTLKYCWLQGRQVWMLAKLYNETKEYHNHDILDAAIQGGEFLLKYVKVKDELRCYFIVTEDGKPVKLQRKPYTECFYTIGLIELYRATSNIKYEVAAEEMLQQLIHWICVDDSGLGMPALSGALPTRQLGYPMMLLNILTEFCGNEAEKREKYSEQFKWSVEAILKHDDGRWIHEYALESGGFPEGCQGRLSIPGHAIEAGWFLLQEALTKGDVELQDKAIRQFIKRPSEYGWDKEHGGFFYYLDCGINWFPTQLEWNMKLWWVHCEALIAYLMAYKVTSDDFYWDSFKATFDYVCSHFPEKMFGEWYGYLNREGKVNQDFKGGPFKGCFHVPRALFLCRKLLTEMTTKDNVETKKRKKN